Protein AF-A0AAN8Q181-F1 (afdb_monomer_lite)

Organism: Patella caerulea (NCBI:txid87958)

Secondary structure (DSSP, 8-state):
---------------THHHHHHHHHHHHHHHHHHHHHHHHHHHT--------------------PPP---------THHHHHHHHHHHHHHHHHHHHHHHHHHHHHHHHHHHHHHHHHHHHHHHHHHHHHHHHHHHHHHHHHHHHHHHHHHHHHHHHHHHHHHHHHHTTTS---HHHHHHHHHHHHHHHHHHHHHHHHHHHHHHHHHHHHHHHHHHHHHHHHHHHHHHHHHHHHHHHHHHHHHHHHHHHHHHHHHHHHHHHHHHHHHHHHHHHHHHHHHHHHHHHHHHHHHHHHHHHHHHHHHHHHHHHHHHHHHHHHHHHHHHHHHHHHHHHHHHHHHHHHHHHHHHHHHHHHHHHHHHHHHHHHHHHHHHHHHHHHHHHHHHHHHHHHHHHHHHHHHHHHHHHHHHHHHHHHHHHHHHHHHHHHHHHHHHHHHHHTTSSSSSGGGTGGGTHHHHHHHHHHHHHHHHHHHHHHHHHHHHHHHHHHHHHHHHHHHHHHHHHHHHHHHHHHHHHHHHHHHHHHHHHHHHHHHHHHHHHHHHHHHHHHHHHHHHHHHHHHHHHHHHHHHHHHHHHHHHHHHHHHHHHHHHHHHHHHHHHHHHHHHHHHHHHHHHHHHHTS------TTTTS-------S----S-----HHHHHHHHHHHHHHHHHHHHHHHHHHHHHHHHHHHHHHHHHHHHHHHHHHHHHHHHHHHHHHHHHHHHHHHHHHHHHHHHHHTSS----------------------GGGGHHHHHHHHHHHHTTS----PPPHHHHHHHHHHHHHHHHHHHHHHHHTTS----------------------------------------PPPP----TT--------SSSHHHHHHHHHHHHHHTTSTTSPPPHHHHHHHHHHHHHHHHHHHHHHHHHHHHHHHHHHHHHHHHHHHHHHHHTT-------

Structure (mmCIF, N/CA/C/O backbone):
data_AF-A0AAN8Q181-F1
#
_entry.id   AF-A0AAN8Q181-F1
#
loop_
_atom_site.group_PDB
_atom_site.id
_atom_site.type_symbol
_atom_site.label_atom_id
_atom_site.label_alt_id
_atom_site.label_comp_id
_atom_site.label_asym_id
_atom_site.label_entity_id
_atom_site.label_seq_id
_atom_site.pdbx_PDB_ins_code
_atom_site.Cartn_x
_atom_site.Cartn_y
_atom_site.Cartn_z
_atom_site.occupancy
_atom_site.B_iso_or_equiv
_atom_site.auth_seq_id
_atom_site.auth_comp_id
_atom_site.auth_asym_id
_atom_site.auth_atom_id
_atom_site.pdbx_PDB_model_num
ATOM 1 N N . MET A 1 1 ? -51.079 41.207 125.718 1.00 38.34 1 MET A N 1
ATOM 2 C CA . MET A 1 1 ? -49.876 40.538 126.244 1.00 38.34 1 MET A CA 1
ATOM 3 C C . MET A 1 1 ? -49.026 40.165 125.058 1.00 38.34 1 MET A C 1
ATOM 5 O O . MET A 1 1 ? -49.571 39.703 124.063 1.00 38.34 1 MET A O 1
ATOM 9 N N . ASP A 1 2 ? -47.741 40.448 125.153 1.00 40.62 2 ASP A N 1
ATOM 10 C CA . ASP A 1 2 ? -46.749 40.232 124.109 1.00 40.62 2 ASP A CA 1
ATOM 11 C C . ASP A 1 2 ? -46.391 38.747 123.974 1.00 40.62 2 ASP A C 1
ATOM 13 O O . ASP A 1 2 ? -46.486 37.999 124.946 1.00 40.62 2 ASP A O 1
ATOM 17 N N . ILE A 1 3 ? -45.891 38.343 122.802 1.00 43.66 3 ILE A N 1
ATOM 18 C CA . ILE A 1 3 ? -44.487 37.919 122.662 1.00 43.66 3 ILE A CA 1
ATOM 19 C C . ILE A 1 3 ? -44.116 37.757 121.178 1.00 43.66 3 ILE A C 1
ATOM 21 O O . ILE A 1 3 ? -44.902 37.306 120.351 1.00 43.66 3 ILE A O 1
ATOM 25 N N . ASN A 1 4 ? -42.882 38.156 120.865 1.00 43.19 4 ASN A N 1
ATOM 26 C CA . ASN A 1 4 ? -42.229 38.003 119.568 1.00 43.19 4 ASN A CA 1
ATOM 27 C C . ASN A 1 4 ? -42.163 36.546 119.080 1.00 43.19 4 ASN A C 1
ATOM 29 O O . ASN A 1 4 ? -41.775 35.652 119.826 1.00 43.19 4 ASN A O 1
ATOM 33 N N . SER A 1 5 ? -42.256 36.358 117.766 1.00 41.50 5 SER A N 1
ATOM 34 C CA . SER A 1 5 ? -41.060 36.009 116.976 1.00 41.50 5 SER A CA 1
ATOM 35 C C . SER A 1 5 ? -41.311 36.242 115.486 1.00 41.50 5 SER A C 1
ATOM 37 O O . SER A 1 5 ? -42.431 36.115 115.002 1.00 41.50 5 SER A O 1
ATOM 39 N N . GLY A 1 6 ? -40.267 36.641 114.761 1.00 40.72 6 GLY A N 1
ATOM 40 C CA . GLY A 1 6 ? -40.333 36.859 113.322 1.00 40.72 6 GLY A CA 1
ATOM 41 C C . GLY A 1 6 ? -38.957 36.681 112.700 1.00 40.72 6 GLY A C 1
ATOM 42 O O . GLY A 1 6 ? -38.007 37.359 113.092 1.00 40.72 6 GLY A O 1
ATOM 43 N N . GLU A 1 7 ? -38.858 35.782 111.725 1.00 41.97 7 GLU A N 1
ATOM 44 C CA . GLU A 1 7 ? -37.645 35.566 110.940 1.00 41.97 7 GLU A CA 1
ATOM 45 C C . GLU A 1 7 ? -37.775 36.188 109.547 1.00 41.97 7 GLU A C 1
ATOM 47 O O . GLU A 1 7 ? -38.857 36.272 108.967 1.00 41.97 7 GLU A O 1
ATOM 52 N N . LYS A 1 8 ? -36.650 36.675 109.012 1.00 46.03 8 LYS A N 1
ATOM 53 C CA . LYS A 1 8 ? -36.593 37.408 107.742 1.00 46.03 8 LYS A CA 1
ATOM 54 C C . LYS A 1 8 ? -36.020 36.530 106.633 1.00 46.03 8 LYS A C 1
ATOM 56 O O . LYS A 1 8 ? -34.804 36.501 106.445 1.00 46.03 8 LYS A O 1
ATOM 61 N N . THR A 1 9 ? -36.870 35.913 105.822 1.00 39.03 9 THR A N 1
ATOM 62 C CA . THR A 1 9 ? -36.446 35.394 104.512 1.00 39.03 9 THR A CA 1
ATOM 63 C C . THR A 1 9 ? -36.383 36.541 103.504 1.00 39.03 9 THR A C 1
ATOM 65 O O . THR A 1 9 ? -37.409 37.109 103.129 1.00 39.03 9 THR A O 1
ATOM 68 N N . LYS A 1 10 ? -35.174 36.908 103.061 1.00 39.59 10 LYS A N 1
ATOM 69 C CA . LYS A 1 10 ? -34.992 37.874 101.966 1.00 39.59 10 LYS A CA 1
ATOM 70 C C . LYS A 1 10 ? -35.495 37.258 100.659 1.00 39.59 10 LYS A C 1
ATOM 72 O O . LYS A 1 10 ? -34.926 36.268 100.209 1.00 39.59 10 LYS A O 1
ATOM 77 N N . SER A 1 11 ? -36.489 37.877 100.024 1.00 40.44 11 SER A N 1
ATOM 78 C CA . SER A 1 11 ? -36.775 37.600 98.615 1.00 40.44 11 SER A CA 1
ATOM 79 C C . SER A 1 11 ? -35.628 38.152 97.769 1.00 40.44 11 SER A C 1
ATOM 81 O O . SER A 1 11 ? -35.416 39.366 97.729 1.00 40.44 11 SER A O 1
ATOM 83 N N . VAL A 1 12 ? -34.855 37.265 97.144 1.00 42.88 12 VAL A N 1
ATOM 84 C CA . VAL A 1 12 ? -33.858 37.634 96.136 1.00 42.88 12 VAL A CA 1
ATOM 85 C C . VAL A 1 12 ? -34.536 37.502 94.781 1.00 42.88 12 VAL A C 1
ATOM 87 O O . VAL A 1 12 ? -34.703 36.392 94.280 1.00 42.88 12 VAL A O 1
ATOM 90 N N . MET A 1 13 ? -34.936 38.629 94.192 1.00 44.56 13 MET A N 1
ATOM 91 C CA . MET A 1 13 ? -35.279 38.651 92.772 1.00 44.56 13 MET A CA 1
ATOM 92 C C . MET A 1 13 ? -33.981 38.495 91.979 1.00 44.56 13 MET A C 1
ATOM 94 O O . MET A 1 13 ? -33.161 39.409 91.953 1.00 44.56 13 MET A O 1
ATOM 98 N N . PHE A 1 14 ? -33.784 37.315 91.392 1.00 43.59 14 PHE A N 1
ATOM 99 C CA . PHE A 1 14 ? -32.762 37.096 90.373 1.00 43.59 14 PHE A CA 1
ATOM 100 C C . PHE A 1 14 ? -33.269 37.599 89.019 1.00 43.59 14 PHE A C 1
ATOM 102 O O . PHE A 1 14 ? -34.451 37.474 88.703 1.00 43.59 14 PHE A O 1
ATOM 109 N N . GLU A 1 15 ? -32.364 38.176 88.236 1.00 55.81 15 GLU A N 1
ATOM 110 C CA . GLU A 1 15 ? -32.668 38.837 86.966 1.00 55.81 15 GLU A CA 1
ATOM 111 C C . GLU A 1 15 ? -33.084 37.814 85.895 1.00 55.81 15 GLU A C 1
ATOM 113 O O . GLU A 1 15 ? -32.261 37.058 85.375 1.00 55.81 15 GLU A O 1
ATOM 118 N N . THR A 1 16 ? -34.372 37.802 85.541 1.00 52.78 16 THR A N 1
ATOM 119 C CA . THR A 1 16 ? -34.927 36.969 84.456 1.00 52.78 16 THR A CA 1
ATOM 120 C C . THR A 1 16 ? -34.348 37.318 83.088 1.00 52.78 16 THR A C 1
ATOM 122 O O . THR A 1 16 ? -34.194 36.447 82.233 1.00 52.78 16 THR A O 1
ATOM 125 N N . ASP A 1 17 ? -33.973 38.582 82.907 1.00 53.72 17 ASP A N 1
ATOM 126 C CA . ASP A 1 17 ? -33.580 39.170 81.627 1.00 53.72 17 ASP A CA 1
ATOM 127 C C . ASP A 1 17 ? -32.317 38.519 81.037 1.00 53.72 17 ASP A C 1
ATOM 129 O O . ASP A 1 17 ? -32.171 38.443 79.820 1.00 53.72 17 ASP A O 1
ATOM 133 N N . SER A 1 18 ? -31.435 37.971 81.883 1.00 58.84 18 SER A N 1
ATOM 134 C CA . SER A 1 18 ? -30.234 37.236 81.454 1.00 58.84 18 SER A CA 1
ATOM 135 C C . SER A 1 18 ? -30.567 35.914 80.747 1.00 58.84 18 SER A C 1
ATOM 137 O O . SER A 1 18 ? -29.940 35.553 79.747 1.00 58.84 18 SER A O 1
ATOM 139 N N . VAL A 1 19 ? -31.591 35.196 81.225 1.00 61.47 19 VAL A N 1
ATOM 140 C CA . VAL A 1 19 ? -32.044 33.944 80.596 1.00 61.47 19 VAL A CA 1
ATOM 141 C C . VAL A 1 19 ? -32.764 34.255 79.287 1.00 61.47 19 VAL A C 1
ATOM 143 O O . VAL A 1 19 ? -32.504 33.604 78.278 1.00 61.47 19 VAL A O 1
ATOM 146 N N . ASP A 1 20 ? -33.606 35.289 79.287 1.00 66.81 20 ASP A N 1
ATOM 147 C CA . ASP A 1 20 ? -34.354 35.733 78.111 1.00 66.81 20 ASP A CA 1
ATOM 148 C C . ASP A 1 20 ? -33.419 36.192 76.979 1.00 66.81 20 ASP A C 1
ATOM 150 O O . ASP A 1 20 ? -33.591 35.786 75.829 1.00 66.81 20 ASP A O 1
ATOM 154 N N . GLU A 1 21 ? -32.371 36.961 77.293 1.00 72.56 21 GLU A N 1
ATOM 155 C CA . GLU A 1 21 ? -31.385 37.377 76.292 1.00 72.56 21 GLU A CA 1
ATOM 156 C C . GLU A 1 21 ? -30.538 36.194 75.792 1.00 72.56 21 GLU A C 1
ATOM 158 O O . GLU A 1 21 ? -30.277 36.096 74.595 1.00 72.56 21 GLU A O 1
ATOM 163 N N . THR A 1 22 ? -30.207 35.227 76.658 1.00 71.12 22 THR A N 1
ATOM 164 C CA . THR A 1 22 ? -29.526 33.984 76.242 1.00 71.12 22 THR A CA 1
ATOM 165 C C . THR A 1 22 ? -30.403 33.140 75.305 1.00 71.12 22 THR A C 1
ATOM 167 O O . THR A 1 22 ? -29.909 32.605 74.312 1.00 71.12 22 THR A O 1
ATOM 170 N N . CYS A 1 23 ? -31.712 33.049 75.560 1.00 71.69 23 CYS A N 1
ATOM 171 C CA . CYS A 1 23 ? -32.660 32.390 74.657 1.00 71.69 23 CYS A CA 1
ATOM 172 C C . CYS A 1 23 ? -32.738 33.106 73.301 1.00 71.69 23 CYS A C 1
ATOM 174 O O . CYS A 1 23 ? -32.667 32.446 72.264 1.00 71.69 23 CYS A O 1
ATOM 176 N N . ARG A 1 24 ? -32.785 34.445 73.284 1.00 79.44 24 ARG A N 1
ATOM 177 C CA . ARG A 1 24 ? -32.747 35.240 72.042 1.00 79.44 24 ARG A CA 1
ATOM 178 C C . ARG A 1 24 ? -31.426 35.072 71.288 1.00 79.44 24 ARG A C 1
ATOM 180 O O . ARG A 1 24 ? -31.441 35.040 70.063 1.00 79.44 24 ARG A O 1
ATOM 187 N N . GLU A 1 25 ? -30.296 34.935 71.979 1.00 80.19 25 GLU A N 1
ATOM 188 C CA . GLU A 1 25 ? -28.988 34.621 71.380 1.00 80.19 25 GLU A CA 1
ATOM 189 C C . GLU A 1 25 ? -29.022 33.252 70.671 1.00 80.19 25 GLU A C 1
ATOM 191 O O . GLU A 1 25 ? -28.614 33.130 69.513 1.00 80.19 25 GLU A O 1
ATOM 196 N N . ILE A 1 26 ? -29.597 32.236 71.328 1.00 76.75 26 ILE A N 1
ATOM 197 C CA . ILE A 1 26 ? -29.765 30.876 70.788 1.00 76.75 26 ILE A CA 1
ATOM 198 C C . ILE A 1 26 ? -30.731 30.857 69.593 1.00 76.75 26 ILE A C 1
ATOM 200 O O . ILE A 1 26 ? -30.457 30.172 68.605 1.00 76.75 26 ILE A O 1
ATOM 204 N N . GLU A 1 27 ? -31.828 31.616 69.630 1.00 82.19 27 GLU A N 1
ATOM 205 C CA . GLU A 1 27 ? -32.743 31.766 68.490 1.00 82.19 27 GLU A CA 1
ATOM 206 C C . GLU A 1 27 ? -32.085 32.508 67.319 1.00 82.19 27 GLU A C 1
ATOM 208 O O . GLU A 1 27 ? -32.193 32.057 66.174 1.00 82.19 27 GLU A O 1
ATOM 213 N N . ARG A 1 28 ? -31.347 33.596 67.590 1.00 83.56 28 ARG A N 1
ATOM 214 C CA . ARG A 1 28 ? -30.595 34.364 66.581 1.00 83.56 28 ARG A CA 1
ATOM 215 C C . ARG A 1 28 ? -29.576 33.478 65.857 1.00 83.56 28 ARG A C 1
ATOM 217 O O . ARG A 1 28 ? -29.560 33.458 64.623 1.00 83.56 28 ARG A O 1
ATOM 224 N N . GLU A 1 29 ? -28.787 32.688 66.585 1.00 81.56 29 GLU A N 1
ATOM 225 C CA . GLU A 1 29 ? -27.789 31.804 65.967 1.00 81.56 29 GLU A CA 1
ATOM 226 C C . GLU A 1 29 ? -28.427 30.552 65.327 1.00 81.56 29 GLU A C 1
ATOM 228 O O . GLU A 1 29 ? -27.990 30.111 64.263 1.00 81.56 29 GLU A O 1
ATOM 233 N N . SER A 1 30 ? -29.540 30.035 65.864 1.00 77.75 30 SER A N 1
ATOM 234 C CA . SER A 1 30 ? -30.318 28.965 65.210 1.00 77.75 30 SER A CA 1
ATOM 235 C C . SER A 1 30 ? -30.901 29.415 63.865 1.00 77.75 30 SER A C 1
ATOM 237 O O . SER A 1 30 ? -30.817 28.683 62.876 1.00 77.75 30 SER A O 1
ATOM 239 N N . ALA A 1 31 ? -31.445 30.633 63.790 1.00 80.69 31 ALA A N 1
ATOM 240 C CA . ALA A 1 31 ? -31.940 31.222 62.547 1.00 80.69 31 ALA A CA 1
ATOM 241 C C . ALA A 1 31 ? -30.806 31.456 61.532 1.00 80.69 31 ALA A C 1
ATOM 243 O O . ALA A 1 31 ? -30.985 31.223 60.332 1.00 80.69 31 ALA A O 1
ATOM 244 N N . ARG A 1 32 ? -29.615 31.846 62.004 1.00 83.81 32 ARG A N 1
ATOM 245 C CA . ARG A 1 32 ? -28.403 31.972 61.181 1.00 83.81 32 ARG A CA 1
ATOM 246 C C . ARG A 1 32 ? -27.967 30.628 60.594 1.00 83.81 32 ARG A C 1
ATOM 248 O O . ARG A 1 32 ? -27.779 30.546 59.383 1.00 83.81 32 ARG A O 1
ATOM 255 N N . ILE A 1 33 ? -27.902 29.570 61.405 1.00 77.31 33 ILE A N 1
ATOM 256 C CA . ILE A 1 33 ? -27.566 28.204 60.963 1.00 77.31 33 ILE A CA 1
ATOM 257 C C . ILE A 1 33 ? -28.602 27.678 59.953 1.00 77.31 33 ILE A C 1
ATOM 259 O O . ILE A 1 33 ? -28.239 27.070 58.944 1.00 77.31 33 ILE A O 1
ATOM 263 N N . GLN A 1 34 ? -29.895 27.957 60.157 1.00 78.38 34 GLN A N 1
ATOM 264 C CA . GLN A 1 34 ? -30.939 27.615 59.182 1.00 78.38 34 GLN A CA 1
ATOM 265 C C . GLN A 1 34 ? -30.799 28.397 57.866 1.00 78.38 34 GLN A C 1
ATOM 267 O O . GLN A 1 34 ? -30.999 27.822 56.793 1.00 78.38 34 GLN A O 1
ATOM 272 N N . LEU A 1 35 ? -30.418 29.678 57.910 1.00 77.19 35 LEU A N 1
ATOM 273 C CA . LEU A 1 35 ? -30.120 30.475 56.715 1.00 77.19 35 LEU A CA 1
ATOM 274 C C . LEU A 1 35 ? -28.859 29.996 55.987 1.00 77.19 35 LEU A C 1
ATOM 276 O O . LEU A 1 35 ? -28.831 30.028 54.757 1.00 77.19 35 LEU A O 1
ATOM 280 N N . GLU A 1 36 ? -27.846 29.529 56.714 1.00 74.25 36 GLU A N 1
ATOM 281 C CA . GLU A 1 36 ? -26.599 28.998 56.160 1.00 74.25 36 GLU A CA 1
ATOM 282 C C . GLU A 1 36 ? -26.825 27.640 55.479 1.00 74.25 36 GLU A C 1
ATOM 284 O O . GLU A 1 36 ? -26.576 27.522 54.276 1.00 74.25 36 GLU A O 1
ATOM 289 N N . MET A 1 37 ? -27.484 26.684 56.149 1.00 74.12 37 MET A N 1
ATOM 290 C CA . MET A 1 37 ? -28.009 25.472 55.494 1.00 74.12 37 MET A CA 1
ATOM 291 C C . MET A 1 37 ? -28.948 25.813 54.323 1.00 74.12 37 MET A C 1
ATOM 293 O O . MET A 1 37 ? -28.964 25.131 53.298 1.00 74.12 37 MET A O 1
ATOM 297 N N . GLY A 1 38 ? -29.734 26.885 54.442 1.00 73.00 38 GLY A N 1
ATOM 298 C CA . GLY A 1 38 ? -30.620 27.398 53.397 1.00 73.00 38 GLY A CA 1
ATOM 299 C C . GLY A 1 38 ? -29.901 28.063 52.215 1.00 73.00 38 GLY A C 1
ATOM 300 O O . GLY A 1 38 ? -30.535 28.282 51.177 1.00 73.00 38 GLY A O 1
ATOM 301 N N . ARG A 1 39 ? -28.606 28.380 52.338 1.00 72.31 39 ARG A N 1
ATOM 302 C CA . ARG A 1 39 ? -27.714 28.782 51.237 1.00 72.31 39 ARG A CA 1
ATOM 303 C C . ARG A 1 39 ? -26.992 27.569 50.663 1.00 72.31 39 ARG A C 1
ATOM 305 O O . ARG A 1 39 ? -26.986 27.405 49.448 1.00 72.31 39 ARG A O 1
ATOM 312 N N . GLU A 1 40 ? -26.487 26.679 51.509 1.00 65.12 40 GLU A N 1
ATOM 313 C CA . GLU A 1 40 ? -25.798 25.445 51.111 1.00 65.12 40 GLU A CA 1
ATOM 314 C C . GLU A 1 40 ? -26.704 24.521 50.270 1.00 65.12 40 GLU A C 1
ATOM 316 O O . GLU A 1 40 ? -26.317 24.067 49.191 1.00 65.12 40 GLU A O 1
ATOM 321 N N . ARG A 1 41 ? -27.976 24.360 50.667 1.00 70.31 41 ARG A N 1
ATOM 322 C CA . ARG A 1 41 ? -29.008 23.654 49.877 1.00 70.31 41 ARG A CA 1
ATOM 323 C C . ARG A 1 41 ? -29.347 24.333 48.542 1.00 70.31 41 ARG A C 1
ATOM 325 O O . ARG A 1 41 ? -29.874 23.673 47.654 1.00 70.31 41 ARG A O 1
ATOM 332 N N . ARG A 1 42 ? -29.067 25.634 48.386 1.00 64.94 42 ARG A N 1
ATOM 333 C CA . ARG A 1 42 ? -29.261 26.378 47.125 1.00 64.94 42 ARG A CA 1
ATOM 334 C C . ARG A 1 42 ? -28.014 26.390 46.239 1.00 64.94 42 ARG A C 1
ATOM 336 O O . ARG A 1 42 ? -28.164 26.412 45.024 1.00 64.94 42 ARG A O 1
ATOM 343 N N . ALA A 1 43 ? -26.816 26.302 46.817 1.00 54.31 43 ALA A N 1
ATOM 344 C CA . ALA A 1 43 ? -25.573 26.096 46.074 1.00 54.31 43 ALA A CA 1
ATOM 345 C C . ALA A 1 43 ? -25.505 24.697 45.426 1.00 54.31 43 ALA A C 1
ATOM 347 O O . ALA A 1 43 ? -24.964 24.552 44.335 1.00 54.31 43 ALA A O 1
ATOM 348 N N . ASN A 1 44 ? -26.109 23.684 46.060 1.00 48.69 44 ASN A N 1
ATOM 349 C CA . ASN A 1 44 ? -26.101 22.287 45.608 1.00 48.69 44 ASN A CA 1
ATOM 350 C C . ASN A 1 44 ? -27.357 21.860 44.805 1.00 48.69 44 ASN A C 1
ATOM 352 O O . ASN A 1 44 ? -27.767 20.703 44.880 1.00 48.69 44 ASN A O 1
ATOM 356 N N . SER A 1 45 ? -27.993 22.762 44.043 1.00 37.75 45 SER A N 1
ATOM 357 C CA . SER A 1 45 ? -29.181 22.447 43.219 1.00 37.75 45 SER A CA 1
ATOM 358 C C . SER A 1 45 ? -28.816 22.186 41.738 1.00 37.75 45 SER A C 1
ATOM 360 O O . SER A 1 45 ? -28.441 23.135 41.046 1.00 37.75 45 SER A O 1
ATOM 362 N N . PRO A 1 46 ? -28.909 20.943 41.208 1.00 45.16 46 PRO A N 1
ATOM 363 C CA . PRO A 1 46 ? -28.453 20.626 39.847 1.00 45.16 46 PRO A CA 1
ATOM 364 C C . PRO A 1 46 ? -29.489 20.914 38.749 1.00 45.16 46 PRO A C 1
ATOM 366 O O . PRO A 1 46 ? -30.692 20.697 38.911 1.00 45.16 46 PRO A O 1
ATOM 369 N N . THR A 1 47 ? -29.018 21.316 37.566 1.00 38.62 47 THR A N 1
ATOM 370 C CA . THR A 1 47 ? -29.872 21.682 36.423 1.00 38.62 47 THR A CA 1
ATOM 371 C C . THR A 1 47 ? -30.338 20.466 35.597 1.00 38.62 47 THR A C 1
ATOM 373 O O . THR A 1 47 ? -29.759 20.128 34.572 1.00 38.62 47 THR A O 1
ATOM 376 N N . ARG A 1 48 ? -31.423 19.822 36.047 1.00 39.31 48 ARG A N 1
ATOM 377 C CA . ARG A 1 48 ? -32.445 19.084 35.258 1.00 39.31 48 ARG A CA 1
ATOM 378 C C . ARG A 1 48 ? -32.054 18.565 33.843 1.00 39.31 48 ARG A C 1
ATOM 380 O O . ARG A 1 48 ? -32.475 19.164 32.855 1.00 39.31 48 ARG A O 1
ATOM 387 N N . ILE A 1 49 ? -31.441 17.376 33.734 1.00 35.81 49 ILE A N 1
ATOM 388 C CA . ILE A 1 49 ? -31.545 16.492 32.541 1.00 35.81 49 ILE A CA 1
ATOM 389 C C . ILE A 1 49 ? -31.774 15.017 32.958 1.00 35.81 49 ILE A C 1
ATOM 391 O O . ILE A 1 49 ? -31.271 14.554 33.972 1.00 35.81 49 ILE A O 1
ATOM 395 N N . SER A 1 50 ? -32.590 14.335 32.148 1.00 37.62 50 SER A N 1
ATOM 396 C CA . SER A 1 50 ? -33.099 12.948 32.151 1.00 37.62 50 SER A CA 1
ATOM 397 C C . SER A 1 50 ? -32.298 11.766 32.752 1.00 37.62 50 SER A C 1
ATOM 399 O O . SER A 1 50 ? -31.120 11.586 32.483 1.00 37.62 50 SER A O 1
ATOM 401 N N . ASN A 1 51 ? -33.086 10.831 33.313 1.00 34.62 51 ASN A N 1
ATOM 402 C CA . ASN A 1 51 ? -33.012 9.353 33.226 1.00 34.62 51 ASN A CA 1
ATOM 403 C C . ASN A 1 51 ? -31.882 8.523 33.898 1.00 34.62 51 ASN A C 1
ATOM 405 O O . ASN A 1 51 ? -30.861 8.238 33.284 1.00 34.62 51 ASN A O 1
ATOM 409 N N . ARG A 1 52 ? -32.286 7.849 34.997 1.00 33.66 52 ARG A N 1
ATOM 410 C CA . ARG A 1 52 ? -31.852 6.500 35.468 1.00 33.66 52 ARG A CA 1
ATOM 411 C C . ARG A 1 52 ? -30.403 6.382 36.040 1.00 33.66 52 ARG A C 1
ATOM 413 O O . ARG A 1 52 ? -29.672 7.361 35.995 1.00 33.66 52 ARG A O 1
ATOM 420 N N . PRO A 1 53 ? -30.065 5.321 36.814 1.00 43.88 53 PRO A N 1
ATOM 421 C CA . PRO A 1 53 ? -30.031 5.481 38.273 1.00 43.88 53 PRO A CA 1
ATOM 422 C C . PRO A 1 53 ? -28.696 5.103 38.960 1.00 43.88 53 PRO A C 1
ATOM 424 O O . PRO A 1 53 ? -27.880 4.379 38.405 1.00 43.88 53 PRO A O 1
ATOM 427 N N . GLU A 1 54 ? -28.543 5.591 40.198 1.00 37.75 54 GLU A N 1
ATOM 428 C CA . GLU A 1 54 ? -27.940 4.963 41.403 1.00 37.75 54 GLU A CA 1
ATOM 429 C C . GLU A 1 54 ? -27.094 3.676 41.212 1.00 37.75 54 GLU A C 1
ATOM 431 O O . GLU A 1 54 ? -27.598 2.685 40.692 1.00 37.75 54 GLU A O 1
ATOM 436 N N . TYR A 1 55 ? -25.843 3.540 41.684 1.00 35.12 55 TYR A N 1
ATOM 437 C CA . TYR A 1 55 ? -24.935 4.350 42.536 1.00 35.12 55 TYR A CA 1
ATOM 438 C C . TYR A 1 55 ? -23.457 4.049 42.116 1.00 35.12 55 TYR A C 1
ATOM 440 O O . TYR A 1 55 ? -23.247 3.200 41.257 1.00 35.12 55 TYR A O 1
ATOM 448 N N . THR A 1 56 ? -22.358 4.636 42.623 1.00 33.41 56 THR A N 1
ATOM 449 C CA . THR A 1 56 ? -22.063 5.445 43.834 1.00 33.41 56 THR A CA 1
ATOM 450 C C . THR A 1 56 ? -21.260 6.727 43.504 1.00 33.41 56 THR A C 1
ATOM 452 O O . THR A 1 56 ? -21.230 7.178 42.365 1.00 33.41 56 THR A O 1
ATOM 455 N N . SER A 1 57 ? -20.609 7.337 44.506 1.00 37.97 57 SER A N 1
ATOM 456 C CA . SER A 1 57 ? -19.790 8.561 44.409 1.00 37.97 57 SER A CA 1
ATOM 457 C C . SER A 1 57 ? -18.337 8.331 44.949 1.00 37.97 57 SER A C 1
ATOM 459 O O . SER A 1 57 ? -17.921 7.170 44.986 1.00 37.97 57 SER A O 1
ATOM 461 N N . PRO A 1 58 ? -17.469 9.344 45.208 1.00 44.34 58 PRO A N 1
ATOM 462 C CA . PRO A 1 58 ? -16.528 9.796 44.167 1.00 44.34 58 PRO A CA 1
ATOM 463 C C . PRO A 1 58 ? -15.060 10.068 44.616 1.00 44.34 58 PRO A C 1
ATOM 465 O O . PRO A 1 58 ? -14.817 10.400 45.768 1.00 44.34 58 PRO A O 1
ATOM 468 N N . SER A 1 59 ? -14.129 10.128 43.643 1.00 40.38 59 SER A N 1
ATOM 469 C CA . SER A 1 59 ? -12.914 10.997 43.619 1.00 40.38 59 SER A CA 1
ATOM 470 C C . SER A 1 59 ? -11.842 10.897 44.750 1.00 40.38 59 SER A C 1
ATOM 472 O O . SER A 1 59 ? -12.070 10.256 45.770 1.00 40.38 59 SER A O 1
ATOM 474 N N . PRO A 1 60 ? -10.632 11.507 44.612 1.00 47.75 60 PRO A N 1
ATOM 475 C CA . PRO A 1 60 ? -10.162 12.389 43.538 1.00 47.75 60 PRO A CA 1
ATOM 476 C C . PRO A 1 60 ? -8.878 11.958 42.798 1.00 47.75 60 PRO A C 1
ATOM 478 O O . PRO A 1 60 ? -8.102 11.099 43.209 1.00 47.75 60 PRO A O 1
ATOM 481 N N . VAL A 1 61 ? -8.644 12.695 41.713 1.00 35.50 61 VAL A N 1
ATOM 482 C CA . VAL A 1 61 ? -7.397 12.871 40.956 1.00 35.50 61 VAL A CA 1
ATOM 483 C C . VAL A 1 61 ? -6.136 12.950 41.835 1.00 35.50 61 VAL A C 1
ATOM 485 O O . VAL A 1 61 ? -6.043 13.822 42.699 1.00 35.50 61 VAL A O 1
ATOM 488 N N . LYS A 1 62 ? -5.083 12.197 41.468 1.00 32.78 62 LYS A N 1
ATOM 489 C CA . LYS A 1 62 ? -3.769 12.825 41.232 1.00 32.78 62 LYS A CA 1
ATOM 490 C C . LYS A 1 62 ? -2.869 12.099 40.229 1.00 32.78 62 LYS A C 1
ATOM 492 O O . LYS A 1 62 ? -2.797 10.879 40.145 1.00 32.78 62 LYS A O 1
ATOM 497 N N . THR A 1 63 ? -2.200 12.944 39.458 1.00 36.72 63 THR A N 1
ATOM 498 C CA . THR A 1 63 ? -1.137 12.696 38.486 1.00 36.72 63 THR A CA 1
ATOM 499 C C . THR A 1 63 ? -0.012 11.799 39.002 1.00 36.72 63 THR A C 1
ATOM 501 O O . THR A 1 63 ? 0.490 12.001 40.105 1.00 36.72 63 THR A O 1
ATOM 504 N N . SER A 1 64 ? 0.476 10.909 38.138 1.00 30.72 64 SER A N 1
ATOM 505 C CA . SER A 1 64 ? 1.813 10.318 38.233 1.00 30.72 64 SER A CA 1
ATOM 506 C C . SER A 1 64 ? 2.373 10.179 36.817 1.00 30.72 64 SER A C 1
ATOM 508 O O . SER A 1 64 ? 1.775 9.502 35.973 1.00 30.72 64 SER A O 1
ATOM 510 N N . THR A 1 65 ? 3.488 10.868 36.576 1.00 36.97 65 THR A N 1
ATOM 511 C CA . THR A 1 65 ? 4.351 10.723 35.397 1.00 36.97 65 THR A CA 1
ATOM 512 C C . THR A 1 65 ? 5.533 9.828 35.781 1.00 36.97 65 THR A C 1
ATOM 514 O O . THR A 1 65 ? 5.892 9.752 36.956 1.00 36.97 65 THR A O 1
ATOM 517 N N . MET A 1 66 ? 6.097 9.116 34.804 1.00 36.53 66 MET A N 1
ATOM 518 C CA . MET A 1 66 ? 7.232 8.203 34.995 1.00 36.53 66 MET A CA 1
ATOM 519 C C . MET A 1 66 ? 8.537 8.933 35.387 1.00 36.53 66 MET A C 1
ATOM 521 O O . MET A 1 66 ? 8.644 10.138 35.153 1.00 36.53 66 MET A O 1
ATOM 525 N N . PRO A 1 67 ? 9.512 8.224 35.990 1.00 38.22 67 PRO A N 1
ATOM 526 C CA . PRO A 1 67 ? 10.745 8.821 36.498 1.00 38.22 67 PRO A CA 1
ATOM 527 C C . PRO A 1 67 ? 11.814 9.074 35.419 1.00 38.22 67 PRO A C 1
ATOM 529 O O . PRO A 1 67 ? 11.784 8.481 34.345 1.00 38.22 67 PRO A O 1
ATOM 532 N N . SER A 1 68 ? 12.759 9.947 35.789 1.00 33.50 68 SER A N 1
ATOM 533 C CA . SER A 1 68 ? 14.228 9.874 35.646 1.00 33.50 68 SER A CA 1
ATOM 534 C C . SER A 1 68 ? 14.863 8.863 34.671 1.00 33.50 68 SER A C 1
ATOM 536 O O . SER A 1 68 ? 14.490 7.696 34.659 1.00 33.50 68 SER A O 1
ATOM 538 N N . SER A 1 69 ? 15.975 9.177 33.995 1.00 35.19 69 SER A N 1
ATOM 539 C CA . SER A 1 69 ? 16.745 10.435 33.855 1.00 35.19 69 SER A CA 1
ATOM 540 C C . SER A 1 69 ? 17.830 10.215 32.788 1.00 35.19 69 SER A C 1
ATOM 542 O O . SER A 1 69 ? 18.280 9.080 32.635 1.00 35.19 69 SER A O 1
ATOM 544 N N . GLU A 1 70 ? 18.320 11.270 32.131 1.00 30.77 70 GLU A N 1
ATOM 545 C CA . GLU A 1 70 ? 19.651 11.237 31.514 1.00 30.77 70 GLU A CA 1
ATOM 546 C C . GLU A 1 70 ? 20.375 12.591 31.668 1.00 30.77 70 GLU A C 1
ATOM 548 O O . GLU A 1 70 ? 19.782 13.651 31.496 1.00 30.77 70 GLU A O 1
ATOM 553 N N . LEU A 1 71 ? 21.646 12.500 32.073 1.00 34.34 71 LEU A N 1
ATOM 554 C CA . LEU A 1 71 ? 22.711 13.513 32.181 1.00 34.34 71 LEU A CA 1
ATOM 555 C C . LEU A 1 71 ? 22.375 15.003 31.905 1.00 34.34 71 LEU A C 1
ATOM 557 O O . LEU A 1 71 ? 22.268 15.411 30.751 1.00 34.34 71 LEU A O 1
ATOM 561 N N . LEU A 1 72 ? 22.515 15.860 32.931 1.00 33.94 72 LEU A N 1
ATOM 562 C CA . LEU A 1 72 ? 23.726 16.695 33.108 1.00 33.94 72 LEU A CA 1
ATOM 563 C C . LEU A 1 72 ? 23.744 17.480 34.440 1.00 33.94 72 LEU A C 1
ATOM 565 O O . LEU A 1 72 ? 22.726 17.713 35.076 1.00 33.94 72 LEU A O 1
ATOM 569 N N . SER A 1 73 ? 24.958 17.851 34.843 1.00 42.69 73 SER A N 1
ATOM 570 C CA . SER A 1 73 ? 25.391 18.573 36.051 1.00 42.69 73 SER A CA 1
ATOM 571 C C . SER A 1 73 ? 24.553 19.770 36.540 1.00 42.69 73 SER A C 1
ATOM 573 O O . SER A 1 73 ? 24.329 20.699 35.769 1.00 42.69 73 SER A O 1
ATOM 575 N N . VAL A 1 74 ? 24.319 19.838 37.859 1.00 37.44 74 VAL A N 1
ATOM 576 C CA . VAL A 1 74 ? 24.919 20.801 38.827 1.00 37.44 74 VAL A CA 1
ATOM 577 C C . VAL A 1 74 ? 24.734 20.223 40.249 1.00 37.44 74 VAL A C 1
ATOM 579 O O . VAL A 1 74 ? 23.872 19.372 40.453 1.00 37.44 74 VAL A O 1
ATOM 582 N N . THR A 1 75 ? 25.585 20.591 41.214 1.00 43.06 75 THR A N 1
ATOM 583 C CA . THR A 1 75 ? 25.617 20.008 42.573 1.00 43.06 75 THR A CA 1
ATOM 584 C C . THR A 1 75 ? 25.239 21.024 43.655 1.00 43.06 75 THR A C 1
ATOM 586 O O . THR A 1 75 ? 26.122 21.739 44.119 1.00 43.06 75 THR A O 1
ATOM 589 N N . GLU A 1 76 ? 23.971 21.056 44.085 1.00 50.69 76 GLU A N 1
ATOM 590 C CA . GLU A 1 76 ? 23.538 21.820 45.281 1.00 50.69 76 GLU A CA 1
ATOM 591 C C . GLU A 1 76 ? 22.224 21.303 45.942 1.00 50.69 76 GLU A C 1
ATOM 593 O O . GLU A 1 76 ? 22.045 21.475 47.144 1.00 50.69 76 GLU A O 1
ATOM 598 N N . ASP A 1 77 ? 21.352 20.579 45.223 1.00 53.50 77 ASP A N 1
ATOM 599 C CA . ASP A 1 77 ? 19.966 20.270 45.662 1.00 53.50 77 ASP A CA 1
ATOM 600 C C . ASP A 1 77 ? 19.764 19.183 46.755 1.00 53.50 77 ASP A C 1
ATOM 602 O O . ASP A 1 77 ? 18.671 19.076 47.325 1.00 53.50 77 ASP A O 1
ATOM 606 N N . ASP A 1 78 ? 20.746 18.316 47.041 1.00 53.34 78 ASP A N 1
ATOM 607 C CA . ASP A 1 78 ? 20.503 17.102 47.857 1.00 53.34 78 ASP A CA 1
ATOM 608 C C . ASP A 1 78 ? 20.168 17.399 49.338 1.00 53.34 78 ASP A C 1
ATOM 610 O O . ASP A 1 78 ? 19.428 16.634 49.970 1.00 53.34 78 ASP A O 1
ATOM 614 N N . ASP A 1 79 ? 20.649 18.517 49.892 1.00 55.62 79 ASP A N 1
ATOM 615 C CA . ASP A 1 79 ? 20.323 18.932 51.265 1.00 55.62 79 ASP A CA 1
ATOM 616 C C . ASP A 1 79 ? 18.905 19.520 51.383 1.00 55.62 79 ASP A C 1
ATOM 618 O O . ASP A 1 79 ? 18.195 19.196 52.343 1.00 55.62 79 ASP A O 1
ATOM 622 N N . GLU A 1 80 ? 18.437 20.302 50.398 1.00 58.72 80 GLU A N 1
ATOM 623 C CA . GLU A 1 80 ? 17.042 20.773 50.360 1.00 58.72 80 GLU A CA 1
ATOM 624 C C . GLU A 1 80 ? 16.072 19.602 50.209 1.00 58.72 80 GLU A C 1
ATOM 626 O O . GLU A 1 80 ? 15.079 19.508 50.936 1.00 58.72 80 GLU A O 1
ATOM 631 N N . LYS A 1 81 ? 16.384 18.648 49.326 1.00 64.62 81 LYS A N 1
ATOM 632 C CA . LYS A 1 81 ? 15.565 17.447 49.146 1.00 64.62 81 LYS A CA 1
ATOM 633 C C . LYS A 1 81 ? 15.432 16.653 50.447 1.00 64.62 81 LYS A C 1
ATOM 635 O O . LYS A 1 81 ? 14.323 16.250 50.806 1.00 64.62 81 LYS A O 1
ATOM 640 N N . GLN A 1 82 ? 16.524 16.464 51.193 1.00 69.56 82 GLN A N 1
ATOM 641 C CA . GLN A 1 82 ? 16.440 15.823 52.506 1.00 69.56 82 GLN A CA 1
ATOM 642 C C . GLN A 1 82 ? 15.690 16.674 53.539 1.00 69.56 82 GLN A C 1
ATOM 644 O O . GLN A 1 82 ? 14.983 16.107 54.373 1.00 69.56 82 GLN A O 1
ATOM 649 N N . ALA A 1 83 ? 15.812 18.004 53.517 1.00 70.31 83 ALA A N 1
ATOM 650 C CA . ALA A 1 83 ? 15.033 18.877 54.395 1.00 70.31 83 ALA A CA 1
ATOM 651 C C . ALA A 1 83 ? 13.523 18.716 54.141 1.00 70.31 83 ALA A C 1
ATOM 653 O O . ALA A 1 83 ? 12.772 18.466 55.085 1.00 70.31 83 ALA A O 1
ATOM 654 N N . ILE A 1 84 ? 13.101 18.731 52.874 1.00 72.56 84 ILE A N 1
ATOM 655 C CA . ILE A 1 84 ? 11.705 18.547 52.455 1.00 72.56 84 ILE A CA 1
ATOM 656 C C . ILE A 1 84 ? 11.199 17.137 52.802 1.00 72.56 84 ILE A C 1
ATOM 658 O O . ILE A 1 84 ? 10.076 16.990 53.284 1.00 72.56 84 ILE A O 1
ATOM 662 N N . GLU A 1 85 ? 12.001 16.080 52.631 1.00 73.31 85 GLU A N 1
ATOM 663 C CA . GLU A 1 85 ? 11.601 14.724 53.043 1.00 73.31 85 GLU A CA 1
ATOM 664 C C . GLU A 1 85 ? 11.434 14.595 54.571 1.00 73.31 85 GLU A C 1
ATOM 666 O O . GLU A 1 85 ? 10.486 13.945 55.033 1.00 73.31 85 GLU A O 1
ATOM 671 N N . ARG A 1 86 ? 12.287 15.257 55.369 1.00 76.94 86 ARG A N 1
ATOM 672 C CA . ARG A 1 86 ? 12.139 15.343 56.837 1.00 76.94 86 ARG A CA 1
ATOM 673 C C . ARG A 1 86 ? 10.894 16.149 57.229 1.00 76.94 86 ARG A C 1
ATOM 675 O O . ARG A 1 86 ? 10.147 15.710 58.101 1.00 76.94 86 ARG A O 1
ATOM 682 N N . GLU A 1 87 ? 10.629 17.277 56.574 1.00 77.94 87 GLU A N 1
ATOM 683 C CA . GLU A 1 87 ? 9.455 18.123 56.831 1.00 77.94 87 GLU A CA 1
ATOM 684 C C . GLU A 1 87 ? 8.144 17.411 56.460 1.00 77.94 87 GLU A C 1
ATOM 686 O O . GLU A 1 87 ? 7.222 17.337 57.271 1.00 77.94 87 GLU A O 1
ATOM 691 N N . VAL A 1 88 ? 8.072 16.779 55.286 1.00 76.00 88 VAL A N 1
ATOM 692 C CA . VAL A 1 88 ? 6.911 15.975 54.865 1.00 76.00 88 VAL A CA 1
ATOM 693 C C . VAL A 1 88 ? 6.686 14.781 55.799 1.00 76.00 88 VAL A C 1
ATOM 695 O O . VAL A 1 88 ? 5.537 14.385 56.015 1.00 76.00 88 VAL A O 1
ATOM 698 N N . LYS A 1 89 ? 7.745 14.211 56.389 1.00 82.25 89 LYS A N 1
ATOM 699 C CA . LYS A 1 89 ? 7.618 13.194 57.441 1.00 82.25 89 LYS A CA 1
ATOM 700 C C . LYS A 1 89 ? 7.026 13.788 58.726 1.00 82.25 89 LYS A C 1
ATOM 702 O O . LYS A 1 89 ? 6.017 13.264 59.196 1.00 82.25 89 LYS A O 1
ATOM 707 N N . LEU A 1 90 ? 7.564 14.902 59.227 1.00 81.31 90 LEU A N 1
ATOM 708 C CA . LEU A 1 90 ? 7.046 15.601 60.412 1.00 81.31 90 LEU A CA 1
ATOM 709 C C . LEU A 1 90 ? 5.578 16.024 60.242 1.00 81.31 90 LEU A C 1
ATOM 711 O O . LEU A 1 90 ? 4.772 15.809 61.142 1.00 81.31 90 LEU A O 1
ATOM 715 N N . LEU A 1 91 ? 5.188 16.536 59.071 1.00 79.12 91 LEU A N 1
ATOM 716 C CA . LEU A 1 91 ? 3.800 16.902 58.762 1.00 79.12 91 LEU A CA 1
ATOM 717 C C . LEU A 1 91 ? 2.860 15.684 58.715 1.00 79.12 91 LEU A C 1
ATOM 719 O O . LEU A 1 91 ? 1.698 15.785 59.112 1.00 79.12 91 LEU A O 1
ATOM 723 N N . ARG A 1 92 ? 3.339 14.516 58.264 1.00 79.00 92 ARG A N 1
ATOM 724 C CA . ARG A 1 92 ? 2.570 13.256 58.309 1.00 79.00 92 ARG A CA 1
ATOM 725 C C . ARG A 1 92 ? 2.426 12.720 59.731 1.00 79.00 92 ARG A C 1
ATOM 727 O O . ARG A 1 92 ? 1.363 12.201 60.064 1.00 79.00 92 ARG A O 1
ATOM 734 N N . GLU A 1 93 ? 3.464 12.851 60.551 1.00 81.75 93 GLU A N 1
ATOM 735 C CA . GLU A 1 93 ? 3.460 12.446 61.960 1.00 81.75 93 GLU A CA 1
ATOM 736 C C . GLU A 1 93 ? 2.554 13.373 62.790 1.00 81.75 93 GLU A C 1
ATOM 738 O O . GLU A 1 93 ? 1.670 12.879 63.486 1.00 81.75 93 GLU A O 1
ATOM 743 N N . ALA A 1 94 ? 2.633 14.693 62.600 1.00 78.88 94 ALA A N 1
ATOM 744 C CA . ALA A 1 94 ? 1.715 15.666 63.199 1.00 78.88 94 ALA A CA 1
ATOM 745 C C . ALA A 1 94 ? 0.249 15.415 62.794 1.00 78.88 94 ALA A C 1
ATOM 747 O O . ALA A 1 94 ? -0.627 15.324 63.653 1.00 78.88 94 ALA A O 1
ATOM 748 N N . LEU A 1 95 ? -0.029 15.200 61.499 1.00 82.25 95 LEU A N 1
ATOM 749 C CA . LEU A 1 95 ? -1.374 14.850 61.020 1.00 82.25 95 LEU A CA 1
ATOM 750 C C . LEU A 1 95 ? -1.879 13.516 61.602 1.00 82.25 95 LEU A C 1
ATOM 752 O O . LEU A 1 95 ? -3.089 13.323 61.736 1.00 82.25 95 LEU A O 1
ATOM 756 N N . HIS A 1 96 ? -0.984 12.582 61.932 1.00 84.69 96 HIS A N 1
ATOM 757 C CA . HIS A 1 96 ? -1.342 11.338 62.609 1.00 84.69 96 HIS A CA 1
ATOM 758 C C . HIS A 1 96 ? -1.674 11.575 64.090 1.00 84.69 96 HIS A C 1
ATOM 760 O O . HIS A 1 96 ? -2.701 11.075 64.551 1.00 84.69 96 HIS A O 1
ATOM 766 N N . CYS A 1 97 ? -0.879 12.378 64.805 1.00 84.06 97 CYS A N 1
ATOM 767 C CA . CYS A 1 97 ? -1.152 12.780 66.188 1.00 84.06 97 CYS A CA 1
ATOM 768 C C . CYS A 1 97 ? -2.493 13.514 66.304 1.00 84.06 97 CYS A C 1
ATOM 770 O O . CYS A 1 97 ? -3.371 13.035 67.015 1.00 84.06 97 CYS A O 1
ATOM 772 N N . SER A 1 98 ? -2.748 14.547 65.496 1.00 78.81 98 SER A N 1
ATOM 773 C CA . SER A 1 98 ? -4.032 15.264 65.546 1.00 78.81 98 SER A CA 1
ATOM 774 C C . SER A 1 98 ? -5.240 14.424 65.116 1.00 78.81 98 SER A C 1
ATOM 776 O O . SER A 1 98 ? -6.371 14.720 65.493 1.00 78.81 98 SER A O 1
ATOM 778 N N . ARG A 1 99 ? -5.034 13.320 64.385 1.00 82.50 99 ARG A N 1
ATOM 779 C CA . ARG A 1 99 ? -6.083 12.315 64.114 1.00 82.50 99 ARG A CA 1
ATOM 780 C C . ARG A 1 99 ? -6.304 11.324 65.258 1.00 82.50 99 ARG A C 1
ATOM 782 O O . ARG A 1 99 ? -7.366 10.702 65.291 1.00 82.50 99 ARG A O 1
ATOM 789 N N . LEU A 1 100 ? -5.341 11.148 66.161 1.00 84.94 100 LEU A N 1
ATOM 790 C CA . LEU A 1 100 ? -5.532 10.439 67.428 1.00 84.94 100 LEU A CA 1
ATOM 791 C C . LEU A 1 100 ? -6.196 11.363 68.452 1.00 84.94 100 LEU A C 1
ATOM 793 O O . LEU A 1 100 ? -7.240 10.993 68.978 1.00 84.94 100 LEU A O 1
ATOM 797 N N . GLU A 1 101 ? -5.690 12.586 68.617 1.00 83.12 101 GLU A N 1
ATOM 798 C CA . GLU A 1 101 ? -6.268 13.630 69.478 1.00 83.12 101 GLU A CA 1
ATOM 799 C C . GLU A 1 101 ? -7.749 13.871 69.140 1.00 83.12 101 GLU A C 1
ATOM 801 O O . GLU A 1 101 ? -8.597 13.820 70.023 1.00 83.12 101 GLU A O 1
ATOM 806 N N . LEU A 1 102 ? -8.112 14.012 67.857 1.00 79.19 102 LEU A N 1
ATOM 807 C CA . LEU A 1 102 ? -9.520 14.154 67.451 1.00 79.19 102 LEU A CA 1
ATOM 808 C C . LEU A 1 102 ? -10.392 12.935 67.799 1.00 79.19 102 LEU A C 1
ATOM 810 O O . LEU A 1 102 ? -11.575 13.107 68.089 1.00 79.19 102 LEU A O 1
ATOM 814 N N . ARG A 1 103 ? -9.842 11.713 67.787 1.00 84.62 103 ARG A N 1
ATOM 815 C CA . ARG A 1 103 ? -10.576 10.506 68.212 1.00 84.62 103 ARG A CA 1
ATOM 816 C C . ARG A 1 103 ? -10.741 10.459 69.726 1.00 84.62 103 ARG A C 1
ATOM 818 O O . ARG A 1 103 ? -11.814 10.094 70.191 1.00 84.62 103 ARG A O 1
ATOM 825 N N . GLU A 1 104 ? -9.717 10.863 70.470 1.00 87.31 104 GLU A N 1
ATOM 826 C CA . GLU A 1 104 ? -9.746 10.959 71.929 1.00 87.31 104 GLU A CA 1
ATOM 827 C C . GLU A 1 104 ? -10.726 12.049 72.394 1.00 87.31 104 GLU A C 1
ATOM 829 O O . GLU A 1 104 ? -11.574 11.810 73.252 1.00 87.31 104 GLU A O 1
ATOM 834 N N . CYS A 1 105 ? -10.737 13.213 71.738 1.00 84.06 105 CYS A N 1
ATOM 835 C CA . CYS A 1 105 ? -11.767 14.233 71.932 1.00 84.06 105 CYS A CA 1
ATOM 836 C C . CYS A 1 105 ? -13.175 13.705 71.607 1.00 84.06 105 CYS A C 1
ATOM 838 O O . CYS A 1 105 ? -14.117 14.027 72.329 1.00 84.06 105 CYS A O 1
ATOM 840 N N . GLN A 1 106 ? -13.341 12.873 70.569 1.00 81.06 106 GLN A N 1
ATOM 841 C CA . GLN A 1 106 ? -14.630 12.248 70.238 1.00 81.06 106 GLN A CA 1
ATOM 842 C C . GLN A 1 106 ? -15.079 11.206 71.277 1.00 81.06 106 GLN A C 1
ATOM 844 O O . GLN A 1 106 ? -16.261 11.188 71.627 1.00 81.06 106 GLN A O 1
ATOM 849 N N . THR A 1 107 ? -14.181 10.372 71.814 1.00 85.69 107 THR A N 1
ATOM 850 C CA . THR A 1 107 ? -14.525 9.451 72.914 1.00 85.69 107 THR A CA 1
ATOM 851 C C . THR A 1 107 ? -14.857 10.216 74.191 1.00 85.69 107 THR A C 1
ATOM 853 O O . THR A 1 107 ? -15.877 9.934 74.818 1.00 85.69 107 THR A O 1
ATOM 856 N N . ASN A 1 108 ? -14.091 11.260 74.515 1.00 85.69 108 ASN A N 1
ATOM 857 C CA . ASN A 1 108 ? -14.327 12.104 75.688 1.00 85.69 108 ASN A CA 1
ATOM 858 C C . ASN A 1 108 ? -15.649 12.894 75.574 1.00 85.69 108 ASN A C 1
ATOM 860 O O . ASN A 1 108 ? -16.365 13.050 76.564 1.00 85.69 108 ASN A O 1
ATOM 864 N N . LEU A 1 109 ? -16.039 13.335 74.371 1.00 83.44 109 LEU A N 1
ATOM 865 C CA . LEU A 1 109 ? -17.363 13.920 74.105 1.00 83.44 109 LEU A CA 1
ATOM 866 C C . LEU A 1 109 ? -18.504 12.907 74.258 1.00 83.44 109 LEU A C 1
ATOM 868 O O . LEU A 1 109 ? -19.575 13.260 74.755 1.00 83.44 109 LEU A O 1
ATOM 872 N N . LYS A 1 110 ? -18.289 11.646 73.865 1.00 86.75 110 LYS A N 1
ATOM 873 C CA . LYS A 1 110 ? -19.282 10.586 74.072 1.00 86.75 110 LYS A CA 1
ATOM 874 C C . LYS A 1 110 ? -19.463 10.292 75.564 1.00 86.75 110 LYS A C 1
ATOM 876 O O . LYS A 1 110 ? -20.594 10.259 76.041 1.00 86.75 110 LYS A O 1
ATOM 881 N N . GLU A 1 111 ? -18.366 10.164 76.309 1.00 86.06 111 GLU A N 1
ATOM 882 C CA . GLU A 1 111 ? -18.403 9.942 77.757 1.00 86.06 111 GLU A CA 1
ATOM 883 C C . GLU A 1 111 ? -19.017 11.111 78.537 1.00 86.06 111 GLU A C 1
ATOM 885 O O . GLU A 1 111 ? -19.766 10.880 79.484 1.00 86.06 111 GLU A O 1
ATOM 890 N N . THR A 1 112 ? -18.710 12.367 78.192 1.00 81.62 112 THR A N 1
ATOM 891 C CA . THR A 1 112 ? -19.302 13.523 78.892 1.00 81.62 112 THR A CA 1
ATOM 892 C C . THR A 1 112 ? -20.799 13.636 78.623 1.00 81.62 112 THR A C 1
ATOM 894 O O . THR A 1 112 ? -21.555 13.928 79.551 1.00 81.62 112 THR A O 1
ATOM 897 N N . ARG A 1 113 ? -21.250 13.309 77.406 1.00 85.50 113 ARG A N 1
ATOM 898 C CA . ARG A 1 113 ? -22.676 13.196 77.080 1.00 85.50 113 ARG A CA 1
ATOM 899 C C . ARG A 1 113 ? -23.370 12.093 77.882 1.00 85.50 113 ARG A C 1
ATOM 901 O O . ARG A 1 113 ? -24.404 12.353 78.487 1.00 85.50 113 ARG A O 1
ATOM 908 N N . GLU A 1 114 ? -22.782 10.902 77.951 1.00 86.56 114 GLU A N 1
ATOM 909 C CA . GLU A 1 114 ? -23.319 9.782 78.733 1.00 86.56 114 GLU A CA 1
ATOM 910 C C . GLU A 1 114 ? -23.386 10.118 80.235 1.00 86.56 114 GLU A C 1
ATOM 912 O O . GLU A 1 114 ? -24.387 9.847 80.900 1.00 86.56 114 GLU A O 1
ATOM 917 N N . LYS A 1 115 ? -22.370 10.802 80.777 1.00 86.06 115 LYS A N 1
ATOM 918 C CA . LYS A 1 115 ? -22.367 11.304 82.165 1.00 86.06 115 LYS A CA 1
ATOM 919 C C . LYS A 1 115 ? -23.453 12.370 82.396 1.00 86.06 115 LYS A C 1
ATOM 921 O O . LYS A 1 115 ? -24.090 12.356 83.448 1.00 86.06 115 LYS A O 1
ATOM 926 N N . ALA A 1 116 ? -23.724 13.239 81.419 1.00 83.81 116 ALA A N 1
ATOM 927 C CA . ALA A 1 116 ? -24.794 14.239 81.493 1.00 83.81 116 ALA A CA 1
ATOM 928 C C . ALA A 1 116 ? -26.206 13.623 81.414 1.00 83.81 116 ALA A C 1
ATOM 930 O O . ALA A 1 116 ? -27.090 14.011 82.179 1.00 83.81 116 ALA A O 1
ATOM 931 N N . GLU A 1 117 ? -26.424 12.635 80.541 1.00 84.31 117 GLU A N 1
ATOM 932 C CA . GLU A 1 117 ? -27.700 11.912 80.425 1.00 84.31 117 GLU A CA 1
ATOM 933 C C . GLU A 1 117 ? -27.987 11.085 81.702 1.00 84.31 117 GLU A C 1
ATOM 935 O O . GLU A 1 117 ? -29.106 11.112 82.228 1.00 84.31 117 GLU A O 1
ATOM 940 N N . ASN A 1 118 ? -26.957 10.474 82.303 1.00 86.31 118 ASN A N 1
ATOM 941 C CA . ASN A 1 118 ? -27.047 9.846 83.628 1.00 86.31 118 ASN A CA 1
ATOM 942 C C . ASN A 1 118 ? -27.387 10.854 84.745 1.00 86.31 118 ASN A C 1
ATOM 944 O O . ASN A 1 118 ? -28.288 10.599 85.547 1.00 86.31 118 ASN A O 1
ATOM 948 N N . ALA A 1 119 ? -26.726 12.016 84.792 1.00 83.69 119 ALA A N 1
ATOM 949 C CA . ALA A 1 119 ? -27.008 13.055 85.791 1.00 83.69 119 ALA A CA 1
ATOM 950 C C . ALA A 1 119 ? -28.446 13.601 85.680 1.00 83.69 119 ALA A C 1
ATOM 952 O O . ALA A 1 119 ? -29.131 13.765 86.693 1.00 83.69 119 ALA A O 1
ATOM 953 N N . ARG A 1 120 ? -28.944 13.806 84.453 1.00 86.25 120 ARG A N 1
ATOM 954 C CA . ARG A 1 120 ? -30.334 14.216 84.187 1.00 86.25 120 ARG A CA 1
ATOM 955 C C . ARG A 1 120 ? -31.345 13.172 84.675 1.00 86.25 120 ARG A C 1
ATOM 957 O O . ARG A 1 120 ? -32.370 13.529 85.251 1.00 86.25 120 ARG A O 1
ATOM 964 N N . THR A 1 121 ? -31.025 11.891 84.505 1.00 86.50 121 THR A N 1
ATOM 965 C CA . THR A 1 121 ? -31.849 10.770 84.988 1.00 86.50 121 THR A CA 1
ATOM 966 C C . THR A 1 121 ? -31.879 10.703 86.520 1.00 86.50 121 THR A C 1
ATOM 968 O O . THR A 1 121 ? -32.935 10.468 87.108 1.00 86.50 121 THR A O 1
ATOM 971 N N . GLN A 1 122 ? -30.754 10.978 87.192 1.00 85.69 122 GLN A N 1
ATOM 972 C CA . GLN A 1 122 ? -30.706 11.058 88.658 1.00 85.69 122 GLN A CA 1
ATOM 973 C C . GLN A 1 122 ? -31.504 12.248 89.214 1.00 85.69 122 GLN A C 1
ATOM 975 O O . GLN A 1 122 ? -32.203 12.074 90.211 1.00 85.69 122 GLN A O 1
ATOM 980 N N . LEU A 1 123 ? -31.461 13.417 88.563 1.00 84.00 123 LEU A N 1
ATOM 981 C CA . LEU A 1 123 ? -32.277 14.584 88.935 1.00 84.00 123 LEU A CA 1
ATOM 982 C C . LEU A 1 123 ? -33.781 14.284 88.870 1.00 84.00 123 LEU A C 1
ATOM 984 O O . LEU A 1 123 ? -34.501 14.508 89.838 1.00 84.00 123 LEU A O 1
ATOM 988 N N . MET A 1 124 ? -34.247 13.678 87.778 1.00 85.12 124 MET A N 1
ATOM 989 C CA . MET A 1 124 ? -35.649 13.268 87.633 1.00 85.12 124 MET A CA 1
ATOM 990 C C . MET A 1 124 ? -36.092 12.291 88.745 1.00 85.12 124 MET A C 1
ATOM 992 O O . MET A 1 124 ? -37.209 12.377 89.259 1.00 85.12 124 MET A O 1
ATOM 996 N N . LEU A 1 125 ? -35.200 11.391 89.179 1.00 85.69 125 LEU A N 1
ATOM 997 C CA . LEU A 1 125 ? -35.448 10.473 90.297 1.00 85.69 125 LEU A CA 1
ATOM 998 C C . LEU A 1 125 ? -35.462 11.162 91.674 1.00 85.69 125 LEU A C 1
ATOM 1000 O O . LEU A 1 125 ? -36.180 10.697 92.565 1.00 85.69 125 LEU A O 1
ATOM 1004 N N . THR A 1 126 ? -34.698 12.238 91.892 1.00 80.25 126 THR A N 1
ATOM 1005 C CA . THR A 1 126 ? -34.745 12.995 93.158 1.00 80.25 126 THR A CA 1
ATOM 1006 C C . THR A 1 126 ? -35.956 13.922 93.224 1.00 80.25 126 THR A C 1
ATOM 1008 O O . THR A 1 126 ? -36.586 13.999 94.280 1.00 80.25 126 THR A O 1
ATOM 1011 N N . GLU A 1 127 ? -36.365 14.532 92.110 1.00 79.75 127 GLU A N 1
ATOM 1012 C CA . GLU A 1 127 ? -37.610 15.308 92.016 1.00 79.75 127 GLU A CA 1
ATOM 1013 C C . GLU A 1 127 ? -38.849 14.441 92.275 1.00 79.75 127 GLU A C 1
ATOM 1015 O O . GLU A 1 127 ? -39.710 14.821 93.072 1.00 79.75 127 GLU A O 1
ATOM 1020 N N . PHE A 1 128 ? -38.911 13.235 91.696 1.00 86.75 128 PHE A N 1
ATOM 1021 C CA . PHE A 1 128 ? -39.988 12.278 91.974 1.00 86.75 128 PHE A CA 1
ATOM 1022 C C . PHE A 1 128 ? -40.060 11.898 93.463 1.00 86.75 128 PHE A C 1
ATOM 1024 O O . PHE A 1 128 ? -41.147 11.848 94.041 1.00 86.75 128 PHE A O 1
ATOM 1031 N N . LYS A 1 129 ? -38.908 11.679 94.114 1.00 84.75 129 LYS A N 1
ATOM 1032 C CA . LYS A 1 129 ? -38.846 11.394 95.559 1.00 84.75 129 LYS A CA 1
ATOM 1033 C C . LYS A 1 129 ? -39.311 12.581 96.408 1.00 84.75 129 LYS A C 1
ATOM 1035 O O . LYS A 1 129 ? -40.082 12.364 97.341 1.00 84.75 129 LYS A O 1
ATOM 1040 N N . ARG A 1 130 ? -38.908 13.815 96.073 1.00 85.94 130 ARG A N 1
ATOM 1041 C CA . ARG A 1 130 ? -39.365 15.032 96.771 1.00 85.94 130 ARG A CA 1
ATOM 1042 C C . ARG A 1 130 ? -40.885 15.182 96.677 1.00 85.94 130 ARG A C 1
ATOM 1044 O O . ARG A 1 130 ? -41.554 15.260 97.700 1.00 85.94 130 ARG A O 1
ATOM 1051 N N . ASN A 1 131 ? -41.431 15.088 95.464 1.00 84.00 131 ASN A N 1
ATOM 1052 C CA . ASN A 1 131 ? -42.864 15.248 95.206 1.00 84.00 131 ASN A CA 1
ATOM 1053 C C . ASN A 1 131 ? -43.745 14.158 95.860 1.00 84.00 131 ASN A C 1
ATOM 1055 O O . ASN A 1 131 ? -44.965 14.320 95.908 1.00 84.00 131 ASN A O 1
ATOM 1059 N N . ASN A 1 132 ? -43.171 13.044 96.332 1.00 83.56 132 ASN A N 1
ATOM 1060 C CA . ASN A 1 132 ? -43.880 12.070 97.168 1.00 83.56 132 ASN A CA 1
ATOM 1061 C C . ASN A 1 132 ? -43.765 12.408 98.663 1.00 83.56 132 ASN A C 1
ATOM 1063 O O . ASN A 1 132 ? -44.776 12.363 99.356 1.00 83.56 132 ASN A O 1
ATOM 1067 N N . ALA A 1 133 ? -42.593 12.840 99.142 1.00 79.38 133 ALA A N 1
ATOM 1068 C CA . ALA A 1 133 ? -42.430 13.304 100.523 1.00 79.38 133 ALA A CA 1
ATOM 1069 C C . ALA A 1 133 ? -43.383 14.469 100.867 1.00 79.38 133 ALA A C 1
ATOM 1071 O O . ALA A 1 133 ? -44.015 14.449 101.922 1.00 79.38 133 ALA A O 1
ATOM 1072 N N . ASP A 1 134 ? -43.574 15.421 99.947 1.00 81.75 134 ASP A N 1
ATOM 1073 C CA . ASP A 1 134 ? -44.516 16.541 100.116 1.00 81.75 134 ASP A CA 1
ATOM 1074 C C . ASP A 1 134 ? -45.988 16.070 100.257 1.00 81.75 134 ASP A C 1
ATOM 1076 O O . ASP A 1 134 ? -46.781 16.672 100.990 1.00 81.75 134 ASP A O 1
ATOM 1080 N N . LYS A 1 135 ? -46.363 14.959 99.601 1.00 85.00 135 LYS A N 1
ATOM 1081 C CA . LYS A 1 135 ? -47.712 14.356 99.682 1.00 85.00 135 LYS A CA 1
ATOM 1082 C C . LYS A 1 135 ? -47.955 13.613 100.994 1.00 85.00 135 LYS A C 1
ATOM 1084 O O . LYS A 1 135 ? -49.078 13.598 101.490 1.00 85.00 135 LYS A O 1
ATOM 1089 N N . ASP A 1 136 ? -46.924 12.999 101.563 1.00 82.06 136 ASP A N 1
ATOM 1090 C CA . ASP A 1 136 ? -47.053 12.309 102.849 1.00 82.06 136 ASP A CA 1
ATOM 1091 C C . ASP A 1 136 ? -47.012 13.304 104.025 1.00 82.06 136 ASP A C 1
ATOM 1093 O O . ASP A 1 136 ? -47.750 13.143 104.997 1.00 82.06 136 ASP A O 1
ATOM 1097 N N . LEU A 1 137 ? -46.257 14.403 103.903 1.00 81.69 137 LEU A N 1
ATOM 1098 C CA . LEU A 1 137 ? -46.233 15.497 104.886 1.00 81.69 137 LEU A CA 1
ATOM 1099 C C . LEU A 1 137 ? -47.592 16.228 104.960 1.00 81.69 137 LEU A C 1
ATOM 1101 O O . LEU A 1 137 ? -48.104 16.501 106.050 1.00 81.69 137 LEU A O 1
ATOM 1105 N N . THR A 1 138 ? -48.231 16.479 103.813 1.00 81.44 138 THR A N 1
ATOM 1106 C CA . THR A 1 138 ? -49.589 17.057 103.766 1.00 81.44 138 THR A CA 1
ATOM 1107 C C . THR A 1 138 ? -50.639 16.130 104.392 1.00 81.44 138 THR A C 1
ATOM 1109 O O . THR A 1 138 ? -51.410 16.588 105.235 1.00 81.44 138 THR A O 1
ATOM 1112 N N . ARG A 1 139 ? -50.612 14.820 104.103 1.00 86.50 139 ARG A N 1
ATOM 1113 C CA . ARG A 1 139 ? -51.491 13.821 104.754 1.00 86.50 139 ARG A CA 1
ATOM 1114 C C . ARG A 1 139 ? -51.377 13.814 106.280 1.00 86.50 139 ARG A C 1
ATOM 1116 O O . ARG A 1 139 ? -52.393 13.900 106.966 1.00 86.50 139 ARG A O 1
ATOM 1123 N N . LEU A 1 140 ? -50.153 13.761 106.812 1.00 80.50 140 LEU A N 1
ATOM 1124 C CA . LEU A 1 140 ? -49.905 13.766 108.262 1.00 80.50 140 LEU A CA 1
ATOM 1125 C C . LEU A 1 140 ? -50.431 15.044 108.940 1.00 80.50 140 LEU A C 1
ATOM 1127 O O . LEU A 1 140 ? -50.864 15.007 110.092 1.00 80.50 140 LEU A O 1
ATOM 1131 N N . THR A 1 141 ? -50.443 16.166 108.215 1.00 81.19 141 THR A N 1
ATOM 1132 C CA . THR A 1 141 ? -51.004 17.436 108.700 1.00 81.19 141 THR A CA 1
ATOM 1133 C C . THR A 1 141 ? -52.532 17.355 108.842 1.00 81.19 141 THR A C 1
ATOM 1135 O O . THR A 1 141 ? -53.077 17.757 109.872 1.00 81.19 141 THR A O 1
ATOM 1138 N N . GLU A 1 142 ? -53.234 16.769 107.864 1.00 85.50 142 GLU A N 1
ATOM 1139 C CA . GLU A 1 142 ? -54.693 16.578 107.928 1.00 85.50 142 GLU A CA 1
ATOM 1140 C C . GLU A 1 142 ? -55.142 15.631 109.054 1.00 85.50 142 GLU A C 1
ATOM 1142 O O . GLU A 1 142 ? -56.206 15.826 109.649 1.00 85.50 142 GLU A O 1
ATOM 1147 N N . GLU A 1 143 ? -54.375 14.575 109.336 1.00 84.00 143 GLU A N 1
ATOM 1148 C CA . GLU A 1 143 ? -54.694 13.616 110.404 1.00 84.00 143 GLU A CA 1
ATOM 1149 C C . GLU A 1 143 ? -54.585 14.251 111.798 1.00 84.00 143 GLU A C 1
ATOM 1151 O O . GLU A 1 143 ? -55.441 14.022 112.661 1.00 84.00 143 GLU A O 1
ATOM 1156 N N . LEU A 1 144 ? -53.586 15.114 111.999 1.00 79.94 144 LEU A N 1
ATOM 1157 C CA . LEU A 1 144 ? -53.367 15.826 113.258 1.00 79.94 144 LEU A CA 1
ATOM 1158 C C . LEU A 1 144 ? -54.474 16.863 113.536 1.00 79.94 144 LEU A C 1
ATOM 1160 O O . LEU A 1 144 ? -54.915 17.010 114.680 1.00 79.94 144 LEU A O 1
ATOM 1164 N N . GLU A 1 145 ? -54.999 17.528 112.501 1.00 80.25 145 GLU A N 1
ATOM 1165 C CA . GLU A 1 145 ? -56.152 18.433 112.633 1.00 80.25 145 GLU A CA 1
ATOM 1166 C C . GLU A 1 145 ? -57.454 17.667 112.964 1.00 80.25 145 GLU A C 1
ATOM 1168 O O . GLU A 1 145 ? -58.252 18.117 113.791 1.00 80.25 145 GLU A O 1
ATOM 1173 N N . LYS A 1 146 ? -57.658 16.464 112.401 1.00 82.19 146 LYS A N 1
ATOM 1174 C CA . LYS A 1 146 ? -58.817 15.600 112.725 1.00 82.19 146 LYS A CA 1
ATOM 1175 C C . LYS A 1 146 ? -58.813 15.161 114.198 1.00 82.19 146 LYS A C 1
ATOM 1177 O O . LYS A 1 146 ? -59.846 15.271 114.861 1.00 82.19 146 LYS A O 1
ATOM 1182 N N . GLN A 1 147 ? -57.661 14.740 114.729 1.00 75.56 147 GLN A N 1
ATOM 1183 C CA . GLN A 1 147 ? -57.466 14.394 116.152 1.00 75.56 147 GLN A CA 1
ATOM 1184 C C . GLN A 1 147 ? -57.854 15.548 117.097 1.00 75.56 147 GLN A C 1
ATOM 1186 O O . GLN A 1 147 ? -58.604 15.368 118.060 1.00 75.56 147 GLN A O 1
ATOM 1191 N N . LYS A 1 148 ? -57.385 16.762 116.792 1.00 74.94 148 LYS A N 1
ATOM 1192 C CA . LYS A 1 148 ? -57.633 17.986 117.574 1.00 74.94 148 LYS A CA 1
ATOM 1193 C C . LYS A 1 148 ? -59.127 18.309 117.723 1.00 74.94 148 LYS A C 1
ATOM 1195 O O . LYS A 1 148 ? -59.556 18.708 118.805 1.00 74.94 148 LYS A O 1
ATOM 1200 N N . ASN A 1 149 ? -59.921 18.080 116.676 1.00 74.69 149 ASN A N 1
ATOM 1201 C CA . ASN A 1 149 ? -61.363 18.353 116.675 1.00 74.69 149 ASN A CA 1
ATOM 1202 C C . ASN A 1 149 ? -62.184 17.300 117.451 1.00 74.69 149 ASN A C 1
ATOM 1204 O O . ASN A 1 149 ? -63.220 17.633 118.030 1.00 74.69 149 ASN A O 1
ATOM 1208 N N . GLN A 1 150 ? -61.723 16.044 117.516 1.00 77.12 150 GLN A N 1
ATOM 1209 C CA . GLN A 1 150 ? -62.401 14.984 118.278 1.00 77.12 150 GLN A CA 1
ATOM 1210 C C . GLN A 1 150 ? -62.313 15.198 119.797 1.00 77.12 150 GLN A C 1
ATOM 1212 O O . GLN A 1 150 ? -63.293 14.981 120.505 1.00 77.12 150 GLN A O 1
ATOM 1217 N N . ASN A 1 151 ? -61.187 15.696 120.317 1.00 68.94 151 ASN A N 1
ATOM 1218 C CA . ASN A 1 151 ? -61.063 15.956 121.757 1.00 68.94 151 ASN A CA 1
ATOM 1219 C C . ASN A 1 151 ? -62.030 17.053 122.243 1.00 68.94 151 ASN A C 1
ATOM 1221 O O . ASN A 1 151 ? -62.675 16.893 123.278 1.00 68.94 151 ASN A O 1
ATOM 1225 N N . GLN A 1 152 ? -62.227 18.116 121.452 1.00 70.62 152 GLN A N 1
ATOM 1226 C CA . GLN A 1 152 ? -63.142 19.216 121.796 1.00 70.62 152 GLN A CA 1
ATOM 1227 C C . GLN A 1 152 ? -64.606 18.769 121.956 1.00 70.62 152 GLN A C 1
ATOM 1229 O O . GLN A 1 152 ? -65.363 19.391 122.704 1.00 70.62 152 GLN A O 1
ATOM 1234 N N . THR A 1 153 ? -65.029 17.699 121.273 1.00 74.19 153 THR A N 1
ATOM 1235 C CA . THR A 1 153 ? -66.411 17.201 121.359 1.00 74.19 153 THR A CA 1
ATOM 1236 C C . THR A 1 153 ? -66.683 16.396 122.632 1.00 74.19 153 THR A C 1
ATOM 1238 O O . THR A 1 153 ? -67.833 16.360 123.074 1.00 74.19 153 THR A O 1
ATOM 1241 N N . PHE A 1 154 ? -65.664 15.812 123.272 1.00 72.44 154 PHE A N 1
ATOM 1242 C CA . PHE A 1 154 ? -65.834 15.084 124.536 1.00 72.44 154 PHE A CA 1
ATOM 1243 C C . PHE A 1 154 ? -66.024 16.017 125.744 1.00 72.44 154 PHE A C 1
ATOM 1245 O O . PHE A 1 154 ? -66.907 15.762 126.568 1.00 72.44 154 PHE A O 1
ATOM 1252 N N . ASP A 1 155 ? -65.291 17.134 125.814 1.00 65.81 155 ASP A N 1
ATOM 1253 C CA . ASP A 1 155 ? -65.414 18.116 126.908 1.00 65.81 155 ASP A CA 1
ATOM 1254 C C . ASP A 1 155 ? -66.843 18.678 127.035 1.00 65.81 155 ASP A C 1
ATOM 1256 O O . ASP A 1 155 ? -67.394 18.792 128.134 1.00 65.81 155 ASP A O 1
ATOM 1260 N N . HIS A 1 156 ? -67.490 18.961 125.899 1.00 71.75 156 HIS A N 1
ATOM 1261 C CA . HIS A 1 156 ? -68.862 19.475 125.857 1.00 71.75 156 HIS A CA 1
ATOM 1262 C C . HIS A 1 156 ? -69.892 18.476 126.419 1.00 71.75 156 HIS A C 1
ATOM 1264 O O . HIS A 1 156 ? -70.849 18.879 127.083 1.00 71.75 156 HIS A O 1
ATOM 1270 N N . GLN A 1 157 ? -69.697 17.168 126.209 1.00 72.88 157 GLN A N 1
ATOM 1271 C CA . GLN A 1 157 ? -70.619 16.137 126.711 1.00 72.88 157 GLN A CA 1
ATOM 1272 C C . GLN A 1 157 ? -70.536 15.951 128.234 1.00 72.88 157 GLN A C 1
ATOM 1274 O O . GLN A 1 157 ? -71.530 15.577 128.865 1.00 72.88 157 GLN A O 1
ATOM 1279 N N . LEU A 1 158 ? -69.372 16.217 128.834 1.00 67.75 158 LEU A N 1
ATOM 1280 C CA . LEU A 1 158 ? -69.176 16.131 130.284 1.00 67.75 158 LEU A CA 1
ATOM 1281 C C . LEU A 1 158 ? -69.842 17.297 131.028 1.00 67.75 158 LEU A C 1
ATOM 1283 O O . LEU A 1 158 ? -70.399 17.083 132.106 1.00 67.75 158 LEU A O 1
ATOM 1287 N N . GLN A 1 159 ? -69.862 18.502 130.445 1.00 63.88 159 GLN A N 1
ATOM 1288 C CA . GLN A 1 159 ? -70.537 19.658 131.049 1.00 63.88 159 GLN A CA 1
ATOM 1289 C C . GLN A 1 159 ? -72.060 19.482 131.143 1.00 63.88 159 GLN A C 1
ATOM 1291 O O . GLN A 1 159 ? -72.647 19.849 132.161 1.00 63.88 159 GLN A O 1
ATOM 1296 N N . GLY A 1 160 ? -72.701 18.888 130.128 1.00 70.94 160 GLY A N 1
ATOM 1297 C CA . GLY A 1 160 ? -74.155 18.670 130.122 1.00 70.94 160 GLY A CA 1
ATOM 1298 C C . GLY A 1 160 ? -74.629 17.816 131.303 1.00 70.94 160 GLY A C 1
ATOM 1299 O O . GLY A 1 160 ? -75.441 18.263 132.111 1.00 70.94 160 GLY A O 1
ATOM 1300 N N . LYS A 1 161 ? -74.031 16.631 131.478 1.00 67.00 161 LYS A N 1
ATOM 1301 C CA . LYS A 1 161 ? -74.421 15.656 132.518 1.00 67.00 161 LYS A CA 1
ATOM 1302 C C . LYS A 1 161 ? -74.234 16.156 133.956 1.00 67.00 161 LYS A C 1
ATOM 1304 O O . LYS A 1 161 ? -74.837 15.606 134.874 1.00 67.00 161 LYS A O 1
ATOM 1309 N N . LEU A 1 162 ? -73.408 17.183 134.172 1.00 57.22 162 LEU A N 1
ATOM 1310 C CA . LEU A 1 162 ? -73.238 17.809 135.486 1.00 57.22 162 LEU A CA 1
ATOM 1311 C C . LEU A 1 162 ? -74.451 18.676 135.877 1.00 57.22 162 LEU A C 1
ATOM 1313 O O . LEU A 1 162 ? -74.715 18.864 137.065 1.00 57.22 162 LEU A O 1
ATOM 1317 N N . LYS A 1 163 ? -75.182 19.196 134.885 1.00 65.75 163 LYS A N 1
ATOM 1318 C CA . LYS A 1 163 ? -76.294 20.134 135.062 1.00 65.75 163 LYS A CA 1
ATOM 1319 C C . LYS A 1 163 ? -77.588 19.419 135.456 1.00 65.75 163 LYS A C 1
ATOM 1321 O O . LYS A 1 163 ? -78.204 19.785 136.455 1.00 65.75 163 LYS A O 1
ATOM 1326 N N . ASP A 1 164 ? -77.925 18.335 134.756 1.00 63.59 164 ASP A N 1
ATOM 1327 C CA . ASP A 1 164 ? -79.139 17.534 134.987 1.00 63.59 164 ASP A CA 1
ATOM 1328 C C . ASP A 1 164 ? -79.250 17.049 136.449 1.00 63.59 164 ASP A C 1
ATOM 1330 O O . ASP A 1 164 ? -80.319 17.056 137.060 1.00 63.59 164 ASP A O 1
ATOM 1334 N N . VAL A 1 165 ? -78.114 16.677 137.052 1.00 58.91 165 VAL A N 1
ATOM 1335 C CA . VAL A 1 165 ? -78.023 16.186 138.441 1.00 58.91 165 VAL A CA 1
ATOM 1336 C C . VAL A 1 165 ? -78.341 17.277 139.479 1.00 58.91 165 VAL A C 1
ATOM 1338 O O . VAL A 1 165 ? -78.729 16.955 140.605 1.00 58.91 165 VAL A O 1
ATOM 1341 N N . GLN A 1 166 ? -78.213 18.560 139.126 1.00 57.00 166 GLN A N 1
ATOM 1342 C CA . GLN A 1 166 ? -78.557 19.676 140.015 1.00 57.00 166 GLN A CA 1
ATOM 1343 C C . GLN A 1 166 ? -80.065 19.969 140.005 1.00 57.00 166 GLN A C 1
ATOM 1345 O O . GLN A 1 166 ? -80.643 20.214 141.066 1.00 57.00 166 GLN A O 1
ATOM 1350 N N . GLU A 1 167 ? -80.722 19.882 138.845 1.00 59.41 167 GLU A N 1
ATOM 1351 C CA . GLU A 1 167 ? -82.151 20.205 138.697 1.00 59.41 167 GLU A CA 1
ATOM 1352 C C . GLU A 1 167 ? -83.065 19.183 139.402 1.00 59.41 167 GLU A C 1
ATOM 1354 O O . GLU A 1 167 ? -84.064 19.561 140.014 1.00 59.41 167 GLU A O 1
ATOM 1359 N N . PHE A 1 168 ? -82.681 17.902 139.469 1.00 56.12 168 PHE A N 1
ATOM 1360 C CA . PHE A 1 168 ? -83.454 16.883 140.202 1.00 56.12 168 PHE A CA 1
ATOM 1361 C C . PHE A 1 168 ? -83.537 17.088 141.730 1.00 56.12 168 PHE A C 1
ATOM 1363 O O . PHE A 1 168 ? -84.317 16.395 142.386 1.00 56.12 168 PHE A O 1
ATOM 1370 N N . ARG A 1 169 ? -82.776 18.021 142.327 1.00 55.34 169 ARG A N 1
ATOM 1371 C CA . ARG A 1 169 ? -82.854 18.326 143.772 1.00 55.34 169 ARG A CA 1
ATOM 1372 C C . ARG A 1 169 ? -83.768 19.498 144.137 1.00 55.34 169 ARG A C 1
ATOM 1374 O O . ARG A 1 169 ? -84.111 19.618 145.310 1.00 55.34 169 ARG A O 1
ATOM 1381 N N . SER A 1 170 ? -84.158 20.357 143.196 1.00 57.03 170 SER A N 1
ATOM 1382 C CA . SER A 1 170 ? -84.874 21.607 143.509 1.00 57.03 170 SER A CA 1
ATOM 1383 C C . SER A 1 170 ? -86.404 21.482 143.545 1.00 57.03 170 SER A C 1
ATOM 1385 O O . SER A 1 170 ? -87.065 22.366 144.083 1.00 57.03 170 SER A O 1
ATOM 1387 N N . LEU A 1 171 ? -86.977 20.399 143.004 1.00 57.25 171 LEU A N 1
ATOM 1388 C CA . LEU A 1 171 ? -88.413 20.311 142.683 1.00 57.25 171 LEU A CA 1
ATOM 1389 C C . LEU A 1 171 ? -89.333 19.700 143.763 1.00 57.25 171 LEU A C 1
ATOM 1391 O O . LEU A 1 171 ? -90.542 19.666 143.563 1.00 57.25 171 LEU A O 1
ATOM 1395 N N . GLY A 1 172 ? -88.806 19.245 144.905 1.00 54.41 172 GLY A N 1
ATOM 1396 C CA . GLY A 1 172 ? -89.574 19.077 146.159 1.00 54.41 172 GLY A CA 1
ATOM 1397 C C . GLY A 1 172 ? -90.814 18.156 146.181 1.00 54.41 172 GLY A C 1
ATOM 1398 O O . GLY A 1 172 ? -91.601 18.256 147.118 1.00 54.41 172 GLY A O 1
ATOM 1399 N N . MET A 1 173 ? -91.020 17.287 145.185 1.00 46.41 173 MET A N 1
ATOM 1400 C CA . MET A 1 173 ? -92.270 16.522 145.011 1.00 46.41 173 MET A CA 1
ATOM 1401 C C . MET A 1 173 ? -92.502 15.423 146.061 1.00 46.41 173 MET A C 1
ATOM 1403 O O . MET A 1 173 ? -91.554 14.783 146.524 1.00 46.41 173 MET A O 1
ATOM 1407 N N . THR A 1 174 ? -93.770 15.139 146.389 1.00 55.59 174 THR A N 1
ATOM 1408 C CA . THR A 1 174 ? -94.124 14.132 147.405 1.00 55.59 174 THR A CA 1
ATOM 1409 C C . THR A 1 174 ? -94.406 12.744 146.814 1.00 55.59 174 THR A C 1
ATOM 1411 O O . THR A 1 174 ? -94.784 12.580 145.653 1.00 55.59 174 THR A O 1
ATOM 1414 N N . VAL A 1 175 ? -94.208 11.696 147.624 1.00 56.03 175 VAL A N 1
ATOM 1415 C CA . VAL A 1 175 ? -94.214 10.292 147.165 1.00 56.03 175 VAL A CA 1
ATOM 1416 C C . VAL A 1 175 ? -95.512 9.848 146.453 1.00 56.03 175 VAL A C 1
ATOM 1418 O O . VAL A 1 175 ? -95.387 9.152 145.446 1.00 56.03 175 VAL A O 1
ATOM 1421 N N . PRO A 1 176 ? -96.739 10.224 146.878 1.00 57.19 176 PRO A N 1
ATOM 1422 C CA . PRO A 1 176 ? -97.962 9.824 146.170 1.00 57.19 176 PRO A CA 1
ATOM 1423 C C . PRO A 1 176 ? -98.069 10.430 144.764 1.00 57.19 176 PRO A C 1
ATOM 1425 O O . PRO A 1 176 ? -98.464 9.747 143.820 1.00 57.19 176 PRO A O 1
ATOM 1428 N N . GLU A 1 177 ? -97.659 11.690 144.608 1.00 55.28 177 GLU A N 1
ATOM 1429 C CA . GLU A 1 177 ? -97.621 12.393 143.320 1.00 55.28 177 GLU A CA 1
ATOM 1430 C C . GLU A 1 177 ? -96.580 11.749 142.402 1.00 55.28 177 GLU A C 1
ATOM 1432 O O . GLU A 1 177 ? -96.862 11.470 141.238 1.00 55.28 177 GLU A O 1
ATOM 1437 N N . VAL A 1 178 ? -95.411 11.407 142.956 1.00 59.19 178 VAL A N 1
ATOM 1438 C CA . VAL A 1 178 ? -94.373 10.638 142.260 1.00 59.19 178 VAL A CA 1
ATOM 1439 C C . VAL A 1 178 ? -94.881 9.255 141.844 1.00 59.19 178 VAL A C 1
ATOM 1441 O O . VAL A 1 178 ? -94.511 8.801 140.769 1.00 59.19 178 VAL A O 1
ATOM 1444 N N . ILE A 1 179 ? -95.742 8.579 142.615 1.00 58.94 179 ILE A N 1
ATOM 1445 C CA . ILE A 1 179 ? -96.332 7.286 142.215 1.00 58.94 179 ILE A CA 1
ATOM 1446 C C . ILE A 1 179 ? -97.320 7.460 141.056 1.00 58.94 179 ILE A C 1
ATOM 1448 O O . ILE A 1 179 ? -97.219 6.725 140.075 1.00 58.94 179 ILE A O 1
ATOM 1452 N N . ASN A 1 180 ? -98.219 8.447 141.110 1.00 63.38 180 ASN A N 1
ATOM 1453 C CA . ASN A 1 180 ? -99.185 8.667 140.028 1.00 63.38 180 ASN A CA 1
ATOM 1454 C C . ASN A 1 180 ? -98.483 9.138 138.737 1.00 63.38 180 ASN A C 1
ATOM 1456 O O . ASN A 1 180 ? -98.699 8.571 137.665 1.00 63.38 180 ASN A O 1
ATOM 1460 N N . MET A 1 181 ? -97.519 10.064 138.851 1.00 64.75 181 MET A N 1
ATOM 1461 C CA . MET A 1 181 ? -96.626 10.410 137.740 1.00 64.75 181 MET A CA 1
ATOM 1462 C C . MET A 1 181 ? -95.788 9.219 137.271 1.00 64.75 181 MET A C 1
ATOM 1464 O O . MET A 1 181 ? -95.460 9.162 136.096 1.00 64.75 181 MET A O 1
ATOM 1468 N N . LYS A 1 182 ? -95.442 8.252 138.131 1.00 64.38 182 LYS A N 1
ATOM 1469 C CA . LYS A 1 182 ? -94.721 7.030 137.735 1.00 64.38 182 LYS A CA 1
ATOM 1470 C C . LYS A 1 182 ? -95.618 6.048 136.984 1.00 64.38 182 LYS A C 1
ATOM 1472 O O . LYS A 1 182 ? -95.111 5.342 136.117 1.00 64.38 182 LYS A O 1
ATOM 1477 N N . GLU A 1 183 ? -96.925 6.022 137.233 1.00 66.94 183 GLU A N 1
ATOM 1478 C CA . GLU A 1 183 ? -97.877 5.276 136.400 1.00 66.94 183 GLU A CA 1
ATOM 1479 C C . GLU A 1 183 ? -98.125 5.939 135.044 1.00 66.94 183 GLU A C 1
ATOM 1481 O O . GLU A 1 183 ? -98.115 5.245 134.023 1.00 66.94 183 GLU A O 1
ATOM 1486 N N . GLU A 1 184 ? -98.294 7.263 134.996 1.00 68.12 184 GLU A N 1
ATOM 1487 C CA . GLU A 1 184 ? -98.366 7.986 133.721 1.00 68.12 184 GLU A CA 1
ATOM 1488 C C . GLU A 1 184 ? -97.048 7.896 132.952 1.00 68.12 184 GLU A C 1
ATOM 1490 O O . GLU A 1 184 ? -97.062 7.541 131.777 1.00 68.12 184 GLU A O 1
ATOM 1495 N N . TYR A 1 185 ? -95.903 8.074 133.615 1.00 70.19 185 TYR A N 1
ATOM 1496 C CA . TYR A 1 185 ? -94.573 7.831 133.055 1.00 70.19 185 TYR A CA 1
ATOM 1497 C C . TYR A 1 185 ? -94.419 6.387 132.584 1.00 70.19 185 TYR A C 1
ATOM 1499 O O . TYR A 1 185 ? -93.850 6.184 131.525 1.00 70.19 185 TYR A O 1
ATOM 1507 N N . ASN A 1 186 ? -94.947 5.373 133.278 1.00 71.38 186 ASN A N 1
ATOM 1508 C CA . ASN A 1 186 ? -94.907 3.991 132.786 1.00 71.38 186 ASN A CA 1
ATOM 1509 C C . ASN A 1 186 ? -95.774 3.804 131.527 1.00 71.38 186 ASN A C 1
ATOM 1511 O O . ASN A 1 186 ? -95.338 3.141 130.585 1.00 71.38 186 ASN A O 1
ATOM 1515 N N . LYS A 1 187 ? -96.959 4.426 131.452 1.00 73.94 187 LYS A N 1
ATOM 1516 C CA . LYS A 1 187 ? -97.818 4.422 130.249 1.00 73.94 187 LYS A CA 1
ATOM 1517 C C . LYS A 1 187 ? -97.154 5.174 129.084 1.00 73.94 187 LYS A C 1
ATOM 1519 O O . LYS A 1 187 ? -97.117 4.657 127.965 1.00 73.94 187 LYS A O 1
ATOM 1524 N N . LEU A 1 188 ? -96.562 6.341 129.343 1.00 71.31 188 LEU A N 1
ATOM 1525 C CA . LEU A 1 188 ? -95.751 7.098 128.385 1.00 71.31 188 LEU A CA 1
ATOM 1526 C C . LEU A 1 188 ? -94.484 6.338 127.988 1.00 71.31 188 LEU A C 1
ATOM 1528 O O . LEU A 1 188 ? -94.118 6.391 126.828 1.00 71.31 188 LEU A O 1
ATOM 1532 N N . LYS A 1 189 ? -93.850 5.587 128.890 1.00 73.25 189 LYS A N 1
ATOM 1533 C CA . LYS A 1 189 ? -92.640 4.790 128.638 1.00 73.25 189 LYS A CA 1
ATOM 1534 C C . LYS A 1 189 ? -92.923 3.545 127.814 1.00 73.25 189 LYS A C 1
ATOM 1536 O O . LYS A 1 189 ? -92.087 3.176 127.002 1.00 73.25 189 LYS A O 1
ATOM 1541 N N . MET A 1 190 ? -94.095 2.926 127.959 1.00 74.00 190 MET A N 1
ATOM 1542 C CA . MET A 1 190 ? -94.534 1.873 127.039 1.00 74.00 190 MET A CA 1
ATOM 1543 C C . MET A 1 190 ? -94.844 2.445 125.649 1.00 74.00 190 MET A C 1
ATOM 1545 O O . MET A 1 190 ? -94.398 1.879 124.658 1.00 74.00 190 MET A O 1
ATOM 1549 N N . LYS A 1 191 ? -95.497 3.614 125.550 1.00 76.12 191 LYS A N 1
ATOM 1550 C CA . LYS A 1 191 ? -95.638 4.316 124.257 1.00 76.12 191 LYS A CA 1
ATOM 1551 C C . LYS A 1 191 ? -94.283 4.729 123.668 1.00 76.12 191 LYS A C 1
ATOM 1553 O O . LYS A 1 191 ? -94.055 4.522 122.486 1.00 76.12 191 LYS A O 1
ATOM 1558 N N . SER A 1 192 ? -93.381 5.258 124.492 1.00 74.56 192 SER A N 1
ATOM 1559 C CA . SER A 1 192 ? -92.034 5.682 124.106 1.00 74.56 192 SER A CA 1
ATOM 1560 C C . SER A 1 192 ? -91.210 4.503 123.619 1.00 74.56 192 SER A C 1
ATOM 1562 O O . SER A 1 192 ? -90.563 4.640 122.600 1.00 74.56 192 SER A O 1
ATOM 1564 N N . ARG A 1 193 ? -91.287 3.338 124.274 1.00 75.88 193 ARG A N 1
ATOM 1565 C CA . ARG A 1 193 ? -90.649 2.098 123.810 1.00 75.88 193 ARG A CA 1
ATOM 1566 C C . ARG A 1 193 ? -91.202 1.609 122.478 1.00 75.88 193 ARG A C 1
ATOM 1568 O O . ARG A 1 193 ? -90.439 1.114 121.660 1.00 75.88 193 ARG A O 1
ATOM 1575 N N . ASN A 1 194 ? -92.502 1.764 122.230 1.00 79.00 194 ASN A N 1
ATOM 1576 C CA . ASN A 1 194 ? -93.061 1.461 120.914 1.00 79.00 194 ASN A CA 1
ATOM 1577 C C . ASN A 1 194 ? -92.547 2.448 119.851 1.00 79.00 194 ASN A C 1
ATOM 1579 O O . ASN A 1 194 ? -92.189 2.008 118.765 1.00 79.00 194 ASN A O 1
ATOM 1583 N N . TYR A 1 195 ? -92.440 3.747 120.159 1.00 79.50 195 TYR A N 1
ATOM 1584 C CA . TYR A 1 195 ? -91.808 4.718 119.255 1.00 79.50 195 TYR A CA 1
ATOM 1585 C C . TYR A 1 195 ? -90.310 4.448 119.051 1.00 79.50 195 TYR A C 1
ATOM 1587 O O . TYR A 1 195 ? -89.856 4.501 117.923 1.00 79.50 195 TYR A O 1
ATOM 1595 N N . GLU A 1 196 ? -89.573 4.083 120.099 1.00 79.94 196 GLU A N 1
ATOM 1596 C CA . GLU A 1 196 ? -88.156 3.685 120.087 1.00 79.94 196 GLU A CA 1
ATOM 1597 C C . GLU A 1 196 ? -87.945 2.403 119.262 1.00 79.94 196 GLU A C 1
ATOM 1599 O O . GLU A 1 196 ? -86.977 2.299 118.520 1.00 79.94 196 GLU A O 1
ATOM 1604 N N . THR A 1 197 ? -88.892 1.458 119.302 1.00 78.44 197 THR A N 1
ATOM 1605 C CA . THR A 1 197 ? -88.882 0.259 118.442 1.00 78.44 197 THR A CA 1
ATOM 1606 C C . THR A 1 197 ? -89.129 0.631 116.977 1.00 78.44 197 THR A C 1
ATOM 1608 O O . THR A 1 197 ? -88.373 0.207 116.113 1.00 78.44 197 THR A O 1
ATOM 1611 N N . VAL A 1 198 ? -90.125 1.480 116.694 1.00 81.88 198 VAL A N 1
ATOM 1612 C CA . VAL A 1 198 ? -90.410 1.985 115.335 1.00 81.88 198 VAL A CA 1
ATOM 1613 C C . VAL A 1 198 ? -89.282 2.888 114.808 1.00 81.88 198 VAL A C 1
ATOM 1615 O O . VAL A 1 198 ? -89.038 2.939 113.606 1.00 81.88 198 VAL A O 1
ATOM 1618 N N . GLU A 1 199 ? -88.563 3.585 115.685 1.00 83.00 199 GLU A N 1
ATOM 1619 C CA . GLU A 1 199 ? -87.387 4.392 115.352 1.00 83.00 199 GLU A CA 1
ATOM 1620 C C . GLU A 1 199 ? -86.169 3.509 115.051 1.00 83.00 199 GLU A C 1
ATOM 1622 O O . GLU A 1 199 ? -85.483 3.755 114.064 1.00 83.00 199 GLU A O 1
ATOM 1627 N N . LEU A 1 200 ? -85.961 2.417 115.795 1.00 84.44 200 LEU A N 1
ATOM 1628 C CA . LEU A 1 200 ? -84.965 1.394 115.455 1.00 84.44 200 LEU A CA 1
ATOM 1629 C C . LEU A 1 200 ? -85.308 0.660 114.147 1.00 84.44 200 LEU A C 1
ATOM 1631 O O . LEU A 1 200 ? -84.410 0.409 113.348 1.00 84.44 200 LEU A O 1
ATOM 1635 N N . GLU A 1 201 ? -86.584 0.362 113.883 1.00 85.56 201 GLU A N 1
ATOM 1636 C CA . GLU A 1 201 ? -87.040 -0.179 112.592 1.00 85.56 201 GLU A CA 1
ATOM 1637 C C . GLU A 1 201 ? -86.807 0.823 111.449 1.00 85.56 201 GLU A C 1
ATOM 1639 O O . GLU A 1 201 ? -86.295 0.445 110.395 1.00 85.56 201 GLU A O 1
ATOM 1644 N N . ARG A 1 202 ? -87.112 2.114 111.658 1.00 87.62 202 ARG A N 1
ATOM 1645 C CA . ARG A 1 202 ? -86.807 3.192 110.703 1.00 87.62 202 ARG A CA 1
ATOM 1646 C C . ARG A 1 202 ? -85.308 3.276 110.430 1.00 87.62 202 ARG A C 1
ATOM 1648 O O . ARG A 1 202 ? -84.918 3.364 109.270 1.00 87.62 202 ARG A O 1
ATOM 1655 N N . ASP A 1 203 ? -84.480 3.262 111.466 1.00 87.69 203 ASP A N 1
ATOM 1656 C CA . ASP A 1 203 ? -83.038 3.473 111.334 1.00 87.69 203 ASP A CA 1
ATOM 1657 C C . ASP A 1 203 ? -82.327 2.242 110.759 1.00 87.69 203 ASP A C 1
ATOM 1659 O O . ASP A 1 203 ? -81.386 2.393 109.980 1.00 87.69 203 ASP A O 1
ATOM 1663 N N . GLU A 1 204 ? -82.832 1.033 111.014 1.00 89.12 204 GLU A N 1
ATOM 1664 C CA . GLU A 1 204 ? -82.414 -0.188 110.317 1.00 89.12 204 GLU A CA 1
ATOM 1665 C C . GLU A 1 204 ? -82.837 -0.173 108.838 1.00 89.12 204 GLU A C 1
ATOM 1667 O O . GLU A 1 204 ? -82.023 -0.494 107.972 1.00 89.12 204 GLU A O 1
ATOM 1672 N N . LEU A 1 205 ? -84.053 0.279 108.508 1.00 89.81 205 LEU A N 1
ATOM 1673 C CA . LEU A 1 205 ? -84.476 0.478 107.113 1.00 89.81 205 LEU A CA 1
ATOM 1674 C C . LEU A 1 205 ? -83.643 1.563 106.408 1.00 89.81 205 LEU A C 1
ATOM 1676 O O . LEU A 1 205 ? -83.278 1.396 105.246 1.00 89.81 205 LEU A O 1
ATOM 1680 N N . VAL A 1 206 ? -83.275 2.644 107.102 1.00 90.00 206 VAL A N 1
ATOM 1681 C CA . VAL A 1 206 ? -82.349 3.674 106.598 1.00 90.00 206 VAL A CA 1
ATOM 1682 C C . VAL A 1 206 ? -80.937 3.107 106.426 1.00 90.00 206 VAL A C 1
ATOM 1684 O O . VAL A 1 206 ? -80.273 3.431 105.442 1.00 90.00 206 VAL A O 1
ATOM 1687 N N . ARG A 1 207 ? -80.470 2.225 107.318 1.00 93.75 207 ARG A N 1
ATOM 1688 C CA . ARG A 1 207 ? -79.183 1.524 107.178 1.00 93.75 207 ARG A CA 1
ATOM 1689 C C . ARG A 1 207 ? -79.183 0.592 105.966 1.00 93.75 207 ARG A C 1
ATOM 1691 O O . ARG A 1 207 ? -78.230 0.623 105.194 1.00 93.75 207 ARG A O 1
ATOM 1698 N N . GLN A 1 208 ? -80.247 -0.185 105.762 1.00 90.31 208 GLN A N 1
ATOM 1699 C CA . GLN A 1 208 ? -80.413 -1.055 104.591 1.00 90.31 208 GLN A CA 1
ATOM 1700 C C . GLN A 1 208 ? -80.525 -0.249 103.288 1.00 90.31 208 GLN A C 1
ATOM 1702 O O . GLN A 1 208 ? -79.897 -0.607 102.296 1.00 90.31 208 GLN A O 1
ATOM 1707 N N . LEU A 1 209 ? -81.253 0.873 103.295 1.00 92.12 209 LEU A N 1
ATOM 1708 C CA . LEU A 1 209 ? -81.368 1.771 102.143 1.00 92.12 209 LEU A CA 1
ATOM 1709 C C . LEU A 1 209 ? -80.043 2.477 101.819 1.00 92.12 209 LEU A C 1
ATOM 1711 O O . LEU A 1 209 ? -79.725 2.649 100.645 1.00 92.12 209 LEU A O 1
ATOM 1715 N N . ASN A 1 210 ? -79.252 2.856 102.827 1.00 91.44 210 ASN A N 1
ATOM 1716 C CA . ASN A 1 210 ? -77.907 3.389 102.609 1.00 91.44 210 ASN A CA 1
ATOM 1717 C C . ASN A 1 210 ? -76.951 2.313 102.077 1.00 91.44 210 ASN A C 1
ATOM 1719 O O . ASN A 1 210 ? -76.245 2.597 101.120 1.00 91.44 210 ASN A O 1
ATOM 1723 N N . LEU A 1 211 ? -76.988 1.079 102.596 1.00 91.56 211 LEU A N 1
ATOM 1724 C CA . LEU A 1 211 ? -76.199 -0.027 102.038 1.00 91.56 211 LEU A CA 1
ATOM 1725 C C . LEU A 1 211 ? -76.564 -0.309 100.576 1.00 91.56 211 LEU A C 1
ATOM 1727 O O . LEU A 1 211 ? -75.686 -0.260 99.728 1.00 91.56 211 LEU A O 1
ATOM 1731 N N . GLY A 1 212 ? -77.848 -0.481 100.245 1.00 90.75 212 GLY A N 1
ATOM 1732 C CA . GLY A 1 212 ? -78.271 -0.708 98.856 1.00 90.75 212 GLY A CA 1
ATOM 1733 C C . GLY A 1 212 ? -77.948 0.459 97.909 1.00 90.75 212 GLY A C 1
ATOM 1734 O O . GLY A 1 212 ? -77.753 0.258 96.713 1.00 90.75 212 GLY A O 1
ATOM 1735 N N . LYS A 1 213 ? -77.852 1.684 98.436 1.00 92.75 213 LYS A N 1
ATOM 1736 C CA . LYS A 1 213 ? -77.394 2.879 97.712 1.00 92.75 213 LYS A CA 1
ATOM 1737 C C . LYS A 1 213 ? -75.874 2.895 97.523 1.00 92.75 213 LYS A C 1
ATOM 1739 O O . LYS A 1 213 ? -75.418 3.275 96.448 1.00 92.75 213 LYS A O 1
ATOM 1744 N N . ASP A 1 214 ? -75.104 2.495 98.529 1.00 91.06 214 ASP A N 1
ATOM 1745 C CA . ASP A 1 214 ? -73.644 2.403 98.455 1.00 91.06 214 ASP A CA 1
ATOM 1746 C C . ASP A 1 214 ? -73.211 1.234 97.553 1.00 91.06 214 ASP A C 1
ATOM 1748 O O . ASP A 1 214 ? -72.303 1.407 96.742 1.00 91.06 214 ASP A O 1
ATOM 1752 N N . ASP A 1 215 ? -73.925 0.104 97.591 1.00 91.75 215 ASP A N 1
ATOM 1753 C CA . ASP A 1 215 ? -73.787 -1.020 96.657 1.00 91.75 215 ASP A CA 1
ATOM 1754 C C . ASP A 1 215 ? -74.110 -0.582 95.219 1.00 91.75 215 ASP A C 1
ATOM 1756 O O . ASP A 1 215 ? -73.310 -0.810 94.313 1.00 91.75 215 ASP A O 1
ATOM 1760 N N . LEU A 1 216 ? -75.222 0.133 94.997 1.00 92.62 216 LEU A N 1
ATOM 1761 C CA . LEU A 1 216 ? -75.584 0.667 93.676 1.00 92.62 216 LEU A CA 1
ATOM 1762 C C . LEU A 1 216 ? -74.584 1.723 93.175 1.00 92.62 216 LEU A C 1
ATOM 1764 O O . LEU A 1 216 ? -74.306 1.790 91.977 1.00 92.62 216 LEU A O 1
ATOM 1768 N N . PHE A 1 217 ? -73.997 2.537 94.059 1.00 93.06 217 PHE A N 1
ATOM 1769 C CA . PHE A 1 217 ? -72.892 3.426 93.688 1.00 93.06 217 PHE A CA 1
ATOM 1770 C C . PHE A 1 217 ? -71.590 2.665 93.422 1.00 93.06 217 PHE A C 1
ATOM 1772 O O . PHE A 1 217 ? -70.829 3.080 92.544 1.00 93.06 217 PHE A O 1
ATOM 1779 N N . HIS A 1 218 ? -71.330 1.559 94.120 1.00 92.19 218 HIS A N 1
ATOM 1780 C CA . HIS A 1 218 ? -70.192 0.691 93.841 1.00 92.19 218 HIS A CA 1
ATOM 1781 C C . HIS A 1 218 ? -70.351 0.029 92.470 1.00 92.19 218 HIS A C 1
ATOM 1783 O O . HIS A 1 218 ? -69.456 0.154 91.639 1.00 92.19 218 HIS A O 1
ATOM 1789 N N . GLU A 1 219 ? -71.501 -0.581 92.185 1.00 92.12 219 GLU A N 1
ATOM 1790 C CA . GLU A 1 219 ? -71.827 -1.169 90.883 1.00 92.12 219 GLU A CA 1
ATOM 1791 C C . GLU A 1 219 ? -71.782 -0.115 89.768 1.00 92.12 219 GLU A C 1
ATOM 1793 O O . GLU A 1 219 ? -71.124 -0.327 88.752 1.00 92.12 219 GLU A O 1
ATOM 1798 N N . GLN A 1 220 ? -72.359 1.076 89.976 1.00 91.19 220 GLN A N 1
ATOM 1799 C CA . GLN A 1 220 ? -72.250 2.175 89.012 1.00 91.19 220 GLN A CA 1
ATOM 1800 C C . GLN A 1 220 ? -70.793 2.618 88.796 1.00 91.19 220 GLN A C 1
ATOM 1802 O O . GLN A 1 220 ? -70.428 2.977 87.676 1.00 91.19 220 GLN A O 1
ATOM 1807 N N . LYS A 1 221 ? -69.946 2.608 89.832 1.00 93.81 221 LYS A N 1
ATOM 1808 C CA . LYS A 1 221 ? -68.518 2.923 89.701 1.00 93.81 221 LYS A CA 1
ATOM 1809 C C . LYS A 1 221 ? -67.778 1.834 88.922 1.00 93.81 221 LYS A C 1
ATOM 1811 O O . LYS A 1 221 ? -67.025 2.177 88.016 1.00 93.81 221 LYS A O 1
ATOM 1816 N N . GLN A 1 222 ? -68.019 0.557 89.221 1.00 92.38 222 GLN A N 1
ATOM 1817 C CA . GLN A 1 222 ? -67.428 -0.566 88.486 1.00 92.38 222 GLN A CA 1
ATOM 1818 C C . GLN A 1 222 ? -67.877 -0.565 87.018 1.00 92.38 222 GLN A C 1
ATOM 1820 O O . GLN A 1 222 ? -67.049 -0.711 86.129 1.00 92.38 222 GLN A O 1
ATOM 1825 N N . ALA A 1 223 ? -69.152 -0.283 86.737 1.00 91.19 223 ALA A N 1
ATOM 1826 C CA . ALA A 1 223 ? -69.667 -0.152 85.374 1.00 91.19 223 ALA A CA 1
ATOM 1827 C C . ALA A 1 223 ? -69.053 1.032 84.599 1.00 91.19 223 ALA A C 1
ATOM 1829 O O . ALA A 1 223 ? -68.914 0.952 83.380 1.00 91.19 223 ALA A O 1
ATOM 1830 N N . ARG A 1 224 ? -68.658 2.123 85.277 1.00 91.88 224 ARG A N 1
ATOM 1831 C CA . ARG A 1 224 ? -67.882 3.212 84.651 1.00 91.88 224 ARG A CA 1
ATOM 1832 C C . ARG A 1 224 ? -66.444 2.788 84.364 1.00 91.88 224 ARG A C 1
ATOM 1834 O O . ARG A 1 224 ? -66.013 2.960 83.233 1.00 91.88 224 ARG A O 1
ATOM 1841 N N . ILE A 1 225 ? -65.758 2.186 85.339 1.00 92.44 225 ILE A N 1
ATOM 1842 C CA . ILE A 1 225 ? -64.389 1.669 85.169 1.00 92.44 225 ILE A CA 1
ATOM 1843 C C . ILE A 1 225 ? -64.352 0.668 84.011 1.00 92.44 225 ILE A C 1
ATOM 1845 O O . ILE A 1 225 ? -63.567 0.837 83.090 1.00 92.44 225 ILE A O 1
ATOM 1849 N N . HIS A 1 226 ? -65.274 -0.294 83.978 1.00 92.31 226 HIS A N 1
ATOM 1850 C CA . HIS A 1 226 ? -65.338 -1.285 82.908 1.00 92.31 226 HIS A CA 1
ATOM 1851 C C . HIS A 1 226 ? -65.679 -0.680 81.535 1.00 92.31 226 HIS A C 1
ATOM 1853 O O . HIS A 1 226 ? -65.187 -1.133 80.504 1.00 92.31 226 HIS A O 1
ATOM 1859 N N . LYS A 1 227 ? -66.478 0.395 81.493 1.00 93.38 227 LYS A N 1
ATOM 1860 C CA . LYS A 1 227 ? -66.694 1.160 80.257 1.00 93.38 227 LYS A CA 1
ATOM 1861 C C . LYS A 1 227 ? -65.420 1.897 79.816 1.00 93.38 227 LYS A C 1
ATOM 1863 O O . LYS A 1 227 ? -65.158 1.969 78.621 1.00 93.38 227 LYS A O 1
ATOM 1868 N N . GLU A 1 228 ? -64.656 2.455 80.751 1.00 92.81 228 GLU A N 1
ATOM 1869 C CA . GLU A 1 228 ? -63.380 3.132 80.487 1.00 92.81 228 GLU A CA 1
ATOM 1870 C C . GLU A 1 228 ? -62.308 2.126 80.016 1.00 92.81 228 GLU A C 1
ATOM 1872 O O . GLU A 1 228 ? -61.615 2.403 79.043 1.00 92.81 228 GLU A O 1
ATOM 1877 N N . GLU A 1 229 ? -62.253 0.925 80.601 1.00 93.25 229 GLU A N 1
ATOM 1878 C CA . GLU A 1 229 ? -61.443 -0.212 80.129 1.00 93.25 229 GLU A CA 1
ATOM 1879 C C . GLU A 1 229 ? -61.799 -0.595 78.684 1.00 93.25 229 GLU A C 1
ATOM 1881 O O . GLU A 1 229 ? -60.934 -0.561 77.811 1.00 93.25 229 GLU A O 1
ATOM 1886 N N . LEU A 1 230 ? -63.078 -0.873 78.400 1.00 92.75 230 LEU A N 1
ATOM 1887 C CA . LEU A 1 230 ? -63.547 -1.214 77.049 1.00 92.75 230 LEU A CA 1
ATOM 1888 C C . LEU A 1 230 ? -63.322 -0.079 76.037 1.00 92.75 230 LEU A C 1
ATOM 1890 O O . LEU A 1 230 ? -63.103 -0.342 74.855 1.00 92.75 230 LEU A O 1
ATOM 1894 N N . GLN A 1 231 ? -63.367 1.184 76.470 1.00 93.56 231 GLN A N 1
ATOM 1895 C CA . GLN A 1 231 ? -63.037 2.320 75.612 1.00 93.56 231 GLN A CA 1
ATOM 1896 C C . GLN A 1 231 ? -61.535 2.350 75.285 1.00 93.56 231 GLN A C 1
ATOM 1898 O O . GLN A 1 231 ? -61.186 2.517 74.119 1.00 93.56 231 GLN A O 1
ATOM 1903 N N . LEU A 1 232 ? -60.656 2.125 76.266 1.00 93.06 232 LEU A N 1
ATOM 1904 C CA . LEU A 1 232 ? -59.207 2.038 76.047 1.00 93.06 232 LEU A CA 1
ATOM 1905 C C . LEU A 1 232 ? -58.821 0.828 75.178 1.00 93.06 232 LEU A C 1
ATOM 1907 O O . LEU A 1 232 ? -57.926 0.940 74.339 1.00 93.06 232 LEU A O 1
ATOM 1911 N N . GLU A 1 233 ? -59.510 -0.308 75.318 1.00 93.38 233 GLU A N 1
ATOM 1912 C CA . GLU A 1 233 ? -59.345 -1.461 74.422 1.00 93.38 233 GLU A CA 1
ATOM 1913 C C . GLU A 1 233 ? -59.764 -1.123 72.983 1.00 93.38 233 GLU A C 1
ATOM 1915 O O . GLU A 1 233 ? -59.022 -1.419 72.046 1.00 93.38 233 GLU A O 1
ATOM 1920 N N . LEU A 1 234 ? -60.903 -0.447 72.787 1.00 91.06 234 LEU A N 1
ATOM 1921 C CA . LEU A 1 234 ? -61.349 0.005 71.463 1.00 91.06 234 LEU A CA 1
ATOM 1922 C C . LEU A 1 234 ? -60.396 1.035 70.842 1.00 91.06 234 LEU A C 1
ATOM 1924 O O . LEU A 1 234 ? -60.083 0.930 69.655 1.00 91.06 234 LEU A O 1
ATOM 1928 N N . GLU A 1 235 ? -59.906 2.003 71.616 1.00 93.62 235 GLU A N 1
ATOM 1929 C CA . GLU A 1 235 ? -58.913 2.988 71.167 1.00 93.62 235 GLU A CA 1
ATOM 1930 C C . GLU A 1 235 ? -57.586 2.300 70.791 1.00 93.62 235 GLU A C 1
ATOM 1932 O O . GLU A 1 235 ? -57.027 2.581 69.729 1.00 93.62 235 GLU A O 1
ATOM 1937 N N . SER A 1 236 ? -57.134 1.313 71.575 1.00 94.19 236 SER A N 1
ATOM 1938 C CA . SER A 1 236 ? -55.940 0.512 71.264 1.00 94.19 236 SER A CA 1
ATOM 1939 C C . SER A 1 236 ? -56.103 -0.332 69.994 1.00 94.19 236 SER A C 1
ATOM 1941 O O . SER A 1 236 ? -55.218 -0.327 69.138 1.00 94.19 236 SER A O 1
ATOM 1943 N N . ILE A 1 237 ? -57.241 -1.015 69.827 1.00 92.00 237 ILE A N 1
ATOM 1944 C CA . ILE A 1 237 ? -57.551 -1.801 68.621 1.00 92.00 237 ILE A CA 1
ATOM 1945 C C . ILE A 1 237 ? -57.663 -0.888 67.391 1.00 92.00 237 ILE A C 1
ATOM 1947 O O . ILE A 1 237 ? -57.224 -1.270 66.308 1.00 92.00 237 ILE A O 1
ATOM 1951 N N . THR A 1 238 ? -58.196 0.328 67.547 1.00 92.56 238 THR A N 1
ATOM 1952 C CA . THR A 1 238 ? -58.281 1.312 66.456 1.00 92.56 238 THR A CA 1
ATOM 1953 C C . THR A 1 238 ? -56.889 1.801 66.046 1.00 92.56 238 THR A C 1
ATOM 1955 O O . THR A 1 238 ? -56.571 1.765 64.861 1.00 92.56 238 THR A O 1
ATOM 1958 N N . SER A 1 239 ? -56.014 2.135 67.004 1.00 92.00 239 SER A N 1
ATOM 1959 C CA . SER A 1 239 ? -54.609 2.493 66.732 1.00 92.00 239 SER A CA 1
ATOM 1960 C C . SER A 1 239 ? -53.856 1.365 66.014 1.00 92.00 239 SER A C 1
ATOM 1962 O O . SER A 1 239 ? -53.178 1.604 65.018 1.00 92.00 239 SER A O 1
ATOM 1964 N N . GLN A 1 240 ? -54.026 0.113 66.456 1.00 93.56 240 GLN A N 1
ATOM 1965 C CA . GLN A 1 240 ? -53.430 -1.057 65.794 1.00 93.56 240 GLN A CA 1
ATOM 1966 C C . GLN A 1 240 ? -53.976 -1.259 64.369 1.00 93.56 240 GLN A C 1
ATOM 1968 O O . GLN A 1 240 ? -53.239 -1.664 63.471 1.00 93.56 240 GLN A O 1
ATOM 1973 N N . LEU A 1 241 ? -55.258 -0.962 64.133 1.00 91.62 241 LEU A N 1
ATOM 1974 C CA . LEU A 1 241 ? -55.857 -1.021 62.800 1.00 91.62 241 LEU A CA 1
ATOM 1975 C C . LEU A 1 241 ? -55.286 0.064 61.871 1.00 91.62 241 LEU A C 1
ATOM 1977 O O . LEU A 1 241 ? -55.041 -0.222 60.699 1.00 91.62 241 LEU A O 1
ATOM 1981 N N . GLU A 1 242 ? -55.053 1.275 62.378 1.00 92.75 242 GLU A N 1
ATOM 1982 C CA . GLU A 1 242 ? -54.431 2.379 61.633 1.00 92.75 242 GLU A CA 1
ATOM 1983 C C . GLU A 1 242 ? -52.953 2.092 61.307 1.00 92.75 242 GLU A C 1
ATOM 1985 O O . GLU A 1 242 ? -52.536 2.268 60.161 1.00 92.75 242 GLU A O 1
ATOM 1990 N N . GLU A 1 243 ? -52.181 1.543 62.252 1.00 91.25 243 GLU A N 1
ATOM 1991 C CA . GLU A 1 243 ? -50.804 1.073 62.014 1.00 91.25 243 GLU A CA 1
ATOM 1992 C C . GLU A 1 243 ? -50.746 -0.009 60.921 1.00 91.25 243 GLU A C 1
ATOM 1994 O O . GLU A 1 243 ? -49.930 0.065 59.996 1.00 91.25 243 GLU A O 1
ATOM 1999 N N . VAL A 1 244 ? -51.652 -0.994 60.975 1.00 90.81 244 VAL A N 1
ATOM 2000 C CA . VAL A 1 244 ? -51.762 -2.051 59.955 1.00 90.81 244 VAL A CA 1
ATOM 2001 C C . VAL A 1 244 ? -52.201 -1.488 58.597 1.00 90.81 244 VAL A C 1
ATOM 2003 O O . VAL A 1 244 ? -51.749 -1.989 57.565 1.00 90.81 244 VAL A O 1
ATOM 2006 N N . GLN A 1 245 ? -53.028 -0.439 58.561 1.00 92.06 245 GLN A N 1
ATOM 2007 C CA . GLN A 1 245 ? -53.384 0.255 57.318 1.00 92.06 245 GLN A CA 1
ATOM 2008 C C . GLN A 1 245 ? -52.192 1.026 56.728 1.00 92.06 245 GLN A C 1
ATOM 2010 O O . GLN A 1 245 ? -51.916 0.846 55.542 1.00 92.06 245 GLN A O 1
ATOM 2015 N N . SER A 1 246 ? -51.429 1.781 57.531 1.00 91.44 246 SER A N 1
ATOM 2016 C CA . SER A 1 246 ? -50.201 2.455 57.060 1.00 91.44 246 SER A CA 1
ATOM 2017 C C . SER A 1 246 ? -49.206 1.448 56.486 1.00 91.44 246 SER A C 1
ATOM 2019 O O . SER A 1 246 ? -48.774 1.578 55.342 1.00 91.44 246 SER A O 1
ATOM 2021 N N . CYS A 1 247 ? -48.923 0.370 57.225 1.00 92.88 247 CYS A N 1
ATOM 2022 C CA . CYS A 1 247 ? -47.991 -0.667 56.786 1.00 92.88 247 CYS A CA 1
ATOM 2023 C C . CYS A 1 247 ? -48.465 -1.380 55.502 1.00 92.88 247 CYS A C 1
ATOM 2025 O O . CYS A 1 247 ? -47.658 -1.696 54.623 1.00 92.88 247 CYS A O 1
ATOM 2027 N N . ARG A 1 248 ? -49.780 -1.593 55.344 1.00 93.69 248 ARG A N 1
ATOM 2028 C CA . ARG A 1 248 ? -50.371 -2.133 54.109 1.00 93.69 248 ARG A CA 1
ATOM 2029 C C . ARG A 1 248 ? -50.183 -1.187 52.924 1.00 93.69 248 ARG A C 1
ATOM 2031 O O . ARG A 1 248 ? -49.823 -1.652 51.843 1.00 93.69 248 ARG A O 1
ATOM 2038 N N . ASP A 1 249 ? -50.428 0.104 53.105 1.00 93.25 249 ASP A N 1
ATOM 2039 C CA . ASP A 1 249 ? -50.339 1.081 52.020 1.00 93.25 249 ASP A CA 1
ATOM 2040 C C . ASP A 1 249 ? -48.873 1.371 51.640 1.00 93.25 249 ASP A C 1
ATOM 2042 O O . ASP A 1 249 ? -48.563 1.489 50.452 1.00 93.25 249 ASP A O 1
ATOM 2046 N N . GLU A 1 250 ? -47.945 1.339 52.602 1.00 93.50 250 GLU A N 1
ATOM 2047 C CA . GLU A 1 250 ? -46.493 1.296 52.366 1.00 93.50 250 GLU A CA 1
ATOM 2048 C C . GLU A 1 250 ? -46.088 0.060 51.543 1.00 93.50 250 GLU A C 1
ATOM 2050 O O . GLU A 1 250 ? -45.409 0.190 50.520 1.00 93.50 250 GLU A O 1
ATOM 2055 N N . LEU A 1 251 ? -46.554 -1.138 51.921 1.00 91.00 251 LEU A N 1
ATOM 2056 C CA . LEU A 1 251 ? -46.331 -2.381 51.167 1.00 91.00 251 LEU A CA 1
ATOM 2057 C C . LEU A 1 251 ? -46.914 -2.316 49.748 1.00 91.00 251 LEU A C 1
ATOM 2059 O O . LEU A 1 251 ? -46.276 -2.770 48.794 1.00 91.00 251 LEU A O 1
ATOM 2063 N N . GLN A 1 252 ? -48.101 -1.733 49.579 1.00 93.88 252 GLN A N 1
ATOM 2064 C CA . GLN A 1 252 ? -48.751 -1.583 48.277 1.00 93.88 252 GLN A CA 1
ATOM 2065 C C . GLN A 1 252 ? -48.044 -0.531 47.401 1.00 93.88 252 GLN A C 1
ATOM 2067 O O . GLN A 1 252 ? -47.919 -0.717 46.184 1.00 93.88 252 GLN A O 1
ATOM 2072 N N . GLN A 1 253 ? -47.499 0.531 48.000 1.00 92.88 253 GLN A N 1
ATOM 2073 C CA . GLN A 1 253 ? -46.646 1.498 47.311 1.00 92.88 253 GLN A CA 1
ATOM 2074 C C . GLN A 1 253 ? -45.300 0.870 46.909 1.00 92.88 253 GLN A C 1
ATOM 2076 O O . GLN A 1 253 ? -44.873 1.037 45.764 1.00 92.88 253 GLN A O 1
ATOM 2081 N N . ALA A 1 254 ? -44.670 0.084 47.786 1.00 91.62 254 ALA A N 1
ATOM 2082 C CA . ALA A 1 254 ? -43.437 -0.650 47.497 1.00 91.62 254 ALA A CA 1
ATOM 2083 C C . ALA A 1 254 ? -43.625 -1.690 46.375 1.00 91.62 254 ALA A C 1
ATOM 2085 O O . ALA A 1 254 ? -42.807 -1.755 45.455 1.00 91.62 254 ALA A O 1
ATOM 2086 N N . LEU A 1 255 ? -44.734 -2.440 46.378 1.00 93.06 255 LEU A N 1
ATOM 2087 C CA . LEU A 1 255 ? -45.124 -3.330 45.275 1.00 93.06 255 LEU A CA 1
ATOM 2088 C C . LEU A 1 255 ? -45.282 -2.567 43.954 1.00 93.06 255 LEU A C 1
ATOM 2090 O O . LEU A 1 255 ? -44.746 -2.993 42.931 1.00 93.06 255 LEU A O 1
ATOM 2094 N N . SER A 1 256 ? -45.951 -1.412 43.979 1.00 93.44 256 SER A N 1
ATOM 2095 C CA . SER A 1 256 ? -46.141 -0.564 42.793 1.00 93.44 256 SER A CA 1
ATOM 2096 C C . SER A 1 256 ? -44.806 -0.038 42.241 1.00 93.44 256 SER A C 1
ATOM 2098 O O . SER A 1 256 ? -44.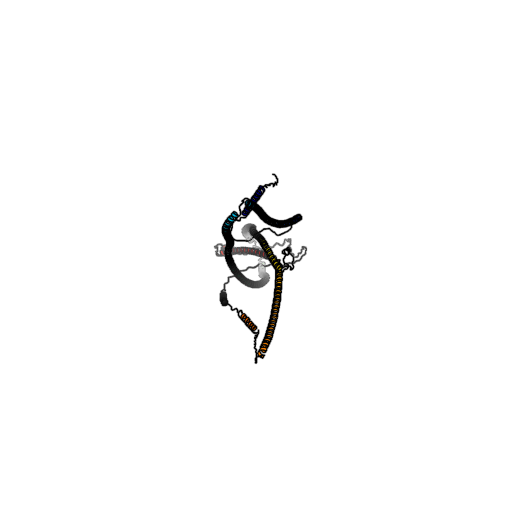577 -0.046 41.028 1.00 93.44 256 SER A O 1
ATOM 2100 N N . GLN A 1 257 ? -43.881 0.363 43.121 1.00 92.38 257 GLN A N 1
ATOM 2101 C CA . GLN A 1 257 ? -42.520 0.757 42.742 1.00 92.38 257 GLN A CA 1
ATOM 2102 C C . GLN A 1 257 ? -41.714 -0.424 42.181 1.00 92.38 257 GLN A C 1
ATOM 2104 O O . GLN A 1 257 ? -41.007 -0.260 41.185 1.00 92.38 257 GLN A O 1
ATOM 2109 N N . LEU A 1 258 ? -41.827 -1.618 42.769 1.00 92.00 258 LEU A N 1
ATOM 2110 C CA . LEU A 1 258 ? -41.149 -2.828 42.297 1.00 92.00 258 LEU A CA 1
ATOM 2111 C C . LEU A 1 258 ? -41.663 -3.267 40.917 1.00 92.00 258 LEU A C 1
ATOM 2113 O O . LEU A 1 258 ? -40.862 -3.577 40.037 1.00 92.00 258 LEU A O 1
ATOM 2117 N N . GLN A 1 259 ? -42.976 -3.220 40.691 1.00 93.56 259 GLN A N 1
ATOM 2118 C CA . GLN A 1 259 ? -43.608 -3.551 39.411 1.00 93.56 259 GLN A CA 1
ATOM 2119 C C . GLN A 1 259 ? -43.250 -2.536 38.310 1.00 93.56 259 GLN A C 1
ATOM 2121 O O . GLN A 1 259 ? -42.953 -2.920 37.173 1.00 93.56 259 GLN A O 1
ATOM 2126 N N . SER A 1 260 ? -43.185 -1.246 38.657 1.00 92.81 260 SER A N 1
ATOM 2127 C CA . SER A 1 260 ? -42.642 -0.197 37.784 1.00 92.81 260 SER A CA 1
ATOM 2128 C C . SER A 1 260 ? -41.168 -0.462 37.449 1.00 92.81 260 SER A C 1
ATOM 2130 O O . SER A 1 260 ? -40.791 -0.480 36.278 1.00 92.81 260 SER A O 1
ATOM 2132 N N . ASN A 1 261 ? -40.338 -0.776 38.450 1.00 92.38 261 ASN A N 1
ATOM 2133 C CA . ASN A 1 261 ? -38.930 -1.131 38.258 1.00 92.38 261 ASN A CA 1
ATOM 2134 C C . ASN A 1 261 ? -38.733 -2.362 37.365 1.00 92.38 261 ASN A C 1
ATOM 2136 O O . ASN A 1 261 ? -37.846 -2.334 36.510 1.00 92.38 261 ASN A O 1
ATOM 2140 N N . TYR A 1 262 ? -39.562 -3.397 37.523 1.00 92.38 262 TYR A N 1
ATOM 2141 C CA . TYR A 1 262 ? -39.544 -4.594 36.682 1.00 92.38 262 TYR A CA 1
ATOM 2142 C C . TYR A 1 262 ? -39.852 -4.247 35.223 1.00 92.38 262 TYR A C 1
ATOM 2144 O O . TYR A 1 262 ? -39.035 -4.517 34.348 1.00 92.38 262 TYR A O 1
ATOM 2152 N N . SER A 1 263 ? -40.960 -3.543 34.969 1.00 92.81 263 SER A N 1
ATOM 2153 C CA . SER A 1 263 ? -41.346 -3.093 33.619 1.00 92.81 263 SER A CA 1
ATOM 2154 C C . SER A 1 263 ? -40.242 -2.245 32.972 1.00 92.81 263 SER A C 1
ATOM 2156 O O . SER A 1 263 ? -39.882 -2.425 31.809 1.00 92.81 263 SER A O 1
ATOM 2158 N N . ARG A 1 264 ? -39.627 -1.358 33.763 1.00 93.31 264 ARG A N 1
ATOM 2159 C CA . ARG A 1 264 ? -38.511 -0.494 33.357 1.00 93.31 264 ARG A CA 1
ATOM 2160 C C . ARG A 1 264 ? -37.236 -1.299 33.048 1.00 93.31 264 ARG A C 1
ATOM 2162 O O . ARG A 1 264 ? -36.452 -0.878 32.204 1.00 93.31 264 ARG A O 1
ATOM 2169 N N . LEU A 1 265 ? -36.986 -2.428 33.718 1.00 90.56 265 LEU A N 1
ATOM 2170 C CA . LEU A 1 265 ? -35.892 -3.363 33.395 1.00 90.56 265 LEU A CA 1
ATOM 2171 C C . LEU A 1 265 ? -36.209 -4.235 32.173 1.00 90.56 265 LEU A C 1
ATOM 2173 O O . LEU A 1 265 ? -35.312 -4.520 31.387 1.00 90.56 265 LEU A O 1
ATOM 2177 N N . GLU A 1 266 ? -37.465 -4.632 31.984 1.00 90.38 266 GLU A N 1
ATOM 2178 C CA . GLU A 1 266 ? -37.895 -5.427 30.832 1.00 90.38 266 GLU A CA 1
ATOM 2179 C C . GLU A 1 266 ? -37.809 -4.631 29.523 1.00 90.38 266 GLU A C 1
ATOM 2181 O O . GLU A 1 266 ? -37.303 -5.147 28.526 1.00 90.38 266 GLU A O 1
ATOM 2186 N N . MET A 1 267 ? -38.178 -3.345 29.543 1.00 92.12 267 MET A N 1
ATOM 2187 C CA . MET A 1 267 ? -37.912 -2.432 28.426 1.00 92.12 267 MET A CA 1
ATOM 2188 C C . MET A 1 267 ? -36.410 -2.323 28.125 1.00 92.12 267 MET A C 1
ATOM 2190 O O . MET A 1 267 ? -36.013 -2.504 26.980 1.00 92.12 267 MET A O 1
ATOM 2194 N N . GLU A 1 268 ? -35.563 -2.102 29.137 1.00 90.81 268 GLU A N 1
ATOM 2195 C CA . GLU A 1 268 ? -34.106 -1.969 28.954 1.00 90.81 268 GLU A CA 1
ATOM 2196 C C . GLU A 1 268 ? -33.456 -3.259 28.420 1.00 90.81 268 GLU A C 1
ATOM 2198 O O . GLU A 1 268 ? -32.627 -3.212 27.510 1.00 90.81 268 GLU A O 1
ATOM 2203 N N . LYS A 1 269 ? -33.893 -4.425 28.910 1.00 92.75 269 LYS A N 1
ATOM 2204 C CA . LYS A 1 269 ? -33.530 -5.745 28.373 1.00 92.75 269 LYS A CA 1
ATOM 2205 C C . LYS A 1 269 ? -33.882 -5.856 26.888 1.00 92.75 269 LYS A C 1
ATOM 2207 O O . LYS A 1 269 ? -33.047 -6.318 26.113 1.00 92.75 269 LYS A O 1
ATOM 2212 N N . ASN A 1 270 ? -35.091 -5.455 26.493 1.00 92.12 270 ASN A N 1
ATOM 2213 C CA . ASN A 1 270 ? -35.554 -5.545 25.106 1.00 92.12 270 ASN A CA 1
ATOM 2214 C C . ASN A 1 270 ? -34.795 -4.569 24.187 1.00 92.12 270 ASN A C 1
ATOM 2216 O O . ASN A 1 270 ? -34.390 -4.961 23.095 1.00 92.12 270 ASN A O 1
ATOM 2220 N N . ASP A 1 271 ? -34.502 -3.358 24.667 1.00 93.50 271 ASP A N 1
ATOM 2221 C CA . ASP A 1 271 ? -33.634 -2.366 24.016 1.00 93.50 271 ASP A CA 1
ATOM 2222 C C . ASP A 1 271 ? -32.226 -2.926 23.735 1.00 93.50 271 ASP A C 1
ATOM 2224 O O . ASP A 1 271 ? -31.688 -2.780 22.635 1.00 93.50 271 ASP A O 1
ATOM 2228 N N . ILE A 1 272 ? -31.623 -3.595 24.726 1.00 91.12 272 ILE A N 1
ATOM 2229 C CA . ILE A 1 272 ? -30.315 -4.260 24.598 1.00 91.12 272 ILE A CA 1
ATOM 2230 C C . ILE A 1 272 ? -30.392 -5.423 23.598 1.00 91.12 272 ILE A C 1
ATOM 2232 O O . ILE A 1 272 ? -29.471 -5.610 22.802 1.00 91.12 272 ILE A O 1
ATOM 2236 N N . LEU A 1 273 ? -31.486 -6.189 23.603 1.00 90.56 273 LEU A N 1
ATOM 2237 C CA . LEU A 1 273 ? -31.718 -7.297 22.671 1.00 90.56 273 LEU A CA 1
ATOM 2238 C C . LEU A 1 273 ? -31.836 -6.799 21.221 1.00 90.56 273 LEU A C 1
ATOM 2240 O O . LEU A 1 273 ? -31.216 -7.370 20.323 1.00 90.56 273 LEU A O 1
ATOM 2244 N N . GLN A 1 274 ? -32.556 -5.696 20.998 1.00 91.25 274 GLN A N 1
ATOM 2245 C CA . GLN A 1 274 ? -32.690 -5.067 19.683 1.00 91.25 274 GLN A CA 1
ATOM 2246 C C . GLN A 1 274 ? -31.351 -4.505 19.180 1.00 91.25 274 GLN A C 1
ATOM 2248 O O . GLN A 1 274 ? -30.982 -4.759 18.033 1.00 91.25 274 GLN A O 1
ATOM 2253 N N . LYS A 1 275 ? -30.591 -3.810 20.039 1.00 91.25 275 LYS A N 1
ATOM 2254 C CA . LYS A 1 275 ? -29.245 -3.300 19.709 1.00 91.25 275 LYS A CA 1
ATOM 2255 C C . LYS A 1 275 ? -28.289 -4.437 19.343 1.00 91.25 275 LYS A C 1
ATOM 2257 O O . LYS A 1 275 ? -27.646 -4.369 18.302 1.00 91.25 275 LYS A O 1
ATOM 2262 N N . LYS A 1 276 ? -28.280 -5.536 20.106 1.00 88.69 276 LYS A N 1
ATOM 2263 C CA . LYS A 1 276 ? -27.464 -6.719 19.781 1.00 88.69 276 LYS A CA 1
ATOM 2264 C C . LYS A 1 276 ? -27.880 -7.427 18.492 1.00 88.69 276 LYS A C 1
ATOM 2266 O O . LYS A 1 276 ? -27.014 -7.970 17.812 1.00 88.69 276 LYS A O 1
ATOM 2271 N N . SER A 1 277 ? -29.163 -7.401 18.122 1.00 88.75 277 SER A N 1
ATOM 2272 C CA . SER A 1 277 ? -29.595 -7.876 16.799 1.00 88.75 277 SER A CA 1
ATOM 2273 C C . SER A 1 277 ? -29.002 -7.007 15.686 1.00 88.75 277 SER A C 1
ATOM 2275 O O . SER A 1 277 ? -28.424 -7.539 14.746 1.00 88.75 277 SER A O 1
ATOM 2277 N N . GLN A 1 278 ? -29.062 -5.679 15.827 1.00 89.38 278 GLN A N 1
ATOM 2278 C CA . GLN A 1 278 ? -28.495 -4.740 14.851 1.00 89.38 278 GLN A CA 1
ATOM 2279 C C . GLN A 1 278 ? -26.966 -4.870 14.738 1.00 89.38 278 GLN A C 1
ATOM 2281 O O . GLN A 1 278 ? -26.435 -4.898 13.630 1.00 89.38 278 GLN A O 1
ATOM 2286 N N . GLU A 1 279 ? -26.255 -5.015 15.861 1.00 87.12 279 GLU A N 1
ATOM 2287 C CA . GLU A 1 279 ? -24.813 -5.310 15.888 1.00 87.12 279 GLU A CA 1
ATOM 2288 C C . GLU A 1 279 ? -24.491 -6.621 15.152 1.00 87.12 279 GLU A C 1
ATOM 2290 O O . GLU A 1 279 ? -23.559 -6.671 14.347 1.00 87.12 279 GLU A O 1
ATOM 2295 N N . PHE A 1 280 ? -25.285 -7.675 15.375 1.00 88.94 280 PHE A N 1
ATOM 2296 C CA . PHE A 1 280 ? -25.127 -8.958 14.689 1.00 88.94 280 PHE A CA 1
ATOM 2297 C C . PHE A 1 280 ? -25.398 -8.853 13.181 1.00 88.94 280 PHE A C 1
ATOM 2299 O O . PHE A 1 280 ? -24.631 -9.401 12.391 1.00 88.94 280 PHE A O 1
ATOM 2306 N N . ASP A 1 281 ? -26.423 -8.110 12.760 1.00 88.12 281 ASP A N 1
ATOM 2307 C CA . ASP A 1 281 ? -26.727 -7.875 11.344 1.00 88.12 281 ASP A CA 1
ATOM 2308 C C . ASP A 1 281 ? -25.625 -7.059 10.645 1.00 88.12 281 ASP A C 1
ATOM 2310 O O . ASP A 1 281 ? -25.248 -7.363 9.508 1.00 88.12 281 ASP A O 1
ATOM 2314 N N . VAL A 1 282 ? -25.039 -6.067 11.325 1.00 87.62 282 VAL A N 1
ATOM 2315 C CA . VAL A 1 282 ? -23.875 -5.313 10.825 1.00 87.62 282 VAL A CA 1
ATOM 2316 C C . VAL A 1 282 ? -22.650 -6.221 10.690 1.00 87.62 282 VAL A C 1
ATOM 2318 O O . VAL A 1 282 ? -22.011 -6.215 9.638 1.00 87.62 282 VAL A O 1
ATOM 2321 N N . LEU A 1 283 ? -22.349 -7.056 11.690 1.00 83.88 283 LEU A N 1
ATOM 2322 C CA . LEU A 1 283 ? -21.249 -8.029 11.626 1.00 83.88 283 LEU A CA 1
ATOM 2323 C C . LEU A 1 283 ? -21.472 -9.095 10.539 1.00 83.88 283 LEU A C 1
ATOM 2325 O O . LEU A 1 283 ? -20.532 -9.466 9.837 1.00 83.88 283 LEU A O 1
ATOM 2329 N N . SER A 1 284 ? -22.712 -9.549 10.349 1.00 86.81 284 SER A N 1
ATOM 2330 C CA . SER A 1 284 ? -23.108 -10.506 9.308 1.00 86.81 284 SER A CA 1
ATOM 2331 C C . SER A 1 284 ? -22.919 -9.923 7.903 1.00 86.81 284 SER A C 1
ATOM 2333 O O . SER A 1 284 ? -22.364 -10.577 7.019 1.00 86.81 284 SER A O 1
ATOM 2335 N N . ASN A 1 285 ? -23.294 -8.657 7.696 1.00 86.00 285 ASN A N 1
ATOM 2336 C CA . ASN A 1 285 ? -23.072 -7.966 6.425 1.00 86.00 285 ASN A CA 1
ATOM 2337 C C . ASN A 1 285 ? -21.596 -7.598 6.203 1.00 86.00 285 ASN A C 1
ATOM 2339 O O . ASN A 1 285 ? -21.104 -7.767 5.091 1.00 86.00 285 ASN A O 1
ATOM 2343 N N . SER A 1 286 ? -20.865 -7.193 7.246 1.00 83.50 286 SER A N 1
ATOM 2344 C CA . SER A 1 286 ? -19.410 -6.986 7.185 1.00 83.50 286 SER A CA 1
ATOM 2345 C C . SER A 1 286 ? -18.684 -8.268 6.767 1.00 83.50 286 SER A C 1
ATOM 2347 O O . SER A 1 286 ? -17.885 -8.246 5.832 1.00 83.50 286 SER A O 1
ATOM 2349 N N . ARG A 1 287 ? -19.045 -9.411 7.366 1.00 86.00 287 ARG A N 1
ATOM 2350 C CA . ARG A 1 287 ? -18.529 -10.726 6.972 1.00 86.00 287 ARG A CA 1
ATOM 2351 C C . ARG A 1 287 ? -18.843 -11.058 5.511 1.00 86.00 287 ARG A C 1
ATOM 2353 O O . ARG A 1 287 ? -17.937 -11.454 4.796 1.00 86.00 287 ARG A O 1
ATOM 2360 N N . ARG A 1 288 ? -20.072 -10.816 5.037 1.00 85.94 288 ARG A N 1
ATOM 2361 C CA . ARG A 1 288 ? -20.440 -11.001 3.616 1.00 85.94 288 ARG A CA 1
ATOM 2362 C C . ARG A 1 288 ? -19.646 -10.114 2.650 1.00 85.94 288 ARG A C 1
ATOM 2364 O O . ARG A 1 288 ? -19.512 -10.488 1.488 1.00 85.94 288 ARG A O 1
ATOM 2371 N N . CYS A 1 289 ? -19.159 -8.952 3.086 1.00 87.56 289 CYS A N 1
ATOM 2372 C CA . CYS A 1 289 ? -18.250 -8.132 2.283 1.00 87.56 289 CYS A CA 1
ATOM 2373 C C . CYS A 1 289 ? -16.855 -8.764 2.221 1.00 87.56 289 CYS A C 1
ATOM 2375 O O . CYS A 1 289 ? -16.351 -8.963 1.121 1.00 87.56 289 CYS A O 1
ATOM 2377 N N . TYR A 1 290 ? -16.286 -9.175 3.360 1.00 83.06 290 TYR A N 1
ATOM 2378 C CA . TYR A 1 290 ? -14.996 -9.877 3.383 1.00 83.06 290 TYR A CA 1
ATOM 2379 C C . TYR A 1 290 ? -15.033 -11.217 2.633 1.00 83.06 290 TYR A C 1
ATOM 2381 O O . TYR A 1 290 ? -14.084 -11.539 1.930 1.00 83.06 290 TYR A O 1
ATOM 2389 N N . ASP A 1 291 ? -16.130 -11.979 2.725 1.00 88.19 291 ASP A N 1
ATOM 2390 C CA . ASP A 1 291 ? -16.313 -13.236 1.988 1.00 88.19 291 ASP A CA 1
ATOM 2391 C C . ASP A 1 291 ? -16.308 -12.997 0.458 1.00 88.19 291 ASP A C 1
ATOM 2393 O O . ASP A 1 291 ? -15.809 -13.839 -0.286 1.00 88.19 291 ASP A O 1
ATOM 2397 N N . LYS A 1 292 ? -16.814 -11.847 -0.022 1.00 89.38 292 LYS A N 1
ATOM 2398 C CA . LYS A 1 292 ? -16.730 -11.442 -1.440 1.00 89.38 292 LYS A CA 1
ATOM 2399 C C . LYS A 1 292 ? -15.328 -10.994 -1.831 1.00 89.38 292 LYS A C 1
ATOM 2401 O O . LYS A 1 292 ? -14.796 -11.507 -2.803 1.00 89.38 292 LYS A O 1
ATOM 2406 N N . GLU A 1 293 ? -14.719 -10.109 -1.047 1.00 88.12 293 GLU A N 1
ATOM 2407 C CA . GLU A 1 293 ? -13.350 -9.624 -1.267 1.00 88.12 293 GLU A CA 1
ATOM 2408 C C . GLU A 1 293 ? -12.347 -10.793 -1.322 1.00 88.12 293 GLU A C 1
ATOM 2410 O O . GLU A 1 293 ? -11.472 -10.833 -2.182 1.00 88.12 293 GLU A O 1
ATOM 2415 N N . MET A 1 294 ? -12.546 -11.820 -0.487 1.00 88.31 294 MET A N 1
ATOM 2416 C CA . MET A 1 294 ? -11.832 -13.100 -0.553 1.00 88.31 294 MET A CA 1
ATOM 2417 C C . MET A 1 294 ? -12.007 -13.838 -1.887 1.00 88.31 294 MET A C 1
ATOM 2419 O O . MET A 1 294 ? -11.038 -14.397 -2.397 1.00 88.31 294 MET A O 1
ATOM 2423 N N . VAL A 1 295 ? -13.220 -13.875 -2.445 1.00 91.81 295 VAL A N 1
ATOM 2424 C CA . VAL A 1 295 ? -13.502 -14.511 -3.745 1.00 91.81 295 VAL A CA 1
ATOM 2425 C C . VAL A 1 295 ? -12.894 -13.701 -4.891 1.00 91.81 295 VAL A C 1
ATOM 2427 O O . VAL A 1 295 ? -12.250 -14.287 -5.761 1.00 91.81 295 VAL A O 1
ATOM 2430 N N . ASP A 1 296 ? -13.018 -12.375 -4.858 1.00 92.44 296 ASP A N 1
ATOM 2431 C CA . ASP A 1 296 ? -12.466 -11.471 -5.871 1.00 92.44 296 ASP A CA 1
ATOM 2432 C C . ASP A 1 296 ? -10.924 -11.559 -5.901 1.00 92.44 296 ASP A C 1
ATOM 2434 O O . ASP A 1 296 ? -10.328 -11.760 -6.962 1.00 92.44 296 ASP A O 1
ATOM 2438 N N . LEU A 1 297 ? -10.267 -11.547 -4.733 1.00 89.94 297 LEU A N 1
ATOM 2439 C CA . LEU A 1 297 ? -8.818 -11.762 -4.603 1.00 89.94 297 LEU A CA 1
ATOM 2440 C C . LEU A 1 297 ? -8.391 -13.180 -5.020 1.00 89.94 297 LEU A C 1
ATOM 2442 O O . LEU A 1 297 ? -7.334 -13.357 -5.631 1.00 89.94 297 LEU A O 1
ATOM 2446 N N . GLN A 1 298 ? -9.195 -14.212 -4.736 1.00 89.19 298 GLN A N 1
ATOM 2447 C CA . GLN A 1 298 ? -8.929 -15.567 -5.235 1.00 89.19 298 GLN A CA 1
ATOM 2448 C C . GLN A 1 298 ? -9.028 -15.647 -6.763 1.00 89.19 298 GLN A C 1
ATOM 2450 O O . GLN A 1 298 ? -8.199 -16.329 -7.378 1.00 89.19 298 GLN A O 1
ATOM 2455 N N . GLN A 1 299 ? -9.976 -14.936 -7.382 1.00 92.56 299 GLN A N 1
ATOM 2456 C CA . GLN A 1 299 ? -10.065 -14.827 -8.836 1.00 92.56 299 GLN A CA 1
ATOM 2457 C C . GLN A 1 299 ? -8.856 -14.078 -9.409 1.00 92.56 299 GLN A C 1
ATOM 2459 O O . GLN A 1 299 ? -8.229 -14.591 -10.335 1.00 92.56 299 GLN A O 1
ATOM 2464 N N . GLU A 1 300 ? -8.460 -12.932 -8.850 1.00 90.38 300 GLU A N 1
ATOM 2465 C CA . GLU A 1 300 ? -7.293 -12.178 -9.332 1.00 90.38 300 GLU A CA 1
ATOM 2466 C C . GLU A 1 300 ? -5.998 -13.005 -9.233 1.00 90.38 300 GLU A C 1
ATOM 2468 O O . GLU A 1 300 ? -5.190 -13.032 -10.169 1.00 90.38 300 GLU A O 1
ATOM 2473 N N . VAL A 1 301 ? -5.822 -13.769 -8.149 1.00 90.38 301 VAL A N 1
ATOM 2474 C CA . VAL A 1 301 ? -4.712 -14.724 -7.995 1.00 90.38 301 VAL A CA 1
ATOM 2475 C C . VAL A 1 301 ? -4.796 -15.868 -9.014 1.00 90.38 301 VAL A C 1
ATOM 2477 O O . VAL A 1 301 ? -3.759 -16.317 -9.510 1.00 90.38 301 VAL A O 1
ATOM 2480 N N . HIS A 1 302 ? -5.992 -16.354 -9.356 1.00 91.69 302 HIS A N 1
ATOM 2481 C CA . HIS A 1 302 ? -6.175 -17.386 -10.382 1.00 91.69 302 HIS A CA 1
ATOM 2482 C C . HIS A 1 302 ? -5.857 -16.855 -11.788 1.00 91.69 302 HIS A C 1
ATOM 2484 O O . HIS A 1 302 ? -5.055 -17.455 -12.505 1.00 91.69 302 HIS A O 1
ATOM 2490 N N . GLU A 1 303 ? -6.385 -15.687 -12.155 1.00 93.00 303 GLU A N 1
ATOM 2491 C CA . GLU A 1 303 ? -6.055 -15.015 -13.411 1.00 93.00 303 GLU A CA 1
ATOM 2492 C C . GLU A 1 303 ? -4.562 -14.694 -13.519 1.00 93.00 303 GLU A C 1
ATOM 2494 O O . GLU A 1 303 ? -3.974 -14.846 -14.588 1.00 93.00 303 GLU A O 1
ATOM 2499 N N . SER A 1 304 ? -3.928 -14.274 -12.424 1.00 89.12 304 SER A N 1
ATOM 2500 C CA . SER A 1 304 ? -2.487 -14.002 -12.381 1.00 89.12 304 SER A CA 1
ATOM 2501 C C . SER A 1 304 ? -1.659 -15.274 -12.575 1.00 89.12 304 SER A C 1
ATOM 2503 O O . SER A 1 304 ? -0.660 -15.246 -13.292 1.00 89.12 304 SER A O 1
ATOM 2505 N N . LYS A 1 305 ? -2.097 -16.416 -12.026 1.00 92.25 305 LYS A N 1
ATOM 2506 C CA . LYS A 1 305 ? -1.483 -17.730 -12.294 1.00 92.25 305 LYS A CA 1
ATOM 2507 C C . LYS A 1 305 ? -1.627 -18.143 -13.759 1.00 92.25 305 LYS A C 1
ATOM 2509 O O . LYS A 1 305 ? -0.645 -18.611 -14.331 1.00 92.25 305 LYS A O 1
ATOM 2514 N N . ILE A 1 306 ? -2.793 -17.921 -14.375 1.00 93.81 306 ILE A N 1
ATOM 2515 C CA . ILE A 1 306 ? -2.988 -18.143 -15.818 1.00 93.81 306 ILE A CA 1
ATOM 2516 C C . ILE A 1 306 ? -2.021 -17.252 -16.605 1.00 93.81 306 ILE A C 1
ATOM 2518 O O . ILE A 1 306 ? -1.219 -17.778 -17.365 1.00 93.81 306 ILE A O 1
ATOM 2522 N N . LYS A 1 307 ? -2.012 -15.934 -16.353 1.00 94.31 307 LYS A N 1
ATOM 2523 C CA . LYS A 1 307 ? -1.117 -14.956 -17.003 1.00 94.31 307 LYS A CA 1
ATOM 2524 C C . LYS A 1 307 ? 0.369 -15.338 -16.855 1.00 94.31 307 LYS A C 1
ATOM 2526 O O . LYS A 1 307 ? 1.128 -15.172 -17.807 1.00 94.31 307 LYS A O 1
ATOM 2531 N N . MET A 1 308 ? 0.791 -15.892 -15.713 1.00 91.00 308 MET A N 1
ATOM 2532 C CA . MET A 1 308 ? 2.156 -16.410 -15.532 1.00 91.00 308 MET A CA 1
ATOM 2533 C C . MET A 1 308 ? 2.438 -17.674 -16.352 1.00 91.00 308 MET A C 1
ATOM 2535 O O . MET A 1 308 ? 3.488 -17.738 -16.988 1.00 91.00 308 MET A O 1
ATOM 2539 N N . ALA A 1 309 ? 1.525 -18.650 -16.389 1.00 91.94 309 ALA A N 1
ATOM 2540 C CA . ALA A 1 309 ? 1.679 -19.850 -17.219 1.00 91.94 309 ALA A CA 1
ATOM 2541 C C . ALA A 1 309 ? 1.772 -19.486 -18.715 1.00 91.94 309 ALA A C 1
ATOM 2543 O O . ALA A 1 309 ? 2.695 -19.916 -19.403 1.00 91.94 309 ALA A O 1
ATOM 2544 N N . ASP A 1 310 ? 0.897 -18.587 -19.168 1.00 93.31 310 ASP A N 1
ATOM 2545 C CA . ASP A 1 310 ? 0.868 -17.975 -20.503 1.00 93.31 310 ASP A CA 1
ATOM 2546 C C . ASP A 1 310 ? 2.207 -17.303 -20.889 1.00 93.31 310 ASP A C 1
ATOM 2548 O O . ASP A 1 310 ? 2.601 -17.270 -22.058 1.00 93.31 310 ASP A O 1
ATOM 2552 N N . LEU A 1 311 ? 2.904 -16.694 -19.925 1.00 90.50 311 LEU A N 1
ATOM 2553 C CA . LEU A 1 311 ? 4.207 -16.053 -20.139 1.00 90.50 311 LEU A CA 1
ATOM 2554 C C . LEU A 1 311 ? 5.367 -17.056 -20.070 1.00 90.50 311 LEU A C 1
ATOM 2556 O O . LEU A 1 311 ? 6.345 -16.903 -20.805 1.00 90.50 311 LEU A O 1
ATOM 2560 N N . GLN A 1 312 ? 5.253 -18.085 -19.231 1.00 92.25 312 GLN A N 1
ATOM 2561 C CA . GLN A 1 312 ? 6.224 -19.171 -19.121 1.00 92.25 312 GLN A CA 1
ATOM 2562 C C . GLN A 1 312 ? 6.241 -20.036 -20.390 1.00 92.25 312 GLN A C 1
ATOM 2564 O O . GLN A 1 312 ? 7.320 -20.305 -20.919 1.00 92.25 312 GLN A O 1
ATOM 2569 N N . GLU A 1 313 ? 5.070 -20.382 -20.938 1.00 93.94 313 GLU A N 1
ATOM 2570 C CA . GLU A 1 313 ? 4.931 -21.079 -22.224 1.00 93.94 313 GLU A CA 1
ATOM 2571 C C . GLU A 1 313 ? 5.591 -20.266 -23.350 1.00 93.94 313 GLU A C 1
ATOM 2573 O O . GLU A 1 313 ? 6.540 -20.740 -23.977 1.00 93.94 313 GLU A O 1
ATOM 2578 N N . ARG A 1 314 ? 5.214 -18.989 -23.514 1.00 91.88 314 ARG A N 1
ATOM 2579 C CA . ARG A 1 314 ? 5.815 -18.085 -24.518 1.00 91.88 314 ARG A CA 1
ATOM 2580 C C . ARG A 1 314 ? 7.314 -17.845 -24.338 1.00 91.88 314 ARG A C 1
ATOM 2582 O O . ARG A 1 314 ? 7.968 -17.422 -25.290 1.00 91.88 314 ARG A O 1
ATOM 2589 N N . ASN A 1 315 ? 7.877 -18.041 -23.147 1.00 90.19 315 ASN A N 1
ATOM 2590 C CA . ASN A 1 315 ? 9.330 -18.027 -22.970 1.00 90.19 315 ASN A CA 1
ATOM 2591 C C . ASN A 1 315 ? 9.955 -19.358 -23.402 1.00 90.19 315 ASN A C 1
ATOM 2593 O O . ASN A 1 315 ? 10.931 -19.323 -24.145 1.00 90.19 315 ASN A O 1
ATOM 2597 N N . SER A 1 316 ? 9.353 -20.505 -23.074 1.00 92.75 316 SER A N 1
ATOM 2598 C CA . SER A 1 316 ? 9.826 -21.803 -23.580 1.00 92.75 316 SER A CA 1
ATOM 2599 C C . SER A 1 316 ? 9.800 -21.890 -25.117 1.00 92.75 316 SER A C 1
ATOM 2601 O O . SER A 1 316 ? 10.776 -22.341 -25.715 1.00 92.75 316 SER A O 1
ATOM 2603 N N . GLU A 1 317 ? 8.778 -21.328 -25.779 1.00 93.19 317 GLU A N 1
ATOM 2604 C CA . GLU A 1 317 ? 8.733 -21.190 -27.245 1.00 93.19 317 GLU A CA 1
ATOM 2605 C C . GLU A 1 317 ? 9.905 -20.355 -27.796 1.00 93.19 317 GLU A C 1
ATOM 2607 O O . GLU A 1 317 ? 10.500 -20.698 -28.823 1.00 93.19 317 GLU A O 1
ATOM 2612 N N . LYS A 1 318 ? 10.257 -19.249 -27.121 1.00 92.12 318 LYS A N 1
ATOM 2613 C CA . LYS A 1 318 ? 11.396 -18.394 -27.502 1.00 92.12 318 LYS A CA 1
ATOM 2614 C C . LYS A 1 318 ? 12.730 -19.084 -27.257 1.00 92.12 318 LYS A C 1
ATOM 2616 O O . LYS A 1 318 ? 13.642 -18.889 -28.054 1.00 92.12 318 LYS A O 1
ATOM 2621 N N . ASP A 1 319 ? 12.859 -19.875 -26.199 1.00 89.81 319 ASP A N 1
ATOM 2622 C CA . A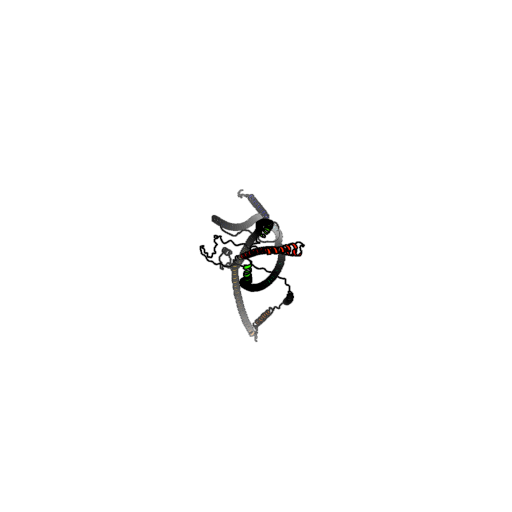SP A 1 319 ? 14.092 -20.596 -25.886 1.00 89.81 319 ASP A CA 1
ATOM 2623 C C . ASP A 1 319 ? 14.318 -21.769 -26.848 1.00 89.81 319 ASP A C 1
ATOM 2625 O O . ASP A 1 319 ? 15.427 -21.930 -27.365 1.00 89.81 319 ASP A O 1
ATOM 2629 N N . GLU A 1 320 ? 13.260 -22.492 -27.229 1.00 92.62 320 GLU A N 1
ATOM 2630 C CA . GLU A 1 320 ? 13.291 -23.422 -28.363 1.00 92.62 320 GLU A CA 1
ATOM 2631 C C . GLU A 1 320 ? 13.667 -22.727 -29.680 1.00 92.62 320 GLU A C 1
ATOM 2633 O O . GLU A 1 320 ? 14.460 -23.257 -30.464 1.00 92.62 320 GLU A O 1
ATOM 2638 N N . LEU A 1 321 ? 13.105 -21.545 -29.952 1.00 92.94 321 LEU A N 1
ATOM 2639 C CA . LEU A 1 321 ? 13.443 -20.772 -31.147 1.00 92.94 321 LEU A CA 1
ATOM 2640 C C . LEU A 1 321 ? 14.899 -20.282 -31.104 1.00 92.94 321 LEU A C 1
ATOM 2642 O O . LEU A 1 321 ? 15.576 -20.323 -32.128 1.00 92.94 321 LEU A O 1
ATOM 2646 N N . ASN A 1 322 ? 15.404 -19.879 -29.936 1.00 90.06 322 ASN A N 1
ATOM 2647 C CA . ASN A 1 322 ? 16.797 -19.492 -29.718 1.00 90.06 322 ASN A CA 1
ATOM 2648 C C . ASN A 1 322 ? 17.758 -20.667 -29.918 1.00 90.06 322 ASN A C 1
ATOM 2650 O O . ASN A 1 322 ? 18.822 -20.462 -30.498 1.00 90.06 322 ASN A O 1
ATOM 2654 N N . LEU A 1 323 ? 17.403 -21.882 -29.487 1.00 91.50 323 LEU A N 1
ATOM 2655 C CA . LEU A 1 323 ? 18.161 -23.104 -29.786 1.00 91.50 323 LEU A CA 1
ATOM 2656 C C . LEU A 1 323 ? 18.227 -23.329 -31.303 1.00 91.50 323 LEU A C 1
ATOM 2658 O O . LEU A 1 323 ? 19.305 -23.239 -31.885 1.00 91.50 323 LEU A O 1
ATOM 2662 N N . LYS A 1 324 ? 17.073 -23.414 -31.974 1.00 92.81 324 LYS A N 1
ATOM 2663 C CA . LYS A 1 324 ? 16.984 -23.601 -33.437 1.00 92.81 324 LYS A CA 1
ATOM 2664 C C . LYS A 1 324 ? 17.710 -22.495 -34.229 1.00 92.81 324 LYS A C 1
ATOM 2666 O O . LYS A 1 324 ? 18.242 -22.742 -35.309 1.00 92.81 324 LYS A O 1
ATOM 2671 N N . LEU A 1 325 ? 17.757 -21.265 -33.705 1.00 89.62 325 LEU A N 1
ATOM 2672 C CA . LEU A 1 325 ? 18.486 -20.128 -34.288 1.00 89.62 325 LEU A CA 1
ATOM 2673 C C . LEU A 1 325 ? 19.990 -20.096 -33.960 1.00 89.62 325 LEU A C 1
ATOM 2675 O O . LEU A 1 325 ? 20.716 -19.383 -34.665 1.00 89.62 325 LEU A O 1
ATOM 2679 N N . LYS A 1 326 ? 20.452 -20.820 -32.930 1.00 89.00 326 LYS A N 1
ATOM 2680 C CA . LYS A 1 326 ? 21.873 -21.102 -32.656 1.00 89.00 326 LYS A CA 1
ATOM 2681 C C . LYS A 1 326 ? 22.368 -22.226 -33.559 1.00 89.00 326 LYS A C 1
ATOM 2683 O O . LYS A 1 326 ? 23.396 -22.039 -34.202 1.00 89.00 326 LYS A O 1
ATOM 2688 N N . ASP A 1 327 ? 21.608 -23.310 -33.687 1.00 91.56 327 ASP A N 1
ATOM 2689 C CA . ASP A 1 327 ? 21.952 -24.464 -34.528 1.00 91.56 327 ASP A CA 1
ATOM 2690 C C . ASP A 1 327 ? 22.145 -24.035 -35.991 1.00 91.56 327 ASP A C 1
ATOM 2692 O O . ASP A 1 327 ? 23.219 -24.222 -36.558 1.00 91.56 327 ASP A O 1
ATOM 2696 N N . GLN A 1 328 ? 21.187 -23.284 -36.550 1.00 90.50 328 GLN A N 1
ATOM 2697 C CA . GLN A 1 328 ? 21.319 -22.676 -37.885 1.00 90.50 328 GLN A CA 1
ATOM 2698 C C . GLN A 1 328 ? 22.501 -21.702 -38.012 1.00 90.50 328 GLN A C 1
ATOM 2700 O O . GLN A 1 328 ? 22.986 -21.456 -39.113 1.00 90.50 328 GLN A O 1
ATOM 2705 N N . ASN A 1 329 ? 22.963 -21.103 -36.911 1.00 86.69 329 ASN A N 1
ATOM 2706 C CA . ASN A 1 329 ? 24.140 -20.236 -36.931 1.00 86.69 329 ASN A CA 1
ATOM 2707 C C . ASN A 1 329 ? 25.430 -21.065 -37.008 1.00 86.69 329 ASN A C 1
ATOM 2709 O O . ASN A 1 329 ? 26.348 -20.682 -37.724 1.00 86.69 329 ASN A O 1
ATOM 2713 N N . ILE A 1 330 ? 25.471 -22.207 -36.316 1.00 90.62 330 ILE A N 1
ATOM 2714 C CA . ILE A 1 330 ? 26.571 -23.178 -36.367 1.00 90.62 330 ILE A CA 1
ATOM 2715 C C . ILE A 1 330 ? 26.647 -23.809 -37.766 1.00 90.62 330 ILE A C 1
ATOM 2717 O O . ILE A 1 330 ? 27.732 -23.869 -38.341 1.00 90.62 330 ILE A O 1
ATOM 2721 N N . GLU A 1 331 ? 25.513 -24.197 -38.359 1.00 91.56 331 GLU A N 1
ATOM 2722 C CA . GLU A 1 331 ? 25.442 -24.682 -39.748 1.00 91.56 331 GLU A CA 1
ATOM 2723 C C . GLU A 1 331 ? 25.984 -23.645 -40.745 1.00 91.56 331 GLU A C 1
ATOM 2725 O O . GLU A 1 331 ? 26.834 -23.967 -41.575 1.00 91.56 331 GLU A O 1
ATOM 2730 N N . LEU A 1 332 ? 25.550 -22.382 -40.640 1.00 88.00 332 LEU A N 1
ATOM 2731 C CA . LEU A 1 332 ? 26.031 -21.304 -41.510 1.00 88.00 332 LEU A CA 1
ATOM 2732 C C . LEU A 1 332 ? 27.520 -20.989 -41.298 1.00 88.00 332 LEU A C 1
ATOM 2734 O O . LEU A 1 332 ? 28.214 -20.710 -42.271 1.00 88.00 332 LEU A O 1
ATOM 2738 N N . GLN A 1 333 ? 28.036 -21.081 -40.069 1.00 88.50 333 GLN A N 1
ATOM 2739 C CA . GLN A 1 333 ? 29.472 -20.947 -39.797 1.00 88.50 333 GLN A CA 1
ATOM 2740 C C . GLN A 1 333 ? 30.284 -22.096 -40.415 1.00 88.50 333 GLN A C 1
ATOM 2742 O O . GLN A 1 333 ? 31.344 -21.852 -40.986 1.00 88.50 333 GLN A O 1
ATOM 2747 N N . GLN A 1 334 ? 29.779 -23.333 -40.369 1.00 89.38 334 GLN A N 1
ATOM 2748 C CA . GLN A 1 334 ? 30.417 -24.478 -41.030 1.00 89.38 334 GLN A CA 1
ATOM 2749 C C . GLN A 1 334 ? 30.371 -24.384 -42.562 1.00 89.38 334 GLN A C 1
ATOM 2751 O O . GLN A 1 334 ? 31.296 -24.849 -43.226 1.00 89.38 334 GLN A O 1
ATOM 2756 N N . LEU A 1 335 ? 29.308 -23.809 -43.133 1.00 89.62 335 LEU A N 1
ATOM 2757 C CA . LEU A 1 335 ? 29.214 -23.550 -44.572 1.00 89.62 335 LEU A CA 1
ATOM 2758 C C . LEU A 1 335 ? 30.176 -22.439 -45.007 1.00 89.62 335 LEU A C 1
ATOM 2760 O O . LEU A 1 335 ? 30.900 -22.634 -45.978 1.00 89.62 335 LEU A O 1
ATOM 2764 N N . LEU A 1 336 ? 30.249 -21.333 -44.259 1.00 88.62 336 LEU A N 1
ATOM 2765 C CA . LEU A 1 336 ? 31.185 -20.239 -44.531 1.00 88.62 336 LEU A CA 1
ATOM 2766 C C . LEU A 1 336 ? 32.642 -20.720 -44.488 1.00 88.62 336 LEU A C 1
ATOM 2768 O O . LEU A 1 336 ? 33.388 -20.458 -45.423 1.00 88.62 336 LEU A O 1
ATOM 2772 N N . ALA A 1 337 ? 33.026 -21.496 -43.469 1.00 88.31 337 ALA A N 1
ATOM 2773 C CA . ALA A 1 337 ? 34.380 -22.045 -43.361 1.00 88.31 337 ALA A CA 1
ATOM 2774 C C . ALA A 1 337 ? 34.754 -22.953 -44.553 1.00 88.31 337 ALA A C 1
ATOM 2776 O O . ALA A 1 337 ? 35.883 -22.904 -45.035 1.00 88.31 337 ALA A O 1
ATOM 2777 N N . LYS A 1 338 ? 33.801 -23.742 -45.073 1.00 90.12 338 LYS A N 1
ATOM 2778 C CA . LYS A 1 338 ? 33.992 -24.559 -46.288 1.00 90.12 338 LYS A CA 1
ATOM 2779 C C . LYS A 1 338 ? 34.083 -23.710 -47.557 1.00 90.12 338 LYS A C 1
ATOM 2781 O O . LYS A 1 338 ? 34.833 -24.054 -48.468 1.00 90.12 338 LYS A O 1
ATOM 2786 N N . GLU A 1 339 ? 33.331 -22.612 -47.636 1.00 88.38 339 GLU A N 1
ATOM 2787 C CA . GLU A 1 339 ? 33.429 -21.670 -48.754 1.00 88.38 339 GLU A CA 1
ATOM 2788 C C . GLU A 1 339 ? 34.796 -20.966 -48.749 1.00 88.38 339 GLU A C 1
ATOM 2790 O O . GLU A 1 339 ? 35.463 -20.934 -49.784 1.00 88.38 339 GLU A O 1
ATOM 2795 N N . GLU A 1 340 ? 35.265 -20.505 -47.586 1.00 89.44 340 GLU A N 1
ATOM 2796 C CA . GLU A 1 340 ? 36.600 -19.923 -47.386 1.00 89.44 340 GLU A CA 1
ATOM 2797 C C . GLU A 1 340 ? 37.725 -20.909 -47.746 1.00 89.44 340 GLU A C 1
ATOM 2799 O O . GLU A 1 340 ? 38.626 -20.547 -48.505 1.00 89.44 340 GLU A O 1
ATOM 2804 N N . GLU A 1 341 ? 37.639 -22.167 -47.298 1.00 90.00 341 GLU A N 1
ATOM 2805 C CA . GLU A 1 341 ? 38.569 -23.244 -47.676 1.00 90.00 341 GLU A CA 1
ATOM 2806 C C . GLU A 1 341 ? 38.582 -23.472 -49.199 1.00 90.00 341 GLU A C 1
ATOM 2808 O O . GLU A 1 341 ? 39.645 -23.458 -49.827 1.00 90.00 341 GLU A O 1
ATOM 2813 N N . SER A 1 342 ? 37.407 -23.600 -49.828 1.00 89.50 342 SER A N 1
ATOM 2814 C CA . SER A 1 342 ? 37.301 -23.796 -51.282 1.00 89.50 342 SER A CA 1
ATOM 2815 C C . SER A 1 342 ? 37.856 -22.609 -52.082 1.00 89.50 342 SER A C 1
ATOM 2817 O O . SER A 1 342 ? 38.509 -22.789 -53.113 1.00 89.50 342 SER A O 1
ATOM 2819 N N . ARG A 1 343 ? 37.657 -21.387 -51.578 1.00 89.75 343 ARG A N 1
ATOM 2820 C CA . ARG A 1 343 ? 38.163 -20.149 -52.171 1.00 89.75 343 ARG A CA 1
ATOM 2821 C C . ARG A 1 343 ? 39.680 -20.053 -52.061 1.00 89.75 343 ARG A C 1
ATOM 2823 O O . ARG A 1 343 ? 40.309 -19.608 -53.018 1.00 89.75 343 ARG A O 1
ATOM 2830 N N . GLU A 1 344 ? 40.271 -20.464 -50.942 1.00 90.50 344 GLU A N 1
ATOM 2831 C CA . GLU A 1 344 ? 41.727 -20.496 -50.781 1.00 90.50 344 GLU A CA 1
ATOM 2832 C C . GLU A 1 344 ? 42.368 -21.517 -51.735 1.00 90.50 344 GLU A C 1
ATOM 2834 O O . GLU A 1 344 ? 43.355 -21.190 -52.395 1.00 90.50 344 GLU A O 1
ATOM 2839 N N . VAL A 1 345 ? 41.762 -22.696 -51.929 1.00 90.88 345 VAL A N 1
ATOM 2840 C CA . VAL A 1 345 ? 42.209 -23.663 -52.954 1.00 90.88 345 VAL A CA 1
ATOM 2841 C C . VAL A 1 345 ? 42.175 -23.042 -54.358 1.00 90.88 345 VAL A C 1
ATOM 2843 O O . VAL A 1 345 ? 43.178 -23.087 -55.073 1.00 90.88 345 VAL A O 1
ATOM 2846 N N . ILE A 1 346 ? 41.074 -22.381 -54.738 1.00 88.81 346 ILE A N 1
ATOM 2847 C CA . ILE A 1 346 ? 40.954 -21.692 -56.038 1.00 88.81 346 ILE A CA 1
ATOM 2848 C C . ILE A 1 346 ? 42.002 -20.573 -56.179 1.00 88.81 346 ILE A C 1
ATOM 2850 O O . ILE A 1 346 ? 42.611 -20.431 -57.240 1.00 88.81 346 ILE A O 1
ATOM 2854 N N . LEU A 1 347 ? 42.267 -19.798 -55.122 1.00 89.25 347 LEU A N 1
ATOM 2855 C CA . LEU A 1 347 ? 43.297 -18.753 -55.123 1.00 89.25 347 LEU A CA 1
ATOM 2856 C C . LEU A 1 347 ? 44.713 -19.330 -55.273 1.00 89.25 347 LEU A C 1
ATOM 2858 O O . LEU A 1 347 ? 45.528 -18.762 -56.006 1.00 89.25 347 LEU A O 1
ATOM 2862 N N . GLN A 1 348 ? 45.011 -20.465 -54.638 1.00 89.50 348 GLN A N 1
ATOM 2863 C CA . GLN A 1 348 ? 46.293 -21.158 -54.788 1.00 89.50 348 GLN A CA 1
ATOM 2864 C C . GLN A 1 348 ? 46.471 -21.746 -56.193 1.00 89.50 348 GLN A C 1
ATOM 2866 O O . GLN A 1 348 ? 47.562 -21.635 -56.762 1.00 89.50 348 GLN A O 1
ATOM 2871 N N . ASP A 1 349 ? 45.415 -22.295 -56.791 1.00 89.12 349 ASP A N 1
ATOM 2872 C CA . ASP A 1 349 ? 45.438 -22.796 -58.167 1.00 89.12 349 ASP A CA 1
ATOM 2873 C C . ASP A 1 349 ? 45.565 -21.652 -59.187 1.00 89.12 349 ASP A C 1
ATOM 2875 O O . ASP A 1 349 ? 46.409 -21.730 -60.081 1.00 89.12 349 ASP A O 1
ATOM 2879 N N . HIS A 1 350 ? 44.851 -20.535 -59.005 1.00 87.62 350 HIS A N 1
ATOM 2880 C CA . HIS A 1 350 ? 45.036 -19.312 -59.802 1.00 87.62 350 HIS A CA 1
ATOM 2881 C C . HIS A 1 350 ? 46.470 -18.770 -59.690 1.00 87.62 350 HIS A C 1
ATOM 2883 O O . HIS A 1 350 ? 47.079 -18.392 -60.692 1.00 87.62 350 HIS A O 1
ATOM 2889 N N . LYS A 1 351 ? 47.052 -18.769 -58.485 1.00 90.12 351 LYS A N 1
ATOM 2890 C CA . LYS A 1 351 ? 48.446 -18.364 -58.245 1.00 90.12 351 LYS A CA 1
ATOM 2891 C C . LYS A 1 351 ? 49.440 -19.310 -58.929 1.00 90.12 351 LYS A C 1
ATOM 2893 O O . LYS A 1 351 ? 50.430 -18.839 -59.490 1.00 90.12 351 LYS A O 1
ATOM 2898 N N . ARG A 1 352 ? 49.175 -20.623 -58.937 1.00 90.50 352 ARG A N 1
ATOM 2899 C CA . ARG A 1 352 ? 49.976 -21.627 -59.662 1.00 90.50 352 ARG A CA 1
ATOM 2900 C C . ARG A 1 352 ? 49.874 -21.431 -61.178 1.00 90.50 352 ARG A C 1
ATOM 2902 O O . ARG A 1 352 ? 50.896 -21.458 -61.856 1.00 90.50 352 ARG A O 1
ATOM 2909 N N . LEU A 1 353 ? 48.674 -21.160 -61.690 1.00 90.50 353 LEU A N 1
ATOM 2910 C CA . LEU A 1 353 ? 48.413 -20.899 -63.105 1.00 90.50 353 LEU A CA 1
ATOM 2911 C C . LEU A 1 353 ? 49.111 -19.617 -63.589 1.00 90.50 353 LEU A C 1
ATOM 2913 O O . LEU A 1 353 ? 49.793 -19.647 -64.607 1.00 90.50 353 LEU A O 1
ATOM 2917 N N . LEU A 1 354 ? 49.039 -18.520 -62.827 1.00 88.81 354 LEU A N 1
ATOM 2918 C CA . LEU A 1 354 ? 49.762 -17.275 -63.130 1.00 88.81 354 LEU A CA 1
ATOM 2919 C C . LEU A 1 354 ? 51.289 -17.454 -63.098 1.00 88.81 354 LEU A C 1
ATOM 2921 O O . LEU A 1 354 ? 51.994 -16.860 -63.912 1.00 88.81 354 LEU A O 1
ATOM 2925 N N . LEU A 1 355 ? 51.815 -18.287 -62.193 1.00 90.31 355 LEU A N 1
ATOM 2926 C CA . LEU A 1 355 ? 53.239 -18.641 -62.169 1.00 90.31 355 LEU A CA 1
ATOM 2927 C C . LEU A 1 355 ? 53.654 -19.494 -63.377 1.00 90.31 355 LEU A C 1
ATOM 2929 O O . LEU A 1 355 ? 54.776 -19.336 -63.858 1.00 90.31 355 LEU A O 1
ATOM 2933 N N . ASN A 1 356 ? 52.778 -20.368 -63.877 1.00 89.50 356 ASN A N 1
ATOM 2934 C CA . ASN A 1 356 ? 53.029 -21.149 -65.089 1.00 89.50 356 ASN A CA 1
ATOM 2935 C C . ASN A 1 356 ? 52.968 -20.268 -66.341 1.00 89.50 356 ASN A C 1
ATOM 2937 O O . ASN A 1 356 ? 53.962 -20.212 -67.059 1.00 89.50 356 ASN A O 1
ATOM 2941 N N . PHE A 1 357 ? 51.905 -19.474 -66.526 1.00 85.69 357 PHE A N 1
ATOM 2942 C CA . PHE A 1 357 ? 51.824 -18.502 -67.623 1.00 85.69 357 PHE A CA 1
ATOM 2943 C C . PHE A 1 357 ? 53.026 -17.558 -67.646 1.00 85.69 357 PHE A C 1
ATOM 2945 O O . PHE A 1 357 ? 53.573 -17.294 -68.712 1.00 85.69 357 PHE A O 1
ATOM 2952 N N . ARG A 1 358 ? 53.501 -17.091 -66.481 1.00 90.00 358 ARG A N 1
ATOM 2953 C CA . ARG A 1 358 ? 54.718 -16.275 -66.418 1.00 90.00 358 ARG A CA 1
ATOM 2954 C C . ARG A 1 358 ? 55.938 -17.024 -66.964 1.00 90.00 358 ARG A C 1
ATOM 2956 O O . ARG A 1 358 ? 56.611 -16.489 -67.839 1.00 90.00 358 ARG A O 1
ATOM 2963 N N . LYS A 1 359 ? 56.192 -18.260 -66.511 1.00 90.06 359 LYS A N 1
ATOM 2964 C CA . LYS A 1 359 ? 57.287 -19.105 -67.033 1.00 90.06 359 LYS A CA 1
ATOM 2965 C C . LYS A 1 359 ? 57.157 -19.359 -68.535 1.00 90.06 359 LYS A C 1
ATOM 2967 O O . LYS A 1 359 ? 58.161 -19.330 -69.235 1.00 90.06 359 LYS A O 1
ATOM 2972 N N . GLU A 1 360 ? 55.943 -19.589 -69.024 1.00 87.69 360 GLU A N 1
ATOM 2973 C CA . GLU A 1 360 ? 55.655 -19.785 -70.448 1.00 87.69 360 GLU A CA 1
ATOM 2974 C C . GLU A 1 360 ? 55.949 -18.510 -71.248 1.00 87.69 360 GLU A C 1
ATOM 2976 O O . GLU A 1 360 ? 56.645 -18.584 -72.258 1.00 87.69 360 GLU A O 1
ATOM 2981 N N . THR A 1 361 ? 55.538 -17.328 -70.771 1.00 87.00 361 THR A N 1
ATOM 2982 C CA . THR A 1 361 ? 55.882 -16.047 -71.416 1.00 87.00 361 THR A CA 1
ATOM 2983 C C . THR A 1 361 ? 57.375 -15.728 -71.348 1.00 87.00 361 THR A C 1
ATOM 2985 O O . THR A 1 361 ? 57.933 -15.263 -72.339 1.00 87.00 361 THR A O 1
ATOM 2988 N N . ASP A 1 362 ? 58.048 -16.018 -70.230 1.00 89.00 362 ASP A N 1
ATOM 2989 C CA . ASP A 1 362 ? 59.495 -15.829 -70.081 1.00 89.00 362 ASP A CA 1
ATOM 2990 C C . ASP A 1 362 ? 60.267 -16.787 -71.020 1.00 89.00 362 ASP A C 1
ATOM 2992 O O . ASP A 1 362 ? 61.212 -16.368 -71.690 1.00 89.00 362 ASP A O 1
ATOM 2996 N N . SER A 1 363 ? 59.813 -18.041 -71.163 1.00 90.38 363 SER A N 1
ATOM 2997 C CA . SER A 1 363 ? 60.363 -19.028 -72.107 1.00 90.38 363 SER A CA 1
ATOM 2998 C C . SER A 1 363 ? 60.097 -18.657 -73.568 1.00 90.38 363 SER A C 1
ATOM 3000 O O . SER A 1 363 ? 61.000 -18.765 -74.394 1.00 90.38 363 SER A O 1
ATOM 3002 N N . ALA A 1 364 ? 58.895 -18.186 -73.904 1.00 87.56 364 ALA A N 1
ATOM 3003 C CA . ALA A 1 364 ? 58.551 -17.746 -75.256 1.00 87.56 364 ALA A CA 1
ATOM 3004 C C . ALA A 1 364 ? 59.326 -16.476 -75.650 1.00 87.56 364 ALA A C 1
ATOM 3006 O O . ALA A 1 364 ? 59.813 -16.375 -76.773 1.00 87.56 364 ALA A O 1
ATOM 3007 N N . MET A 1 365 ? 59.530 -15.536 -74.719 1.00 86.50 365 MET A N 1
ATOM 3008 C CA . MET A 1 365 ? 60.433 -14.396 -74.924 1.00 86.50 365 MET A CA 1
ATOM 3009 C C . MET A 1 365 ? 61.893 -14.831 -75.089 1.00 86.50 365 MET A C 1
ATOM 3011 O O . MET A 1 365 ? 62.624 -14.197 -75.849 1.00 86.50 365 MET A O 1
ATOM 3015 N N . MET A 1 366 ? 62.337 -15.885 -74.398 1.00 88.81 366 MET A N 1
ATOM 3016 C CA . MET A 1 366 ? 63.687 -16.429 -74.559 1.00 88.81 366 MET A CA 1
ATOM 3017 C C . MET A 1 366 ? 63.865 -17.085 -75.936 1.00 88.81 366 MET A C 1
ATOM 3019 O O . MET A 1 366 ? 64.800 -16.724 -76.645 1.00 88.81 366 MET A O 1
ATOM 3023 N N . GLN A 1 367 ? 62.921 -17.932 -76.359 1.00 86.12 367 GLN A N 1
ATOM 3024 C CA . GLN A 1 367 ? 62.892 -18.528 -77.701 1.00 86.12 367 GLN A CA 1
ATOM 3025 C C . GLN A 1 367 ? 62.813 -17.467 -78.805 1.00 86.12 367 GLN A C 1
ATOM 3027 O O . GLN A 1 367 ? 63.539 -17.567 -79.786 1.00 86.12 367 GLN A O 1
ATOM 3032 N N . LEU A 1 368 ? 62.005 -16.413 -78.633 1.00 86.44 368 LEU A N 1
ATOM 3033 C CA . LEU A 1 368 ? 61.917 -15.312 -79.598 1.00 86.44 368 LEU A CA 1
ATOM 3034 C C . LEU A 1 368 ? 63.230 -14.517 -79.690 1.00 86.44 368 LEU A C 1
ATOM 3036 O O . LEU A 1 368 ? 63.626 -14.096 -80.774 1.00 86.44 368 LEU A O 1
ATOM 3040 N N . ARG A 1 369 ? 63.936 -14.312 -78.569 1.00 88.00 369 ARG A N 1
ATOM 3041 C CA . ARG A 1 369 ? 65.273 -13.687 -78.574 1.00 88.00 369 ARG A CA 1
ATOM 3042 C C . ARG A 1 369 ? 66.311 -14.570 -79.259 1.00 88.00 369 ARG A C 1
ATOM 3044 O O . ARG A 1 369 ? 67.150 -14.041 -79.978 1.00 88.00 369 ARG A O 1
ATOM 3051 N N . GLU A 1 370 ? 66.253 -15.878 -79.041 1.00 88.69 370 GLU A N 1
ATOM 3052 C CA . GLU A 1 370 ? 67.153 -16.856 -79.655 1.00 88.69 370 GLU A CA 1
ATOM 3053 C C . GLU A 1 370 ? 66.904 -16.977 -81.166 1.00 88.69 370 GLU A C 1
ATOM 3055 O O . GLU A 1 370 ? 67.850 -16.889 -81.945 1.00 88.69 370 GLU A O 1
ATOM 3060 N N . SER A 1 371 ? 65.642 -17.044 -81.605 1.00 85.88 371 SER A N 1
ATOM 3061 C CA . SER A 1 371 ? 65.292 -17.068 -83.029 1.00 85.88 371 SER A CA 1
ATOM 3062 C C . SER A 1 371 ? 65.646 -15.760 -83.739 1.00 85.88 371 SER A C 1
ATOM 3064 O O . SER A 1 371 ? 66.231 -15.814 -84.814 1.00 85.88 371 SER A O 1
ATOM 3066 N N . LEU A 1 372 ? 65.383 -14.592 -83.135 1.00 86.06 372 LEU A N 1
ATOM 3067 C CA . LEU A 1 372 ? 65.803 -13.293 -83.689 1.00 86.06 372 LEU A CA 1
ATOM 3068 C C . LEU A 1 372 ? 67.332 -13.123 -83.696 1.00 86.06 372 LEU A C 1
ATOM 3070 O O . LEU A 1 372 ? 67.868 -12.399 -84.535 1.00 86.06 372 LEU A O 1
ATOM 3074 N N . PHE A 1 373 ? 68.052 -13.768 -82.771 1.00 89.88 373 PHE A N 1
ATOM 3075 C CA . PHE A 1 373 ? 69.514 -13.795 -82.783 1.00 89.88 373 PHE A CA 1
ATOM 3076 C C . PHE A 1 373 ? 70.042 -14.667 -83.930 1.00 89.88 373 PHE A C 1
ATOM 3078 O O . PHE A 1 373 ? 70.898 -14.199 -84.680 1.00 89.88 373 PHE A O 1
ATOM 3085 N N . LEU A 1 374 ? 69.494 -15.877 -84.113 1.00 89.06 374 LEU A N 1
ATOM 3086 C CA . LEU A 1 374 ? 69.814 -16.748 -85.250 1.00 89.06 374 LEU A CA 1
ATOM 3087 C C . LEU A 1 374 ? 69.479 -16.073 -86.584 1.00 89.06 374 LEU A C 1
ATOM 3089 O O . LEU A 1 374 ? 70.352 -15.965 -87.433 1.00 89.06 374 LEU A O 1
ATOM 3093 N N . GLU A 1 375 ? 68.260 -15.557 -86.755 1.00 83.12 375 GLU A N 1
ATOM 3094 C CA . GLU A 1 375 ? 67.818 -14.877 -87.980 1.00 83.12 375 GLU A CA 1
ATOM 3095 C C . GLU A 1 375 ? 68.733 -13.694 -88.325 1.00 83.12 375 GLU A C 1
ATOM 3097 O O . GLU A 1 375 ? 69.166 -13.548 -89.468 1.00 83.12 375 GLU A O 1
ATOM 3102 N N . LYS A 1 376 ? 69.119 -12.892 -87.324 1.00 86.06 376 LYS A N 1
ATOM 3103 C CA . LYS A 1 376 ? 70.091 -11.809 -87.502 1.00 86.06 376 LYS A CA 1
ATOM 3104 C C . LYS A 1 376 ? 71.489 -12.323 -87.859 1.00 86.06 376 LYS A C 1
ATOM 3106 O O . LYS A 1 376 ? 72.173 -11.670 -88.645 1.00 86.06 376 LYS A O 1
ATOM 3111 N N . GLN A 1 377 ? 71.935 -13.446 -87.294 1.00 87.69 377 GLN A N 1
ATOM 3112 C CA . GLN A 1 377 ? 73.214 -14.058 -87.656 1.00 87.69 377 GLN A CA 1
ATOM 3113 C C . GLN A 1 377 ? 73.184 -14.567 -89.104 1.00 87.69 377 GLN A C 1
ATOM 3115 O O . GLN A 1 377 ? 74.049 -14.180 -89.885 1.00 87.69 377 GLN A O 1
ATOM 3120 N N . THR A 1 378 ? 72.155 -15.321 -89.495 1.00 86.38 378 THR A N 1
ATOM 3121 C CA . THR A 1 378 ? 71.986 -15.823 -90.865 1.00 86.38 378 THR A CA 1
ATOM 3122 C C . THR A 1 378 ? 71.843 -14.680 -91.870 1.00 86.38 378 THR A C 1
ATOM 3124 O O . THR A 1 378 ? 72.447 -14.730 -92.932 1.00 86.38 378 THR A O 1
ATOM 3127 N N . ALA A 1 379 ? 71.136 -13.595 -91.537 1.00 85.12 379 ALA A N 1
ATOM 3128 C CA . ALA A 1 379 ? 71.074 -12.404 -92.387 1.00 85.12 379 ALA A CA 1
ATOM 3129 C C . ALA A 1 379 ? 72.445 -11.714 -92.546 1.00 85.12 379 ALA A C 1
ATOM 3131 O O . ALA A 1 379 ? 72.759 -11.211 -93.623 1.00 85.12 379 ALA A O 1
ATOM 3132 N N . LEU A 1 380 ? 73.284 -11.706 -91.503 1.00 85.69 380 LEU A N 1
ATOM 3133 C CA . LEU A 1 380 ? 74.655 -11.185 -91.569 1.00 85.69 380 LEU A CA 1
ATOM 3134 C C . LEU A 1 380 ? 75.618 -12.115 -92.324 1.00 85.69 380 LEU A C 1
ATOM 3136 O O . LEU A 1 380 ? 76.593 -11.623 -92.888 1.00 85.69 380 LEU A O 1
ATOM 3140 N N . GLU A 1 381 ? 75.371 -13.423 -92.339 1.00 86.44 381 GLU A N 1
ATOM 3141 C CA . GLU A 1 381 ? 76.119 -14.397 -93.144 1.00 86.44 381 GLU A CA 1
ATOM 3142 C C . GLU A 1 381 ? 75.694 -14.325 -94.620 1.00 86.44 381 GLU A C 1
ATOM 3144 O O . GLU A 1 381 ? 76.557 -14.141 -95.475 1.00 86.44 381 GLU A O 1
ATOM 3149 N N . ASN A 1 382 ? 74.391 -14.271 -94.916 1.00 86.38 382 ASN A N 1
ATOM 3150 C CA . ASN A 1 382 ? 73.869 -14.026 -96.265 1.00 86.38 382 ASN A CA 1
ATOM 3151 C C . ASN A 1 382 ? 74.421 -12.718 -96.862 1.00 86.38 382 ASN A C 1
ATOM 3153 O O . ASN A 1 382 ? 74.920 -12.727 -97.980 1.00 86.38 382 ASN A O 1
ATOM 3157 N N . LEU A 1 383 ? 74.428 -11.611 -96.105 1.00 83.88 383 LEU A N 1
ATOM 3158 C CA . LEU A 1 383 ? 75.018 -10.340 -96.556 1.00 83.88 383 LEU A CA 1
ATOM 3159 C C . LEU A 1 383 ? 76.535 -10.428 -96.804 1.00 83.88 383 LEU A C 1
ATOM 3161 O O . LEU A 1 383 ? 77.063 -9.691 -97.635 1.00 83.88 383 LEU A O 1
ATOM 3165 N N . ARG A 1 384 ? 77.264 -11.304 -96.098 1.00 86.50 384 ARG A N 1
ATOM 3166 C CA . ARG A 1 384 ? 78.695 -11.545 -96.364 1.00 86.50 384 ARG A CA 1
ATOM 3167 C C . ARG A 1 384 ? 78.893 -12.334 -97.651 1.00 86.50 384 ARG A C 1
ATOM 3169 O O . ARG A 1 384 ? 79.776 -11.977 -98.428 1.00 86.50 384 ARG A O 1
ATOM 3176 N N . ASP A 1 385 ? 78.076 -13.357 -97.876 1.00 86.56 385 ASP A N 1
ATOM 3177 C CA . ASP A 1 385 ? 78.122 -14.171 -99.091 1.00 86.56 385 ASP A CA 1
ATOM 3178 C C . ASP A 1 385 ? 77.660 -13.379 -100.323 1.00 86.56 385 ASP A C 1
ATOM 3180 O O . ASP A 1 385 ? 78.286 -13.492 -101.375 1.00 86.56 385 ASP A O 1
ATOM 3184 N N . GLU A 1 386 ? 76.659 -12.501 -100.193 1.00 85.88 386 GLU A N 1
ATOM 3185 C CA . GLU A 1 386 ? 76.270 -11.532 -101.227 1.00 85.88 386 GLU A CA 1
ATOM 3186 C C . GLU A 1 386 ? 77.433 -10.592 -101.574 1.00 85.88 386 GLU A C 1
ATOM 3188 O O . GLU A 1 386 ? 77.815 -10.511 -102.739 1.00 85.88 386 GLU A O 1
ATOM 3193 N N . ILE A 1 387 ? 78.063 -9.947 -100.581 1.00 84.50 387 ILE A N 1
ATOM 3194 C CA . ILE A 1 387 ? 79.208 -9.039 -100.799 1.00 84.50 387 ILE A CA 1
ATOM 3195 C C . ILE A 1 387 ? 80.404 -9.770 -101.431 1.00 84.50 387 ILE A C 1
ATOM 3197 O O . ILE A 1 387 ? 81.066 -9.229 -102.319 1.00 84.50 387 ILE A O 1
ATOM 3201 N N . GLU A 1 388 ? 80.703 -10.996 -101.000 1.00 86.00 388 GLU A N 1
ATOM 3202 C CA . GLU A 1 388 ? 81.784 -11.800 -101.575 1.00 86.00 388 GLU A CA 1
ATOM 3203 C C . GLU A 1 388 ? 81.437 -12.307 -102.986 1.00 86.00 388 GLU A C 1
ATOM 3205 O O . GLU A 1 388 ? 82.324 -12.371 -103.840 1.00 86.00 388 GLU A O 1
ATOM 3210 N N . ASN A 1 389 ? 80.169 -12.601 -103.285 1.00 86.31 389 ASN A N 1
ATOM 3211 C CA . ASN A 1 389 ? 79.739 -12.958 -104.636 1.00 86.31 389 ASN A CA 1
ATOM 3212 C C . ASN A 1 389 ? 79.750 -11.746 -105.583 1.00 86.31 389 ASN A C 1
ATOM 3214 O O . ASN A 1 389 ? 80.295 -11.849 -106.680 1.00 86.31 389 ASN A O 1
ATOM 3218 N N . ASP A 1 390 ? 79.279 -10.577 -105.142 1.00 82.69 390 ASP A N 1
ATOM 3219 C CA . ASP A 1 390 ? 79.418 -9.307 -105.871 1.00 82.69 390 ASP A CA 1
ATOM 3220 C C . ASP A 1 390 ? 80.892 -8.978 -106.139 1.00 82.69 390 ASP A C 1
ATOM 3222 O O . ASP A 1 390 ? 81.252 -8.523 -107.230 1.00 82.69 390 ASP A O 1
ATOM 3226 N N . ARG A 1 391 ? 81.785 -9.262 -105.180 1.00 84.88 391 ARG A N 1
ATOM 3227 C CA . ARG A 1 391 ? 83.233 -9.116 -105.369 1.00 84.88 391 ARG A CA 1
ATOM 3228 C C . ARG A 1 391 ? 83.760 -10.075 -106.441 1.00 84.88 391 ARG A C 1
ATOM 3230 O O . ARG A 1 391 ? 84.547 -9.643 -107.284 1.00 84.88 391 ARG A O 1
ATOM 3237 N N . ARG A 1 392 ? 83.327 -11.342 -106.453 1.00 84.81 392 ARG A N 1
ATOM 3238 C CA . ARG A 1 392 ? 83.690 -12.326 -107.496 1.00 84.81 392 ARG A CA 1
ATOM 3239 C C . ARG A 1 392 ? 83.154 -11.933 -108.868 1.00 84.81 392 ARG A C 1
ATOM 3241 O O . ARG A 1 392 ? 83.901 -12.006 -109.840 1.00 84.81 392 ARG A O 1
ATOM 3248 N N . GLU A 1 393 ? 81.909 -11.475 -108.963 1.00 84.06 393 GLU A N 1
ATOM 3249 C CA . GLU A 1 393 ? 81.345 -10.989 -110.222 1.00 84.06 393 GLU A CA 1
ATOM 3250 C C . GLU A 1 393 ? 82.030 -9.709 -110.704 1.00 84.06 393 GLU A C 1
ATOM 3252 O O . GLU A 1 393 ? 82.311 -9.584 -111.891 1.00 84.06 393 GLU A O 1
ATOM 3257 N N . SER A 1 394 ? 82.367 -8.780 -109.809 1.00 84.31 394 SER A N 1
ATOM 3258 C CA . SER A 1 394 ? 83.138 -7.580 -110.149 1.00 84.31 394 SER A CA 1
ATOM 3259 C C . SER A 1 394 ? 84.526 -7.933 -110.699 1.00 84.31 394 SER A C 1
ATOM 3261 O O . SER A 1 394 ? 84.921 -7.408 -111.741 1.00 84.31 394 SER A O 1
ATOM 3263 N N . VAL A 1 395 ? 85.233 -8.883 -110.071 1.00 83.56 395 VAL A N 1
ATOM 3264 C CA . VAL A 1 395 ? 86.495 -9.437 -110.596 1.00 83.56 395 VAL A CA 1
ATOM 3265 C C . VAL A 1 395 ? 86.274 -10.072 -111.971 1.00 83.56 395 VAL A C 1
ATOM 3267 O O . VAL A 1 395 ? 86.908 -9.641 -112.929 1.00 83.56 395 VAL A O 1
ATOM 3270 N N . LYS A 1 396 ? 85.302 -10.981 -112.120 1.00 84.88 396 LYS A N 1
ATOM 3271 C CA . LYS A 1 396 ? 85.003 -11.658 -113.393 1.00 84.88 396 LYS A CA 1
ATOM 3272 C C . LYS A 1 396 ? 84.665 -10.681 -114.525 1.00 84.88 396 LYS A C 1
ATOM 3274 O O . LYS A 1 396 ? 85.216 -10.806 -115.611 1.00 84.88 396 LYS A O 1
ATOM 3279 N N . ARG A 1 397 ? 83.831 -9.666 -114.270 1.00 83.56 397 ARG A N 1
ATOM 3280 C CA . ARG A 1 397 ? 83.494 -8.602 -115.239 1.00 83.56 397 ARG A CA 1
ATOM 3281 C C . ARG A 1 397 ? 84.712 -7.744 -115.606 1.00 83.56 397 ARG A C 1
ATOM 3283 O O . ARG A 1 397 ? 84.730 -7.144 -116.679 1.00 83.56 397 ARG A O 1
ATOM 3290 N N . ASN A 1 398 ? 85.709 -7.630 -114.727 1.00 82.12 398 ASN A N 1
ATOM 3291 C CA . ASN A 1 398 ? 86.957 -6.927 -115.022 1.00 82.12 398 ASN A CA 1
ATOM 3292 C C . ASN A 1 398 ? 87.935 -7.819 -115.799 1.00 82.12 398 ASN A C 1
ATOM 3294 O O . ASN A 1 398 ? 88.512 -7.333 -116.766 1.00 82.12 398 ASN A O 1
ATOM 3298 N N . ASP A 1 399 ? 88.045 -9.108 -115.472 1.00 83.38 399 ASP A N 1
ATOM 3299 C CA . ASP A 1 399 ? 88.819 -10.090 -116.243 1.00 83.38 399 ASP A CA 1
ATOM 3300 C C . ASP A 1 399 ? 88.259 -10.255 -117.668 1.00 83.38 399 ASP A C 1
ATOM 3302 O O . ASP A 1 399 ? 89.018 -10.281 -118.634 1.00 83.38 399 ASP A O 1
ATOM 3306 N N . GLU A 1 400 ? 86.931 -10.272 -117.825 1.00 83.38 400 GLU A N 1
ATOM 3307 C CA . GLU A 1 400 ? 86.242 -10.286 -119.124 1.00 83.38 400 GLU A CA 1
ATOM 3308 C C . GLU A 1 400 ? 86.572 -9.038 -119.959 1.00 83.38 400 GLU A C 1
ATOM 3310 O O . GLU A 1 400 ? 86.926 -9.166 -121.132 1.00 83.38 400 GLU A O 1
ATOM 3315 N N . LYS A 1 401 ? 86.558 -7.836 -119.360 1.00 83.19 401 LYS A N 1
ATOM 3316 C CA . LYS A 1 401 ? 87.020 -6.601 -120.030 1.00 83.19 401 LYS A CA 1
ATOM 3317 C C . LYS A 1 401 ? 88.504 -6.659 -120.386 1.00 83.19 401 LYS A C 1
ATOM 3319 O O . LYS A 1 401 ? 88.893 -6.178 -121.445 1.00 83.19 401 LYS A O 1
ATOM 3324 N N . LEU A 1 402 ? 89.340 -7.222 -119.515 1.00 81.25 402 LEU A N 1
ATOM 3325 C CA . LEU A 1 402 ? 90.786 -7.299 -119.723 1.00 81.25 402 LEU A CA 1
ATOM 3326 C C . LEU A 1 402 ? 91.114 -8.277 -120.861 1.00 81.25 402 LEU A C 1
ATOM 3328 O O . LEU A 1 402 ? 91.916 -7.952 -121.734 1.00 81.25 402 LEU A O 1
ATOM 3332 N N . ALA A 1 403 ? 90.406 -9.406 -120.937 1.00 82.06 403 ALA A N 1
ATOM 3333 C CA . ALA A 1 403 ? 90.427 -10.314 -122.081 1.00 82.06 403 ALA A CA 1
ATOM 3334 C C . ALA A 1 403 ? 89.916 -9.636 -123.366 1.00 82.06 403 ALA A C 1
ATOM 3336 O O . ALA A 1 403 ? 90.539 -9.779 -124.418 1.00 82.06 403 ALA A O 1
ATOM 3337 N N . GLN A 1 404 ? 88.839 -8.847 -123.292 1.00 81.75 404 GLN A N 1
ATOM 3338 C CA . GLN A 1 404 ? 88.315 -8.097 -124.436 1.00 81.75 404 GLN A CA 1
ATOM 3339 C C . GLN A 1 404 ? 89.362 -7.109 -124.981 1.00 81.75 404 GLN A C 1
ATOM 3341 O O . GLN A 1 404 ? 89.715 -7.198 -126.158 1.00 81.75 404 GLN A O 1
ATOM 3346 N N . ILE A 1 405 ? 89.964 -6.286 -124.113 1.00 81.88 405 ILE A N 1
ATOM 3347 C CA . ILE A 1 405 ? 91.068 -5.365 -124.443 1.00 81.88 405 ILE A CA 1
ATOM 3348 C C . ILE A 1 405 ? 92.277 -6.117 -125.024 1.00 81.88 405 ILE A C 1
ATOM 3350 O O . ILE A 1 405 ? 92.874 -5.665 -125.999 1.00 81.88 405 ILE A O 1
ATOM 3354 N N . LEU A 1 406 ? 92.638 -7.286 -124.482 1.00 82.19 406 LEU A N 1
ATOM 3355 C CA . LEU A 1 406 ? 93.714 -8.118 -125.034 1.00 82.19 406 LEU A CA 1
ATOM 3356 C C . LEU A 1 406 ? 93.384 -8.634 -126.446 1.00 82.19 406 LEU A C 1
ATOM 3358 O O . LEU A 1 406 ? 94.261 -8.621 -127.310 1.00 82.19 406 LEU A O 1
ATOM 3362 N N . THR A 1 407 ? 92.135 -9.027 -126.725 1.00 81.81 407 THR A N 1
ATOM 3363 C CA . THR A 1 407 ? 91.727 -9.442 -128.083 1.00 81.81 407 THR A CA 1
ATOM 3364 C C . THR A 1 407 ? 91.621 -8.279 -129.071 1.00 81.81 407 THR A C 1
ATOM 3366 O O . THR A 1 407 ? 91.903 -8.466 -130.254 1.00 81.81 407 THR A O 1
ATOM 3369 N N . GLU A 1 408 ? 91.266 -7.074 -128.620 1.00 81.31 408 GLU A N 1
ATOM 3370 C CA . GLU A 1 408 ? 91.299 -5.866 -129.454 1.00 81.31 408 GLU A CA 1
ATOM 3371 C C . GLU A 1 408 ? 92.740 -5.456 -129.768 1.00 81.31 408 GLU A C 1
ATOM 3373 O O . GLU A 1 408 ? 93.073 -5.264 -130.936 1.00 81.31 408 GLU A O 1
ATOM 3378 N N . ASN A 1 409 ? 93.630 -5.455 -128.773 1.00 79.50 409 ASN A N 1
ATOM 3379 C CA . ASN A 1 409 ? 95.061 -5.236 -128.985 1.00 79.50 409 ASN A CA 1
ATOM 3380 C C . ASN A 1 409 ? 95.672 -6.284 -129.932 1.00 79.50 409 ASN A C 1
ATOM 3382 O O . ASN A 1 409 ? 96.447 -5.921 -130.812 1.00 79.50 409 ASN A O 1
ATOM 3386 N N . ALA A 1 410 ? 95.286 -7.561 -129.831 1.00 79.69 410 ALA A N 1
ATOM 3387 C CA . ALA A 1 410 ? 95.731 -8.597 -130.767 1.00 79.69 410 ALA A CA 1
ATOM 3388 C C . ALA A 1 410 ? 95.259 -8.337 -132.214 1.00 79.69 410 ALA A C 1
ATOM 3390 O O . ALA A 1 410 ? 96.040 -8.497 -133.152 1.00 79.69 410 ALA A O 1
ATOM 3391 N N . LYS A 1 411 ? 94.014 -7.874 -132.410 1.00 80.69 411 LYS A N 1
ATOM 3392 C CA . LYS A 1 411 ? 93.501 -7.458 -133.731 1.00 80.69 411 LYS A CA 1
ATOM 3393 C C . LYS A 1 411 ? 94.239 -6.233 -134.275 1.00 80.69 411 LYS A C 1
ATOM 3395 O O . LYS A 1 411 ? 94.579 -6.213 -135.455 1.00 80.69 411 LYS A O 1
ATOM 3400 N N . ILE A 1 412 ? 94.524 -5.244 -133.425 1.00 80.50 412 ILE A N 1
ATOM 3401 C CA . ILE A 1 412 ? 95.303 -4.051 -133.790 1.00 80.50 412 ILE A CA 1
ATOM 3402 C C . ILE A 1 412 ? 96.729 -4.453 -134.193 1.00 80.50 412 ILE A C 1
ATOM 3404 O O . ILE A 1 412 ? 97.216 -3.985 -135.216 1.00 80.50 412 ILE A O 1
ATOM 3408 N N . ILE A 1 413 ? 97.374 -5.363 -133.457 1.00 78.38 413 ILE A N 1
ATOM 3409 C CA . ILE A 1 413 ? 98.709 -5.886 -133.793 1.00 78.38 413 ILE A CA 1
ATOM 3410 C C . ILE A 1 413 ? 98.690 -6.651 -135.125 1.00 78.38 413 ILE A C 1
ATOM 3412 O O . ILE A 1 413 ? 99.586 -6.437 -135.936 1.00 78.38 413 ILE A O 1
ATOM 3416 N N . SER A 1 414 ? 97.669 -7.475 -135.399 1.00 78.88 414 SER A N 1
ATOM 3417 C CA . SER A 1 414 ? 97.513 -8.116 -136.717 1.00 78.88 414 SER A CA 1
ATOM 3418 C C . SER A 1 414 ? 97.406 -7.065 -137.821 1.00 78.88 414 SER A C 1
ATOM 3420 O O . SER A 1 414 ? 98.254 -7.027 -138.704 1.00 78.88 414 SER A O 1
ATOM 3422 N N . SER A 1 415 ? 96.454 -6.134 -137.698 1.00 79.56 415 SER A N 1
ATOM 3423 C CA . SER A 1 415 ? 96.242 -5.056 -138.672 1.00 79.56 415 SER A CA 1
ATOM 3424 C C . SER A 1 415 ? 97.495 -4.204 -138.898 1.00 79.56 415 SER A C 1
ATOM 3426 O O . SER A 1 415 ? 97.724 -3.744 -140.014 1.00 79.56 415 SER A O 1
ATOM 3428 N N . LYS A 1 416 ? 98.320 -3.987 -137.864 1.00 77.31 416 LYS A N 1
ATOM 3429 C CA . LYS A 1 416 ? 99.584 -3.250 -137.986 1.00 77.31 416 LYS A CA 1
ATOM 3430 C C . LYS A 1 416 ? 100.708 -4.084 -138.599 1.00 77.31 416 LYS A C 1
ATOM 3432 O O . LYS A 1 416 ? 101.515 -3.517 -139.325 1.00 77.31 416 LYS A O 1
ATOM 3437 N N . ASN A 1 417 ? 100.739 -5.401 -138.405 1.00 78.75 417 ASN A N 1
ATOM 3438 C CA . ASN A 1 417 ? 101.643 -6.284 -139.149 1.00 78.75 417 ASN A CA 1
ATOM 3439 C C . ASN A 1 417 ? 101.252 -6.374 -140.635 1.00 78.75 417 ASN A C 1
ATOM 3441 O O . ASN A 1 417 ? 102.130 -6.360 -141.500 1.00 78.75 417 ASN A O 1
ATOM 3445 N N . ASP A 1 418 ? 99.953 -6.393 -140.940 1.00 77.00 418 ASP A N 1
ATOM 3446 C CA . ASP A 1 418 ? 99.435 -6.362 -142.311 1.00 77.00 418 ASP A CA 1
ATOM 3447 C C . ASP A 1 418 ? 99.786 -5.027 -143.003 1.00 77.00 418 ASP A C 1
ATOM 3449 O O . ASP A 1 418 ? 100.319 -5.029 -144.115 1.00 77.00 418 ASP A O 1
ATOM 3453 N N . GLU A 1 419 ? 99.604 -3.887 -142.319 1.00 76.25 419 GLU A N 1
ATOM 3454 C CA . GLU A 1 419 ? 100.089 -2.573 -142.781 1.00 76.25 419 GLU A CA 1
ATOM 3455 C C . GLU A 1 419 ? 101.613 -2.545 -142.976 1.00 76.25 419 GLU A C 1
ATOM 3457 O O . GLU A 1 419 ? 102.077 -2.075 -144.011 1.00 76.25 419 GLU A O 1
ATOM 3462 N N . ILE A 1 420 ? 102.408 -3.053 -142.025 1.00 73.62 420 ILE A N 1
ATOM 3463 C CA . ILE A 1 420 ? 103.879 -3.095 -142.139 1.00 73.62 420 ILE A CA 1
ATOM 3464 C C . ILE A 1 420 ? 104.305 -3.913 -143.362 1.00 73.62 420 ILE A C 1
ATOM 3466 O O . ILE A 1 420 ? 105.206 -3.494 -144.089 1.00 73.62 420 ILE A O 1
ATOM 3470 N N . THR A 1 421 ? 103.635 -5.034 -143.632 1.00 71.06 421 THR A N 1
ATOM 3471 C CA . THR A 1 421 ? 103.919 -5.885 -144.797 1.00 71.06 421 THR A CA 1
ATOM 3472 C C . THR A 1 421 ? 103.601 -5.151 -146.105 1.00 71.06 421 THR A C 1
ATOM 3474 O O . THR A 1 421 ? 104.412 -5.164 -147.030 1.00 71.06 421 THR A O 1
ATOM 3477 N N . GLN A 1 422 ? 102.478 -4.425 -146.165 1.00 72.12 422 GLN A N 1
ATOM 3478 C CA . GLN A 1 422 ? 102.120 -3.590 -147.320 1.00 72.12 422 GLN A CA 1
ATOM 3479 C C . GLN A 1 422 ? 103.088 -2.409 -147.506 1.00 72.12 422 GLN A C 1
ATOM 3481 O O . GLN A 1 422 ? 103.524 -2.140 -148.628 1.00 72.12 422 GLN A O 1
ATOM 3486 N N . ILE A 1 423 ? 103.489 -1.746 -146.417 1.00 67.19 423 ILE A N 1
ATOM 3487 C CA . ILE A 1 423 ? 104.466 -0.648 -146.428 1.00 67.19 423 ILE A CA 1
ATOM 3488 C C . ILE A 1 423 ? 105.833 -1.145 -146.912 1.00 67.19 423 ILE A C 1
ATOM 3490 O O . ILE A 1 423 ? 106.454 -0.467 -147.723 1.00 67.19 423 ILE A O 1
ATOM 3494 N N . GLN A 1 424 ? 106.288 -2.338 -146.518 1.00 65.81 424 GLN A N 1
ATOM 3495 C CA . GLN A 1 424 ? 107.551 -2.913 -147.006 1.00 65.81 424 GLN A CA 1
ATOM 3496 C C . GLN A 1 424 ? 107.545 -3.168 -148.527 1.00 65.81 424 GLN A C 1
ATOM 3498 O O . GLN A 1 424 ? 108.565 -2.947 -149.186 1.00 65.81 424 GLN A O 1
ATOM 3503 N N . THR A 1 425 ? 106.400 -3.545 -149.109 1.00 64.75 425 THR A N 1
ATOM 3504 C CA . THR A 1 425 ? 106.230 -3.674 -150.573 1.00 64.75 425 THR A CA 1
ATOM 3505 C C . THR A 1 425 ? 105.967 -2.358 -151.314 1.00 64.75 425 THR A C 1
ATOM 3507 O O . THR A 1 425 ? 106.156 -2.300 -152.526 1.00 64.75 425 THR A O 1
ATOM 3510 N N . LEU A 1 426 ? 105.553 -1.289 -150.627 1.00 66.62 426 LEU A N 1
ATOM 3511 C CA . LEU A 1 426 ? 105.368 0.037 -151.235 1.00 66.62 426 LEU A CA 1
ATOM 3512 C C . LEU A 1 426 ? 106.635 0.895 -151.152 1.00 66.62 426 LEU A C 1
ATOM 3514 O O . LEU A 1 426 ? 106.977 1.563 -152.125 1.00 66.62 426 LEU A O 1
ATOM 3518 N N . LEU A 1 427 ? 107.374 0.834 -150.040 1.00 63.84 427 LEU A N 1
ATOM 3519 C CA . LEU A 1 427 ? 108.619 1.583 -149.855 1.00 63.84 427 LEU A CA 1
ATOM 3520 C C . LEU A 1 427 ? 109.645 1.191 -150.927 1.00 63.84 427 LEU A C 1
ATOM 3522 O O . LEU A 1 427 ? 110.190 2.057 -151.602 1.00 63.84 427 LEU A O 1
ATOM 3526 N N . THR A 1 428 ? 109.797 -0.113 -151.174 1.00 62.03 428 THR A N 1
ATOM 3527 C CA . THR A 1 428 ? 110.680 -0.680 -152.211 1.00 62.03 428 THR A CA 1
ATOM 3528 C C . THR A 1 428 ? 110.336 -0.275 -153.649 1.00 62.03 428 THR A C 1
ATOM 3530 O O . THR A 1 428 ? 111.180 -0.449 -154.519 1.00 62.03 428 THR A O 1
ATOM 3533 N N . ASN A 1 429 ? 109.151 0.294 -153.904 1.00 58.56 429 ASN A N 1
ATOM 3534 C CA . ASN A 1 429 ? 108.777 0.860 -155.206 1.00 58.56 429 ASN A CA 1
ATOM 3535 C C . ASN A 1 429 ? 108.785 2.405 -155.211 1.00 58.56 429 ASN A C 1
ATOM 3537 O O . ASN A 1 429 ? 109.033 3.013 -156.247 1.00 58.56 429 ASN A O 1
ATOM 3541 N N . GLN A 1 430 ? 108.551 3.064 -154.069 1.00 58.88 430 GLN A N 1
ATOM 3542 C CA . GLN A 1 430 ? 108.502 4.531 -153.984 1.00 58.88 430 GLN A CA 1
ATOM 3543 C C . GLN A 1 430 ? 109.861 5.213 -153.766 1.00 58.88 430 GLN A C 1
ATOM 3545 O O . GLN A 1 430 ? 109.969 6.413 -154.024 1.00 58.88 430 GLN A O 1
ATOM 3550 N N . GLU A 1 431 ? 110.907 4.514 -153.310 1.00 61.91 431 GLU A N 1
ATOM 3551 C CA . GLU A 1 431 ? 112.224 5.152 -153.116 1.00 61.91 431 GLU A CA 1
ATOM 3552 C C . GLU A 1 431 ? 112.910 5.572 -154.431 1.00 61.91 431 GLU A C 1
ATOM 3554 O O . GLU A 1 431 ? 113.682 6.536 -154.421 1.00 61.91 431 GLU A O 1
ATOM 3559 N N . ASP A 1 432 ? 112.574 4.937 -155.560 1.00 55.09 432 ASP A N 1
ATOM 3560 C CA . ASP A 1 432 ? 113.055 5.345 -156.888 1.00 55.09 432 ASP A CA 1
ATOM 3561 C C . ASP A 1 432 ? 112.281 6.551 -157.458 1.00 55.09 432 ASP A C 1
ATOM 3563 O O . ASP A 1 432 ? 112.888 7.455 -158.038 1.00 55.09 432 ASP A O 1
ATOM 3567 N N . GLU A 1 433 ? 110.962 6.639 -157.241 1.00 57.53 433 GLU A N 1
ATOM 3568 C CA . GLU A 1 433 ? 110.136 7.750 -157.750 1.00 57.53 433 GLU A CA 1
ATOM 3569 C C . GLU A 1 433 ? 110.238 9.030 -156.897 1.00 57.53 433 GLU A C 1
ATOM 3571 O O . GLU A 1 433 ? 110.218 10.146 -157.433 1.00 57.53 433 GLU A O 1
ATOM 3576 N N . ARG A 1 434 ? 110.419 8.903 -155.569 1.00 50.34 434 ARG A N 1
ATOM 3577 C CA . ARG A 1 434 ? 110.485 10.044 -154.627 1.00 50.34 434 ARG A CA 1
ATOM 3578 C C . ARG A 1 434 ? 111.568 11.066 -155.002 1.00 50.34 434 ARG A C 1
ATOM 3580 O O . ARG A 1 434 ? 111.390 12.258 -154.765 1.00 50.34 434 ARG A O 1
ATOM 3587 N N . ARG A 1 435 ? 112.649 10.633 -155.664 1.00 55.66 435 ARG A N 1
ATOM 3588 C CA . ARG A 1 435 ? 113.774 11.488 -156.093 1.00 55.66 435 ARG A CA 1
ATOM 3589 C C . ARG A 1 435 ? 113.446 12.556 -157.145 1.00 55.66 435 ARG A C 1
ATOM 3591 O O . ARG A 1 435 ? 114.292 13.423 -157.352 1.00 55.66 435 ARG A O 1
ATOM 3598 N N . GLN A 1 436 ? 112.294 12.514 -157.827 1.00 52.72 436 GLN A N 1
ATOM 3599 C CA . GLN A 1 436 ? 112.009 13.437 -158.946 1.00 52.72 436 GLN A CA 1
ATOM 3600 C C . GLN A 1 436 ? 110.887 14.461 -158.701 1.00 52.72 436 GLN A C 1
ATOM 3602 O O . GLN A 1 436 ? 110.834 15.467 -159.408 1.00 52.72 436 GLN A O 1
ATOM 3607 N N . MET A 1 437 ? 110.006 14.250 -157.715 1.00 54.66 437 MET A N 1
ATOM 3608 C CA . MET A 1 437 ? 108.781 15.060 -157.541 1.00 54.66 437 MET A CA 1
ATOM 3609 C C . MET A 1 437 ? 108.755 15.951 -156.287 1.00 54.66 437 MET A C 1
ATOM 3611 O O . MET A 1 437 ? 107.895 16.823 -156.176 1.00 54.66 437 MET A O 1
ATOM 3615 N N . GLU A 1 438 ? 109.718 15.805 -155.375 1.00 46.50 438 GLU A N 1
ATOM 3616 C CA . GLU A 1 438 ? 109.769 16.493 -154.069 1.00 46.50 438 GLU A CA 1
ATOM 3617 C C . GLU A 1 438 ? 109.998 18.026 -154.151 1.00 46.50 438 GLU A C 1
ATOM 3619 O O . GLU A 1 438 ? 109.994 18.713 -153.137 1.00 46.50 438 GLU A O 1
ATOM 3624 N N . GLN A 1 439 ? 110.182 18.597 -155.350 1.00 51.62 439 GLN A N 1
ATOM 3625 C CA . GLN A 1 439 ? 110.804 19.920 -155.526 1.00 51.62 439 GLN A CA 1
ATOM 3626 C C . GLN A 1 439 ? 109.913 21.030 -156.134 1.00 51.62 439 GLN A C 1
ATOM 3628 O O . GLN A 1 439 ? 110.450 22.077 -156.494 1.00 51.62 439 GLN A O 1
ATOM 3633 N N . LYS A 1 440 ? 108.593 20.829 -156.340 1.00 51.72 440 LYS A N 1
ATOM 3634 C CA . LYS A 1 440 ? 107.799 21.738 -157.217 1.00 51.72 440 LYS A CA 1
ATOM 3635 C C . LYS A 1 440 ? 106.376 22.171 -156.826 1.00 51.72 440 LYS A C 1
ATOM 3637 O O . LYS A 1 440 ? 105.817 22.973 -157.569 1.00 51.72 440 LYS A O 1
ATOM 3642 N N . LEU A 1 441 ? 105.762 21.706 -155.731 1.00 47.31 441 LEU A N 1
ATOM 3643 C CA . LEU A 1 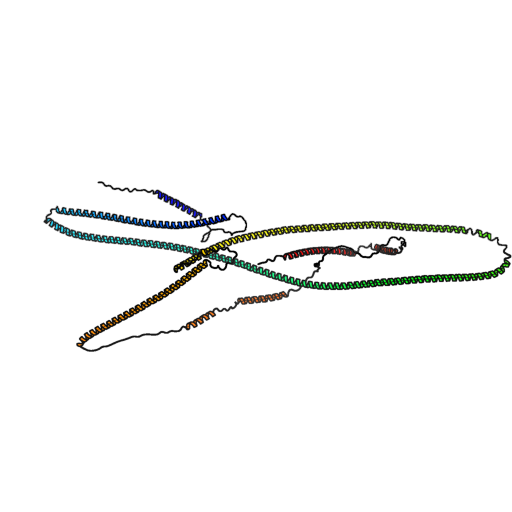441 ? 104.355 22.074 -155.435 1.00 47.31 441 LEU A CA 1
ATOM 3644 C C . LEU A 1 441 ? 104.024 22.334 -153.953 1.00 47.31 441 LEU A C 1
ATOM 3646 O O . LEU A 1 441 ? 102.871 22.230 -153.543 1.00 47.31 441 LEU A O 1
ATOM 3650 N N . GLN A 1 442 ? 105.022 22.684 -153.140 1.00 47.38 442 GLN A N 1
ATOM 3651 C CA . GLN A 1 442 ? 104.858 22.820 -151.686 1.00 47.38 442 GLN A CA 1
ATOM 3652 C C . GLN A 1 442 ? 104.342 24.205 -151.225 1.00 47.38 442 GLN A C 1
ATOM 3654 O O . GLN A 1 442 ? 104.076 24.382 -150.041 1.00 47.38 442 GLN A O 1
ATOM 3659 N N . GLU A 1 443 ? 104.175 25.179 -152.132 1.00 50.88 443 GLU A N 1
ATOM 3660 C CA . GLU A 1 443 ? 104.030 26.601 -151.758 1.00 50.88 443 GLU A CA 1
ATOM 3661 C C . GLU A 1 443 ? 102.592 27.177 -151.815 1.00 50.88 443 GLU A C 1
ATOM 3663 O O . GLU A 1 443 ? 102.242 28.003 -150.974 1.00 50.88 443 GLU A O 1
ATOM 3668 N N . GLU A 1 444 ? 101.715 26.758 -152.742 1.00 51.56 444 GLU A N 1
ATOM 3669 C CA . GLU A 1 444 ? 100.441 27.486 -152.982 1.00 51.56 444 GLU A CA 1
ATOM 3670 C C . GLU A 1 444 ? 99.301 27.138 -151.995 1.00 51.56 444 GLU A C 1
ATOM 3672 O O . GLU A 1 444 ? 98.434 27.967 -151.711 1.00 51.56 444 GLU A O 1
ATOM 3677 N N . ILE A 1 445 ? 99.282 25.927 -151.423 1.00 57.22 445 ILE A N 1
ATOM 3678 C CA . ILE A 1 445 ? 98.151 25.446 -150.596 1.00 57.22 445 ILE A CA 1
ATOM 3679 C C . ILE A 1 445 ? 98.044 26.194 -149.251 1.00 57.22 445 ILE A C 1
ATOM 3681 O O . ILE A 1 445 ? 96.953 26.349 -148.695 1.00 57.22 445 ILE A O 1
ATOM 3685 N N . GLN A 1 446 ? 99.158 26.702 -148.718 1.00 52.84 446 GLN A N 1
ATOM 3686 C CA . GLN A 1 446 ? 99.258 27.133 -147.318 1.00 52.84 446 GLN A CA 1
ATOM 3687 C C . GLN A 1 446 ? 98.557 28.474 -147.000 1.00 52.84 446 GLN A C 1
ATOM 3689 O O . GLN A 1 446 ? 98.499 28.883 -145.840 1.00 52.84 446 GLN A O 1
ATOM 3694 N N . ARG A 1 447 ? 97.990 29.166 -148.001 1.00 61.12 447 ARG A N 1
ATOM 3695 C CA . ARG A 1 447 ? 97.480 30.545 -147.858 1.00 61.12 447 ARG A CA 1
ATOM 3696 C C . ARG A 1 447 ? 95.976 30.682 -147.576 1.00 61.12 447 ARG A C 1
ATOM 3698 O O . ARG A 1 447 ? 95.565 31.734 -147.090 1.00 61.12 447 ARG A O 1
ATOM 3705 N N . GLN A 1 448 ? 95.144 29.674 -147.864 1.00 55.81 448 GLN A N 1
ATOM 3706 C CA . GLN A 1 448 ? 93.672 29.825 -147.796 1.00 55.81 448 GLN A CA 1
ATOM 3707 C C . GLN A 1 448 ? 93.024 29.353 -146.479 1.00 55.81 448 GLN A C 1
ATOM 3709 O O . GLN A 1 448 ? 92.009 29.911 -146.066 1.00 55.81 448 GLN A O 1
ATOM 3714 N N . VAL A 1 449 ? 93.608 28.373 -145.778 1.00 66.12 449 VAL A N 1
ATOM 3715 C CA . VAL A 1 449 ? 92.994 27.750 -144.581 1.00 66.12 449 VAL A CA 1
ATOM 3716 C C . VAL A 1 449 ? 92.874 28.726 -143.396 1.00 66.12 449 VAL A C 1
ATOM 3718 O O . VAL A 1 449 ? 91.883 28.720 -142.663 1.00 66.12 449 VAL A O 1
ATOM 3721 N N . SER A 1 450 ? 93.853 29.617 -143.225 1.00 56.34 450 SER A N 1
ATOM 3722 C CA . SER A 1 450 ? 94.021 30.446 -142.021 1.00 56.34 450 SER A CA 1
ATOM 3723 C C . SER A 1 450 ? 92.958 31.537 -141.801 1.00 56.34 450 SER A C 1
ATOM 3725 O O . SER A 1 450 ? 92.955 32.162 -140.743 1.00 56.34 450 SER A O 1
ATOM 3727 N N . GLN A 1 451 ? 92.062 31.792 -142.765 1.00 60.78 451 GLN A N 1
ATOM 3728 C CA . GLN A 1 451 ? 91.009 32.819 -142.653 1.00 60.78 451 GLN A CA 1
ATOM 3729 C C . GLN A 1 451 ? 89.624 32.282 -142.242 1.00 60.78 451 GLN A C 1
ATOM 3731 O O . GLN A 1 451 ? 88.709 33.078 -142.015 1.00 60.78 451 GLN A O 1
ATOM 3736 N N . ALA A 1 452 ? 89.441 30.961 -142.150 1.00 63.00 452 ALA A N 1
ATOM 3737 C CA . ALA A 1 452 ? 88.171 30.361 -141.727 1.00 63.00 452 ALA A CA 1
ATOM 3738 C C . ALA A 1 452 ? 88.064 30.248 -140.193 1.00 63.00 452 ALA A C 1
ATOM 3740 O O . ALA A 1 452 ? 87.097 30.719 -139.591 1.00 63.00 452 ALA A O 1
ATOM 3741 N N . VAL A 1 453 ? 89.103 29.687 -139.564 1.00 68.25 453 VAL A N 1
ATOM 3742 C CA . VAL A 1 453 ? 89.138 29.279 -138.143 1.00 68.25 453 VAL A CA 1
ATOM 3743 C C . VAL A 1 453 ? 88.896 30.441 -137.163 1.00 68.25 453 VAL A C 1
ATOM 3745 O O . VAL A 1 453 ? 88.373 30.245 -136.068 1.00 68.25 453 VAL A O 1
ATOM 3748 N N . THR A 1 454 ? 89.231 31.674 -137.546 1.00 69.38 454 THR A N 1
ATOM 3749 C CA . THR A 1 454 ? 89.092 32.868 -136.695 1.00 69.38 454 THR A CA 1
ATOM 3750 C C . THR A 1 454 ? 87.656 33.368 -136.513 1.00 69.38 454 THR A C 1
ATOM 3752 O O . THR A 1 454 ? 87.446 34.227 -135.659 1.00 69.38 454 THR A O 1
ATOM 3755 N N . ARG A 1 455 ? 86.666 32.878 -137.279 1.00 66.81 455 ARG A N 1
ATOM 3756 C CA . ARG A 1 455 ? 85.271 33.360 -137.174 1.00 66.81 455 ARG A CA 1
ATOM 3757 C C . ARG A 1 455 ? 84.397 32.538 -136.225 1.00 66.81 455 ARG A C 1
ATOM 3759 O O . ARG A 1 455 ? 83.645 33.131 -135.459 1.00 66.81 455 ARG A O 1
ATOM 3766 N N . GLU A 1 456 ? 84.506 31.208 -136.231 1.00 69.81 456 GLU A N 1
ATOM 3767 C CA . GLU A 1 456 ? 83.681 30.345 -135.363 1.00 69.81 456 GLU A CA 1
ATOM 3768 C C . GLU A 1 456 ? 84.006 30.516 -133.875 1.00 69.81 456 GLU A C 1
ATOM 3770 O O . GLU A 1 456 ? 83.103 30.536 -133.036 1.00 69.81 456 GLU A O 1
ATOM 3775 N N . ARG A 1 457 ? 85.294 30.690 -133.541 1.00 70.00 457 ARG A N 1
ATOM 3776 C CA . ARG A 1 457 ? 85.770 30.759 -132.151 1.00 70.00 457 ARG A CA 1
ATOM 3777 C C . ARG A 1 457 ? 85.058 31.836 -131.325 1.00 70.00 457 ARG A C 1
ATOM 3779 O O . ARG A 1 457 ? 84.689 31.579 -130.184 1.00 70.00 457 ARG A O 1
ATOM 3786 N N . ASN A 1 458 ? 84.829 33.007 -131.919 1.00 70.75 458 ASN A N 1
ATOM 3787 C CA . ASN A 1 458 ? 84.263 34.159 -131.217 1.00 70.75 458 ASN A CA 1
ATOM 3788 C C . ASN A 1 458 ? 82.757 34.008 -130.936 1.00 70.75 458 ASN A C 1
ATOM 3790 O O . ASN A 1 458 ? 82.256 34.626 -130.001 1.00 70.75 458 ASN A O 1
ATOM 3794 N N . LEU A 1 459 ? 82.032 33.191 -131.710 1.00 72.88 459 LEU A N 1
ATOM 3795 C CA . LEU A 1 459 ? 80.613 32.915 -131.456 1.00 72.88 459 LEU A CA 1
ATOM 3796 C C . LEU A 1 459 ? 80.454 31.988 -130.238 1.00 72.88 459 LEU A C 1
ATOM 3798 O O . LEU A 1 459 ? 79.749 32.329 -129.286 1.00 72.88 459 LEU A O 1
ATOM 3802 N N . LEU A 1 460 ? 81.192 30.872 -130.224 1.00 72.88 460 LEU A N 1
ATOM 3803 C CA . LEU A 1 460 ? 81.123 29.828 -129.189 1.00 72.88 460 LEU A CA 1
ATOM 3804 C C . LEU A 1 460 ? 81.503 30.284 -127.767 1.00 72.88 460 LEU A C 1
ATOM 3806 O O . LEU A 1 460 ? 81.077 29.655 -126.797 1.00 72.88 460 LEU A O 1
ATOM 3810 N N . GLU A 1 461 ? 82.295 31.347 -127.616 1.00 71.94 461 GLU A N 1
ATOM 3811 C CA . GLU A 1 461 ? 82.590 31.933 -126.298 1.00 71.94 461 GLU A CA 1
ATOM 3812 C C . GLU A 1 461 ? 81.408 32.777 -125.779 1.00 71.94 461 GLU A C 1
ATOM 3814 O O . GLU A 1 461 ? 81.051 32.669 -124.606 1.00 71.94 461 GLU A O 1
ATOM 3819 N N . THR A 1 462 ? 80.721 33.533 -126.646 1.00 75.12 462 THR A N 1
ATOM 3820 C CA . THR A 1 462 ? 79.599 34.406 -126.231 1.00 75.12 462 THR A CA 1
ATOM 3821 C C . THR A 1 462 ? 78.331 33.657 -125.813 1.00 75.12 462 THR A C 1
ATOM 3823 O O . THR A 1 462 ? 77.615 34.112 -124.921 1.00 75.12 462 THR A O 1
ATOM 3826 N N . GLU A 1 463 ? 78.063 32.491 -126.402 1.00 73.31 463 GLU A N 1
ATOM 3827 C CA . GLU A 1 463 ? 76.882 31.678 -126.082 1.00 73.31 463 GLU A CA 1
ATOM 3828 C C . GLU A 1 463 ? 76.994 30.997 -124.702 1.00 73.31 463 GLU A C 1
ATOM 3830 O O . GLU A 1 463 ? 76.038 30.983 -123.921 1.00 73.31 463 GLU A O 1
ATOM 3835 N N . LYS A 1 464 ? 78.195 30.517 -124.342 1.00 75.38 464 LYS A N 1
ATOM 3836 C CA . LYS A 1 464 ? 78.474 29.914 -123.024 1.00 75.38 464 LYS A CA 1
ATOM 3837 C C . LYS A 1 464 ? 78.305 30.912 -121.881 1.00 75.38 464 LYS A C 1
ATOM 3839 O O . LYS A 1 464 ? 77.718 30.584 -120.849 1.00 75.38 464 LYS A O 1
ATOM 3844 N N . ASP A 1 465 ? 78.778 32.137 -122.088 1.00 77.06 465 ASP A N 1
ATOM 3845 C CA . ASP A 1 465 ? 78.712 33.215 -121.102 1.00 77.06 465 ASP A CA 1
ATOM 3846 C C . ASP A 1 465 ? 77.265 33.636 -120.782 1.00 77.06 465 ASP A C 1
ATOM 3848 O O . ASP A 1 465 ? 76.973 34.084 -119.671 1.00 77.06 465 ASP A O 1
ATOM 3852 N N . TRP A 1 466 ? 76.339 33.461 -121.733 1.00 78.88 466 TRP A N 1
ATOM 3853 C CA . TRP A 1 466 ? 74.909 33.715 -121.538 1.00 78.88 466 TRP A CA 1
ATOM 3854 C C . TRP A 1 466 ? 74.215 32.583 -120.767 1.00 78.88 466 TRP A C 1
ATOM 3856 O O . TRP A 1 466 ? 73.445 32.850 -119.841 1.00 78.88 466 TRP A O 1
ATOM 3866 N N . ALA A 1 467 ? 74.530 31.323 -121.091 1.00 79.19 467 ALA A N 1
ATOM 3867 C CA . ALA A 1 467 ? 73.976 30.152 -120.407 1.00 79.19 467 ALA A CA 1
ATOM 3868 C C . ALA A 1 467 ? 74.309 30.143 -118.902 1.00 79.19 467 ALA A C 1
ATOM 3870 O O . ALA A 1 467 ? 73.408 30.021 -118.071 1.00 79.19 467 ALA A O 1
ATOM 3871 N N . ILE A 1 468 ? 75.579 30.376 -118.545 1.00 80.19 468 ILE A N 1
ATOM 3872 C CA . ILE A 1 468 ? 76.053 30.372 -117.147 1.00 80.19 468 ILE A CA 1
ATOM 3873 C C . ILE A 1 468 ? 75.361 31.459 -116.305 1.00 80.19 468 ILE A C 1
ATOM 3875 O O . ILE A 1 468 ? 75.039 31.236 -115.137 1.00 80.19 468 ILE A O 1
ATOM 3879 N N . ARG A 1 469 ? 75.089 32.638 -116.886 1.00 80.25 469 ARG A N 1
ATOM 3880 C CA . ARG A 1 469 ? 74.346 33.713 -116.201 1.00 80.25 469 ARG A CA 1
ATOM 3881 C C . ARG A 1 469 ? 72.899 33.296 -115.930 1.00 80.25 469 ARG A C 1
ATOM 3883 O O . ARG A 1 469 ? 72.430 33.434 -114.805 1.00 80.25 469 ARG A O 1
ATOM 3890 N N . ARG A 1 470 ? 72.228 32.704 -116.923 1.00 83.94 470 ARG A N 1
ATOM 3891 C CA . ARG A 1 470 ? 70.837 32.239 -116.805 1.00 83.94 470 ARG A CA 1
ATOM 3892 C C . ARG A 1 470 ? 70.665 31.159 -115.730 1.00 83.94 470 ARG A C 1
ATOM 3894 O O . ARG A 1 470 ? 69.711 31.222 -114.959 1.00 83.94 470 ARG A O 1
ATOM 3901 N N . GLU A 1 471 ? 71.579 30.193 -115.647 1.00 81.00 471 GLU A N 1
ATOM 3902 C CA . GLU A 1 471 ? 71.546 29.173 -114.585 1.00 81.00 471 GLU A CA 1
ATOM 3903 C C . GLU A 1 471 ? 71.800 29.774 -113.198 1.00 81.00 471 GLU A C 1
ATOM 3905 O O . GLU A 1 471 ? 71.105 29.433 -112.239 1.00 81.00 471 GLU A O 1
ATOM 3910 N N . ARG A 1 472 ? 72.737 30.725 -113.087 1.00 82.12 472 ARG A N 1
ATOM 3911 C CA . ARG A 1 472 ? 73.008 31.443 -111.835 1.00 82.12 472 ARG A CA 1
ATOM 3912 C C . ARG A 1 472 ? 71.786 32.217 -111.331 1.00 82.12 472 ARG A C 1
ATOM 3914 O O . ARG A 1 472 ? 71.484 32.141 -110.142 1.00 82.12 472 ARG A O 1
ATOM 3921 N N . ASP A 1 473 ? 71.078 32.924 -112.207 1.00 84.81 473 ASP A N 1
ATOM 3922 C CA . ASP A 1 473 ? 69.898 33.713 -111.826 1.00 84.81 473 ASP A CA 1
ATOM 3923 C C . ASP A 1 473 ? 68.703 32.815 -111.441 1.00 84.81 473 ASP A C 1
ATOM 3925 O O . ASP A 1 473 ? 67.981 33.107 -110.480 1.00 84.81 473 ASP A O 1
ATOM 3929 N N . ASN A 1 474 ? 68.546 31.662 -112.104 1.00 85.31 474 ASN A N 1
ATOM 3930 C CA . ASN A 1 474 ? 67.589 30.624 -111.699 1.00 85.31 474 ASN A CA 1
ATOM 3931 C C . ASN A 1 474 ? 67.911 30.065 -110.298 1.00 85.31 474 ASN A C 1
ATOM 3933 O O . ASN A 1 474 ? 67.024 29.964 -109.452 1.00 85.31 474 ASN A O 1
ATOM 3937 N N . LEU A 1 475 ? 69.180 29.753 -110.012 1.00 84.50 475 LEU A N 1
ATOM 3938 C CA . LEU A 1 475 ? 69.597 29.254 -108.694 1.00 84.50 475 LEU A CA 1
ATOM 3939 C C . LEU A 1 475 ? 69.426 30.304 -107.585 1.00 84.50 475 LEU A C 1
ATOM 3941 O O . LEU A 1 475 ? 69.037 29.956 -106.470 1.00 84.50 475 LEU A O 1
ATOM 3945 N N . ILE A 1 476 ? 69.670 31.586 -107.875 1.00 85.69 476 ILE A N 1
ATOM 3946 C CA . ILE A 1 476 ? 69.426 32.685 -106.926 1.00 85.69 476 ILE A CA 1
ATOM 3947 C C . ILE A 1 476 ? 67.929 32.806 -106.613 1.00 85.69 476 ILE A C 1
ATOM 3949 O O . ILE A 1 476 ? 67.556 32.900 -105.444 1.00 85.69 476 ILE A O 1
ATOM 3953 N N . THR A 1 477 ? 67.063 32.768 -107.629 1.00 85.31 477 THR A N 1
ATOM 3954 C CA . THR A 1 477 ? 65.608 32.885 -107.430 1.00 85.31 477 THR A CA 1
ATOM 3955 C C . THR A 1 477 ? 65.009 31.672 -106.712 1.00 85.31 477 THR A C 1
ATOM 3957 O O . THR A 1 477 ? 64.204 31.855 -105.798 1.00 85.31 477 THR A O 1
ATOM 3960 N N . GLU A 1 478 ? 65.445 30.447 -107.021 1.00 85.75 478 GLU A N 1
ATOM 3961 C CA . GLU A 1 478 ? 65.007 29.243 -106.298 1.00 85.75 478 GLU A CA 1
ATOM 3962 C C . GLU A 1 478 ? 65.488 29.238 -104.834 1.00 85.75 478 GLU A C 1
ATOM 3964 O O . GLU A 1 478 ? 64.726 28.892 -103.928 1.00 85.75 478 GLU A O 1
ATOM 3969 N N . ASN A 1 479 ? 66.732 29.659 -104.577 1.00 87.00 479 ASN A N 1
ATOM 3970 C CA . ASN A 1 479 ? 67.272 29.742 -103.220 1.00 87.00 479 ASN A CA 1
ATOM 3971 C C . ASN A 1 479 ? 66.549 30.812 -102.384 1.00 87.00 479 ASN A C 1
ATOM 3973 O O . ASN A 1 479 ? 66.179 30.545 -101.242 1.00 87.00 479 ASN A O 1
ATOM 3977 N N . ASN A 1 480 ? 66.267 31.985 -102.963 1.00 88.81 480 ASN A N 1
ATOM 3978 C CA . ASN A 1 480 ? 65.475 33.024 -102.301 1.00 88.81 480 ASN A CA 1
ATOM 3979 C C . ASN A 1 480 ? 64.073 32.510 -101.934 1.00 88.81 480 ASN A C 1
ATOM 3981 O O . ASN A 1 480 ? 63.652 32.684 -100.792 1.00 88.81 480 ASN A O 1
ATOM 3985 N N . ARG A 1 481 ? 63.394 31.785 -102.839 1.00 89.06 481 ARG A N 1
ATOM 3986 C CA . ARG A 1 481 ? 62.073 31.193 -102.556 1.00 89.06 481 ARG A CA 1
ATOM 3987 C C . ARG A 1 481 ? 62.112 30.218 -101.373 1.00 89.06 481 ARG A C 1
ATOM 3989 O O . ARG A 1 481 ? 61.235 30.256 -100.516 1.00 89.06 481 ARG A O 1
ATOM 3996 N N . LYS A 1 482 ? 63.153 29.381 -101.278 1.00 87.88 482 LYS A N 1
ATOM 3997 C CA . LYS A 1 482 ? 63.350 28.451 -100.146 1.00 87.88 482 LYS A CA 1
ATOM 3998 C C . LYS A 1 482 ? 63.663 29.175 -98.833 1.00 87.88 482 LYS A C 1
ATOM 4000 O O . LYS A 1 482 ? 63.244 28.719 -97.771 1.00 87.88 482 LYS A O 1
ATOM 4005 N N . VAL A 1 483 ? 64.372 30.305 -98.884 1.00 87.88 483 VAL A N 1
ATOM 4006 C CA . VAL A 1 483 ? 64.606 31.164 -97.710 1.00 87.88 483 VAL A CA 1
ATOM 4007 C C . VAL A 1 483 ? 63.304 31.826 -97.244 1.00 87.88 483 VAL A C 1
ATOM 4009 O O . VAL A 1 483 ? 63.047 31.855 -96.041 1.00 87.88 483 VAL A O 1
ATOM 4012 N N . GLU A 1 484 ? 62.455 32.293 -98.160 1.00 89.00 484 GLU A N 1
ATOM 4013 C CA . GLU A 1 484 ? 61.125 32.832 -97.840 1.00 89.00 484 GLU A CA 1
ATOM 4014 C C . GLU A 1 484 ? 60.198 31.760 -97.241 1.00 89.00 484 GLU A C 1
ATOM 4016 O O . GLU A 1 484 ? 59.587 32.001 -96.199 1.00 89.00 484 GLU A O 1
ATOM 4021 N N . GLU A 1 485 ? 60.161 30.553 -97.816 1.00 89.00 485 GLU A N 1
ATOM 4022 C CA . GLU A 1 485 ? 59.410 29.404 -97.281 1.00 89.00 485 GLU A CA 1
ATOM 4023 C C . GLU A 1 485 ? 59.863 29.026 -95.861 1.00 89.00 485 GLU A C 1
ATOM 4025 O O . GLU A 1 485 ? 59.034 28.916 -94.954 1.00 89.00 485 GLU A O 1
ATOM 4030 N N . MET A 1 486 ? 61.173 28.890 -95.622 1.00 85.75 486 MET A N 1
ATOM 4031 C CA . MET A 1 486 ? 61.696 28.621 -94.275 1.00 85.75 486 MET A CA 1
ATOM 4032 C C . MET A 1 486 ? 61.429 29.774 -93.298 1.00 85.75 486 MET A C 1
ATOM 4034 O O . MET A 1 486 ? 61.153 29.523 -92.126 1.00 85.75 486 MET A O 1
ATOM 4038 N N . SER A 1 487 ? 61.474 31.028 -93.756 1.00 90.12 487 SER A N 1
ATOM 4039 C CA . SER A 1 487 ? 61.141 32.199 -92.935 1.00 90.12 487 SER A CA 1
ATOM 4040 C C . SER A 1 487 ? 59.668 32.185 -92.506 1.00 90.12 487 SER A C 1
ATOM 4042 O O . SER A 1 487 ? 59.364 32.410 -91.332 1.00 90.12 487 SER A O 1
ATOM 4044 N N . ALA A 1 488 ? 58.757 31.839 -93.422 1.00 89.75 488 ALA A N 1
ATOM 4045 C CA . ALA A 1 488 ? 57.332 31.696 -93.134 1.00 89.75 488 ALA A CA 1
ATOM 4046 C C . ALA A 1 488 ? 57.055 30.572 -92.119 1.00 89.75 488 ALA A C 1
ATOM 4048 O O . ALA A 1 488 ? 56.335 30.799 -91.145 1.00 89.75 488 ALA A O 1
ATOM 4049 N N . ILE A 1 489 ? 57.683 29.401 -92.284 1.00 91.44 489 ILE A N 1
ATOM 4050 C CA . ILE A 1 489 ? 57.570 28.276 -91.339 1.00 91.44 489 ILE A CA 1
ATOM 4051 C C . ILE A 1 489 ? 58.110 28.669 -89.955 1.00 91.44 489 ILE A C 1
ATOM 4053 O O . ILE A 1 489 ? 57.426 28.474 -88.952 1.00 91.44 489 ILE A O 1
ATOM 4057 N N . LEU A 1 490 ? 59.287 29.301 -89.879 1.00 88.25 490 LEU A N 1
ATOM 4058 C CA . LEU A 1 490 ? 59.858 29.775 -88.611 1.00 88.25 490 LEU A CA 1
ATOM 4059 C C . LEU A 1 490 ? 58.986 30.838 -87.927 1.00 88.25 490 LEU A C 1
ATOM 4061 O O . LEU A 1 490 ? 58.952 30.905 -86.697 1.00 88.25 490 LEU A O 1
ATOM 4065 N N . GLN A 1 491 ? 58.268 31.669 -88.688 1.00 90.06 491 GLN A N 1
ATOM 4066 C CA . GLN A 1 491 ? 57.317 32.616 -88.110 1.00 90.06 491 GLN A CA 1
ATOM 4067 C C . GLN A 1 491 ? 56.025 31.928 -87.645 1.00 90.06 491 GLN A C 1
ATOM 4069 O O . GLN A 1 491 ? 55.507 32.281 -86.587 1.00 90.06 491 GLN A O 1
ATOM 4074 N N . GLN A 1 492 ? 55.548 30.899 -88.349 1.00 91.12 492 GLN A N 1
ATOM 4075 C CA . GLN A 1 492 ? 54.444 30.058 -87.879 1.00 91.12 492 GLN A CA 1
ATOM 4076 C C . GLN A 1 492 ? 54.807 29.333 -86.571 1.00 91.12 492 GLN A C 1
ATOM 4078 O O . GLN A 1 492 ? 54.019 29.356 -85.626 1.00 91.12 492 GLN A O 1
ATOM 4083 N N . GLU A 1 493 ? 56.012 28.760 -86.462 1.00 86.56 493 GLU A N 1
ATOM 4084 C CA . GLU A 1 493 ? 56.498 28.139 -85.220 1.00 86.56 493 GLU A CA 1
ATOM 4085 C C . GLU A 1 493 ? 56.609 29.137 -84.058 1.00 86.56 493 GLU A C 1
ATOM 4087 O O . GLU A 1 493 ? 56.271 28.791 -82.924 1.00 86.56 493 GLU A O 1
ATOM 4092 N N . ARG A 1 494 ? 57.039 30.382 -84.314 1.00 90.50 494 ARG A N 1
ATOM 4093 C CA . ARG A 1 494 ? 57.042 31.452 -83.297 1.00 90.50 494 ARG A CA 1
ATOM 4094 C C . ARG A 1 494 ? 55.634 31.755 -82.798 1.00 90.50 494 ARG A C 1
ATOM 4096 O O . ARG A 1 494 ? 55.428 31.743 -81.588 1.00 90.50 494 ARG A O 1
ATOM 4103 N N . ASN A 1 495 ? 54.681 31.951 -83.707 1.00 91.69 495 ASN A N 1
ATOM 4104 C CA . ASN A 1 495 ? 53.291 32.231 -83.348 1.00 91.69 495 ASN A CA 1
ATOM 4105 C C . ASN A 1 495 ? 52.704 31.075 -82.509 1.00 91.69 495 ASN A C 1
ATOM 4107 O O . ASN A 1 495 ? 52.239 31.304 -81.395 1.00 91.69 495 ASN A O 1
ATOM 4111 N N . MET A 1 496 ? 52.847 29.818 -82.960 1.00 89.56 496 MET A N 1
ATOM 4112 C CA . MET A 1 496 ? 52.393 28.641 -82.197 1.00 89.56 496 MET A CA 1
ATOM 4113 C C . MET A 1 496 ? 53.064 28.528 -80.819 1.00 89.56 496 MET A C 1
ATOM 4115 O O . MET A 1 496 ? 52.434 28.117 -79.845 1.00 89.56 496 MET A O 1
ATOM 4119 N N . LYS A 1 497 ? 54.350 28.883 -80.708 1.00 92.56 497 LYS A N 1
ATOM 4120 C CA . LYS A 1 497 ? 55.071 28.902 -79.429 1.00 92.56 497 LYS A CA 1
ATOM 4121 C C . LYS A 1 497 ? 54.520 29.973 -78.484 1.00 92.56 497 LYS A C 1
ATOM 4123 O O . LYS A 1 497 ? 54.442 29.716 -77.284 1.00 92.56 497 LYS A O 1
ATOM 4128 N N . GLU A 1 498 ? 54.157 31.146 -78.992 1.00 91.56 498 GLU A N 1
ATOM 4129 C CA . GLU A 1 498 ? 53.550 32.223 -78.202 1.00 91.56 498 GLU A CA 1
ATOM 4130 C C . GLU A 1 498 ? 52.135 31.844 -77.734 1.00 91.56 498 GLU A C 1
ATOM 4132 O O . GLU A 1 498 ? 51.843 31.977 -76.541 1.00 91.56 498 GLU A O 1
ATOM 4137 N N . ASP A 1 499 ? 51.320 31.240 -78.605 1.00 91.56 499 ASP A N 1
ATOM 4138 C CA . ASP A 1 499 ? 50.004 30.684 -78.255 1.00 91.56 499 ASP A CA 1
ATOM 4139 C C . ASP A 1 499 ? 50.110 29.612 -77.157 1.00 91.56 499 ASP A C 1
ATOM 4141 O O . ASP A 1 499 ? 49.423 29.683 -76.134 1.00 91.56 499 ASP A O 1
ATOM 4145 N N . LEU A 1 500 ? 51.023 28.644 -77.310 1.00 89.75 500 LEU A N 1
ATOM 4146 C CA . LEU A 1 500 ? 51.272 27.604 -76.303 1.00 89.75 500 LEU A CA 1
ATOM 4147 C C . LEU A 1 500 ? 51.787 28.195 -74.981 1.00 89.75 500 LEU A C 1
ATOM 4149 O O . LEU A 1 500 ? 51.367 27.762 -73.906 1.00 89.75 500 LEU A O 1
ATOM 4153 N N . GLN A 1 501 ? 52.647 29.218 -75.021 1.00 90.00 501 GLN A N 1
ATOM 4154 C CA . GLN A 1 501 ? 53.070 29.931 -73.812 1.00 90.00 501 GLN A CA 1
ATOM 4155 C C . GLN A 1 501 ? 51.911 30.676 -73.136 1.00 90.00 501 GLN A C 1
ATOM 4157 O O . GLN A 1 501 ? 51.886 30.757 -71.905 1.00 90.00 501 GLN A O 1
ATOM 4162 N N . GLN A 1 502 ? 50.940 31.189 -73.893 1.00 92.44 502 GLN A N 1
ATOM 4163 C CA . GLN A 1 502 ? 49.753 31.819 -73.319 1.00 92.44 502 GLN A CA 1
ATOM 4164 C C . GLN A 1 502 ? 48.773 30.789 -72.734 1.00 92.44 502 GLN A C 1
ATOM 4166 O O . GLN A 1 502 ? 48.257 31.006 -71.638 1.00 92.44 502 GLN A O 1
ATOM 4171 N N . GLN A 1 503 ? 48.589 29.630 -73.374 1.00 91.12 503 GLN A N 1
ATOM 4172 C CA . GLN A 1 503 ? 47.820 28.510 -72.811 1.00 91.12 503 GLN A CA 1
ATOM 4173 C C . GLN A 1 503 ? 48.436 27.986 -71.501 1.00 91.12 503 GLN A C 1
ATOM 4175 O O . GLN A 1 503 ? 47.715 27.728 -70.534 1.00 91.12 503 GLN A O 1
ATOM 4180 N N . ILE A 1 504 ? 49.769 27.904 -71.417 1.00 91.06 504 ILE A N 1
ATOM 4181 C CA . ILE A 1 504 ? 50.485 27.542 -70.181 1.00 91.06 504 ILE A CA 1
ATOM 4182 C C . ILE A 1 504 ? 50.232 28.575 -69.069 1.00 91.06 504 ILE A C 1
ATOM 4184 O O . ILE A 1 504 ? 49.964 28.189 -67.933 1.00 91.06 504 ILE A O 1
ATOM 4188 N N . LYS A 1 505 ? 50.249 29.881 -69.368 1.00 92.31 505 LYS A N 1
ATOM 4189 C CA . LYS A 1 505 ? 49.920 30.928 -68.376 1.00 92.31 505 LYS A CA 1
ATOM 4190 C C . LYS A 1 505 ? 48.464 30.847 -67.903 1.00 92.31 505 LYS A C 1
ATOM 4192 O O . LYS A 1 505 ? 48.208 30.992 -66.708 1.00 92.31 505 LYS A O 1
ATOM 4197 N N . ASN A 1 506 ? 47.521 30.606 -68.815 1.00 91.81 506 ASN A N 1
ATOM 4198 C CA . ASN A 1 506 ? 46.097 30.501 -68.486 1.00 91.81 506 ASN A CA 1
ATOM 4199 C C . ASN A 1 506 ? 45.834 29.293 -67.569 1.00 91.81 506 ASN A C 1
ATOM 4201 O O . ASN A 1 506 ? 45.282 29.455 -66.483 1.00 91.81 506 ASN A O 1
ATOM 4205 N N . THR A 1 507 ? 46.338 28.112 -67.934 1.00 88.00 507 THR A N 1
ATOM 4206 C CA . THR A 1 507 ? 46.192 26.887 -67.123 1.00 88.00 507 THR A CA 1
ATOM 4207 C C . THR A 1 507 ? 46.912 26.972 -65.771 1.00 88.00 507 THR A C 1
ATOM 4209 O O . THR A 1 507 ? 46.411 26.454 -64.773 1.00 88.00 507 THR A O 1
ATOM 4212 N N . GLN A 1 508 ? 48.043 27.685 -65.675 1.00 90.88 508 GLN A N 1
ATOM 4213 C CA . GLN A 1 508 ? 48.683 27.999 -64.387 1.00 90.88 508 GLN A CA 1
ATOM 4214 C C . GLN A 1 508 ? 47.805 28.889 -63.492 1.00 90.88 508 GLN A C 1
ATOM 4216 O O . GLN A 1 508 ? 47.724 28.649 -62.285 1.00 90.88 508 GLN A O 1
ATOM 4221 N N . LYS A 1 509 ? 47.127 29.890 -64.069 1.00 93.25 509 LYS A N 1
ATOM 4222 C CA . LYS A 1 509 ? 46.191 30.771 -63.352 1.00 93.25 509 LYS A CA 1
ATOM 4223 C C . LYS A 1 509 ? 44.967 29.997 -62.856 1.00 93.25 509 LYS A C 1
ATOM 4225 O O . LYS A 1 509 ? 44.643 30.077 -61.674 1.00 93.25 509 LYS A O 1
ATOM 4230 N N . GLU A 1 510 ? 44.355 29.187 -63.718 1.00 91.06 510 GLU A N 1
ATOM 4231 C CA . GLU A 1 510 ? 43.234 28.299 -63.372 1.00 91.06 510 GLU A CA 1
ATOM 4232 C C . GLU A 1 510 ? 43.605 27.310 -62.255 1.00 91.06 510 GLU A C 1
ATOM 4234 O O . GLU A 1 510 ? 42.831 27.107 -61.319 1.00 91.06 510 GLU A O 1
ATOM 4239 N N . LEU A 1 511 ? 44.814 26.737 -62.292 1.00 90.44 511 LEU A N 1
ATOM 4240 C CA . LEU A 1 511 ? 45.305 25.827 -61.254 1.00 90.44 511 LEU A CA 1
ATOM 4241 C C . LEU A 1 511 ? 45.449 26.516 -59.886 1.00 90.44 511 LEU A C 1
ATOM 4243 O O . LEU A 1 511 ? 45.087 25.926 -58.865 1.00 90.44 511 LEU A O 1
ATOM 4247 N N . GLU A 1 512 ? 45.962 27.749 -59.833 1.00 91.00 512 GLU A N 1
ATOM 4248 C CA . GLU A 1 512 ? 46.080 28.486 -58.566 1.00 91.00 512 GLU A CA 1
ATOM 4249 C C . GLU A 1 512 ? 44.723 29.019 -58.077 1.00 91.00 512 GLU A C 1
ATOM 4251 O O . GLU A 1 512 ? 44.457 29.020 -56.873 1.00 91.00 512 GLU A O 1
ATOM 4256 N N . GLU A 1 513 ? 43.805 29.362 -58.983 1.00 92.44 513 GLU A N 1
ATOM 4257 C CA . GLU A 1 513 ? 42.407 29.647 -58.643 1.00 92.44 513 GLU A CA 1
ATOM 4258 C C . GLU A 1 513 ? 41.710 28.415 -58.050 1.00 92.44 513 GLU A C 1
ATOM 4260 O O . GLU A 1 513 ? 41.087 28.528 -56.993 1.00 92.44 513 GLU A O 1
ATOM 4265 N N . GLN A 1 514 ? 41.876 27.222 -58.629 1.00 88.56 514 GLN A N 1
ATOM 4266 C CA . GLN A 1 514 ? 41.349 25.970 -58.067 1.00 88.56 514 GLN A CA 1
ATOM 4267 C C . GLN A 1 514 ? 41.978 25.624 -56.708 1.00 88.56 514 GLN A C 1
ATOM 4269 O O . GLN A 1 514 ? 41.271 25.229 -55.775 1.00 88.56 514 GLN A O 1
ATOM 4274 N N . ARG A 1 515 ? 43.289 25.843 -56.531 1.00 91.00 515 ARG A N 1
ATOM 4275 C CA . ARG A 1 515 ? 43.952 25.716 -55.217 1.00 91.00 515 ARG A CA 1
ATOM 4276 C C . ARG A 1 515 ? 43.347 26.665 -54.184 1.00 91.00 515 ARG A C 1
ATOM 4278 O O . ARG A 1 515 ? 43.133 26.255 -53.044 1.00 91.00 515 ARG A O 1
ATOM 4285 N N . ASN A 1 516 ? 43.033 27.902 -54.564 1.00 91.56 516 ASN A N 1
ATOM 4286 C CA . ASN A 1 516 ? 42.411 28.881 -53.672 1.00 91.56 516 ASN A CA 1
ATOM 4287 C C . ASN A 1 516 ? 40.951 28.542 -53.338 1.00 91.56 516 ASN A C 1
ATOM 4289 O O . ASN A 1 516 ? 40.583 28.612 -52.164 1.00 91.56 516 ASN A O 1
ATOM 4293 N N . HIS A 1 517 ? 40.155 28.067 -54.300 1.00 89.94 517 HIS A N 1
ATOM 4294 C CA . HIS A 1 517 ? 38.811 27.539 -54.034 1.00 89.94 517 HIS A CA 1
ATOM 4295 C C . HIS A 1 517 ? 38.852 26.340 -53.075 1.00 89.94 517 HIS A C 1
ATOM 4297 O O . HIS A 1 517 ? 38.077 26.292 -52.122 1.00 89.94 517 HIS A O 1
ATOM 4303 N N . ASN A 1 518 ? 39.795 25.409 -53.251 1.00 87.50 518 ASN A N 1
ATOM 4304 C CA . ASN A 1 518 ? 39.942 24.249 -52.366 1.00 87.50 518 ASN A CA 1
ATOM 4305 C C . ASN A 1 518 ? 40.406 24.655 -50.946 1.00 87.50 518 ASN A C 1
ATOM 4307 O O . ASN A 1 518 ? 39.831 24.209 -49.951 1.00 87.50 518 ASN A O 1
ATOM 4311 N N . ARG A 1 519 ? 41.369 25.587 -50.831 1.00 90.75 519 ARG A N 1
ATOM 4312 C CA . ARG A 1 519 ? 41.761 26.212 -49.548 1.00 90.75 519 ARG A CA 1
ATOM 4313 C C . ARG A 1 519 ? 40.558 26.852 -48.845 1.00 90.75 519 ARG A C 1
ATOM 4315 O O . ARG A 1 519 ? 40.406 26.678 -47.637 1.00 90.75 519 ARG A O 1
ATOM 4322 N N . GLN A 1 520 ? 39.710 27.574 -49.578 1.00 90.44 520 GLN A N 1
ATOM 4323 C CA . GLN A 1 520 ? 38.540 28.245 -49.013 1.00 90.44 520 GLN A CA 1
ATOM 4324 C C . GLN A 1 520 ? 37.457 27.242 -48.590 1.00 90.44 520 GLN A C 1
ATOM 4326 O O . GLN A 1 520 ? 37.070 27.235 -47.426 1.00 90.44 520 GLN A O 1
ATOM 4331 N N . ALA A 1 521 ? 37.093 26.290 -49.453 1.00 87.38 521 ALA A N 1
ATOM 4332 C CA . ALA A 1 521 ? 36.155 25.217 -49.118 1.00 87.38 521 ALA A CA 1
ATOM 4333 C C . ALA A 1 521 ? 36.615 24.372 -47.911 1.00 87.38 521 ALA A C 1
ATOM 4335 O O . ALA A 1 521 ? 35.784 23.884 -47.144 1.00 87.38 521 ALA A O 1
ATOM 4336 N N . SER A 1 522 ? 37.927 24.215 -47.697 1.00 87.81 522 SER A N 1
ATOM 4337 C CA . SER A 1 522 ? 38.474 23.577 -46.492 1.00 87.81 522 SER A CA 1
ATOM 4338 C C . SER A 1 522 ? 38.261 24.421 -45.227 1.00 87.81 522 SER A C 1
ATOM 4340 O O . SER A 1 522 ? 37.903 23.866 -44.186 1.00 87.81 522 SER A O 1
ATOM 4342 N N . LYS A 1 523 ? 38.433 25.750 -45.296 1.00 91.50 523 LYS A N 1
ATOM 4343 C CA . LYS A 1 523 ? 38.104 26.663 -44.185 1.00 91.50 523 LYS A CA 1
ATOM 4344 C C . LYS A 1 523 ? 36.609 26.644 -43.879 1.00 91.50 523 LYS A C 1
ATOM 4346 O O . LYS A 1 523 ? 36.236 26.527 -42.716 1.00 91.50 523 LYS A O 1
ATOM 4351 N N . ASP A 1 524 ? 35.763 26.697 -44.901 1.00 90.62 524 ASP A N 1
ATOM 4352 C CA . ASP A 1 524 ? 34.308 26.736 -44.727 1.00 90.62 524 ASP A CA 1
ATOM 4353 C C . ASP A 1 524 ? 33.782 25.424 -44.126 1.00 90.62 524 ASP A C 1
ATOM 4355 O O . ASP A 1 524 ? 32.955 25.450 -43.215 1.00 90.62 524 ASP A O 1
ATOM 4359 N N . LYS A 1 525 ? 34.356 24.275 -44.518 1.00 90.25 525 LYS A N 1
ATOM 4360 C CA . LYS A 1 525 ? 34.138 22.985 -43.838 1.00 90.25 525 LYS A CA 1
ATOM 4361 C C . LYS A 1 525 ? 34.567 23.024 -42.368 1.00 90.25 525 LYS A C 1
ATOM 4363 O O . LYS A 1 525 ? 33.806 22.570 -41.516 1.00 90.25 525 LYS A O 1
ATOM 4368 N N . MET A 1 526 ? 35.737 23.581 -42.039 1.00 89.94 526 MET A N 1
ATOM 4369 C CA . MET A 1 526 ? 36.164 23.740 -40.638 1.00 89.94 526 MET A CA 1
ATOM 4370 C C . MET A 1 526 ? 35.211 24.635 -39.834 1.00 89.94 526 MET A C 1
ATOM 4372 O O . MET A 1 526 ? 34.859 24.280 -38.711 1.00 89.94 526 MET A O 1
ATOM 4376 N N . VAL A 1 527 ? 34.758 25.761 -40.396 1.00 92.56 527 VAL A N 1
ATOM 4377 C CA . VAL A 1 527 ? 33.814 26.682 -39.738 1.00 92.56 527 VAL A CA 1
ATOM 4378 C C . VAL A 1 527 ? 32.442 26.029 -39.553 1.00 92.56 527 VAL A C 1
ATOM 4380 O O . VAL A 1 527 ? 31.851 26.161 -38.482 1.00 92.56 527 VAL A O 1
ATOM 4383 N N . ALA A 1 528 ? 31.953 25.273 -40.539 1.00 89.00 528 ALA A N 1
ATOM 4384 C CA . ALA A 1 528 ? 30.717 24.502 -40.420 1.00 89.00 528 ALA A CA 1
ATOM 4385 C C . ALA A 1 528 ? 30.817 23.424 -39.324 1.00 89.00 528 ALA A C 1
ATOM 4387 O O . ALA A 1 528 ? 29.925 23.327 -38.483 1.00 89.00 528 ALA A O 1
ATOM 4388 N N . VAL A 1 529 ? 31.924 22.673 -39.265 1.00 89.94 529 VAL A N 1
ATOM 4389 C CA . VAL A 1 529 ? 32.178 21.683 -38.200 1.00 89.94 529 VAL A CA 1
ATOM 4390 C C . VAL A 1 529 ? 32.312 22.345 -36.825 1.00 89.94 529 VAL A C 1
ATOM 4392 O O . VAL A 1 529 ? 31.825 21.793 -35.840 1.00 89.94 529 VAL A O 1
ATOM 4395 N N . ALA A 1 530 ? 32.931 23.525 -36.732 1.00 89.38 530 ALA A N 1
ATOM 4396 C CA . ALA A 1 530 ? 33.023 24.279 -35.482 1.00 89.38 530 ALA A CA 1
ATOM 4397 C C . ALA A 1 530 ? 31.639 24.744 -34.997 1.00 89.38 530 ALA A C 1
ATOM 4399 O O . ALA A 1 530 ? 31.282 24.480 -33.851 1.00 89.38 530 ALA A O 1
ATOM 4400 N N . ARG A 1 531 ? 30.823 25.343 -35.878 1.00 90.06 531 ARG A N 1
ATOM 4401 C CA . ARG A 1 531 ? 29.443 25.755 -35.559 1.00 90.06 531 ARG A CA 1
ATOM 4402 C C . ARG A 1 531 ? 28.554 24.570 -35.179 1.00 90.06 531 ARG A C 1
ATOM 4404 O O . ARG A 1 531 ? 27.838 24.657 -34.192 1.00 90.06 531 ARG A O 1
ATOM 4411 N N . ALA A 1 532 ? 28.641 23.452 -35.902 1.00 86.56 532 ALA A N 1
ATOM 4412 C CA . ALA A 1 532 ? 27.895 22.239 -35.570 1.00 86.56 532 ALA A CA 1
ATOM 4413 C C . ALA A 1 532 ? 28.298 21.670 -34.197 1.00 86.56 532 ALA A C 1
ATOM 4415 O O . ALA A 1 532 ? 27.435 21.245 -33.431 1.00 86.56 532 ALA A O 1
ATOM 4416 N N . LYS A 1 533 ? 29.592 21.705 -33.845 1.00 90.12 533 LYS A N 1
ATOM 4417 C CA . LYS A 1 533 ? 30.059 21.333 -32.500 1.00 90.12 533 LYS A CA 1
ATOM 4418 C C . LYS A 1 533 ? 29.552 22.287 -31.419 1.00 90.12 533 LYS A C 1
ATOM 4420 O O . LYS A 1 533 ? 29.226 21.807 -30.339 1.00 90.12 533 LYS A O 1
ATOM 4425 N N . GLU A 1 534 ? 29.462 23.589 -31.689 1.00 91.25 534 GLU A N 1
ATOM 4426 C CA . GLU A 1 534 ? 28.927 24.548 -30.715 1.00 91.25 534 GLU A CA 1
ATOM 4427 C C . GLU A 1 534 ? 27.421 24.376 -30.507 1.00 91.25 534 GLU A C 1
ATOM 4429 O O . GLU A 1 534 ? 26.996 24.202 -29.373 1.00 91.25 534 GLU A O 1
ATOM 4434 N N . MET A 1 535 ? 26.630 24.267 -31.579 1.00 89.06 535 MET A N 1
ATOM 4435 C CA . MET A 1 535 ? 25.189 23.995 -31.471 1.00 89.06 535 MET A CA 1
ATOM 4436 C C . MET A 1 535 ? 24.900 22.685 -30.721 1.00 89.06 535 MET A C 1
ATOM 4438 O O . MET A 1 535 ? 23.978 22.626 -29.912 1.00 89.06 535 MET A O 1
ATOM 4442 N N . MET A 1 536 ? 25.714 21.642 -30.930 1.00 88.88 536 MET A N 1
ATOM 4443 C CA . MET A 1 536 ? 25.618 20.404 -30.147 1.00 88.88 536 MET A CA 1
ATOM 4444 C C . MET A 1 536 ? 25.936 20.628 -28.660 1.00 88.88 536 MET A C 1
ATOM 4446 O O . MET A 1 536 ? 25.238 20.079 -27.811 1.00 88.88 536 MET A O 1
ATOM 4450 N N . ARG A 1 537 ? 26.946 21.445 -28.317 1.00 90.69 537 ARG A N 1
ATOM 4451 C CA . ARG A 1 537 ? 27.234 21.814 -26.917 1.00 90.69 537 ARG A CA 1
ATOM 4452 C C . ARG A 1 537 ? 26.074 22.587 -26.304 1.00 90.69 537 ARG A C 1
ATOM 4454 O O . ARG A 1 537 ? 25.598 22.190 -25.248 1.00 90.69 537 ARG A O 1
ATOM 4461 N N . GLU A 1 538 ? 25.592 23.633 -26.970 1.00 91.56 538 GLU A N 1
ATOM 4462 C CA . GLU A 1 538 ? 24.452 24.448 -26.534 1.00 91.56 538 GLU A CA 1
ATOM 4463 C C . GLU A 1 538 ? 23.204 23.588 -26.302 1.00 91.56 538 GLU A C 1
ATOM 4465 O O . GLU A 1 538 ? 22.575 23.698 -25.248 1.00 91.56 538 GLU A O 1
ATOM 4470 N N . GLN A 1 539 ? 22.895 22.665 -27.222 1.00 87.50 539 GLN A N 1
ATOM 4471 C CA . GLN A 1 539 ? 21.802 21.710 -27.050 1.00 87.50 539 GLN A CA 1
ATOM 4472 C C . GLN A 1 539 ? 22.027 20.809 -25.827 1.00 87.50 539 GLN A C 1
ATOM 4474 O O . GLN A 1 539 ? 21.148 20.748 -24.967 1.00 87.50 539 GLN A O 1
ATOM 4479 N N . THR A 1 540 ? 23.187 20.150 -25.707 1.00 87.69 540 THR A N 1
ATOM 4480 C CA . THR A 1 540 ? 23.461 19.251 -24.567 1.00 87.69 540 THR A CA 1
ATOM 4481 C C . THR A 1 540 ? 23.475 19.983 -23.224 1.00 87.69 540 THR A C 1
ATOM 4483 O O . THR A 1 540 ? 22.925 19.470 -22.256 1.00 87.69 540 THR A O 1
ATOM 4486 N N . ASN A 1 541 ? 24.005 21.207 -23.156 1.00 90.31 541 ASN A N 1
ATOM 4487 C CA . ASN A 1 541 ? 23.958 22.045 -21.957 1.00 90.31 541 ASN A CA 1
ATOM 4488 C C . ASN A 1 541 ? 22.513 22.439 -21.619 1.00 90.31 541 ASN A C 1
ATOM 4490 O O . ASN A 1 541 ? 22.088 22.311 -20.474 1.00 90.31 541 ASN A O 1
ATOM 4494 N N . GLY A 1 542 ? 21.725 22.851 -22.616 1.00 92.69 542 GLY A N 1
ATOM 4495 C CA . GLY A 1 542 ? 20.310 23.165 -22.433 1.00 92.69 542 GLY A CA 1
ATOM 4496 C C . GLY A 1 542 ? 19.464 21.952 -22.032 1.00 92.69 542 GLY A C 1
ATOM 4497 O O . GLY A 1 542 ? 18.446 22.121 -21.364 1.00 92.69 542 GLY A O 1
ATOM 4498 N N . GLU A 1 543 ? 19.851 20.738 -22.428 1.00 89.19 543 GLU A N 1
ATOM 4499 C CA . GLU A 1 543 ? 19.250 19.476 -21.972 1.00 89.19 543 GLU A CA 1
ATOM 4500 C C . GLU A 1 543 ? 19.684 19.132 -20.542 1.00 89.19 543 GLU A C 1
ATOM 4502 O O . GLU A 1 543 ? 18.835 18.765 -19.732 1.00 89.19 543 GLU A O 1
ATOM 4507 N N . ILE A 1 544 ? 20.957 19.338 -20.194 1.00 90.38 544 ILE A N 1
ATOM 4508 C CA . ILE A 1 544 ? 21.489 19.161 -18.835 1.00 90.38 544 ILE A CA 1
ATOM 4509 C C . ILE A 1 544 ? 20.803 20.102 -17.836 1.00 90.38 544 ILE A C 1
ATOM 4511 O O . ILE A 1 544 ? 20.390 19.632 -16.777 1.00 90.38 544 ILE A O 1
ATOM 4515 N N . GLU A 1 545 ? 20.615 21.389 -18.148 1.00 92.00 545 GLU A N 1
ATOM 4516 C CA . GLU A 1 545 ? 19.876 22.296 -17.252 1.00 92.00 545 GLU A CA 1
ATOM 4517 C C . GLU A 1 545 ? 18.391 21.910 -17.148 1.00 92.00 545 GLU A C 1
ATOM 4519 O O . GLU A 1 545 ? 17.865 21.829 -16.041 1.00 92.00 545 GLU A O 1
ATOM 4524 N N . ARG A 1 546 ? 17.733 21.529 -18.256 1.00 92.00 546 ARG A N 1
ATOM 4525 C CA . ARG A 1 546 ? 16.355 20.990 -18.218 1.00 92.00 546 ARG A CA 1
ATOM 4526 C C . ARG A 1 546 ? 16.228 19.721 -17.366 1.00 92.00 546 ARG A C 1
ATOM 4528 O O . ARG A 1 546 ? 15.190 19.519 -16.739 1.00 92.00 546 ARG A O 1
ATOM 4535 N N . ILE A 1 547 ? 17.252 18.867 -17.332 1.00 91.12 547 ILE A N 1
ATOM 4536 C CA . ILE A 1 547 ? 17.299 17.684 -16.460 1.00 91.12 547 ILE A CA 1
ATOM 4537 C C . ILE A 1 547 ? 17.544 18.098 -15.004 1.00 91.12 547 ILE A C 1
ATOM 4539 O O . ILE A 1 547 ? 16.832 17.623 -14.124 1.00 91.12 547 ILE A O 1
ATOM 4543 N N . LYS A 1 548 ? 18.483 19.015 -14.735 1.00 91.00 548 LYS A N 1
ATOM 4544 C CA . LYS A 1 548 ? 18.730 19.551 -13.384 1.00 91.00 548 LYS A CA 1
ATOM 4545 C C . LYS A 1 548 ? 17.481 20.194 -12.788 1.00 91.00 548 LYS A C 1
ATOM 4547 O O . LYS A 1 548 ? 17.205 19.966 -11.618 1.00 91.00 548 LYS A O 1
ATOM 4552 N N . ASP A 1 549 ? 16.735 20.979 -13.559 1.00 93.75 549 ASP A N 1
ATOM 4553 C CA . ASP A 1 549 ? 15.530 21.657 -13.070 1.00 93.75 549 ASP A CA 1
ATOM 4554 C C . ASP A 1 549 ? 14.376 20.681 -12.818 1.00 93.75 549 ASP A C 1
ATOM 4556 O O . ASP A 1 549 ? 13.681 20.819 -11.813 1.00 93.75 549 ASP A O 1
ATOM 4560 N N . LYS A 1 550 ? 14.237 19.627 -13.637 1.00 92.44 550 LYS A N 1
ATOM 4561 C CA . LYS A 1 550 ? 13.345 18.501 -13.312 1.00 92.44 550 LYS A CA 1
ATOM 4562 C C . LYS A 1 550 ? 13.746 17.823 -12.005 1.00 92.44 550 LYS A C 1
ATOM 4564 O O . LYS A 1 550 ? 12.918 17.740 -11.112 1.00 92.44 550 LYS A O 1
ATOM 4569 N N . VAL A 1 551 ? 15.018 17.442 -11.853 1.00 90.81 551 VAL A N 1
ATOM 4570 C CA . VAL A 1 551 ? 15.529 16.805 -10.626 1.00 90.81 551 VAL A CA 1
ATOM 4571 C C . VAL A 1 551 ? 15.340 17.705 -9.399 1.00 90.81 551 VAL A C 1
ATOM 4573 O O . VAL A 1 551 ? 14.978 17.205 -8.343 1.00 90.81 551 VAL A O 1
ATOM 4576 N N . LYS A 1 552 ? 15.500 19.032 -9.509 1.00 92.19 552 LYS A N 1
ATOM 4577 C CA . LYS A 1 552 ? 15.179 19.961 -8.406 1.00 92.19 552 LYS A CA 1
ATOM 4578 C C . LYS A 1 552 ? 13.701 19.895 -8.009 1.00 92.19 552 LYS A C 1
ATOM 4580 O O . LYS A 1 552 ? 13.415 19.857 -6.818 1.00 92.19 552 LYS A O 1
ATOM 4585 N N . GLU A 1 553 ? 12.777 19.888 -8.972 1.00 93.81 553 GLU A N 1
ATOM 4586 C CA . GLU A 1 553 ? 11.334 19.875 -8.686 1.00 93.81 553 GLU A CA 1
ATOM 4587 C C . GLU A 1 553 ? 10.819 18.483 -8.276 1.00 93.81 553 GLU A C 1
ATOM 4589 O O . GLU A 1 553 ? 9.892 18.390 -7.475 1.00 93.81 553 GLU A O 1
ATOM 4594 N N . ASP A 1 554 ? 11.417 17.405 -8.790 1.00 89.88 554 ASP A N 1
ATOM 4595 C CA . ASP A 1 554 ? 11.162 16.030 -8.348 1.00 89.88 554 ASP A CA 1
ATOM 4596 C C . ASP A 1 554 ? 11.651 15.845 -6.901 1.00 89.88 554 ASP A C 1
ATOM 4598 O O . ASP A 1 554 ? 10.852 15.493 -6.036 1.00 89.88 554 ASP A O 1
ATOM 4602 N N . ASN A 1 555 ? 12.902 16.218 -6.593 1.00 92.44 555 ASN A N 1
ATOM 4603 C CA . ASN A 1 555 ? 13.436 16.199 -5.224 1.00 92.44 555 ASN A CA 1
ATOM 4604 C C . ASN A 1 555 ? 12.630 17.103 -4.273 1.00 92.44 555 ASN A C 1
ATOM 4606 O O . ASN A 1 555 ? 12.493 16.793 -3.093 1.00 92.44 555 ASN A O 1
ATOM 4610 N N . LYS A 1 556 ? 12.111 18.243 -4.749 1.00 93.50 556 LYS A N 1
ATOM 4611 C CA . LYS A 1 556 ? 11.267 19.137 -3.942 1.00 93.50 556 LYS A CA 1
ATOM 4612 C C . LYS A 1 556 ? 9.936 18.472 -3.581 1.00 93.50 556 LYS A C 1
ATOM 4614 O O . LYS A 1 556 ? 9.548 18.546 -2.418 1.00 93.50 556 LYS A O 1
ATOM 4619 N N . ARG A 1 557 ? 9.281 17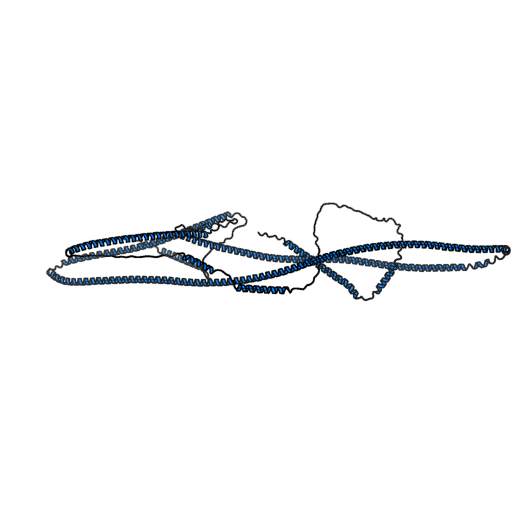.801 -4.537 1.00 93.50 557 ARG A N 1
ATOM 4620 C CA . ARG A 1 557 ? 8.072 16.997 -4.283 1.00 93.50 557 ARG A CA 1
ATOM 4621 C C . ARG A 1 557 ? 8.355 15.835 -3.336 1.00 93.50 557 ARG A C 1
ATOM 4623 O O . ARG A 1 557 ? 7.645 15.703 -2.350 1.00 93.50 557 ARG A O 1
ATOM 4630 N N . GLU A 1 558 ? 9.443 15.093 -3.539 1.00 93.06 558 GLU A N 1
ATOM 4631 C CA . GLU A 1 558 ? 9.875 14.030 -2.617 1.00 93.06 558 GLU A CA 1
ATOM 4632 C C . GLU A 1 558 ? 10.110 14.573 -1.192 1.00 93.06 558 GLU A C 1
ATOM 4634 O O . GLU A 1 558 ? 9.666 13.979 -0.216 1.00 93.06 558 GLU A O 1
ATOM 4639 N N . ILE A 1 559 ? 10.726 15.751 -1.044 1.00 93.00 559 ILE A N 1
ATOM 4640 C CA . ILE A 1 559 ? 10.905 16.424 0.256 1.00 93.00 559 ILE A CA 1
ATOM 4641 C C . ILE A 1 559 ? 9.570 16.891 0.867 1.00 93.00 559 ILE A C 1
ATOM 4643 O O . ILE A 1 559 ? 9.454 16.952 2.092 1.00 93.00 559 ILE A O 1
ATOM 4647 N N . GLU A 1 560 ? 8.575 17.256 0.060 1.00 94.06 560 GLU A N 1
ATOM 4648 C CA . GLU A 1 560 ? 7.233 17.638 0.521 1.00 94.06 560 GLU A CA 1
ATOM 4649 C C . GLU A 1 560 ? 6.432 16.391 0.968 1.00 94.06 560 GLU A C 1
ATOM 4651 O O . GLU A 1 560 ? 5.911 16.380 2.085 1.00 94.06 560 GLU A O 1
ATOM 4656 N N . GLU A 1 561 ? 6.468 15.296 0.202 1.00 93.88 561 GLU A N 1
ATOM 4657 C CA . GLU A 1 561 ? 5.888 13.983 0.546 1.00 93.88 561 GLU A CA 1
ATOM 4658 C C . GLU A 1 561 ? 6.551 13.352 1.792 1.00 93.88 561 GLU A C 1
ATOM 4660 O O . GLU A 1 561 ? 5.873 12.825 2.683 1.00 93.88 561 GLU A O 1
ATOM 4665 N N . LEU A 1 562 ? 7.878 13.459 1.925 1.00 91.56 562 LEU A N 1
ATOM 4666 C CA . LEU A 1 562 ? 8.614 13.004 3.113 1.00 91.56 562 LEU A CA 1
ATOM 4667 C C . LEU A 1 562 ? 8.280 13.835 4.363 1.00 91.56 562 LEU A C 1
ATOM 4669 O O . LEU A 1 562 ? 8.242 13.293 5.465 1.00 91.56 562 LEU A O 1
ATOM 4673 N N . LYS A 1 563 ? 7.987 15.135 4.226 1.00 93.12 563 LYS A N 1
ATOM 4674 C CA . LYS A 1 563 ? 7.511 15.958 5.354 1.00 93.12 563 LYS A CA 1
ATOM 4675 C C . LYS A 1 563 ? 6.094 15.587 5.775 1.00 93.12 563 LYS A C 1
ATOM 4677 O O . LYS A 1 563 ? 5.820 15.544 6.972 1.00 93.12 563 LYS A O 1
ATOM 4682 N N . GLU A 1 564 ? 5.203 15.319 4.823 1.00 94.06 564 GLU A N 1
ATOM 4683 C CA . GLU A 1 564 ? 3.831 14.909 5.130 1.00 94.06 564 GLU A CA 1
ATOM 4684 C C . GLU A 1 564 ? 3.790 13.524 5.792 1.00 94.06 564 GLU A C 1
ATOM 4686 O O . GLU A 1 564 ? 3.128 13.352 6.815 1.00 94.06 564 GLU A O 1
ATOM 4691 N N . THR A 1 565 ? 4.573 12.560 5.301 1.00 91.31 565 THR A N 1
ATOM 4692 C CA . THR A 1 565 ? 4.689 11.237 5.942 1.00 91.31 565 THR A CA 1
ATOM 4693 C C . THR A 1 565 ? 5.321 11.306 7.335 1.00 91.31 565 THR A C 1
ATOM 4695 O O . THR A 1 565 ? 4.800 10.668 8.250 1.00 91.31 565 THR A O 1
ATOM 4698 N N . VAL A 1 566 ? 6.360 12.125 7.554 1.00 91.81 566 VAL A N 1
ATOM 4699 C CA . VAL A 1 566 ? 6.906 12.379 8.905 1.00 91.81 566 VAL A CA 1
ATOM 4700 C C . VAL A 1 566 ? 5.846 12.981 9.830 1.00 91.81 566 VAL A C 1
ATOM 4702 O O . VAL A 1 566 ? 5.636 12.452 10.919 1.00 91.81 566 VAL A O 1
ATOM 4705 N N . LYS A 1 567 ? 5.119 14.018 9.395 1.00 93.88 567 LYS A N 1
ATOM 4706 C CA . LYS A 1 567 ? 4.042 14.644 10.182 1.00 93.88 567 LYS A CA 1
ATOM 4707 C C . LYS A 1 567 ? 2.940 13.642 10.554 1.00 93.88 567 LYS A C 1
ATOM 4709 O O . LYS A 1 567 ? 2.492 13.619 11.698 1.00 93.88 567 LYS A O 1
ATOM 4714 N N . ASN A 1 568 ? 2.531 12.786 9.619 1.00 93.00 568 ASN A N 1
ATOM 4715 C CA . ASN A 1 568 ? 1.514 11.762 9.870 1.00 93.00 568 ASN A CA 1
ATOM 4716 C C . ASN A 1 568 ? 1.998 10.714 10.894 1.00 93.00 568 ASN A C 1
ATOM 4718 O O . ASN A 1 568 ? 1.227 10.304 11.762 1.00 93.00 568 ASN A O 1
ATOM 4722 N N . LEU A 1 569 ? 3.282 10.338 10.856 1.00 89.19 569 LEU A N 1
ATOM 4723 C CA . LEU A 1 569 ? 3.901 9.457 11.855 1.00 89.19 569 LEU A CA 1
ATOM 4724 C C . LEU A 1 569 ? 4.061 10.139 13.227 1.00 89.19 569 LEU A C 1
ATOM 4726 O O . LEU A 1 569 ? 3.892 9.485 14.254 1.00 89.19 569 LEU A O 1
ATOM 4730 N N . GLU A 1 570 ? 4.344 11.443 13.280 1.00 91.69 570 GLU A N 1
ATOM 4731 C CA . GLU A 1 570 ? 4.365 12.213 14.534 1.00 91.69 570 GLU A CA 1
ATOM 4732 C C . GLU A 1 570 ? 2.970 12.288 15.179 1.00 91.69 570 GLU A C 1
ATOM 4734 O O . GLU A 1 570 ? 2.839 12.092 16.392 1.00 91.69 570 GLU A O 1
ATOM 4739 N N . GLU A 1 571 ? 1.921 12.498 14.379 1.00 93.06 571 GLU A N 1
ATOM 4740 C CA . GLU A 1 571 ? 0.523 12.463 14.829 1.00 93.06 571 GLU A CA 1
ATOM 4741 C C . GLU A 1 571 ? 0.109 11.063 15.317 1.00 93.06 571 GLU A C 1
ATOM 4743 O O . GLU A 1 571 ? -0.507 10.942 16.383 1.00 93.06 571 GLU A O 1
ATOM 4748 N N . GLU A 1 572 ? 0.509 9.993 14.621 1.00 93.50 572 GLU A N 1
ATOM 4749 C CA . GLU A 1 572 ? 0.276 8.614 15.070 1.00 93.50 572 GLU A CA 1
ATOM 4750 C C . GLU A 1 572 ? 1.023 8.298 16.376 1.00 93.50 572 GLU A C 1
ATOM 4752 O O . GLU A 1 572 ? 0.423 7.780 17.320 1.00 93.50 572 GLU A O 1
ATOM 4757 N N . ILE A 1 573 ? 2.303 8.668 16.494 1.00 90.38 573 ILE A N 1
ATOM 4758 C CA . ILE A 1 573 ? 3.084 8.503 17.730 1.00 90.38 573 ILE A CA 1
ATOM 4759 C C . ILE A 1 573 ? 2.432 9.265 18.889 1.00 90.38 573 ILE A C 1
ATOM 4761 O O . ILE A 1 573 ? 2.377 8.750 20.011 1.00 90.38 573 ILE A O 1
ATOM 4765 N N . GLN A 1 574 ? 1.913 10.471 18.649 1.00 91.44 574 GLN A N 1
ATOM 4766 C CA . GLN A 1 574 ? 1.236 11.256 19.678 1.00 91.44 574 GLN A CA 1
ATOM 4767 C C . GLN A 1 574 ? -0.100 10.626 20.102 1.00 91.44 574 GLN A C 1
ATOM 4769 O O . GLN A 1 574 ? -0.390 10.579 21.301 1.00 91.44 574 GLN A O 1
ATOM 4774 N N . LYS A 1 575 ? -0.864 10.059 19.161 1.00 93.12 575 LYS A N 1
ATOM 4775 C CA . LYS A 1 575 ? -2.073 9.273 19.451 1.00 93.12 575 LYS A CA 1
ATOM 4776 C C . LYS A 1 575 ? -1.750 8.006 20.253 1.00 93.12 575 LYS A C 1
ATOM 4778 O O . LYS A 1 575 ? -2.335 7.772 21.306 1.00 93.12 575 LYS A O 1
ATOM 4783 N N . LEU A 1 576 ? -0.753 7.224 19.839 1.00 88.88 576 LEU A N 1
ATOM 4784 C CA . LEU A 1 576 ? -0.316 6.027 20.571 1.00 88.88 576 LEU A CA 1
ATOM 4785 C C . LEU A 1 576 ? 0.194 6.368 21.984 1.00 88.88 576 LEU A C 1
ATOM 4787 O O . LEU A 1 576 ? 0.024 5.580 22.919 1.00 88.88 576 LEU A O 1
ATOM 4791 N N . ARG A 1 577 ? 0.767 7.564 22.185 1.00 90.12 577 ARG A N 1
ATOM 4792 C CA . A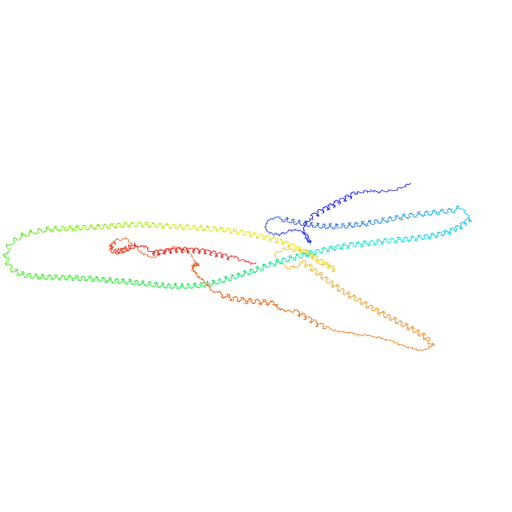RG A 1 577 ? 1.117 8.092 23.515 1.00 90.12 577 ARG A CA 1
ATOM 4793 C C . ARG A 1 577 ? -0.117 8.431 24.358 1.00 90.12 577 ARG A C 1
ATOM 4795 O O . ARG A 1 577 ? -0.106 8.093 25.545 1.00 90.12 577 ARG A O 1
ATOM 4802 N N . SER A 1 578 ? -1.165 9.051 23.804 1.00 90.06 578 SER A N 1
ATOM 4803 C CA . SER A 1 578 ? -2.418 9.279 24.548 1.00 90.06 578 SER A CA 1
ATOM 4804 C C . SER A 1 578 ? -3.135 7.971 24.873 1.00 90.06 578 SER A C 1
ATOM 4806 O O . SER A 1 578 ? -3.538 7.773 26.019 1.00 90.06 578 SER A O 1
ATOM 4808 N N . ASP A 1 579 ? -3.195 7.042 23.921 1.00 89.88 579 ASP A N 1
ATOM 4809 C CA . ASP A 1 579 ? -3.862 5.748 24.078 1.00 89.88 579 ASP A CA 1
ATOM 4810 C C . ASP A 1 579 ? -3.150 4.909 25.153 1.00 89.88 579 ASP A C 1
ATOM 4812 O O . ASP A 1 579 ? -3.792 4.384 26.064 1.00 89.88 579 ASP A O 1
ATOM 4816 N N . LYS A 1 580 ? -1.806 4.892 25.158 1.00 88.88 580 LYS A N 1
ATOM 4817 C CA . LYS A 1 580 ? -1.007 4.292 26.242 1.00 88.88 580 LYS A CA 1
ATOM 4818 C C . LYS A 1 580 ? -1.264 4.958 27.598 1.00 88.88 580 LYS A C 1
ATOM 4820 O O . LYS A 1 580 ? -1.391 4.256 28.600 1.00 88.88 580 LYS A O 1
ATOM 4825 N N . GLN A 1 581 ? -1.355 6.290 27.667 1.00 87.50 581 GLN A N 1
ATOM 4826 C CA . GLN A 1 581 ? -1.694 6.971 28.924 1.00 87.50 581 GLN A CA 1
ATOM 4827 C C . GLN A 1 581 ? -3.102 6.620 29.415 1.00 87.50 581 GLN A C 1
ATOM 4829 O O . GLN A 1 581 ? -3.295 6.492 30.624 1.00 87.50 581 GLN A O 1
ATOM 4834 N N . GLN A 1 582 ? -4.072 6.462 28.514 1.00 88.50 582 GLN A N 1
ATOM 4835 C CA . GLN A 1 582 ? -5.441 6.084 28.855 1.00 88.50 582 GLN A CA 1
ATOM 4836 C C . GLN A 1 582 ? -5.520 4.624 29.319 1.00 88.50 582 GLN A C 1
ATOM 4838 O O . GLN A 1 582 ? -6.092 4.364 30.377 1.00 88.50 582 GLN A O 1
ATOM 4843 N N . LEU A 1 583 ? -4.855 3.695 28.626 1.00 85.25 583 LEU A N 1
ATOM 4844 C CA . LEU A 1 583 ? -4.719 2.301 29.064 1.00 85.25 583 LEU A CA 1
ATOM 4845 C C . LEU A 1 583 ? -4.070 2.207 30.452 1.00 85.25 583 LEU A C 1
ATOM 4847 O O . LEU A 1 583 ? -4.621 1.551 31.328 1.00 85.25 583 LEU A O 1
ATOM 4851 N N . CYS A 1 584 ? -2.987 2.945 30.717 1.00 87.00 584 CYS A N 1
ATOM 4852 C CA . CYS A 1 584 ? -2.368 2.983 32.048 1.00 87.00 584 CYS A CA 1
ATOM 4853 C C . CYS A 1 584 ? -3.222 3.677 33.133 1.00 87.00 584 CYS A C 1
ATOM 4855 O O . CYS A 1 584 ? -2.890 3.554 34.314 1.00 87.00 584 CYS A O 1
ATOM 4857 N N . ARG A 1 585 ? -4.289 4.417 32.788 1.00 84.75 585 ARG A N 1
ATOM 4858 C CA . ARG A 1 585 ? -5.302 4.884 33.761 1.00 84.75 585 ARG A CA 1
ATOM 4859 C C . ARG A 1 585 ? -6.315 3.778 34.041 1.00 84.75 585 ARG A C 1
ATOM 4861 O O . ARG A 1 585 ? -6.489 3.421 35.202 1.00 84.75 585 ARG A O 1
ATOM 4868 N N . VAL A 1 586 ? -6.879 3.176 32.991 1.00 87.44 586 VAL A N 1
ATOM 4869 C CA . VAL A 1 586 ? -7.821 2.048 33.094 1.00 87.44 586 VAL A CA 1
ATOM 4870 C C . VAL A 1 586 ? -7.195 0.878 33.858 1.00 87.44 586 VAL A C 1
ATOM 4872 O O . VAL A 1 586 ? -7.816 0.340 34.763 1.00 87.44 586 VAL A O 1
ATOM 4875 N N . GLU A 1 587 ? -5.935 0.535 33.589 1.00 79.25 587 GLU A N 1
ATOM 4876 C CA . GLU A 1 587 ? -5.183 -0.492 34.319 1.00 79.25 587 GLU A CA 1
ATOM 4877 C C . GLU A 1 587 ? -5.054 -0.167 35.817 1.00 79.25 587 GLU A C 1
ATOM 4879 O O . GLU A 1 587 ? -5.230 -1.045 36.660 1.00 79.25 587 GLU A O 1
ATOM 4884 N N . ARG A 1 588 ? -4.803 1.098 36.185 1.00 82.12 588 ARG A N 1
ATOM 4885 C CA . ARG A 1 588 ? -4.768 1.525 37.597 1.00 82.12 588 ARG A CA 1
ATOM 4886 C C . ARG A 1 588 ? -6.147 1.493 38.249 1.00 82.12 588 ARG A C 1
ATOM 4888 O O . ARG A 1 588 ? -6.238 1.178 39.432 1.00 82.12 588 ARG A O 1
ATOM 4895 N N . GLU A 1 589 ? -7.207 1.798 37.512 1.00 82.56 589 GLU A N 1
ATOM 4896 C CA . GLU A 1 589 ? -8.591 1.744 37.997 1.00 82.56 589 GLU A CA 1
ATOM 4897 C C . GLU A 1 589 ? -9.071 0.293 38.171 1.00 82.56 589 GLU A C 1
ATOM 4899 O O . GLU A 1 589 ? -9.646 -0.043 39.210 1.00 82.56 589 GLU A O 1
ATOM 4904 N N . VAL A 1 590 ? -8.742 -0.597 37.231 1.00 84.31 590 VAL A N 1
ATOM 4905 C CA . VAL A 1 590 ? -8.970 -2.050 37.318 1.00 84.31 590 VAL A CA 1
ATOM 4906 C C . VAL A 1 590 ? -8.160 -2.659 38.462 1.00 84.31 590 VAL A C 1
ATOM 4908 O O . VAL A 1 590 ? -8.726 -3.350 39.301 1.00 84.31 590 VAL A O 1
ATOM 4911 N N . ASN A 1 591 ? -6.872 -2.336 38.594 1.00 82.50 591 ASN A N 1
ATOM 4912 C CA . ASN A 1 591 ? -6.070 -2.806 39.727 1.00 82.50 591 ASN A CA 1
ATOM 4913 C C . ASN A 1 591 ? -6.568 -2.225 41.064 1.00 82.50 591 ASN A C 1
ATOM 4915 O O . ASN A 1 591 ? -6.575 -2.928 42.069 1.00 82.50 591 ASN A O 1
ATOM 4919 N N . SER A 1 592 ? -7.051 -0.976 41.100 1.00 82.25 592 SER A N 1
ATOM 4920 C CA . SER A 1 592 ? -7.621 -0.376 42.316 1.00 82.25 592 SER A CA 1
ATOM 4921 C C . SER A 1 592 ? -8.983 -0.966 42.698 1.00 82.25 592 SER A C 1
ATOM 4923 O O . SER A 1 592 ? -9.281 -1.074 43.888 1.00 82.25 592 SER A O 1
ATOM 4925 N N . THR A 1 593 ? -9.815 -1.354 41.731 1.00 84.06 593 THR A N 1
ATOM 4926 C CA . THR A 1 593 ? -11.074 -2.068 42.000 1.00 84.06 593 THR A CA 1
ATOM 4927 C C . THR A 1 593 ? -10.811 -3.517 42.397 1.00 84.06 593 THR A C 1
ATOM 4929 O O . THR A 1 593 ? -11.378 -3.959 43.394 1.00 84.06 593 THR A O 1
ATOM 4932 N N . LEU A 1 594 ? -9.869 -4.206 41.745 1.00 82.62 594 LEU A N 1
ATOM 4933 C CA . LEU A 1 594 ? -9.406 -5.536 42.143 1.00 82.62 594 LEU A CA 1
ATOM 4934 C C . LEU A 1 594 ? -8.883 -5.534 43.589 1.00 82.62 594 LEU A C 1
ATOM 4936 O O . LEU A 1 594 ? -9.411 -6.269 44.420 1.00 82.62 594 LEU A O 1
ATOM 4940 N N . ASP A 1 595 ? -7.953 -4.635 43.931 1.00 81.25 595 ASP A N 1
ATOM 4941 C CA . ASP A 1 595 ? -7.378 -4.499 45.282 1.00 81.25 595 ASP A CA 1
ATOM 4942 C C . ASP A 1 595 ? -8.447 -4.162 46.346 1.00 81.25 595 ASP A C 1
ATOM 4944 O O . ASP A 1 595 ? -8.305 -4.555 47.502 1.00 81.25 595 ASP A O 1
ATOM 4948 N N . ARG A 1 596 ? -9.556 -3.498 45.979 1.00 84.88 596 ARG A N 1
ATOM 4949 C CA . ARG A 1 596 ? -10.736 -3.335 46.857 1.00 84.88 596 ARG A CA 1
ATOM 4950 C C . ARG A 1 596 ? -11.526 -4.639 46.997 1.00 84.88 596 ARG A C 1
ATOM 4952 O O . ARG A 1 596 ? -11.824 -5.027 48.122 1.00 84.88 596 ARG A O 1
ATOM 4959 N N . THR A 1 597 ? -11.844 -5.321 45.895 1.00 84.44 597 THR A N 1
ATOM 4960 C CA . THR A 1 597 ? -12.611 -6.581 45.934 1.00 84.44 597 THR A CA 1
ATOM 4961 C C . THR A 1 597 ? -11.871 -7.694 46.673 1.00 84.44 597 THR A C 1
ATOM 4963 O O . THR A 1 597 ? -12.485 -8.364 47.501 1.00 84.44 597 THR A O 1
ATOM 4966 N N . GLU A 1 598 ? -10.551 -7.834 46.490 1.00 85.25 598 GLU A N 1
ATOM 4967 C CA . GLU A 1 598 ? -9.743 -8.776 47.271 1.00 85.25 598 GLU A CA 1
ATOM 4968 C C . GLU A 1 598 ? -9.822 -8.456 48.769 1.00 85.25 598 GLU A C 1
ATOM 4970 O O . GLU A 1 598 ? -10.050 -9.359 49.570 1.00 85.25 598 GLU A O 1
ATOM 4975 N N . ARG A 1 599 ? -9.701 -7.179 49.169 1.00 86.06 599 ARG A N 1
ATOM 4976 C CA . ARG A 1 599 ? -9.831 -6.765 50.581 1.00 86.06 599 ARG A CA 1
ATOM 4977 C C . ARG A 1 599 ? -11.197 -7.125 51.161 1.00 86.06 599 ARG A C 1
ATOM 4979 O O . ARG A 1 599 ? -11.239 -7.631 52.279 1.00 86.06 599 ARG A O 1
ATOM 4986 N N . THR A 1 600 ? -12.282 -6.891 50.424 1.00 86.25 600 THR A N 1
ATOM 4987 C CA . THR A 1 600 ? -13.643 -7.246 50.855 1.00 86.25 600 THR A CA 1
ATOM 4988 C C . THR A 1 600 ? -13.779 -8.756 51.048 1.00 86.25 600 THR A C 1
ATOM 4990 O O . THR A 1 600 ? -14.069 -9.191 52.160 1.00 86.25 600 THR A O 1
ATOM 4993 N N . VAL A 1 601 ? -13.436 -9.557 50.034 1.00 87.00 601 VAL A N 1
ATOM 4994 C CA . VAL A 1 601 ? -13.489 -11.031 50.091 1.00 87.00 601 VAL A CA 1
ATOM 4995 C C . VAL A 1 601 ? -12.607 -11.589 51.217 1.00 87.00 601 VAL A C 1
ATOM 4997 O O . VAL A 1 601 ? -12.992 -12.517 51.923 1.00 87.00 601 VAL A O 1
ATOM 5000 N N . ILE A 1 602 ? -11.424 -11.015 51.446 1.00 88.25 602 ILE A N 1
ATOM 5001 C CA . ILE A 1 602 ? -10.525 -11.434 52.532 1.00 88.25 602 ILE A CA 1
ATOM 5002 C C . ILE A 1 602 ? -11.092 -11.070 53.907 1.00 88.25 602 ILE A C 1
ATOM 5004 O O . ILE A 1 602 ? -10.928 -11.849 54.846 1.00 88.25 602 ILE A O 1
ATOM 5008 N N . ASN A 1 603 ? -11.768 -9.929 54.043 1.00 87.06 603 ASN A N 1
ATOM 5009 C CA . ASN A 1 603 ? -12.442 -9.551 55.283 1.00 87.06 603 ASN A CA 1
ATOM 5010 C C . ASN A 1 603 ? -13.647 -10.460 55.567 1.00 87.06 603 ASN A C 1
ATOM 5012 O O . ASN A 1 603 ? -13.771 -10.938 56.691 1.00 87.06 603 ASN A O 1
ATOM 5016 N N . GLU A 1 604 ? -14.466 -10.769 54.560 1.00 88.81 604 GLU A N 1
ATOM 5017 C CA . GLU A 1 604 ? -15.577 -11.727 54.659 1.00 88.81 604 GLU A CA 1
ATOM 5018 C C . GLU A 1 604 ? -15.081 -13.115 55.085 1.00 88.81 604 GLU A C 1
ATOM 5020 O O . GLU A 1 604 ? -15.577 -13.676 56.062 1.00 88.81 604 GLU A O 1
ATOM 5025 N N . ILE A 1 605 ? -14.031 -13.632 54.436 1.00 88.94 605 ILE A N 1
ATOM 5026 C CA . ILE A 1 605 ? -13.411 -14.910 54.810 1.00 88.94 605 ILE A CA 1
ATOM 5027 C C . ILE A 1 605 ? -12.832 -14.856 56.235 1.00 88.94 605 ILE A C 1
ATOM 5029 O O . ILE A 1 605 ? -13.024 -15.791 57.009 1.00 88.94 605 ILE A O 1
ATOM 5033 N N . ASN A 1 606 ? -12.153 -13.770 56.621 1.00 89.44 606 ASN A N 1
ATOM 5034 C CA . ASN A 1 606 ? -11.642 -13.586 57.985 1.00 89.44 606 ASN A CA 1
ATOM 5035 C C . ASN A 1 606 ? -12.771 -13.527 59.037 1.00 89.44 606 ASN A C 1
ATOM 5037 O O . ASN A 1 606 ? -12.552 -13.913 60.188 1.00 89.44 606 ASN A O 1
ATOM 5041 N N . GLU A 1 607 ? -13.958 -13.040 58.674 1.00 89.12 607 GLU A N 1
ATOM 5042 C CA . GLU A 1 607 ? -15.145 -13.002 59.535 1.00 89.12 607 GLU A CA 1
ATOM 5043 C C . GLU A 1 607 ? -15.826 -14.377 59.627 1.00 89.12 607 GLU A C 1
ATOM 5045 O O . GLU A 1 607 ? -16.242 -14.788 60.707 1.00 89.12 607 GLU A O 1
ATOM 5050 N N . GLU A 1 608 ? -15.872 -15.135 58.530 1.00 87.75 608 GLU A N 1
ATOM 5051 C CA . GLU A 1 608 ? -16.378 -16.514 58.505 1.00 87.75 608 GLU A CA 1
ATOM 5052 C C . GLU A 1 608 ? -15.466 -17.469 59.295 1.00 87.75 608 GLU A C 1
ATOM 5054 O O . GLU A 1 608 ? -15.943 -18.275 60.095 1.00 87.75 608 GLU A O 1
ATOM 5059 N N . CYS A 1 609 ? -14.142 -17.310 59.182 1.00 89.50 609 CYS A N 1
ATOM 5060 C CA . CYS A 1 609 ? -13.168 -17.979 60.050 1.00 89.50 609 CYS A CA 1
ATOM 5061 C C . CYS A 1 609 ? -13.356 -17.596 61.527 1.00 89.50 609 CYS A C 1
ATOM 5063 O O . CYS A 1 609 ? -13.181 -18.444 62.400 1.00 89.50 609 CYS A O 1
ATOM 5065 N N . ARG A 1 610 ? -13.731 -16.342 61.835 1.00 88.75 610 ARG A N 1
ATOM 5066 C CA . ARG A 1 610 ? -14.010 -15.905 63.216 1.00 88.75 610 ARG A CA 1
ATOM 5067 C C . ARG A 1 610 ? -15.296 -16.517 63.760 1.00 88.75 610 ARG A C 1
ATOM 5069 O O . ARG A 1 610 ? -15.283 -17.002 64.887 1.00 88.75 610 ARG A O 1
ATOM 5076 N N . ARG A 1 611 ? -16.374 -16.544 62.970 1.00 88.81 611 ARG A N 1
ATOM 5077 C CA . ARG A 1 611 ? -17.640 -17.197 63.342 1.00 88.81 611 ARG A CA 1
ATOM 5078 C C . ARG A 1 611 ? -17.452 -18.705 63.530 1.00 88.81 611 ARG A C 1
ATOM 5080 O O . ARG A 1 611 ? -17.839 -19.224 64.571 1.00 88.81 611 ARG A O 1
ATOM 5087 N N . SER A 1 612 ? -16.740 -19.368 62.617 1.00 87.00 612 SER A N 1
ATOM 5088 C CA . SER A 1 612 ? -16.355 -20.786 62.744 1.00 87.00 612 SER A CA 1
ATOM 5089 C C . SER A 1 612 ? -15.568 -21.056 64.033 1.00 87.00 612 SER A C 1
ATOM 5091 O O . SER A 1 612 ? -15.925 -21.937 64.811 1.00 87.00 612 SER A O 1
ATOM 5093 N N . ALA A 1 613 ? -14.530 -20.256 64.300 1.00 87.50 613 ALA A N 1
ATOM 5094 C CA . ALA A 1 613 ? -13.710 -20.384 65.501 1.00 87.50 613 ALA A CA 1
ATOM 5095 C C . ALA A 1 613 ? -14.501 -20.113 66.796 1.00 87.50 613 ALA A C 1
ATOM 5097 O O . ALA A 1 613 ? -14.289 -20.799 67.792 1.00 87.50 613 ALA A O 1
ATOM 5098 N N . SER A 1 614 ? -15.455 -19.175 66.769 1.00 88.62 614 SER A N 1
ATOM 5099 C CA . SER A 1 614 ? -16.338 -18.875 67.904 1.00 88.62 614 SER A CA 1
ATOM 5100 C C . SER A 1 614 ? -17.327 -20.000 68.219 1.00 88.62 614 SER A C 1
ATOM 5102 O O . SER A 1 614 ? -17.666 -20.171 69.385 1.00 88.62 614 SER A O 1
ATOM 5104 N N . VAL A 1 615 ? -17.788 -20.758 67.218 1.00 85.81 615 VAL A N 1
ATOM 5105 C CA . VAL A 1 615 ? -18.629 -21.957 67.422 1.00 85.81 615 VAL A CA 1
ATOM 5106 C C . VAL A 1 615 ? -17.807 -23.113 68.002 1.00 85.81 615 VAL A C 1
ATOM 5108 O O . VAL A 1 615 ? -18.308 -23.873 68.822 1.00 85.81 615 VAL A O 1
ATOM 5111 N N . LEU A 1 616 ? -16.536 -23.214 67.608 1.00 84.88 616 LEU A N 1
ATOM 5112 C CA . LEU A 1 616 ? -15.584 -24.232 68.066 1.00 84.88 616 LEU A CA 1
ATOM 5113 C C . LEU A 1 616 ? -14.876 -23.906 69.395 1.00 84.88 616 LEU A C 1
ATOM 5115 O O . LEU A 1 616 ? -14.147 -24.746 69.914 1.00 84.88 616 LEU A O 1
ATOM 5119 N N . GLY A 1 617 ? -15.016 -22.687 69.925 1.00 82.12 617 GLY A N 1
ATOM 5120 C CA . GLY A 1 617 ? -14.282 -22.235 71.115 1.00 82.12 617 GLY A CA 1
ATOM 5121 C C . GLY A 1 617 ? -12.768 -22.039 70.913 1.00 82.12 617 GLY A C 1
ATOM 5122 O O . GLY A 1 617 ? -12.024 -22.006 71.892 1.00 82.12 617 GLY A O 1
ATOM 5123 N N . ILE A 1 618 ? -12.295 -21.909 69.667 1.00 85.69 618 ILE A N 1
ATOM 5124 C CA . ILE A 1 618 ? -10.865 -21.807 69.312 1.00 85.69 618 ILE A CA 1
ATOM 5125 C C . ILE A 1 618 ? -10.460 -20.394 68.855 1.00 85.69 618 ILE A C 1
ATOM 5127 O O . ILE A 1 618 ? -11.286 -19.506 68.651 1.00 85.69 618 ILE A O 1
ATOM 5131 N N . SER A 1 619 ? -9.154 -20.169 68.678 1.00 83.00 619 SER A N 1
ATOM 5132 C CA . SER A 1 619 ? -8.614 -18.874 68.240 1.00 83.00 619 SER A CA 1
ATOM 5133 C C . SER A 1 619 ? -8.818 -18.631 66.727 1.00 83.00 619 SER A C 1
ATOM 5135 O O . SER A 1 619 ? -8.442 -19.490 65.925 1.00 83.00 619 SER A O 1
ATOM 5137 N N . PRO A 1 620 ? -9.356 -17.471 66.291 1.00 81.00 620 PRO A N 1
ATOM 5138 C CA . PRO A 1 620 ? -9.627 -17.188 64.877 1.00 81.00 620 PRO A CA 1
ATOM 5139 C C . PRO A 1 620 ? -8.397 -17.191 63.951 1.00 81.00 620 PRO A C 1
ATOM 5141 O O . PRO A 1 620 ? -7.502 -16.344 64.060 1.00 81.00 620 PRO A O 1
ATOM 5144 N N . ARG A 1 621 ? -8.408 -18.074 62.941 1.00 83.38 621 ARG A N 1
ATOM 5145 C CA . ARG A 1 621 ? -7.430 -18.094 61.837 1.00 83.38 621 ARG A CA 1
ATOM 5146 C C . ARG A 1 621 ? -7.651 -16.896 60.896 1.00 83.38 621 ARG A C 1
ATOM 5148 O O . ARG A 1 621 ? -8.561 -16.916 60.071 1.00 83.38 621 ARG A O 1
ATOM 5155 N N . LYS A 1 622 ? -6.805 -15.861 60.983 1.00 80.81 622 LYS A N 1
ATOM 5156 C CA . LYS A 1 622 ? -6.906 -14.615 60.187 1.00 80.81 622 LYS A CA 1
ATOM 5157 C C . LYS A 1 622 ? -5.706 -14.369 59.266 1.00 80.81 622 LYS A C 1
ATOM 5159 O O . LYS A 1 622 ? -4.573 -14.683 59.626 1.00 80.81 622 LYS A O 1
ATOM 5164 N N . VAL A 1 623 ? -5.944 -13.755 58.108 1.00 81.69 623 VAL A N 1
ATOM 5165 C CA . VAL A 1 623 ? -4.908 -13.284 57.171 1.00 81.69 623 VAL A CA 1
ATOM 5166 C C . VAL A 1 623 ? -4.702 -11.781 57.322 1.00 81.69 623 VAL A C 1
ATOM 5168 O O . VAL A 1 623 ? -5.645 -10.998 57.205 1.00 81.69 623 VAL A O 1
ATOM 5171 N N . HIS A 1 624 ? -3.453 -11.374 57.555 1.00 77.00 624 HIS A N 1
ATOM 5172 C CA . HIS A 1 624 ? -3.067 -9.968 57.673 1.00 77.00 624 HIS A CA 1
ATOM 5173 C C . HIS A 1 624 ? -2.710 -9.372 56.308 1.00 77.00 624 HIS A C 1
ATOM 5175 O O . HIS A 1 624 ? -1.655 -9.649 55.744 1.00 77.00 624 HIS A O 1
ATOM 5181 N N . LEU A 1 625 ? -3.572 -8.485 55.808 1.00 69.62 625 LEU A N 1
ATOM 5182 C CA . LEU A 1 625 ? -3.402 -7.770 54.532 1.00 69.62 625 LEU A CA 1
ATOM 5183 C C . LEU A 1 625 ? -2.125 -6.907 54.455 1.00 69.62 625 LEU A C 1
ATOM 5185 O O . LEU A 1 625 ? -1.692 -6.554 53.361 1.00 69.62 625 LEU A O 1
ATOM 5189 N N . ALA A 1 626 ? -1.519 -6.557 55.595 1.00 68.19 626 ALA A N 1
ATOM 5190 C CA . ALA A 1 626 ? -0.261 -5.813 55.644 1.00 68.19 626 ALA A CA 1
ATOM 5191 C C . ALA A 1 626 ? 0.941 -6.648 55.161 1.00 68.19 626 ALA A C 1
ATOM 5193 O O . ALA A 1 626 ? 1.830 -6.111 54.504 1.00 68.19 626 ALA A O 1
ATOM 5194 N N . SER A 1 627 ? 0.943 -7.961 55.423 1.00 63.03 627 SER A N 1
ATOM 5195 C CA . SER A 1 627 ? 2.063 -8.868 55.129 1.00 63.03 627 SER A CA 1
ATOM 5196 C C . SER A 1 627 ? 2.376 -9.014 53.636 1.00 63.03 627 SER A C 1
ATOM 5198 O O . SER A 1 627 ? 3.479 -9.407 53.282 1.00 63.03 627 SER A O 1
ATOM 5200 N N . PHE A 1 628 ? 1.420 -8.682 52.765 1.00 65.56 628 PHE A N 1
ATOM 5201 C CA . PHE A 1 628 ? 1.516 -8.857 51.313 1.00 65.56 628 PHE A CA 1
ATOM 5202 C C . PHE A 1 628 ? 1.789 -7.549 50.549 1.00 65.56 628 PHE A C 1
ATOM 5204 O O . PHE A 1 628 ? 1.813 -7.550 49.324 1.00 65.56 628 PHE A O 1
ATOM 5211 N N . ARG A 1 629 ? 1.995 -6.421 51.246 1.00 58.06 629 ARG A N 1
ATOM 5212 C CA . ARG A 1 629 ? 2.315 -5.116 50.627 1.00 58.06 629 ARG A CA 1
ATOM 5213 C C . ARG A 1 629 ? 3.820 -4.831 50.483 1.00 58.06 629 ARG A C 1
ATOM 5215 O O . ARG A 1 629 ? 4.181 -3.719 50.116 1.00 58.06 629 ARG A O 1
ATOM 5222 N N . ALA A 1 630 ? 4.683 -5.795 50.803 1.00 48.28 630 ALA A N 1
ATOM 5223 C CA . ALA A 1 630 ? 6.124 -5.574 50.957 1.00 48.28 630 ALA A CA 1
ATOM 5224 C C . ALA A 1 630 ? 6.970 -5.779 49.680 1.00 48.28 630 ALA A C 1
ATOM 5226 O O . ALA A 1 630 ? 8.100 -5.299 49.629 1.00 48.28 630 ALA A O 1
ATOM 5227 N N . GLU A 1 631 ? 6.459 -6.464 48.652 1.00 45.53 631 GLU A N 1
ATOM 5228 C CA . GLU A 1 631 ? 7.226 -6.749 47.429 1.00 45.53 631 GLU A CA 1
ATOM 5229 C C . GLU A 1 631 ? 7.082 -5.617 46.397 1.00 45.53 631 GLU A C 1
ATOM 5231 O O . GLU A 1 631 ? 6.116 -5.545 45.639 1.00 45.53 631 GLU A O 1
ATOM 5236 N N . SER A 1 632 ? 8.062 -4.707 46.385 1.00 38.78 632 SER A N 1
ATOM 5237 C CA . SER A 1 632 ? 8.152 -3.608 45.415 1.00 38.78 632 SER A CA 1
ATOM 5238 C C . SER A 1 632 ? 8.752 -4.086 44.079 1.00 38.78 632 SER A C 1
ATOM 5240 O O . SER A 1 632 ? 9.840 -4.670 44.085 1.00 38.78 632 SER A O 1
ATOM 5242 N N . PRO A 1 633 ? 8.115 -3.828 42.919 1.00 45.62 633 PRO A N 1
ATOM 5243 C CA . PRO A 1 633 ? 8.581 -4.312 41.620 1.00 45.62 633 PRO A CA 1
ATOM 5244 C C . PRO A 1 633 ? 9.690 -3.422 41.023 1.00 45.62 633 PRO A C 1
ATOM 5246 O O . PRO A 1 633 ? 9.487 -2.750 40.014 1.00 45.62 633 PRO A O 1
ATOM 5249 N N . VAL A 1 634 ? 10.884 -3.430 41.627 1.00 45.44 634 VAL A N 1
ATOM 5250 C CA . VAL A 1 634 ? 12.083 -2.737 41.104 1.00 45.44 634 VAL A CA 1
ATOM 5251 C C . VAL A 1 634 ? 13.274 -3.701 41.038 1.00 45.44 634 VAL A C 1
ATOM 5253 O O . VAL A 1 634 ? 14.227 -3.605 41.804 1.00 45.44 634 VAL A O 1
ATOM 5256 N N . ALA A 1 635 ? 13.200 -4.664 40.114 1.00 40.31 635 ALA A N 1
ATOM 5257 C CA . ALA A 1 635 ? 14.281 -5.610 39.822 1.00 40.31 635 ALA A CA 1
ATOM 5258 C C . ALA A 1 635 ? 14.241 -6.071 38.350 1.00 40.31 635 ALA A C 1
ATOM 5260 O O . ALA A 1 635 ? 13.814 -7.180 38.030 1.00 40.31 635 ALA A O 1
ATOM 5261 N N . MET A 1 636 ? 14.686 -5.207 37.433 1.00 48.91 636 MET A N 1
ATOM 5262 C CA . MET A 1 636 ? 15.043 -5.626 36.072 1.00 48.91 636 MET A CA 1
ATOM 5263 C C . MET A 1 636 ? 16.391 -6.359 36.114 1.00 48.91 636 MET A C 1
ATOM 5265 O O . MET A 1 636 ? 17.354 -5.822 36.650 1.00 48.91 636 MET A O 1
ATOM 5269 N N . GLY A 1 637 ? 16.476 -7.554 35.517 1.00 41.88 637 GLY A N 1
ATOM 5270 C CA . GLY A 1 637 ? 17.755 -8.254 35.322 1.00 41.88 637 GLY A CA 1
ATOM 5271 C C . GLY A 1 637 ? 18.161 -9.269 36.400 1.00 41.88 637 GLY A C 1
ATOM 5272 O O . GLY A 1 637 ? 19.304 -9.269 36.842 1.00 41.88 637 GLY A O 1
ATOM 5273 N N . GLY A 1 638 ? 17.270 -10.186 36.789 1.00 37.59 638 GLY A N 1
ATOM 5274 C CA . GLY A 1 638 ? 17.641 -11.357 37.595 1.00 37.59 638 GLY A CA 1
ATOM 5275 C C . GLY A 1 638 ? 16.510 -12.380 37.668 1.00 37.59 638 GLY A C 1
ATOM 5276 O O . GLY A 1 638 ? 15.390 -12.016 38.002 1.00 37.59 638 GLY A O 1
ATOM 5277 N N . SER A 1 639 ? 16.778 -13.648 37.335 1.00 47.44 639 SER A N 1
ATOM 5278 C CA . SER A 1 639 ? 15.768 -14.722 37.319 1.00 47.44 639 SER A CA 1
ATOM 5279 C C . SER A 1 639 ? 15.308 -15.083 38.744 1.00 47.44 639 SER A C 1
ATOM 5281 O O . SER A 1 639 ? 16.083 -15.709 39.471 1.00 47.44 639 SER A O 1
ATOM 5283 N N . PRO A 1 640 ? 14.064 -14.768 39.163 1.00 41.94 640 PRO A N 1
ATOM 5284 C CA . PRO A 1 640 ? 13.615 -15.017 40.527 1.00 41.94 640 PRO A CA 1
ATOM 5285 C C . PRO A 1 640 ? 13.060 -16.441 40.654 1.00 41.94 640 PRO A C 1
ATOM 5287 O O . PRO A 1 640 ? 12.012 -16.784 40.099 1.00 41.94 640 PRO A O 1
ATOM 5290 N N . THR A 1 641 ? 13.760 -17.293 41.398 1.00 39.84 641 THR A N 1
ATOM 5291 C CA . THR A 1 641 ? 13.394 -18.702 41.569 1.00 39.84 641 THR A CA 1
ATOM 5292 C C . THR A 1 641 ? 12.158 -18.899 42.454 1.00 39.84 641 THR A C 1
ATOM 5294 O O . THR A 1 641 ? 12.159 -18.578 43.637 1.00 39.84 641 THR A O 1
ATOM 5297 N N . SER A 1 642 ? 11.140 -19.552 41.889 1.00 40.28 642 SER A N 1
ATOM 5298 C CA . SER A 1 642 ? 10.157 -20.417 42.568 1.00 40.28 642 SER A CA 1
ATOM 5299 C C . SER A 1 642 ? 9.205 -19.858 43.650 1.00 40.28 642 SER A C 1
ATOM 5301 O O . SER A 1 642 ? 8.293 -20.589 44.026 1.00 40.28 642 SER A O 1
ATOM 5303 N N . SER A 1 643 ? 9.317 -18.617 44.133 1.00 41.25 643 SER A N 1
ATOM 5304 C CA . SER A 1 643 ? 8.491 -18.121 45.265 1.00 41.25 643 SER A CA 1
ATOM 5305 C C . SER A 1 643 ? 7.074 -17.610 44.906 1.00 41.25 643 SER A C 1
ATOM 5307 O O . SER A 1 643 ? 6.465 -16.862 45.669 1.00 41.25 643 SER A O 1
ATOM 5309 N N . LYS A 1 644 ? 6.527 -17.969 43.737 1.00 47.97 644 LYS A N 1
ATOM 5310 C CA . LYS A 1 644 ? 5.201 -17.499 43.276 1.00 47.97 644 LYS A CA 1
ATOM 5311 C C . LYS A 1 644 ? 4.053 -18.391 43.794 1.00 47.97 644 LYS A C 1
ATOM 5313 O O . LYS A 1 644 ? 4.280 -19.488 44.290 1.00 47.97 644 LYS A O 1
ATOM 5318 N N . TYR A 1 645 ? 2.811 -17.925 43.604 1.00 52.84 645 TYR A N 1
ATOM 5319 C CA . TYR A 1 645 ? 1.543 -18.669 43.784 1.00 52.84 645 TYR A CA 1
ATOM 5320 C C . TYR A 1 645 ? 0.899 -18.763 45.187 1.00 52.84 645 TYR A C 1
ATOM 5322 O O . TYR A 1 645 ? 0.101 -19.672 45.424 1.00 52.84 645 TYR A O 1
ATOM 5330 N N . ARG A 1 646 ? 1.099 -17.786 46.086 1.00 60.44 646 ARG A N 1
ATOM 5331 C CA . ARG A 1 646 ? 0.094 -17.490 47.135 1.00 60.44 646 ARG A CA 1
ATOM 5332 C C . ARG A 1 646 ? -0.260 -16.005 47.220 1.00 60.44 646 ARG A C 1
ATOM 5334 O O . ARG A 1 646 ? 0.416 -15.234 47.890 1.00 60.44 646 ARG A O 1
ATOM 5341 N N . THR A 1 647 ? -1.364 -15.628 46.577 1.00 75.06 647 THR A N 1
ATOM 5342 C CA . THR A 1 647 ? -2.003 -14.314 46.765 1.00 75.06 647 THR A CA 1
ATOM 5343 C C . THR A 1 647 ? -2.667 -14.223 48.150 1.00 75.06 647 THR A C 1
ATOM 5345 O O . THR A 1 647 ? -2.965 -15.269 48.750 1.00 75.06 647 THR A O 1
ATOM 5348 N N . PRO A 1 648 ? -2.976 -13.011 48.650 1.00 78.50 648 PRO A N 1
ATOM 5349 C CA . PRO A 1 648 ? -3.708 -12.828 49.904 1.00 78.50 648 PRO A CA 1
ATOM 5350 C C . PRO A 1 648 ? -5.009 -13.650 49.956 1.00 78.50 648 PRO A C 1
ATOM 5352 O O . PRO A 1 648 ? -5.255 -14.359 50.933 1.00 78.50 648 PRO A O 1
ATOM 5355 N N . VAL A 1 649 ? -5.780 -13.653 48.860 1.00 81.00 649 VAL A N 1
ATOM 5356 C CA . VAL A 1 649 ? -7.030 -14.422 48.712 1.00 81.00 649 VAL A CA 1
ATOM 5357 C C . VAL A 1 649 ? -6.797 -15.928 48.880 1.00 81.00 649 VAL A C 1
ATOM 5359 O O . VAL A 1 649 ? -7.530 -16.585 49.619 1.00 81.00 649 VAL A O 1
ATOM 5362 N N . THR A 1 650 ? -5.752 -16.496 48.261 1.00 83.88 650 THR A N 1
ATOM 5363 C CA . THR A 1 650 ? -5.465 -17.941 48.393 1.00 83.88 650 THR A CA 1
ATOM 5364 C C . THR A 1 650 ? -5.067 -18.352 49.812 1.00 83.88 650 THR A C 1
ATOM 5366 O O . THR A 1 650 ? -5.424 -19.449 50.244 1.00 83.88 650 THR A O 1
ATOM 5369 N N . SER A 1 651 ? -4.394 -17.478 50.571 1.00 84.25 651 SER A N 1
ATOM 5370 C CA . SER A 1 651 ? -4.119 -17.725 51.994 1.00 84.25 651 SER A CA 1
ATOM 5371 C C . SER A 1 651 ? -5.392 -17.658 52.843 1.00 84.25 651 SER A C 1
ATOM 5373 O O . SER A 1 651 ? -5.567 -18.488 53.735 1.00 84.25 651 SER A O 1
ATOM 5375 N N . SER A 1 652 ? -6.321 -16.748 52.537 1.00 85.69 652 SER A N 1
ATOM 5376 C CA . SER A 1 652 ? -7.607 -16.665 53.246 1.00 85.69 652 SER A CA 1
ATOM 5377 C C . SER A 1 652 ? -8.461 -17.907 52.997 1.00 85.69 652 SER A C 1
ATOM 5379 O O . SER A 1 652 ? -8.956 -18.520 53.943 1.00 85.69 652 SER A O 1
ATOM 5381 N N . LEU A 1 653 ? -8.544 -18.359 51.743 1.00 86.19 653 LEU A N 1
ATOM 5382 C CA . LEU A 1 653 ? -9.220 -19.609 51.382 1.00 86.19 653 LEU A CA 1
ATOM 5383 C C . LEU A 1 653 ? -8.573 -20.842 52.039 1.00 86.19 653 LEU A C 1
ATOM 5385 O O . LEU A 1 653 ? -9.280 -21.790 52.377 1.00 86.19 653 LEU A O 1
ATOM 5389 N N . ALA A 1 654 ? -7.254 -20.843 52.262 1.00 86.25 654 ALA A N 1
ATOM 5390 C CA . ALA A 1 654 ? -6.584 -21.910 53.007 1.00 86.25 654 ALA A CA 1
ATOM 5391 C C . ALA A 1 654 ? -6.976 -21.921 54.499 1.00 86.25 654 ALA A C 1
ATOM 5393 O O . ALA A 1 654 ? -7.235 -22.996 55.042 1.00 86.25 654 ALA A O 1
ATOM 5394 N N . ASN A 1 655 ? -7.095 -20.753 55.143 1.00 88.00 655 ASN A N 1
ATOM 5395 C CA . ASN A 1 655 ? -7.598 -20.655 56.520 1.00 88.00 655 ASN A CA 1
ATOM 5396 C C . ASN A 1 655 ? -9.056 -21.132 56.634 1.00 88.00 655 ASN A C 1
ATOM 5398 O O . ASN A 1 655 ? -9.370 -21.902 57.540 1.00 88.00 655 ASN A O 1
ATOM 5402 N N . LEU A 1 656 ? -9.924 -20.745 55.692 1.00 87.88 656 LEU A N 1
ATOM 5403 C CA . LEU A 1 656 ? -11.335 -21.150 55.693 1.00 87.88 656 LEU A CA 1
ATOM 5404 C C . LEU A 1 656 ? -11.514 -22.662 55.518 1.00 87.88 656 LEU A C 1
ATOM 5406 O O . LEU A 1 656 ? -12.384 -23.262 56.151 1.00 87.88 656 LEU A O 1
ATOM 5410 N N . ARG A 1 657 ? -10.667 -23.295 54.694 1.00 88.12 657 ARG A N 1
ATOM 5411 C CA . ARG A 1 657 ? -10.621 -24.759 54.553 1.00 88.12 657 ARG A CA 1
ATOM 5412 C C . ARG A 1 657 ? -10.222 -25.442 55.861 1.00 88.12 657 ARG A C 1
AT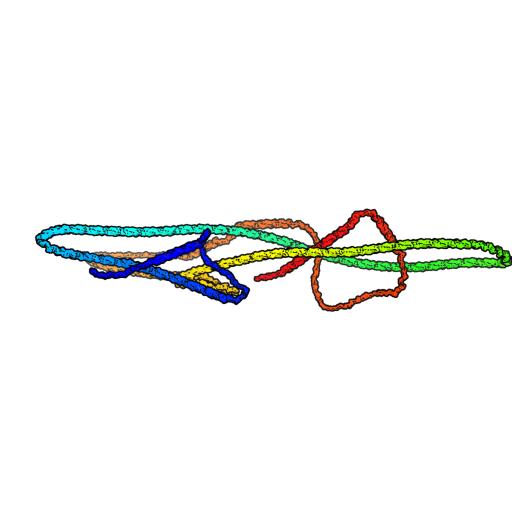OM 5414 O O . ARG A 1 657 ? -10.850 -26.433 56.210 1.00 88.12 657 ARG A O 1
ATOM 5421 N N . ALA A 1 658 ? -9.248 -24.898 56.594 1.00 86.12 658 ALA A N 1
ATOM 5422 C CA . ALA A 1 658 ? -8.859 -25.433 57.900 1.00 86.12 658 ALA A CA 1
ATOM 5423 C C . ALA A 1 658 ? -10.009 -25.341 58.920 1.00 86.12 658 ALA A C 1
ATOM 5425 O O . ALA A 1 658 ? -10.369 -26.360 59.501 1.00 86.12 658 ALA A O 1
ATOM 5426 N N . CYS A 1 659 ? -10.664 -24.180 59.055 1.00 87.69 659 CYS A N 1
ATOM 5427 C CA . CYS A 1 659 ? -11.806 -24.033 59.969 1.00 87.69 659 CYS A CA 1
ATOM 5428 C C . CYS A 1 659 ? -13.011 -24.915 59.599 1.00 87.69 659 CYS A C 1
ATOM 5430 O O . CYS A 1 659 ? -13.715 -25.388 60.486 1.00 87.69 659 CYS A O 1
ATOM 5432 N N . ASN A 1 660 ? -13.236 -25.194 58.310 1.00 88.69 660 ASN A N 1
ATOM 5433 C CA . ASN A 1 660 ? -14.263 -26.152 57.887 1.00 88.69 660 ASN A CA 1
ATOM 5434 C C . ASN A 1 660 ? -13.921 -27.602 58.273 1.00 88.69 660 ASN A C 1
ATOM 5436 O O . ASN A 1 660 ? -14.826 -28.372 58.587 1.00 88.69 660 ASN A O 1
ATOM 5440 N N . GLU A 1 661 ? -12.644 -27.985 58.269 1.00 90.75 661 GLU A N 1
ATOM 5441 C CA . GLU A 1 661 ? -12.217 -29.327 58.685 1.00 90.75 661 GLU A CA 1
ATOM 5442 C C . GLU A 1 661 ? -12.270 -29.493 60.212 1.00 90.75 661 GLU A C 1
ATOM 5444 O O . GLU A 1 661 ? -12.712 -30.527 60.715 1.00 90.75 661 GLU A O 1
ATOM 5449 N N . GLU A 1 662 ? -11.931 -28.435 60.953 1.00 87.12 662 GLU A N 1
ATOM 5450 C CA . GLU A 1 662 ? -12.120 -28.349 62.407 1.00 87.12 662 GLU A CA 1
ATOM 5451 C C . GLU A 1 662 ? -13.620 -28.487 62.765 1.00 87.12 662 GLU A C 1
ATOM 5453 O O . GLU A 1 662 ? -13.979 -29.299 63.619 1.00 87.12 662 GLU A O 1
ATOM 5458 N N . LEU A 1 663 ? -14.518 -27.806 62.033 1.00 88.31 663 LEU A N 1
ATOM 5459 C CA . LEU A 1 663 ? -15.978 -27.951 62.179 1.00 88.31 663 LEU A CA 1
ATOM 5460 C C . LEU A 1 663 ? -16.481 -29.371 61.871 1.00 88.31 663 LEU A C 1
ATOM 5462 O O . LEU A 1 663 ? -17.313 -29.895 62.611 1.00 88.31 663 LEU A O 1
ATOM 5466 N N . ARG A 1 664 ? -15.987 -30.021 60.807 1.00 91.00 664 ARG A N 1
ATOM 5467 C CA . ARG A 1 664 ? -16.341 -31.420 60.484 1.00 91.00 664 ARG A CA 1
ATOM 5468 C C . ARG A 1 664 ? -15.918 -32.389 61.582 1.00 91.00 664 ARG A C 1
ATOM 5470 O O . ARG A 1 664 ? -16.687 -33.287 61.917 1.00 91.00 664 ARG A O 1
ATOM 5477 N N . THR A 1 665 ? -14.730 -32.184 62.143 1.00 90.00 665 THR A N 1
ATOM 5478 C CA . THR A 1 665 ? -14.186 -33.012 63.228 1.00 90.00 665 THR A CA 1
ATOM 5479 C C . THR A 1 665 ? -15.070 -32.903 64.472 1.00 90.00 665 THR A C 1
ATOM 5481 O O . THR A 1 665 ? -15.591 -33.912 64.942 1.00 90.00 665 THR A O 1
ATOM 5484 N N . HIS A 1 666 ? -15.380 -31.681 64.912 1.00 89.50 666 HIS A N 1
ATOM 5485 C CA . HIS A 1 666 ? -16.248 -31.450 66.072 1.00 89.50 666 HIS A CA 1
ATOM 5486 C C . HIS A 1 666 ? -17.703 -31.922 65.843 1.00 89.50 666 HIS A C 1
ATOM 5488 O O . HIS A 1 666 ? -18.376 -32.362 66.776 1.00 89.50 666 HIS A O 1
ATOM 5494 N N . LEU A 1 667 ? -18.221 -31.874 64.608 1.00 89.50 667 LEU A N 1
ATOM 5495 C CA . LEU A 1 667 ? -19.529 -32.460 64.267 1.00 89.50 667 LEU A CA 1
ATOM 5496 C C . LEU A 1 667 ? -19.522 -33.996 64.331 1.00 89.50 667 LEU A C 1
ATOM 5498 O O . LEU A 1 667 ? -20.528 -34.595 64.714 1.00 89.50 667 LEU A O 1
ATOM 5502 N N . TYR A 1 668 ? -18.407 -34.637 63.973 1.00 92.69 668 TYR A N 1
ATOM 5503 C CA . TYR A 1 668 ? -18.235 -36.083 64.115 1.00 92.69 668 TYR A CA 1
ATOM 5504 C C . TYR A 1 668 ? -18.157 -36.490 65.594 1.00 92.69 668 TYR A C 1
ATOM 5506 O O . TYR A 1 668 ? -18.860 -37.410 66.010 1.00 92.69 668 TYR A O 1
ATOM 5514 N N . GLU A 1 669 ? -17.389 -35.756 66.402 1.00 90.56 669 GLU A N 1
ATOM 5515 C CA . GLU A 1 669 ? -17.273 -35.955 67.854 1.00 90.56 669 GLU A CA 1
ATOM 5516 C C . GLU A 1 669 ? -18.621 -35.774 68.570 1.00 90.56 669 GLU A C 1
ATOM 5518 O O . GLU A 1 669 ? -19.047 -36.663 69.307 1.00 90.56 669 GLU A O 1
ATOM 5523 N N . LEU A 1 670 ? -19.361 -34.693 68.282 1.00 89.12 670 LEU A N 1
ATOM 5524 C CA . LEU A 1 670 ? -20.715 -34.480 68.815 1.00 89.12 670 LEU A CA 1
ATOM 5525 C C . LEU A 1 670 ? -21.685 -35.601 68.427 1.00 89.12 670 LEU A C 1
ATOM 5527 O O . LEU A 1 670 ? -22.541 -35.978 69.226 1.00 89.12 670 LEU A O 1
ATOM 5531 N N . LYS A 1 671 ? -21.569 -36.149 67.212 1.00 92.06 671 LYS A N 1
ATOM 5532 C CA . LYS A 1 671 ? -22.392 -37.285 66.784 1.00 92.06 671 LYS A CA 1
ATOM 5533 C C . LYS A 1 671 ? -22.017 -38.563 67.538 1.00 92.06 671 LYS A C 1
ATOM 5535 O O . LYS A 1 671 ? -22.912 -39.287 67.969 1.00 92.06 671 LYS A O 1
ATOM 5540 N N . GLN A 1 672 ? -20.724 -38.822 67.725 1.00 92.06 672 GLN A N 1
ATOM 5541 C CA . GLN A 1 672 ? -20.233 -39.968 68.488 1.00 92.06 672 GLN A CA 1
ATOM 5542 C C . GLN A 1 672 ? -20.670 -39.893 69.959 1.00 92.06 672 GLN A C 1
ATOM 5544 O O . GLN A 1 672 ? -21.122 -40.899 70.505 1.00 92.06 672 GLN A O 1
ATOM 5549 N N . GLU A 1 673 ? -20.617 -38.712 70.578 1.00 90.56 673 GLU A N 1
ATOM 5550 C CA . GLU A 1 673 ? -21.110 -38.497 71.942 1.00 90.56 673 GLU A CA 1
ATOM 5551 C C . GLU A 1 673 ? -22.641 -38.602 72.024 1.00 90.56 673 GLU A C 1
ATOM 5553 O O . GLU A 1 673 ? -23.167 -39.233 72.936 1.00 90.56 673 GLU A O 1
ATOM 5558 N N . LEU A 1 674 ? -23.386 -38.094 71.037 1.00 91.56 674 LEU A N 1
ATOM 5559 C CA . LEU A 1 674 ? -24.839 -38.276 70.973 1.00 91.56 674 LEU A CA 1
ATOM 5560 C C . LEU A 1 674 ? -25.232 -39.761 70.857 1.00 91.56 674 LEU A C 1
ATOM 5562 O O . LEU A 1 674 ? -26.176 -40.204 71.513 1.00 91.56 674 LEU A O 1
ATOM 5566 N N . ASP A 1 675 ? -24.527 -40.543 70.040 1.00 92.25 675 ASP A N 1
ATOM 5567 C CA . ASP A 1 675 ? -24.785 -41.980 69.892 1.00 92.25 675 ASP A CA 1
ATOM 5568 C C . ASP A 1 675 ? -24.300 -42.783 71.125 1.00 92.25 675 ASP A C 1
ATOM 5570 O O . ASP A 1 675 ? -24.952 -43.753 71.526 1.00 92.25 675 ASP A O 1
ATOM 5574 N N . SER A 1 676 ? -23.250 -42.317 71.815 1.00 92.56 676 SER A N 1
ATOM 5575 C CA . SER A 1 676 ? -22.835 -42.785 73.149 1.00 92.56 676 SER A CA 1
ATOM 5576 C C . SER A 1 676 ? -23.925 -42.540 74.202 1.00 92.56 676 SER A C 1
ATOM 5578 O O . SER A 1 676 ? -24.354 -43.473 74.887 1.00 92.56 676 SER A O 1
ATOM 5580 N N . GLN A 1 677 ? -24.475 -41.324 74.278 1.00 89.88 677 GLN A N 1
ATOM 5581 C CA . GLN A 1 677 ? -25.550 -40.986 75.214 1.00 89.88 677 GLN A CA 1
ATOM 5582 C C . GLN A 1 677 ? -26.857 -41.717 74.901 1.00 89.88 677 GLN A C 1
ATOM 5584 O O . GLN A 1 677 ? -27.527 -42.150 75.836 1.00 89.88 677 GLN A O 1
ATOM 5589 N N . LYS A 1 678 ? -27.199 -41.965 73.627 1.00 91.62 678 LYS A N 1
ATOM 5590 C CA . LYS A 1 678 ? -28.303 -42.882 73.270 1.00 91.62 678 LYS A CA 1
ATOM 5591 C C . LYS A 1 678 ? -28.052 -44.294 73.798 1.00 91.62 678 LYS A C 1
ATOM 5593 O O . LYS A 1 678 ? -28.967 -44.905 74.337 1.00 91.62 678 LYS A O 1
ATOM 5598 N N . SER A 1 679 ? -26.828 -44.811 73.679 1.00 91.31 679 SER A N 1
ATOM 5599 C CA . SER A 1 679 ? -26.461 -46.132 74.210 1.00 91.31 679 SER A CA 1
ATOM 5600 C C . SER A 1 679 ? -26.610 -46.195 75.738 1.00 91.31 679 SER A C 1
ATOM 5602 O O . SER A 1 679 ? -27.240 -47.113 76.267 1.00 91.31 679 SER A O 1
ATOM 5604 N N . LEU A 1 680 ? -26.125 -45.173 76.453 1.00 91.25 680 LEU A N 1
ATOM 5605 C CA . LEU A 1 680 ? -26.274 -45.042 77.908 1.00 91.25 680 LEU A CA 1
ATOM 5606 C C . LEU A 1 680 ? -27.738 -44.858 78.341 1.00 91.25 680 LEU A C 1
ATOM 5608 O O . LEU A 1 680 ? -28.163 -45.473 79.320 1.00 91.25 680 LEU A O 1
ATOM 5612 N N . TYR A 1 681 ? -28.524 -44.069 77.605 1.00 92.06 681 TYR A N 1
ATOM 5613 C CA . TYR A 1 681 ? -29.957 -43.882 77.839 1.00 92.06 681 TYR A CA 1
ATOM 5614 C C . TYR A 1 681 ? -30.721 -45.194 77.649 1.00 92.06 681 TYR A C 1
ATOM 5616 O O . TYR A 1 681 ? -31.437 -45.612 78.555 1.00 92.06 681 TYR A O 1
ATOM 5624 N N . ASN A 1 682 ? -30.509 -45.887 76.526 1.00 91.94 682 ASN A N 1
ATOM 5625 C CA . ASN A 1 682 ? -31.135 -47.176 76.231 1.00 91.94 682 ASN A CA 1
ATOM 5626 C C . ASN A 1 682 ? -30.762 -48.232 77.281 1.00 91.94 682 ASN A C 1
ATOM 5628 O O . ASN A 1 682 ? -31.614 -49.014 77.700 1.00 91.94 682 ASN A O 1
ATOM 5632 N N . LYS A 1 683 ? -29.510 -48.228 77.760 1.00 91.38 683 LYS A N 1
ATOM 5633 C CA . LYS A 1 683 ? -29.089 -49.079 78.876 1.00 91.38 683 LYS A CA 1
ATOM 5634 C C . LYS A 1 683 ? -29.817 -48.709 80.172 1.00 91.38 683 LYS A C 1
ATOM 5636 O O . LYS A 1 683 ? -30.393 -49.589 80.794 1.00 91.38 683 LYS A O 1
ATOM 5641 N N . SER A 1 684 ? -29.869 -47.429 80.545 1.00 90.00 684 SER A N 1
ATOM 5642 C CA . SER A 1 684 ? -30.582 -46.971 81.749 1.00 90.00 684 SER A CA 1
ATOM 5643 C C . SER A 1 684 ? -32.091 -47.238 81.684 1.00 90.00 684 SER A C 1
ATOM 5645 O O . SER A 1 684 ? -32.707 -47.544 82.705 1.00 90.00 684 SER A O 1
ATOM 5647 N N . GLN A 1 685 ? -32.697 -47.152 80.498 1.00 91.00 685 GLN A N 1
ATOM 5648 C CA . GLN A 1 685 ? -34.082 -47.552 80.268 1.00 91.00 685 GLN A CA 1
ATOM 5649 C C . GLN A 1 685 ? -34.247 -49.059 80.485 1.00 91.00 685 GLN A C 1
ATOM 5651 O O . GLN A 1 685 ? -35.115 -49.455 81.259 1.00 91.00 685 GLN A O 1
ATOM 5656 N N . LYS A 1 686 ? -33.378 -49.890 79.901 1.00 92.44 686 LYS A N 1
ATOM 5657 C CA . LYS A 1 686 ? -33.407 -51.339 80.122 1.00 92.44 686 LYS A CA 1
ATOM 5658 C C . LYS A 1 686 ? -33.202 -51.707 81.596 1.00 92.44 686 LYS A C 1
ATOM 5660 O O . LYS A 1 686 ? -33.961 -52.507 82.128 1.00 92.44 686 LYS A O 1
ATOM 5665 N N . ASP A 1 687 ? -32.249 -51.079 82.284 1.00 89.62 687 ASP A N 1
ATOM 5666 C CA . ASP A 1 687 ? -31.998 -51.303 83.713 1.00 89.62 687 ASP A CA 1
ATOM 5667 C C . ASP A 1 687 ? -33.244 -50.944 84.565 1.00 89.62 687 ASP A C 1
ATOM 5669 O O . ASP A 1 687 ? -33.524 -51.595 85.576 1.00 89.62 687 ASP A O 1
ATOM 5673 N N . LYS A 1 688 ? -34.047 -49.949 84.143 1.00 89.31 688 LYS A N 1
ATOM 5674 C CA . LYS A 1 688 ? -35.357 -49.623 84.746 1.00 89.31 688 LYS A CA 1
ATOM 5675 C C . LYS A 1 688 ? -36.438 -50.645 84.394 1.00 89.31 688 LYS A C 1
ATOM 5677 O O . LYS A 1 688 ? -37.212 -51.005 85.276 1.00 89.31 688 LYS A O 1
ATOM 5682 N N . GLU A 1 689 ? -36.498 -51.125 83.155 1.00 91.31 689 GLU A N 1
ATOM 5683 C CA . GLU A 1 689 ? -37.435 -52.171 82.716 1.00 91.31 689 GLU A CA 1
ATOM 5684 C C . GLU A 1 689 ? -37.183 -53.490 83.466 1.00 91.31 689 GLU A C 1
ATOM 5686 O O . GLU A 1 689 ? -38.112 -54.047 84.054 1.00 91.31 689 GLU A O 1
ATOM 5691 N N . ASP A 1 690 ? -35.923 -53.924 83.571 1.00 91.44 690 ASP A N 1
ATOM 5692 C CA . ASP A 1 690 ? -35.501 -55.077 84.376 1.00 91.44 690 ASP A CA 1
ATOM 5693 C C . ASP A 1 690 ? -35.784 -54.852 85.880 1.00 91.44 690 ASP A C 1
ATOM 5695 O O . ASP A 1 690 ? -36.166 -55.783 86.596 1.00 91.44 690 ASP A O 1
ATOM 5699 N N . SER A 1 691 ? -35.668 -53.617 86.386 1.00 87.38 691 SER A N 1
ATOM 5700 C CA . SER A 1 691 ? -36.037 -53.275 87.773 1.00 87.38 691 SER A CA 1
ATOM 5701 C C . SER A 1 691 ? -37.550 -53.330 88.024 1.00 87.38 691 SER A C 1
ATOM 5703 O O . SER A 1 691 ? -37.979 -53.851 89.056 1.00 87.38 691 SER A O 1
ATOM 5705 N N . LEU A 1 692 ? -38.366 -52.842 87.085 1.00 87.75 692 LEU A N 1
ATOM 5706 C CA . LEU A 1 692 ? -39.832 -52.897 87.136 1.00 87.75 692 LEU A CA 1
ATOM 5707 C C . LEU A 1 692 ? -40.343 -54.336 87.033 1.00 87.75 692 LEU A C 1
ATOM 5709 O O . LEU A 1 692 ? -41.218 -54.736 87.796 1.00 87.75 692 LEU A O 1
ATOM 5713 N N . GLU A 1 693 ? -39.764 -55.140 86.147 1.00 91.06 693 GLU A N 1
ATOM 5714 C CA . GLU A 1 693 ? -40.081 -56.561 86.004 1.00 91.06 693 GLU A CA 1
ATOM 5715 C C . GLU A 1 693 ? -39.668 -57.355 87.263 1.00 91.06 693 GLU A C 1
ATOM 5717 O O . GLU A 1 693 ? -40.414 -58.221 87.722 1.00 91.06 693 GLU A O 1
ATOM 5722 N N . ASN A 1 694 ? -38.552 -57.012 87.917 1.00 88.00 694 ASN A N 1
ATOM 5723 C CA . ASN A 1 694 ? -38.194 -57.593 89.218 1.00 88.00 694 ASN A CA 1
ATOM 5724 C C . ASN A 1 694 ? -39.105 -57.124 90.372 1.00 88.00 694 ASN A C 1
ATOM 5726 O O . ASN A 1 694 ? -39.433 -57.931 91.244 1.00 88.00 694 ASN A O 1
ATOM 5730 N N . LEU A 1 695 ? -39.561 -55.867 90.381 1.00 87.12 695 LEU A N 1
ATOM 5731 C CA . LEU A 1 695 ? -40.587 -55.379 91.318 1.00 87.12 695 LEU A CA 1
ATOM 5732 C C . LEU A 1 695 ? -41.919 -56.109 91.121 1.00 87.12 695 LEU A C 1
ATOM 5734 O O . LEU A 1 695 ? -42.514 -56.578 92.086 1.00 87.12 695 LEU A O 1
ATOM 5738 N N . LYS A 1 696 ? -42.345 -56.291 89.872 1.00 89.56 696 LYS A N 1
ATOM 5739 C CA . LYS A 1 696 ? -43.544 -57.046 89.498 1.00 89.56 696 LYS A CA 1
ATOM 5740 C C . LYS A 1 696 ? -43.458 -58.510 89.938 1.00 89.56 696 LYS A C 1
ATOM 5742 O O . LYS A 1 696 ? -44.414 -59.019 90.510 1.00 89.56 696 LYS A O 1
ATOM 5747 N N . ARG A 1 697 ? -42.304 -59.172 89.774 1.00 88.56 697 ARG A N 1
ATOM 5748 C CA . ARG A 1 697 ? -42.064 -60.534 90.301 1.00 88.56 697 ARG A CA 1
ATOM 5749 C C . ARG A 1 697 ? -42.119 -60.602 91.829 1.00 88.56 697 ARG A C 1
ATOM 5751 O O . ARG A 1 697 ? -42.615 -61.593 92.360 1.00 88.56 697 ARG A O 1
ATOM 5758 N N . LYS A 1 698 ? -41.634 -59.575 92.541 1.00 87.25 698 LYS A N 1
ATOM 5759 C CA . LYS A 1 698 ? -41.796 -59.473 94.004 1.00 87.25 698 LYS A CA 1
ATOM 5760 C C . LYS A 1 698 ? -43.268 -59.328 94.384 1.00 87.25 698 LYS A C 1
ATOM 5762 O O . LYS A 1 698 ? -43.739 -60.126 95.183 1.00 87.25 698 LYS A O 1
ATOM 5767 N N . LEU A 1 699 ? -43.993 -58.412 93.741 1.00 87.88 699 LEU A N 1
ATOM 5768 C CA . LEU A 1 699 ? -45.421 -58.181 93.974 1.00 87.88 699 LEU A CA 1
ATOM 5769 C C . LEU A 1 699 ? -46.263 -59.437 93.690 1.00 87.88 699 LEU A C 1
ATOM 5771 O O . LEU A 1 699 ? -47.131 -59.786 94.480 1.00 87.88 699 LEU A O 1
ATOM 5775 N N . GLU A 1 700 ? -45.992 -60.159 92.597 1.00 89.00 700 GLU A N 1
ATOM 5776 C CA . GLU A 1 700 ? -46.695 -61.409 92.274 1.00 89.00 700 GLU A CA 1
ATOM 5777 C C . GLU A 1 700 ? -46.394 -62.506 93.313 1.00 89.00 700 GLU A C 1
ATOM 5779 O O . GLU A 1 700 ? -47.289 -63.264 93.686 1.00 89.00 700 GLU A O 1
ATOM 5784 N N . LYS A 1 701 ? -45.161 -62.554 93.846 1.00 89.56 701 LYS A N 1
ATOM 5785 C CA . LYS A 1 701 ? -44.768 -63.472 94.928 1.00 89.56 701 LYS A CA 1
ATOM 5786 C C . LYS A 1 701 ? -45.409 -63.103 96.271 1.00 89.56 701 LYS A C 1
ATOM 5788 O O . LYS A 1 701 ? -45.848 -63.993 97.001 1.00 89.56 701 LYS A O 1
ATOM 5793 N N . GLU A 1 702 ? -45.476 -61.818 96.604 1.00 86.75 702 GLU A N 1
ATOM 5794 C CA . GLU A 1 702 ? -46.164 -61.306 97.796 1.00 86.75 702 GLU A CA 1
ATOM 5795 C C . GLU A 1 702 ? -47.658 -61.616 97.709 1.00 86.75 702 GLU A C 1
ATOM 5797 O O . GLU A 1 702 ? -48.182 -62.294 98.584 1.00 86.75 702 GLU A O 1
ATOM 5802 N N . LYS A 1 703 ? -48.302 -61.291 96.588 1.00 88.44 703 LYS A N 1
ATOM 5803 C CA . LYS A 1 703 ? -49.694 -61.646 96.286 1.00 88.44 703 LYS A CA 1
ATOM 5804 C C . LYS A 1 703 ? -49.950 -63.157 96.320 1.00 88.44 703 LYS A C 1
ATOM 5806 O O . LYS A 1 703 ? -50.999 -63.569 96.804 1.00 88.44 703 LYS A O 1
ATOM 5811 N N . SER A 1 704 ? -49.018 -64.006 95.864 1.00 86.00 704 SER A N 1
ATOM 5812 C CA . SER A 1 704 ? -49.157 -65.463 96.032 1.00 86.00 704 SER A CA 1
ATOM 5813 C C . SER A 1 704 ? -49.023 -65.899 97.493 1.00 86.00 704 SER A C 1
ATOM 5815 O O . SER A 1 704 ? -49.772 -66.763 97.931 1.00 86.00 704 SER A O 1
ATOM 5817 N N . SER A 1 705 ? -48.134 -65.265 98.265 1.00 87.69 705 SER A N 1
ATOM 5818 C CA . SER A 1 705 ? -47.969 -65.511 99.706 1.00 87.69 705 SER A CA 1
ATOM 5819 C C . SER A 1 705 ? -49.200 -65.065 100.501 1.00 87.69 705 SER A C 1
ATOM 5821 O O . SER A 1 705 ? -49.660 -65.790 101.376 1.00 87.69 705 SER A O 1
ATOM 5823 N N . GLU A 1 706 ? -49.788 -63.914 100.170 1.00 87.88 706 GLU A N 1
ATOM 5824 C CA . GLU A 1 706 ? -51.054 -63.450 100.740 1.00 87.88 706 GLU A CA 1
ATOM 5825 C C . GLU A 1 706 ? -52.212 -64.370 100.360 1.00 87.88 706 GLU A C 1
ATOM 5827 O O . GLU A 1 706 ? -52.991 -64.744 101.232 1.00 87.88 706 GLU A O 1
ATOM 5832 N N . LEU A 1 707 ? -52.304 -64.788 99.092 1.00 87.56 707 LEU A N 1
ATOM 5833 C CA . LEU A 1 707 ? -53.311 -65.742 98.625 1.00 87.56 707 LEU A CA 1
ATOM 5834 C C . LEU A 1 707 ? -53.181 -67.087 99.352 1.00 87.56 707 LEU A C 1
ATOM 5836 O O . LEU A 1 707 ? -54.190 -67.650 99.766 1.00 87.56 707 LEU A O 1
ATOM 5840 N N . ASP A 1 708 ? -51.963 -67.595 99.536 1.00 85.88 708 ASP A N 1
ATOM 5841 C CA . ASP A 1 708 ? -51.711 -68.849 100.247 1.00 85.88 708 ASP A CA 1
ATOM 5842 C C . ASP A 1 708 ? -51.951 -68.706 101.755 1.00 85.88 708 ASP A C 1
ATOM 5844 O O . ASP A 1 708 ? -52.569 -69.588 102.344 1.00 85.88 708 ASP A O 1
ATOM 5848 N N . GLN A 1 709 ? -51.619 -67.567 102.372 1.00 87.12 709 GLN A N 1
ATOM 5849 C CA . GLN A 1 709 ? -52.058 -67.240 103.735 1.00 87.12 709 GLN A CA 1
ATOM 5850 C C . GLN A 1 709 ? -53.581 -67.116 103.850 1.00 87.12 709 GLN A C 1
ATOM 5852 O O . GLN A 1 709 ? -54.126 -67.424 104.911 1.00 87.12 709 GLN A O 1
ATOM 5857 N N . LEU A 1 710 ? -54.277 -66.654 102.805 1.00 85.56 710 LEU A N 1
ATOM 5858 C CA . LEU A 1 710 ? -55.738 -66.582 102.767 1.00 85.56 710 LEU A CA 1
ATOM 5859 C C . LEU A 1 710 ? -56.345 -67.979 102.642 1.00 85.56 710 LEU A C 1
ATOM 5861 O O . LEU A 1 710 ? -57.272 -68.289 103.382 1.00 85.56 710 LEU A O 1
ATOM 5865 N N . LYS A 1 711 ? -55.789 -68.842 101.778 1.00 84.88 711 LYS A N 1
ATOM 5866 C CA . LYS A 1 711 ? -56.138 -70.270 101.704 1.00 84.88 711 LYS A CA 1
ATOM 5867 C C . LYS A 1 711 ? -55.886 -70.955 103.039 1.00 84.88 711 LYS A C 1
ATOM 5869 O O . LYS A 1 711 ? -56.730 -71.716 103.482 1.00 84.88 711 LYS A O 1
ATOM 5874 N N . GLU A 1 712 ? -54.764 -70.684 103.700 1.00 85.50 712 GLU A N 1
ATOM 5875 C CA . GLU A 1 712 ? -54.430 -71.301 104.983 1.00 85.50 712 GLU A CA 1
ATOM 5876 C C . GLU A 1 712 ? -55.347 -70.793 106.108 1.00 85.50 712 GLU A C 1
ATOM 5878 O O . GLU A 1 712 ? -55.821 -71.591 106.913 1.00 85.50 712 GLU A O 1
ATOM 5883 N N . ARG A 1 713 ? -55.689 -69.494 106.126 1.00 84.25 713 ARG A N 1
ATOM 5884 C CA . ARG A 1 713 ? -56.732 -68.942 107.012 1.00 84.25 713 ARG A CA 1
ATOM 5885 C C . ARG A 1 713 ? -58.084 -69.589 106.745 1.00 84.25 713 ARG A C 1
ATOM 5887 O O . ARG A 1 713 ? -58.704 -70.051 107.693 1.00 84.25 713 ARG A O 1
ATOM 5894 N N . LEU A 1 714 ? -58.496 -69.679 105.482 1.00 85.56 714 LEU A N 1
ATOM 5895 C CA . LEU A 1 714 ? -59.744 -70.311 105.064 1.00 85.56 714 LEU A CA 1
ATOM 5896 C C . LEU A 1 714 ? -59.756 -71.802 105.411 1.00 85.56 714 LEU A C 1
ATOM 5898 O O . LEU A 1 714 ? -60.777 -72.298 105.852 1.00 85.56 714 LEU A O 1
ATOM 5902 N N . VAL A 1 715 ? -58.635 -72.518 105.297 1.00 84.19 715 VAL A N 1
ATOM 5903 C CA . VAL A 1 715 ? -58.507 -73.920 105.721 1.00 84.19 715 VAL A CA 1
ATOM 5904 C C . VAL A 1 715 ? -58.570 -74.038 107.243 1.00 84.19 715 VAL A C 1
ATOM 5906 O O . VAL A 1 715 ? -59.287 -74.900 107.733 1.00 84.19 715 VAL A O 1
ATOM 5909 N N . ARG A 1 716 ? -57.914 -73.163 108.017 1.00 82.31 716 ARG A N 1
ATOM 5910 C CA . ARG A 1 716 ? -58.052 -73.131 109.489 1.00 82.31 716 ARG A CA 1
ATOM 5911 C C . ARG A 1 716 ? -59.480 -72.780 109.928 1.00 82.31 716 ARG A C 1
ATOM 5913 O O . ARG A 1 716 ? -59.988 -73.346 110.898 1.00 82.31 716 ARG A O 1
ATOM 5920 N N . GLU A 1 717 ? -60.145 -71.884 109.209 1.00 79.06 717 GLU A N 1
ATOM 5921 C CA . GLU A 1 717 ? -61.538 -71.501 109.437 1.00 79.06 717 GLU A CA 1
ATOM 5922 C C . GLU A 1 717 ? -62.503 -72.623 109.035 1.00 79.06 717 GLU A C 1
ATOM 5924 O O . GLU A 1 717 ? -63.394 -72.961 109.802 1.00 79.06 717 GLU A O 1
ATOM 5929 N N . HIS A 1 718 ? -62.271 -73.299 107.911 1.00 78.62 718 HIS A N 1
ATOM 5930 C CA . HIS A 1 718 ? -63.055 -74.451 107.470 1.00 78.62 718 HIS A CA 1
ATOM 5931 C C . HIS A 1 718 ? -62.799 -75.686 108.348 1.00 78.62 718 HIS A C 1
ATOM 5933 O O . HIS A 1 718 ? -63.722 -76.448 108.586 1.00 78.62 718 HIS A O 1
ATOM 5939 N N . ILE A 1 719 ? -61.603 -75.850 108.928 1.00 82.44 719 ILE A N 1
ATOM 5940 C CA . ILE A 1 719 ? -61.311 -76.849 109.971 1.00 82.44 719 ILE A CA 1
ATOM 5941 C C . ILE A 1 719 ? -62.034 -76.500 111.277 1.00 82.44 719 ILE A C 1
ATOM 5943 O O . ILE A 1 719 ? -62.595 -77.383 111.916 1.00 82.44 719 ILE A O 1
ATOM 5947 N N . THR A 1 720 ? -62.085 -75.230 111.692 1.00 79.25 720 THR A N 1
ATOM 5948 C CA . THR A 1 720 ? -62.840 -74.846 112.902 1.00 79.25 720 THR A CA 1
ATOM 5949 C C . THR A 1 720 ? -64.355 -74.849 112.685 1.00 79.25 720 THR A C 1
ATOM 5951 O O . THR A 1 720 ? -65.089 -75.178 113.615 1.00 79.25 720 THR A O 1
ATOM 5954 N N . GLN A 1 721 ? -64.838 -74.601 111.466 1.00 77.06 721 GLN A N 1
ATOM 5955 C CA . GLN A 1 721 ? -66.220 -74.862 111.057 1.00 77.06 721 GLN A CA 1
ATOM 5956 C C . GLN A 1 721 ? -66.501 -76.368 110.996 1.00 77.06 721 GLN A C 1
ATOM 5958 O O . GLN A 1 721 ? -67.495 -76.794 111.565 1.00 77.06 721 GLN A O 1
ATOM 5963 N N . MET A 1 722 ? -65.612 -77.192 110.433 1.00 69.56 722 MET A N 1
ATOM 5964 C CA . MET A 1 722 ? -65.705 -78.658 110.477 1.00 69.56 722 MET A CA 1
ATOM 5965 C C . MET A 1 722 ? -65.672 -79.199 111.906 1.00 69.56 722 MET A C 1
ATOM 5967 O O . MET A 1 722 ? -66.359 -80.170 112.172 1.00 69.56 722 MET A O 1
ATOM 5971 N N . ASN A 1 723 ? -64.946 -78.577 112.839 1.00 72.31 723 ASN A N 1
ATOM 5972 C CA . ASN A 1 723 ? -64.945 -78.975 114.250 1.00 72.31 723 ASN A CA 1
ATOM 5973 C C . ASN A 1 723 ? -66.217 -78.508 114.982 1.00 72.31 723 ASN A C 1
ATOM 5975 O O . ASN A 1 723 ? -66.734 -79.235 115.826 1.00 72.31 723 ASN A O 1
ATOM 5979 N N . ARG A 1 724 ? -66.775 -77.335 114.641 1.00 69.31 724 ARG A N 1
ATOM 5980 C CA . ARG A 1 724 ? -68.113 -76.913 115.105 1.00 69.31 724 ARG A CA 1
ATOM 5981 C C . ARG A 1 724 ? -69.197 -77.854 114.582 1.00 69.31 724 ARG A C 1
ATOM 5983 O O . ARG A 1 724 ? -70.016 -78.315 115.366 1.00 69.31 724 ARG A O 1
ATOM 5990 N N . LEU A 1 725 ? -69.147 -78.184 113.293 1.00 63.62 725 LEU A N 1
ATOM 5991 C CA . LEU A 1 725 ? -70.033 -79.146 112.651 1.00 63.62 725 LEU A CA 1
ATOM 5992 C C . LEU A 1 725 ? -69.832 -80.539 113.247 1.00 63.62 725 LEU A C 1
ATOM 5994 O O . LEU A 1 725 ? -70.817 -81.134 113.635 1.00 63.62 725 LEU A O 1
ATOM 5998 N N . ALA A 1 726 ? -68.612 -81.039 113.446 1.00 55.81 726 ALA A N 1
ATOM 5999 C CA . ALA A 1 726 ? -68.365 -82.321 114.114 1.00 55.81 726 ALA A CA 1
ATOM 6000 C C . ALA A 1 726 ? -68.969 -82.354 115.528 1.00 55.81 726 ALA A C 1
ATOM 6002 O O . ALA A 1 726 ? -69.619 -83.329 115.889 1.00 55.81 726 ALA A O 1
ATOM 6003 N N . ASN A 1 727 ? -68.866 -81.259 116.286 1.00 55.22 727 ASN A N 1
ATOM 6004 C CA . ASN A 1 727 ? -69.521 -81.131 117.590 1.00 55.22 727 ASN A CA 1
ATOM 6005 C C . ASN A 1 727 ? -71.062 -81.045 117.506 1.00 55.22 727 ASN A C 1
ATOM 6007 O O . ASN A 1 727 ? -71.725 -81.334 118.496 1.00 55.22 727 ASN A O 1
ATOM 6011 N N . GLN A 1 728 ? -71.644 -80.700 116.350 1.00 54.19 728 GLN A N 1
ATOM 6012 C CA . GLN A 1 728 ? -73.085 -80.829 116.070 1.00 54.19 728 GLN A CA 1
ATOM 6013 C C . GLN A 1 728 ? -73.457 -82.218 115.506 1.00 54.19 728 GLN A C 1
ATOM 6015 O O . GLN A 1 728 ? -74.534 -82.726 115.807 1.00 54.19 728 GLN A O 1
ATOM 6020 N N . TYR A 1 729 ? -72.560 -82.870 114.763 1.00 45.88 729 TYR A N 1
ATOM 6021 C CA . TYR A 1 729 ? -72.717 -84.203 114.164 1.00 45.88 729 TYR A CA 1
ATOM 6022 C C . TYR A 1 729 ? -72.413 -85.357 115.143 1.00 45.88 729 TYR A C 1
ATOM 6024 O O . TYR A 1 729 ? -72.640 -86.524 114.832 1.00 45.88 729 TYR A O 1
ATOM 6032 N N . ILE A 1 730 ? -71.956 -85.050 116.362 1.00 45.66 730 ILE A N 1
ATOM 6033 C CA . ILE A 1 730 ? -72.001 -85.975 117.508 1.00 45.66 730 ILE A CA 1
ATOM 6034 C C . ILE A 1 730 ? -73.453 -86.170 118.009 1.00 45.66 730 ILE A C 1
ATOM 6036 O O . ILE A 1 730 ? -73.721 -87.137 118.718 1.00 45.66 730 ILE A O 1
ATOM 6040 N N . SER A 1 731 ? -74.402 -85.315 117.594 1.00 43.19 731 SER A N 1
ATOM 6041 C CA . SER A 1 731 ? -75.843 -85.482 117.870 1.00 43.19 731 SER A CA 1
ATOM 6042 C C . SER A 1 731 ? -76.575 -86.343 116.829 1.00 43.19 731 SER A C 1
ATOM 6044 O O . SER A 1 731 ? -77.497 -87.058 117.198 1.00 43.19 731 SER A O 1
ATOM 6046 N N . GLU A 1 732 ? -76.191 -86.270 115.548 1.00 35.28 732 GLU A N 1
ATOM 6047 C CA . GLU A 1 732 ? -76.826 -86.954 114.401 1.00 35.28 732 GLU A CA 1
ATOM 6048 C C . GLU A 1 732 ? -75.823 -87.037 113.228 1.00 35.28 732 GLU A C 1
ATOM 6050 O O . GLU A 1 732 ? -75.014 -86.130 113.060 1.00 35.28 732 GLU A O 1
ATOM 6055 N N . GLY A 1 733 ? -75.804 -88.126 112.443 1.00 30.94 733 GLY A N 1
ATOM 6056 C CA . GLY A 1 733 ? -74.584 -88.545 111.722 1.00 30.94 733 GLY A CA 1
ATOM 6057 C C . GLY A 1 733 ? -74.601 -88.653 110.182 1.00 30.94 733 GLY A C 1
ATOM 6058 O O . GLY A 1 733 ? -75.644 -88.677 109.541 1.00 30.94 733 GLY A O 1
ATOM 6059 N N . ASN A 1 734 ? -73.386 -88.889 109.655 1.00 31.86 734 ASN A N 1
ATOM 6060 C CA . ASN A 1 734 ? -73.000 -89.535 108.378 1.00 31.86 734 ASN A CA 1
ATOM 6061 C C . ASN A 1 734 ? -72.912 -88.774 107.014 1.00 31.86 734 ASN A C 1
ATOM 6063 O O . ASN A 1 734 ? -73.901 -88.381 106.414 1.00 31.86 734 ASN A O 1
ATOM 6067 N N . HIS A 1 735 ? -71.682 -88.846 106.455 1.00 34.78 735 HIS A N 1
ATOM 6068 C CA . HIS A 1 735 ? -71.278 -89.090 105.041 1.00 34.78 735 HIS A CA 1
ATOM 6069 C C . HIS A 1 735 ? -70.928 -87.961 104.014 1.00 34.78 735 HIS A C 1
ATOM 6071 O O . HIS A 1 735 ? -71.764 -87.478 103.261 1.00 34.78 735 HIS A O 1
ATOM 6077 N N . SER A 1 736 ? -69.604 -87.851 103.766 1.00 32.59 736 SER A N 1
ATOM 6078 C CA . SER A 1 736 ? -68.889 -87.852 102.448 1.00 32.59 736 SER A CA 1
ATOM 6079 C C . SER A 1 736 ? -68.671 -86.581 101.569 1.00 32.59 736 SER A C 1
ATOM 6081 O O . SER A 1 736 ? -69.401 -85.603 101.626 1.00 32.59 736 SER A O 1
ATOM 6083 N N . LEU A 1 737 ? -67.569 -86.640 100.786 1.00 36.16 737 LEU A N 1
ATOM 6084 C CA . LEU A 1 737 ? -66.907 -85.652 99.877 1.00 36.16 737 LEU A CA 1
ATOM 6085 C C . LEU A 1 737 ? -67.153 -86.069 98.371 1.00 36.16 737 LEU A C 1
ATOM 6087 O O . LEU A 1 737 ? -68.073 -86.876 98.223 1.00 36.16 737 LEU A O 1
ATOM 6091 N N . PRO A 1 738 ? -66.412 -85.708 97.258 1.00 45.94 738 PRO A N 1
ATOM 6092 C CA . PRO A 1 738 ? -65.182 -84.878 97.043 1.00 45.94 738 PRO A CA 1
ATOM 6093 C C . PRO A 1 738 ? -64.981 -84.099 95.664 1.00 45.94 738 PRO A C 1
ATOM 6095 O O . PRO A 1 738 ? -65.829 -84.147 94.786 1.00 45.94 738 PRO A O 1
ATOM 6098 N N . THR A 1 739 ? -63.819 -83.404 95.499 1.00 37.84 739 THR A N 1
ATOM 6099 C CA . THR A 1 739 ? -62.867 -83.177 94.325 1.00 37.84 739 THR A CA 1
ATOM 6100 C C . THR A 1 739 ? -63.290 -83.147 92.814 1.00 37.84 739 THR A C 1
ATOM 6102 O O . THR A 1 739 ? -64.139 -83.938 92.440 1.00 37.84 739 THR A O 1
ATOM 6105 N N . GLU A 1 740 ? -62.647 -82.475 91.809 1.00 34.91 740 GLU A N 1
ATOM 6106 C CA . GLU A 1 740 ? -61.573 -81.427 91.649 1.00 34.91 740 GLU A CA 1
ATOM 6107 C C . GLU A 1 740 ? -61.242 -81.050 90.142 1.00 34.91 740 GLU A C 1
ATOM 6109 O O . GLU A 1 740 ? -61.552 -81.823 89.243 1.00 34.91 740 GLU A O 1
ATOM 6114 N N . LYS A 1 741 ? -60.433 -79.973 89.917 1.00 34.94 741 LYS A N 1
ATOM 6115 C CA . LYS A 1 741 ? -59.343 -79.770 88.880 1.00 34.94 741 LYS A CA 1
ATOM 6116 C C . LYS A 1 741 ? -59.581 -79.323 87.394 1.00 34.94 741 LYS A C 1
ATOM 6118 O O . LYS A 1 741 ? -60.699 -79.221 86.908 1.00 34.94 741 LYS A O 1
ATOM 6123 N N . THR A 1 742 ? -58.455 -78.949 86.733 1.00 43.69 742 THR A N 1
ATOM 6124 C CA . THR A 1 742 ? -58.176 -78.299 85.395 1.00 43.69 742 THR A CA 1
ATOM 6125 C C . THR A 1 742 ? -56.705 -78.657 84.936 1.00 43.69 742 THR A C 1
ATOM 6127 O O . THR A 1 742 ? -56.209 -79.596 85.570 1.00 43.69 742 THR A O 1
ATOM 6130 N N . PRO A 1 743 ? -55.914 -78.033 83.982 1.00 55.75 743 PRO A N 1
ATOM 6131 C CA . PRO A 1 743 ? -56.075 -76.908 82.999 1.00 55.75 743 PRO A CA 1
ATOM 6132 C C . PRO A 1 743 ? -55.329 -77.019 81.592 1.00 55.75 743 PRO A C 1
ATOM 6134 O O . PRO A 1 743 ? -54.728 -78.038 81.289 1.00 55.75 743 PRO A O 1
ATOM 6137 N N . ASN A 1 744 ? -55.316 -75.922 80.785 1.00 42.50 744 ASN A N 1
ATOM 6138 C CA . ASN A 1 744 ? -54.308 -75.354 79.807 1.00 42.50 744 ASN A CA 1
ATOM 6139 C C . ASN A 1 744 ? -53.414 -76.189 78.820 1.00 42.50 744 ASN A C 1
ATOM 6141 O O . ASN A 1 744 ? -52.792 -77.141 79.265 1.00 42.50 744 ASN A O 1
ATOM 6145 N N . PHE A 1 745 ? -53.126 -75.675 77.581 1.00 33.28 745 PHE A N 1
ATOM 6146 C CA . PHE A 1 745 ? -51.764 -75.269 77.050 1.00 33.28 745 PHE A CA 1
ATOM 6147 C C . PHE A 1 745 ? -51.724 -74.615 75.611 1.00 33.28 745 PHE A C 1
ATOM 6149 O O . PHE A 1 745 ? -52.782 -74.312 75.069 1.00 33.28 745 PHE A O 1
ATOM 6156 N N . TRP A 1 746 ? -50.530 -74.330 75.016 1.00 41.12 746 TRP A N 1
ATOM 6157 C CA . TRP A 1 746 ? -50.259 -73.432 73.839 1.00 41.12 746 TRP A CA 1
ATOM 6158 C C . TRP A 1 746 ? -49.137 -73.865 72.813 1.00 41.12 746 TRP A C 1
ATOM 6160 O O . TRP A 1 746 ? -48.196 -74.544 73.210 1.00 41.12 746 TRP A O 1
ATOM 6170 N N . LYS A 1 747 ? -49.145 -73.244 71.593 1.00 40.28 747 LYS A N 1
ATOM 6171 C CA . LYS A 1 747 ? -48.013 -72.684 70.742 1.00 40.28 747 LYS A CA 1
ATOM 6172 C C . LYS A 1 747 ? -47.106 -73.516 69.767 1.00 40.28 747 LYS A C 1
ATOM 6174 O O . LYS A 1 747 ? -46.454 -74.448 70.213 1.00 40.28 747 LYS A O 1
ATOM 6179 N N . ASN A 1 748 ? -46.915 -73.032 68.501 1.00 39.16 748 ASN A N 1
ATOM 6180 C CA . ASN A 1 748 ? -45.626 -72.609 67.825 1.00 39.16 748 ASN A CA 1
ATOM 6181 C C . ASN A 1 748 ? -45.522 -72.734 66.260 1.00 39.16 748 ASN A C 1
ATOM 6183 O O . ASN A 1 748 ? -45.999 -73.722 65.713 1.00 39.16 748 ASN A O 1
ATOM 6187 N N . ASN A 1 749 ? -44.789 -71.796 65.595 1.00 39.00 749 ASN A N 1
ATOM 6188 C CA . ASN A 1 749 ? -43.740 -71.953 64.521 1.00 39.00 749 ASN A CA 1
ATOM 6189 C C . ASN A 1 749 ? -43.685 -70.896 63.369 1.00 39.00 749 ASN A C 1
ATOM 6191 O O . ASN A 1 749 ? -44.687 -70.272 63.037 1.00 39.00 749 ASN A O 1
ATOM 6195 N N . LEU A 1 750 ? -42.482 -70.717 62.774 1.00 42.62 750 LEU A N 1
ATOM 6196 C CA . LEU A 1 750 ? -42.092 -69.794 61.672 1.00 42.62 750 LEU A CA 1
ATOM 6197 C C . LEU A 1 750 ? -40.842 -70.355 60.913 1.00 42.62 750 LEU A C 1
ATOM 6199 O O . LEU A 1 750 ? -40.164 -71.208 61.491 1.00 42.62 750 LEU A O 1
ATOM 6203 N N . ARG A 1 751 ? -40.512 -69.926 59.670 1.00 40.53 751 ARG A N 1
ATOM 6204 C CA . ARG A 1 751 ? -39.273 -70.326 58.929 1.00 40.53 751 ARG A CA 1
ATOM 6205 C C . ARG A 1 751 ? -38.883 -69.418 57.733 1.00 40.53 751 ARG A C 1
ATOM 6207 O O . ARG A 1 751 ? -39.706 -68.622 57.294 1.00 40.53 751 ARG A O 1
ATOM 6214 N N . ASP A 1 752 ? -37.649 -69.576 57.231 1.00 42.78 752 ASP A N 1
ATOM 6215 C CA . ASP A 1 752 ? -36.895 -68.645 56.350 1.00 42.78 752 ASP A CA 1
ATOM 6216 C C . ASP A 1 752 ? -36.720 -69.075 54.865 1.00 42.78 752 ASP A C 1
ATOM 6218 O O . ASP A 1 752 ? -36.847 -70.256 54.541 1.00 42.78 752 ASP A O 1
ATOM 6222 N N . GLU A 1 753 ? -36.301 -68.136 53.991 1.00 41.91 753 GLU A N 1
ATOM 6223 C CA . GLU A 1 753 ? -35.800 -68.363 52.609 1.00 41.91 753 GLU A CA 1
ATOM 6224 C C . GLU A 1 753 ? -34.547 -67.492 52.273 1.00 41.91 753 GLU A C 1
ATOM 6226 O O . GLU A 1 753 ? -34.137 -66.656 53.077 1.00 41.91 753 GLU A O 1
ATOM 6231 N N . SER A 1 754 ? -33.880 -67.727 51.124 1.00 45.66 754 SER A N 1
ATOM 6232 C CA . SER A 1 754 ? -32.426 -67.475 50.918 1.00 45.66 754 SER A CA 1
ATOM 6233 C C . SER A 1 754 ? -32.035 -66.358 49.903 1.00 45.66 754 SER A C 1
ATOM 6235 O O . SER A 1 754 ? -32.771 -66.135 48.939 1.00 45.66 754 SER A O 1
ATOM 6237 N N . PRO A 1 755 ? -30.863 -65.674 50.029 1.00 55.22 755 PRO A N 1
ATOM 6238 C CA . PRO A 1 755 ? -30.555 -64.443 49.271 1.00 55.22 755 PRO A CA 1
ATOM 6239 C C . PRO A 1 755 ? -30.122 -64.563 47.794 1.00 55.22 755 PRO A C 1
ATOM 6241 O O . PRO A 1 755 ? -30.127 -63.547 47.095 1.00 55.22 755 PRO A O 1
ATOM 6244 N N . GLU A 1 756 ? -29.721 -65.738 47.289 1.00 49.72 756 GLU A N 1
ATOM 6245 C CA . GLU A 1 756 ? -29.086 -65.869 45.952 1.00 49.72 756 GLU A CA 1
ATOM 6246 C C . GLU A 1 756 ? -29.959 -65.372 44.780 1.00 49.72 756 GLU A C 1
ATOM 6248 O O . GLU A 1 756 ? -29.447 -64.978 43.729 1.00 49.72 756 GLU A O 1
ATOM 6253 N N . PHE A 1 757 ? -31.281 -65.335 44.970 1.00 65.19 757 PHE A N 1
ATOM 6254 C CA . PHE A 1 757 ? -32.261 -64.917 43.966 1.00 65.19 757 PHE A CA 1
ATOM 6255 C C . PHE A 1 757 ? -32.052 -63.481 43.443 1.00 65.19 757 PHE A C 1
ATOM 6257 O O . PHE A 1 757 ? -32.368 -63.189 42.288 1.00 65.19 757 PHE A O 1
ATOM 6264 N N . TYR A 1 758 ? -31.502 -62.577 44.262 1.00 60.91 758 TYR A N 1
ATOM 6265 C CA . TYR A 1 758 ? -31.389 -61.156 43.911 1.00 60.91 758 TYR A CA 1
ATOM 6266 C C . TYR A 1 758 ? -30.234 -60.839 42.950 1.00 60.91 758 TYR A C 1
ATOM 6268 O O . TYR A 1 758 ? -30.382 -59.968 42.091 1.00 60.91 758 TYR A O 1
ATOM 6276 N N . ILE A 1 759 ? -29.109 -61.557 43.042 1.00 68.81 759 ILE A N 1
ATOM 6277 C CA . ILE A 1 759 ? -27.896 -61.267 42.252 1.00 68.81 759 ILE A CA 1
ATOM 6278 C C . ILE A 1 759 ? -28.165 -61.490 40.757 1.00 68.81 759 ILE A C 1
ATOM 6280 O O . ILE A 1 759 ? -27.938 -60.607 39.930 1.00 68.81 759 ILE A O 1
ATOM 6284 N N . LYS A 1 760 ? -28.762 -62.640 40.422 1.00 64.31 760 LYS A N 1
ATOM 6285 C CA . LYS A 1 760 ? -29.033 -63.073 39.041 1.00 64.31 760 LYS A CA 1
ATOM 6286 C C . LYS A 1 760 ? -30.034 -62.180 38.290 1.00 64.31 760 LYS A C 1
ATOM 6288 O O . LYS A 1 760 ? -30.105 -62.224 37.064 1.00 64.31 760 LYS A O 1
ATOM 6293 N N . ARG A 1 761 ? -30.810 -61.366 39.016 1.00 69.19 761 ARG A N 1
ATOM 6294 C CA . ARG A 1 761 ? -31.734 -60.374 38.445 1.00 69.19 761 ARG A CA 1
ATOM 6295 C C . ARG A 1 761 ? -31.002 -59.104 37.999 1.00 69.19 761 ARG A C 1
ATOM 6297 O O . ARG A 1 761 ? -31.295 -58.588 36.925 1.00 69.19 761 ARG A O 1
ATOM 6304 N N . TYR A 1 762 ? -30.012 -58.656 38.772 1.00 67.81 762 TYR A N 1
ATOM 6305 C CA . TYR A 1 762 ? -29.251 -57.428 38.506 1.00 67.81 762 TYR A CA 1
ATOM 6306 C C . TYR A 1 762 ? -28.399 -57.522 37.225 1.00 67.81 762 TYR A C 1
ATOM 6308 O O . TYR A 1 762 ? -28.337 -56.578 36.436 1.00 67.81 762 TYR A O 1
ATOM 6316 N N . GLU A 1 763 ? -27.801 -58.688 36.959 1.00 67.19 763 GLU A N 1
ATOM 6317 C CA . GLU A 1 763 ? -26.994 -58.932 35.750 1.00 67.19 763 GLU A CA 1
ATOM 6318 C C . GLU A 1 763 ? -27.813 -58.882 34.445 1.00 67.19 763 GLU A C 1
ATOM 6320 O O . GLU A 1 763 ? -27.289 -58.524 33.384 1.00 67.19 763 GLU A O 1
ATOM 6325 N N . GLN A 1 764 ? -29.110 -59.210 34.502 1.00 70.62 764 GLN A N 1
ATOM 6326 C CA . GLN A 1 764 ? -30.011 -59.119 33.347 1.00 70.62 764 GLN A CA 1
ATOM 6327 C C . GLN A 1 764 ? -30.460 -57.681 33.050 1.00 70.62 764 GLN A C 1
ATOM 6329 O O . GLN A 1 764 ? -30.831 -57.381 31.914 1.00 70.62 764 GLN A O 1
ATOM 6334 N N . GLU A 1 765 ? -30.421 -56.794 34.045 1.00 69.12 765 GLU A N 1
ATOM 6335 C CA . GLU A 1 765 ? -30.819 -55.390 33.910 1.00 69.12 765 GLU A CA 1
ATOM 6336 C C . GLU A 1 765 ? -29.717 -54.589 33.186 1.00 69.12 765 GLU A C 1
ATOM 6338 O O . GLU A 1 765 ? -29.973 -53.958 32.160 1.00 69.12 765 GLU A O 1
ATOM 6343 N N . ILE A 1 766 ? -28.456 -54.728 33.623 1.00 65.81 766 ILE A N 1
ATOM 6344 C CA . ILE A 1 766 ? -27.286 -54.027 33.047 1.00 65.81 766 ILE A CA 1
ATOM 6345 C C . ILE A 1 766 ? -27.092 -54.340 31.550 1.00 65.81 766 ILE A C 1
ATOM 6347 O O . ILE A 1 766 ? -26.730 -53.463 30.761 1.00 65.81 766 ILE A O 1
ATOM 6351 N N . ASN A 1 767 ? -27.359 -55.580 31.131 1.00 62.56 767 ASN A N 1
ATOM 6352 C CA . ASN A 1 767 ? -27.218 -55.981 29.729 1.00 62.56 767 ASN A CA 1
ATOM 6353 C C . ASN A 1 767 ? -28.327 -55.430 28.810 1.00 62.56 767 ASN A C 1
ATOM 6355 O O . ASN A 1 767 ? -28.113 -55.349 27.600 1.00 62.56 767 ASN A O 1
ATOM 6359 N N . LYS A 1 768 ? -29.481 -54.998 29.343 1.00 64.75 768 LYS A N 1
ATOM 6360 C CA . LYS A 1 768 ? -30.560 -54.400 28.532 1.00 64.75 768 LYS A CA 1
ATOM 6361 C C . LYS A 1 768 ? -30.281 -52.960 28.111 1.00 64.75 768 LYS A C 1
ATOM 6363 O O . LYS A 1 768 ? -30.702 -52.570 27.024 1.00 64.75 768 LYS A O 1
ATOM 6368 N N . ASP A 1 769 ? -29.570 -52.177 28.920 1.00 58.03 769 ASP A N 1
ATOM 6369 C CA . ASP A 1 769 ? -29.307 -50.770 28.588 1.00 58.03 769 ASP A CA 1
ATOM 6370 C C . ASP A 1 769 ? -28.104 -50.585 27.656 1.00 58.03 769 ASP A C 1
ATOM 6372 O O . ASP A 1 769 ? -28.125 -49.691 26.807 1.00 58.03 769 ASP A O 1
ATOM 6376 N N . ARG A 1 770 ? -27.119 -51.497 27.677 1.00 54.12 770 ARG A N 1
ATOM 6377 C CA . ARG A 1 770 ? -26.041 -51.518 26.665 1.00 54.12 770 ARG A CA 1
ATOM 6378 C C . ARG A 1 770 ? -26.556 -51.688 25.229 1.00 54.12 770 ARG A C 1
ATOM 6380 O O . ARG A 1 770 ? -25.908 -51.213 24.303 1.00 54.12 770 ARG A O 1
ATOM 6387 N N . ALA A 1 771 ? -27.723 -52.306 25.040 1.00 53.50 771 ALA A N 1
ATOM 6388 C CA . ALA A 1 771 ? -28.327 -52.512 23.723 1.00 53.50 771 ALA A CA 1
ATOM 6389 C C . ALA A 1 771 ? -29.037 -51.269 23.141 1.00 53.50 771 ALA A C 1
ATOM 6391 O O . ALA A 1 771 ? -29.386 -51.277 21.964 1.00 53.50 771 ALA A O 1
ATOM 6392 N N . LYS A 1 772 ? -29.271 -50.203 23.926 1.00 53.50 772 LYS A N 1
ATOM 6393 C CA . LYS A 1 772 ? -30.070 -49.037 23.487 1.00 53.50 772 LYS A CA 1
ATOM 6394 C C . LYS A 1 772 ? -29.261 -47.899 22.860 1.00 53.50 772 LYS A C 1
ATOM 6396 O O . LYS A 1 772 ? -29.846 -47.045 22.197 1.00 53.50 772 LYS A O 1
ATOM 6401 N N . HIS A 1 773 ? -27.946 -47.852 23.083 1.00 51.56 773 HIS A N 1
ATOM 6402 C CA . HIS A 1 773 ? -27.074 -46.740 22.667 1.00 51.56 773 HIS A CA 1
ATOM 6403 C C . HIS A 1 773 ? -25.811 -47.207 21.910 1.00 51.56 773 HIS A C 1
ATOM 6405 O O . HIS A 1 773 ? -24.760 -46.573 21.981 1.00 51.56 773 HIS A O 1
ATOM 6411 N N . GLY A 1 774 ? -25.915 -48.313 21.164 1.00 41.19 774 GLY A N 1
ATOM 6412 C CA . GLY A 1 774 ? -24.941 -48.670 20.126 1.00 41.19 774 GLY A CA 1
ATOM 6413 C C . GLY A 1 774 ? -25.112 -47.776 18.892 1.00 41.19 774 GLY A C 1
ATOM 6414 O O . GLY A 1 774 ? -26.238 -47.497 18.488 1.00 41.19 774 GLY A O 1
ATOM 6415 N N . VAL A 1 775 ? -24.007 -47.298 18.312 1.00 48.53 775 VAL A N 1
ATOM 6416 C CA . VAL A 1 775 ? -24.021 -46.319 17.211 1.00 48.53 775 VAL A CA 1
ATOM 6417 C C . VAL A 1 775 ? -23.707 -46.991 15.877 1.00 48.53 775 VAL A C 1
ATOM 6419 O O . VAL A 1 775 ? -22.550 -47.309 15.619 1.00 48.53 775 VAL A O 1
ATOM 6422 N N . ASP A 1 776 ? -24.707 -47.081 15.000 1.00 42.38 776 ASP A N 1
ATOM 6423 C CA . ASP A 1 776 ? -24.519 -47.298 13.561 1.00 42.38 776 ASP A CA 1
ATOM 6424 C C . ASP A 1 776 ? -24.850 -46.011 12.793 1.00 42.38 776 ASP A C 1
ATOM 6426 O O . ASP A 1 776 ? -25.979 -45.516 12.817 1.00 42.38 776 ASP A O 1
ATOM 6430 N N . ARG A 1 777 ? -23.856 -45.444 12.098 1.00 45.78 777 ARG A N 1
ATOM 6431 C CA . ARG A 1 777 ? -24.038 -44.260 11.242 1.00 45.78 777 ARG A CA 1
ATOM 6432 C C . ARG A 1 777 ? -24.336 -44.675 9.802 1.00 45.78 777 ARG A C 1
ATOM 6434 O O . ARG A 1 777 ? -23.423 -44.774 8.986 1.00 45.78 777 ARG A O 1
ATOM 6441 N N . CYS A 1 778 ? -25.613 -44.834 9.464 1.00 45.16 778 CYS A N 1
ATOM 6442 C CA . CYS A 1 778 ? -26.024 -44.766 8.059 1.00 45.16 778 CYS A CA 1
ATOM 6443 C C . CYS A 1 778 ? -25.862 -43.321 7.530 1.00 45.16 778 CYS A C 1
ATOM 6445 O O . CYS A 1 778 ? -26.214 -42.380 8.247 1.00 45.16 778 CYS A O 1
ATOM 6447 N N . PRO A 1 779 ? -25.348 -43.109 6.304 1.00 49.50 779 PRO A N 1
ATOM 6448 C CA . PRO A 1 779 ? -25.307 -41.783 5.686 1.00 49.50 779 PRO A CA 1
ATOM 6449 C C . PRO A 1 779 ? -26.714 -41.316 5.271 1.00 49.50 779 PRO A C 1
ATOM 6451 O O . PRO A 1 779 ? -27.536 -42.127 4.844 1.00 49.50 779 PRO A O 1
ATOM 6454 N N . SER A 1 780 ? -26.984 -40.006 5.359 1.00 56.88 780 SER A N 1
ATOM 6455 C CA . SER A 1 780 ? -28.244 -39.425 4.858 1.00 56.88 780 SER A CA 1
ATOM 6456 C C . SER A 1 780 ? -28.385 -39.647 3.341 1.00 56.88 780 SER A C 1
ATOM 6458 O O . SER A 1 780 ? -27.387 -39.492 2.626 1.00 56.88 780 SER A O 1
ATOM 6460 N N . PRO A 1 781 ? -29.599 -39.926 2.814 1.00 64.06 781 PRO A N 1
ATOM 6461 C CA . PRO A 1 781 ? -29.863 -39.968 1.372 1.00 64.06 781 PRO A CA 1
ATOM 6462 C C . PRO A 1 781 ? -29.374 -38.724 0.611 1.00 64.06 781 PRO A C 1
ATOM 6464 O O . PRO A 1 781 ? -28.916 -38.834 -0.526 1.00 64.06 781 PRO A O 1
ATOM 6467 N N . GLU A 1 782 ? -29.407 -37.555 1.254 1.00 59.66 782 GLU A N 1
ATOM 6468 C CA . GLU A 1 782 ? -28.971 -36.268 0.691 1.00 59.66 782 GLU A CA 1
ATOM 6469 C C . GLU A 1 782 ? -27.483 -36.282 0.305 1.00 59.66 782 GLU A C 1
ATOM 6471 O O . GLU A 1 782 ? -27.097 -35.772 -0.746 1.00 59.66 782 GLU A O 1
ATOM 6476 N N . PHE A 1 783 ? -26.645 -36.934 1.119 1.00 59.44 783 PHE A N 1
ATOM 6477 C CA . PHE A 1 783 ? -25.200 -37.018 0.889 1.00 59.44 783 PHE A CA 1
ATOM 6478 C C . PHE A 1 783 ? -24.839 -37.894 -0.314 1.00 59.44 783 PHE A C 1
ATOM 6480 O O . PHE A 1 783 ? -23.781 -37.706 -0.914 1.00 59.44 783 PHE A O 1
ATOM 6487 N N . LYS A 1 784 ? -25.714 -38.838 -0.684 1.00 70.44 784 LYS A N 1
ATOM 6488 C CA . LYS A 1 784 ? -25.534 -39.638 -1.896 1.00 70.44 784 LYS A CA 1
ATOM 6489 C C . LYS A 1 784 ? -25.863 -38.813 -3.142 1.00 70.44 784 LYS A C 1
ATOM 6491 O O . LYS A 1 784 ? -25.041 -38.738 -4.045 1.00 70.44 784 LYS A O 1
ATOM 6496 N N . HIS A 1 785 ? -27.000 -38.114 -3.132 1.00 77.12 785 HIS A N 1
ATOM 6497 C CA . HIS A 1 785 ? -27.444 -37.294 -4.262 1.00 77.12 785 HIS A CA 1
ATOM 6498 C C . HIS A 1 785 ? -26.445 -36.181 -4.635 1.00 77.12 785 HIS A C 1
ATOM 6500 O O . HIS A 1 785 ? -26.215 -35.937 -5.817 1.00 77.12 785 HIS A O 1
ATOM 6506 N N . ILE A 1 786 ? -25.810 -35.546 -3.641 1.00 74.88 786 ILE A N 1
ATOM 6507 C CA . ILE A 1 786 ? -24.763 -34.532 -3.868 1.00 74.88 786 ILE A CA 1
ATOM 6508 C C . ILE A 1 786 ? -23.528 -35.138 -4.558 1.00 74.88 786 ILE A C 1
ATOM 6510 O O . ILE A 1 786 ? -22.961 -34.509 -5.448 1.00 74.88 786 ILE A O 1
ATOM 6514 N N . ASN A 1 787 ? -23.131 -36.355 -4.179 1.00 73.06 787 ASN A N 1
ATOM 6515 C CA . ASN A 1 787 ? -21.983 -37.051 -4.765 1.00 73.06 787 ASN A CA 1
ATOM 6516 C C . ASN A 1 787 ? -22.277 -37.489 -6.213 1.00 73.06 787 ASN A C 1
ATOM 6518 O O . ASN A 1 787 ? -21.484 -37.225 -7.115 1.00 73.06 787 ASN A O 1
ATOM 6522 N N . ASP A 1 788 ? -23.468 -38.051 -6.454 1.00 84.12 788 ASP A N 1
ATOM 6523 C CA . ASP A 1 788 ? -23.933 -38.431 -7.794 1.00 84.12 788 ASP A CA 1
ATOM 6524 C C . ASP A 1 788 ? -23.930 -37.208 -8.752 1.00 84.12 788 ASP A C 1
ATOM 6526 O O . ASP A 1 788 ? -23.403 -37.286 -9.863 1.00 84.12 788 ASP A O 1
ATOM 6530 N N . LEU A 1 789 ? -24.417 -36.042 -8.295 1.00 85.56 789 LEU A N 1
ATOM 6531 C CA . LEU A 1 789 ? -24.393 -34.780 -9.059 1.00 85.56 789 LEU A CA 1
ATOM 6532 C C . LEU A 1 789 ? -22.975 -34.246 -9.331 1.00 85.56 789 LEU A C 1
ATOM 6534 O O . LEU A 1 789 ? -22.721 -33.697 -10.404 1.00 85.56 789 LEU A O 1
ATOM 6538 N N . GLN A 1 790 ? -22.049 -34.384 -8.378 1.00 75.25 790 GLN A N 1
ATOM 6539 C CA . GLN A 1 790 ? -20.654 -33.969 -8.564 1.00 75.25 790 GLN A CA 1
ATOM 6540 C C . GLN A 1 790 ? -19.942 -34.838 -9.608 1.00 75.25 790 GLN A C 1
ATOM 6542 O O . GLN A 1 790 ? -19.181 -34.315 -10.426 1.00 75.25 790 GLN A O 1
ATOM 6547 N N . GLN A 1 791 ? -20.223 -36.143 -9.630 1.00 81.81 791 GLN A N 1
ATOM 6548 C CA . GLN A 1 791 ? -19.619 -37.061 -10.592 1.00 81.81 791 GLN A CA 1
ATOM 6549 C C . GLN A 1 791 ? -20.097 -36.799 -12.032 1.00 81.81 791 GLN A C 1
ATOM 6551 O O . GLN A 1 791 ? -19.293 -36.878 -12.962 1.00 81.81 791 GLN A O 1
ATOM 6556 N N . ASP A 1 792 ? -21.366 -36.430 -12.232 1.00 90.19 792 ASP A N 1
ATOM 6557 C CA . ASP A 1 792 ? -21.901 -36.130 -13.568 1.00 90.19 792 ASP A CA 1
ATOM 6558 C C . ASP A 1 792 ? -21.338 -34.839 -14.189 1.00 90.19 792 ASP A C 1
ATOM 6560 O O . ASP A 1 792 ? -21.096 -34.800 -15.401 1.00 90.19 792 ASP A O 1
ATOM 6564 N N . GLU A 1 793 ? -21.055 -33.803 -13.392 1.00 88.69 793 GLU A N 1
ATOM 6565 C CA . GLU A 1 793 ? -20.421 -32.575 -13.903 1.00 88.69 793 GLU A CA 1
ATOM 6566 C C . GLU A 1 793 ? -18.943 -32.808 -14.271 1.00 88.69 793 GLU A C 1
ATOM 6568 O O . GLU A 1 793 ? -18.485 -32.325 -15.310 1.00 88.69 793 GLU A O 1
ATOM 6573 N N . ILE A 1 794 ? -18.213 -33.639 -13.512 1.00 85.31 794 ILE A N 1
ATOM 6574 C CA . ILE A 1 794 ? -16.866 -34.112 -13.896 1.00 85.31 794 ILE A CA 1
ATOM 6575 C C . ILE A 1 794 ? -16.938 -34.829 -15.254 1.00 85.31 794 ILE A C 1
ATOM 6577 O O . ILE A 1 794 ? -16.255 -34.440 -16.207 1.00 85.31 794 ILE A O 1
ATOM 6581 N N . ASN A 1 795 ? -17.856 -35.794 -15.383 1.00 87.06 795 ASN A N 1
ATOM 6582 C CA . ASN A 1 795 ? -18.095 -36.540 -16.622 1.00 87.06 795 ASN A CA 1
ATOM 6583 C C . ASN A 1 795 ? -18.518 -35.634 -17.799 1.00 87.06 795 ASN A C 1
ATOM 6585 O O . ASN A 1 795 ? -18.474 -36.064 -18.957 1.00 87.06 795 ASN A O 1
ATOM 6589 N N . ARG A 1 796 ? -19.002 -34.407 -17.561 1.00 94.62 796 ARG A N 1
ATOM 6590 C CA . ARG A 1 796 ? -19.318 -33.419 -18.606 1.00 94.62 796 ARG A CA 1
ATOM 6591 C C . ARG A 1 796 ? -18.074 -32.637 -19.032 1.00 94.62 796 ARG A C 1
ATOM 6593 O O . ARG A 1 796 ? -17.813 -32.558 -20.234 1.00 94.62 796 ARG A O 1
ATOM 6600 N N . LEU A 1 797 ? -17.315 -32.094 -18.082 1.00 84.00 797 LEU A N 1
ATOM 6601 C CA . LEU A 1 797 ? -16.163 -31.221 -18.347 1.00 84.00 797 LEU A CA 1
ATOM 6602 C C . LEU A 1 797 ? -15.057 -31.933 -19.146 1.00 84.00 797 LEU A C 1
ATOM 6604 O O . LEU A 1 797 ? -14.510 -31.360 -20.091 1.00 84.00 797 LEU A O 1
ATOM 6608 N N . GLU A 1 798 ? -14.791 -33.211 -18.865 1.00 82.06 798 GLU A N 1
ATOM 6609 C CA . GLU A 1 798 ? -13.809 -34.013 -19.618 1.00 82.06 798 GLU A CA 1
ATOM 6610 C C . GLU A 1 798 ? -14.146 -34.119 -21.121 1.00 82.06 798 GLU A C 1
ATOM 6612 O O . GLU A 1 798 ? -13.263 -34.023 -21.981 1.00 82.06 798 GLU A O 1
ATOM 6617 N N . ARG A 1 799 ? -15.439 -34.234 -21.461 1.00 86.62 799 ARG A N 1
ATOM 6618 C CA . ARG A 1 799 ? -15.931 -34.277 -22.854 1.00 86.62 799 ARG A CA 1
ATOM 6619 C C . ARG A 1 799 ? -15.875 -32.920 -23.561 1.00 86.62 799 ARG A C 1
ATOM 6621 O O . ARG A 1 799 ? -15.966 -32.872 -24.789 1.00 86.62 799 ARG A O 1
ATOM 6628 N N . GLU A 1 800 ? -15.744 -31.824 -22.820 1.00 79.00 800 GLU A N 1
ATOM 6629 C CA . GLU A 1 800 ? -15.601 -30.472 -23.366 1.00 79.00 800 GLU A CA 1
ATOM 6630 C C . GLU A 1 800 ? -14.125 -30.158 -23.667 1.00 79.00 800 GLU A C 1
ATOM 6632 O O . GLU A 1 800 ? -13.801 -29.714 -24.773 1.00 79.00 800 GLU A O 1
ATOM 6637 N N . ILE A 1 801 ? -13.215 -30.545 -22.765 1.00 73.75 801 ILE A N 1
ATOM 6638 C CA . ILE A 1 801 ? -11.755 -30.463 -22.956 1.00 73.75 801 ILE A CA 1
ATOM 6639 C C . ILE A 1 801 ? -11.314 -31.216 -24.226 1.00 73.75 801 ILE A C 1
ATOM 6641 O O . ILE A 1 801 ? -10.582 -30.663 -25.051 1.00 73.75 801 ILE A O 1
ATOM 6645 N N . GLN A 1 802 ? -11.818 -32.438 -24.450 1.00 72.88 802 GLN A N 1
ATOM 6646 C CA . GLN A 1 802 ? -11.493 -33.223 -25.653 1.00 72.88 802 GLN A CA 1
ATOM 6647 C C . GLN A 1 802 ? -11.920 -32.554 -26.976 1.00 72.88 802 GLN A C 1
ATOM 6649 O O . GLN A 1 802 ? -11.268 -32.760 -28.000 1.00 72.88 802 GLN A O 1
ATOM 6654 N N . LYS A 1 803 ? -12.978 -31.729 -26.987 1.00 69.44 803 LYS A N 1
ATOM 6655 C CA . LYS A 1 803 ? -13.425 -31.016 -28.202 1.00 69.44 803 LYS A CA 1
ATOM 6656 C C . LYS A 1 803 ? -12.533 -29.823 -28.544 1.00 69.44 803 LYS A C 1
ATOM 6658 O O . LYS A 1 803 ? -12.277 -29.561 -29.723 1.00 69.44 803 LYS A O 1
ATOM 6663 N N . LEU A 1 804 ? -12.066 -29.104 -27.522 1.00 63.50 804 LEU A N 1
ATOM 6664 C CA . LEU A 1 804 ? -11.245 -27.901 -27.682 1.00 63.50 804 LEU A CA 1
ATOM 6665 C C . LEU A 1 804 ? -9.839 -28.225 -28.211 1.00 63.50 804 LEU A C 1
ATOM 6667 O O . LEU A 1 804 ? -9.312 -27.478 -29.037 1.00 63.50 804 LEU A O 1
ATOM 6671 N N . ALA A 1 805 ? -9.275 -29.374 -27.823 1.00 55.97 805 ALA A N 1
ATOM 6672 C CA . ALA A 1 805 ? -7.962 -29.840 -28.279 1.00 55.97 805 ALA A CA 1
ATOM 6673 C C . ALA A 1 805 ? -7.843 -29.999 -29.813 1.00 55.97 805 ALA A C 1
ATOM 6675 O O . ALA A 1 805 ? -6.755 -29.854 -30.366 1.00 55.97 805 ALA A O 1
ATOM 6676 N N . LEU A 1 806 ? -8.950 -30.256 -30.520 1.00 56.53 806 LEU A N 1
ATOM 6677 C CA . LEU A 1 806 ? -8.957 -30.525 -31.966 1.00 56.53 806 LEU A CA 1
ATOM 6678 C C . LEU A 1 806 ? -8.963 -29.266 -32.860 1.00 56.53 806 LEU A C 1
ATOM 6680 O O . LEU A 1 806 ? -8.874 -29.393 -34.079 1.00 56.53 806 LEU A O 1
ATOM 6684 N N . HIS A 1 807 ? -9.080 -28.058 -32.294 1.00 46.12 807 HIS A N 1
ATOM 6685 C CA . HIS A 1 807 ? -9.447 -26.847 -33.051 1.00 46.12 807 HIS A CA 1
ATOM 6686 C C . HIS A 1 807 ? -8.339 -25.789 -33.241 1.00 46.12 807 HIS A C 1
ATOM 6688 O O . HIS A 1 807 ? -8.618 -24.708 -33.764 1.00 46.12 807 HIS A O 1
ATOM 6694 N N . ARG A 1 808 ? -7.078 -26.057 -32.865 1.00 43.28 808 ARG A N 1
ATOM 6695 C CA . ARG A 1 808 ? -5.962 -25.097 -33.032 1.00 43.28 808 ARG A CA 1
ATOM 6696 C C . ARG A 1 808 ? -4.801 -25.654 -33.861 1.00 43.28 808 ARG A C 1
ATOM 6698 O O . ARG A 1 808 ? -3.854 -26.215 -33.324 1.00 43.28 808 ARG A O 1
ATOM 6705 N N . GLY A 1 809 ? -4.835 -25.410 -35.173 1.00 36.19 809 GLY A N 1
ATOM 6706 C CA . GLY A 1 809 ? -3.714 -25.682 -36.078 1.00 36.19 809 GLY A CA 1
ATOM 6707 C C . GLY A 1 809 ? -3.720 -24.808 -37.340 1.00 36.19 809 GLY A C 1
ATOM 6708 O O . GLY A 1 809 ? -4.738 -24.712 -38.016 1.00 36.19 809 GLY A O 1
ATOM 6709 N N . ASN A 1 810 ? -2.546 -24.250 -37.677 1.00 39.97 810 ASN A N 1
ATOM 6710 C CA . ASN A 1 810 ? -2.170 -23.489 -38.891 1.00 39.97 810 ASN A CA 1
ATOM 6711 C C . ASN A 1 810 ? -2.412 -21.962 -38.947 1.00 39.97 810 ASN A C 1
ATOM 6713 O O . ASN A 1 810 ? -3.501 -21.500 -39.283 1.00 39.97 810 ASN A O 1
ATOM 6717 N N . ARG A 1 811 ? -1.308 -21.197 -38.837 1.00 35.31 811 ARG A N 1
ATOM 6718 C CA . ARG A 1 811 ? -0.870 -20.104 -39.751 1.00 35.31 811 ARG A CA 1
ATOM 6719 C C . ARG A 1 811 ? 0.568 -19.659 -39.399 1.00 35.31 811 ARG A C 1
ATOM 6721 O O . ARG A 1 811 ? 0.967 -19.766 -38.246 1.00 35.31 811 ARG A O 1
ATOM 6728 N N . LYS A 1 812 ? 1.351 -19.176 -40.378 1.00 43.19 812 LYS A N 1
ATOM 6729 C CA . LYS A 1 812 ? 2.733 -18.656 -40.208 1.00 43.19 812 LYS A CA 1
ATOM 6730 C C . LYS A 1 812 ? 2.942 -17.335 -40.977 1.00 43.19 812 LYS A C 1
ATOM 6732 O O . LYS A 1 812 ? 2.588 -17.300 -42.155 1.00 43.19 812 LYS A O 1
ATOM 6737 N N . PRO A 1 813 ? 3.560 -16.302 -40.370 1.00 40.38 813 PRO A N 1
ATOM 6738 C CA . PRO A 1 813 ? 4.140 -15.136 -41.063 1.00 40.38 813 PRO A CA 1
ATOM 6739 C C . PRO A 1 813 ? 5.694 -15.198 -41.195 1.00 40.38 813 PRO A C 1
ATOM 6741 O O . PRO A 1 813 ? 6.304 -16.134 -40.673 1.00 40.38 813 PRO A O 1
ATOM 6744 N N . PRO A 1 814 ? 6.348 -14.250 -41.912 1.00 38.50 814 PRO A N 1
ATOM 6745 C CA . PRO A 1 814 ? 7.748 -14.368 -42.371 1.00 38.50 814 PRO A CA 1
ATOM 6746 C C . PRO A 1 814 ? 8.833 -13.636 -41.532 1.00 38.50 814 PRO A C 1
ATOM 6748 O O . PRO A 1 814 ? 8.539 -12.867 -40.621 1.00 38.50 814 PRO A O 1
ATOM 6751 N N . ARG A 1 815 ? 10.114 -13.869 -41.885 1.00 41.53 815 ARG A N 1
ATOM 6752 C CA . ARG A 1 815 ? 11.346 -13.310 -41.270 1.00 41.53 815 ARG A CA 1
ATOM 6753 C C . ARG A 1 815 ? 11.789 -11.939 -41.835 1.00 41.53 815 ARG A C 1
ATOM 6755 O O . ARG A 1 815 ? 11.744 -11.764 -43.052 1.00 41.53 815 ARG A O 1
ATOM 6762 N N . PRO A 1 816 ? 12.424 -11.079 -41.011 1.00 35.97 816 PRO A N 1
ATOM 6763 C CA . PRO A 1 816 ? 13.472 -10.129 -41.410 1.00 35.97 816 PRO A CA 1
ATOM 6764 C C . PRO A 1 816 ? 14.905 -10.650 -41.097 1.00 35.97 816 PRO A C 1
ATOM 6766 O O . PRO A 1 816 ? 15.078 -11.788 -40.654 1.00 35.97 816 PRO A O 1
ATOM 6769 N N . LYS A 1 817 ? 15.945 -9.851 -41.398 1.00 33.53 817 LYS A N 1
ATOM 6770 C CA . LYS A 1 817 ? 17.379 -10.245 -41.431 1.00 33.53 817 LYS A CA 1
ATOM 6771 C C . LYS A 1 817 ? 18.184 -9.841 -40.172 1.00 33.53 817 LYS A C 1
ATOM 6773 O O . LYS A 1 817 ? 17.666 -9.145 -39.307 1.00 33.53 817 LYS A O 1
ATOM 6778 N N . ARG A 1 818 ? 19.443 -10.307 -40.085 1.00 38.34 818 ARG A N 1
ATOM 6779 C CA . ARG A 1 818 ? 20.441 -10.034 -39.025 1.00 38.34 818 ARG A CA 1
ATOM 6780 C C . ARG A 1 818 ? 21.661 -9.293 -39.596 1.00 38.34 818 ARG A C 1
ATOM 6782 O O . ARG A 1 818 ? 22.081 -9.664 -40.684 1.00 38.34 818 ARG A O 1
ATOM 6789 N N . ASP A 1 819 ? 22.299 -8.468 -38.764 1.00 31.78 819 ASP A N 1
ATOM 6790 C CA . ASP A 1 819 ? 23.735 -8.121 -38.764 1.00 31.78 819 ASP A CA 1
ATOM 6791 C C . ASP A 1 819 ? 24.157 -8.103 -37.267 1.00 31.78 819 ASP A C 1
ATOM 6793 O O . ASP A 1 819 ? 23.418 -7.576 -36.439 1.00 31.78 819 ASP A O 1
ATOM 6797 N N . ILE A 1 820 ? 25.094 -8.923 -36.766 1.00 40.19 820 ILE A N 1
ATOM 6798 C CA . ILE A 1 820 ? 26.571 -8.827 -36.848 1.00 40.19 820 ILE A CA 1
ATOM 6799 C C . ILE A 1 820 ? 27.071 -7.531 -36.171 1.00 40.19 820 ILE A C 1
ATOM 6801 O O . ILE A 1 820 ? 27.092 -6.477 -36.787 1.00 40.19 820 ILE A O 1
ATOM 6805 N N . LYS A 1 821 ? 27.248 -7.509 -34.839 1.00 40.19 821 LYS A N 1
ATOM 6806 C CA . LYS A 1 821 ? 28.387 -8.019 -34.024 1.00 40.19 821 LYS A CA 1
ATOM 6807 C C . LYS A 1 821 ? 29.727 -7.287 -34.216 1.00 40.19 821 LYS A C 1
ATOM 6809 O O . LYS A 1 821 ? 30.406 -7.486 -35.217 1.00 40.19 821 LYS A O 1
ATOM 6814 N N . THR A 1 822 ? 30.180 -6.633 -33.148 1.00 30.11 822 THR A N 1
ATOM 6815 C CA . THR A 1 822 ? 31.599 -6.485 -32.765 1.00 30.11 822 THR A CA 1
ATOM 6816 C C . THR A 1 822 ? 31.940 -7.476 -31.633 1.00 30.11 822 THR A C 1
ATOM 6818 O O . THR A 1 822 ? 31.044 -8.146 -31.114 1.00 30.11 822 THR A O 1
ATOM 6821 N N . VAL A 1 823 ? 33.230 -7.660 -31.322 1.00 37.00 823 VAL A N 1
ATOM 6822 C CA . VAL A 1 823 ? 33.756 -8.767 -30.490 1.00 37.00 823 VAL A CA 1
ATOM 6823 C C . VAL A 1 823 ? 34.692 -8.250 -29.388 1.00 37.00 823 VAL A C 1
ATOM 6825 O O . VAL A 1 823 ? 35.276 -7.176 -29.516 1.00 37.00 823 VAL A O 1
ATOM 6828 N N . ASP A 1 824 ? 34.794 -9.033 -28.314 1.00 39.00 824 ASP A N 1
ATOM 6829 C CA . ASP A 1 824 ? 35.590 -8.828 -27.100 1.00 39.00 824 ASP A CA 1
ATOM 6830 C C . ASP A 1 824 ? 37.098 -8.600 -27.333 1.00 39.00 824 ASP A C 1
ATOM 6832 O O . ASP A 1 824 ? 37.663 -8.981 -28.359 1.00 39.00 824 ASP A O 1
ATOM 6836 N N . GLY A 1 825 ? 37.773 -8.040 -26.321 1.00 30.27 825 GLY A N 1
ATOM 6837 C CA . GLY A 1 825 ? 39.203 -7.712 -26.376 1.00 30.27 825 GLY A CA 1
ATOM 6838 C C . GLY A 1 825 ? 39.895 -7.591 -25.013 1.00 30.27 825 GLY A C 1
ATOM 6839 O O . GLY A 1 825 ? 40.735 -6.714 -24.843 1.00 30.27 825 GLY A O 1
ATOM 6840 N N . ASP A 1 826 ? 39.546 -8.438 -24.040 1.00 32.59 826 ASP A N 1
ATOM 6841 C CA . ASP A 1 826 ? 40.176 -8.464 -22.709 1.00 32.59 826 ASP A CA 1
ATOM 6842 C C . ASP A 1 826 ? 40.948 -9.773 -22.465 1.00 32.59 826 ASP A C 1
ATOM 6844 O O . ASP A 1 826 ? 40.324 -10.839 -22.422 1.00 32.59 826 ASP A O 1
ATOM 6848 N N . LYS A 1 827 ? 42.285 -9.687 -22.281 1.00 38.41 827 LYS A N 1
ATOM 6849 C CA . LYS A 1 827 ? 43.028 -10.356 -21.182 1.00 38.41 827 LYS A CA 1
ATOM 6850 C C . LYS A 1 827 ? 44.564 -10.253 -21.209 1.00 38.41 827 LYS A C 1
ATOM 6852 O O . LYS A 1 827 ? 45.216 -10.406 -22.233 1.00 38.41 827 LYS A O 1
ATOM 6857 N N . LEU A 1 828 ? 45.077 -10.241 -19.973 1.00 34.00 828 LEU A N 1
ATOM 6858 C CA . LEU A 1 828 ? 46.355 -10.766 -19.455 1.00 34.00 828 LEU A CA 1
ATOM 6859 C C . LEU A 1 828 ? 47.684 -10.004 -19.645 1.00 34.00 828 LEU A C 1
ATOM 6861 O O . LEU A 1 828 ? 48.228 -9.820 -20.727 1.00 34.00 828 LEU A O 1
ATOM 6865 N N . SER A 1 829 ? 48.262 -9.690 -18.484 1.00 33.41 829 SER A N 1
ATOM 6866 C CA . SER A 1 829 ? 49.584 -9.118 -18.229 1.00 33.41 829 SER A CA 1
ATOM 6867 C C . SER A 1 829 ? 50.701 -10.169 -18.131 1.00 33.41 829 SER A C 1
ATOM 6869 O O . SER A 1 829 ? 50.443 -11.306 -17.735 1.00 33.41 829 SER A O 1
ATOM 6871 N N . ARG A 1 830 ? 51.957 -9.727 -18.330 1.00 34.19 830 ARG A N 1
ATOM 6872 C CA . ARG A 1 830 ? 53.131 -9.864 -17.415 1.00 34.19 830 ARG A CA 1
ATOM 6873 C C . ARG A 1 830 ? 54.366 -9.219 -18.086 1.00 34.19 830 ARG A C 1
ATOM 6875 O O . ARG A 1 830 ? 54.594 -9.451 -19.261 1.00 34.19 830 ARG A O 1
ATOM 6882 N N . GLN A 1 831 ? 55.039 -8.224 -17.496 1.00 34.16 831 GLN A N 1
ATOM 6883 C CA . GLN A 1 831 ? 55.906 -8.226 -16.295 1.00 34.16 831 GLN A CA 1
ATOM 6884 C C . GLN A 1 831 ? 57.375 -8.594 -16.603 1.00 34.16 831 GLN A C 1
ATOM 6886 O O . GLN A 1 831 ? 57.716 -9.769 -16.568 1.00 34.16 831 GLN A O 1
ATOM 6891 N N . THR A 1 832 ? 58.235 -7.575 -16.758 1.00 29.91 832 THR A N 1
ATOM 6892 C CA . THR A 1 832 ? 59.670 -7.555 -16.363 1.00 29.91 832 THR A CA 1
ATOM 6893 C C . THR A 1 832 ? 60.187 -6.104 -16.326 1.00 29.91 832 THR A C 1
ATOM 6895 O O . THR A 1 832 ? 59.467 -5.185 -16.715 1.00 29.91 832 THR A O 1
ATOM 6898 N N . THR A 1 833 ? 61.397 -5.886 -15.801 1.00 34.41 833 THR A N 1
ATOM 6899 C CA . THR A 1 833 ? 61.962 -4.580 -15.395 1.00 34.41 833 THR A CA 1
ATOM 6900 C C . THR A 1 833 ? 63.419 -4.393 -15.871 1.00 34.41 833 THR A C 1
ATOM 6902 O O . THR A 1 833 ? 64.028 -5.363 -16.305 1.00 34.41 833 THR A O 1
ATOM 6905 N N . VAL A 1 834 ? 63.979 -3.183 -15.659 1.00 32.47 834 VAL A N 1
ATOM 6906 C CA . VAL A 1 834 ? 65.427 -2.815 -15.640 1.00 32.47 834 VAL A CA 1
ATOM 6907 C C . VAL A 1 834 ? 66.089 -2.325 -16.959 1.00 32.47 834 VAL A C 1
ATOM 6909 O O . VAL A 1 834 ? 66.361 -3.095 -17.869 1.00 32.47 834 VAL A O 1
ATOM 6912 N N . ASP A 1 835 ? 66.385 -1.015 -16.956 1.00 32.06 835 ASP A N 1
ATOM 6913 C CA . ASP A 1 835 ? 67.583 -0.252 -17.389 1.00 32.06 835 ASP A CA 1
ATOM 6914 C C . ASP A 1 835 ? 68.200 -0.184 -18.819 1.00 32.06 835 ASP A C 1
ATOM 6916 O O . ASP A 1 835 ? 68.599 -1.161 -19.437 1.00 32.06 835 ASP A O 1
ATOM 6920 N N . TYR A 1 836 ? 68.492 1.088 -19.166 1.00 33.56 836 TYR A N 1
ATOM 6921 C CA . TYR A 1 836 ? 69.719 1.666 -19.770 1.00 33.56 836 TYR A CA 1
ATOM 6922 C C . TYR A 1 836 ? 70.008 1.691 -21.299 1.00 33.56 836 TYR A C 1
ATOM 6924 O O . TYR A 1 836 ? 70.147 0.679 -21.970 1.00 33.56 836 TYR A O 1
ATOM 6932 N N . GLN A 1 837 ? 70.339 2.924 -21.735 1.00 32.97 837 GLN A N 1
ATOM 6933 C CA . GLN A 1 837 ? 71.248 3.367 -22.822 1.00 32.97 837 GLN A CA 1
ATOM 6934 C C . GLN A 1 837 ? 70.867 3.188 -24.320 1.00 32.97 837 GLN A C 1
ATOM 6936 O O . GLN A 1 837 ? 70.505 2.098 -24.750 1.00 32.97 837 GLN A O 1
ATOM 6941 N N . PRO A 1 838 ? 71.047 4.239 -25.162 1.00 59.94 838 PRO A N 1
ATOM 6942 C CA . PRO A 1 838 ? 70.897 4.169 -26.622 1.00 59.94 838 PRO A CA 1
ATOM 6943 C C . PRO A 1 838 ? 72.245 4.244 -27.380 1.00 59.94 838 PRO A C 1
ATOM 6945 O O . PRO A 1 838 ? 72.906 5.281 -27.363 1.00 59.94 838 PRO A O 1
ATOM 6948 N N . ILE A 1 839 ? 72.642 3.190 -28.113 1.00 31.75 839 ILE A N 1
ATOM 6949 C CA . ILE A 1 839 ? 73.834 3.197 -28.998 1.00 31.75 839 ILE A CA 1
ATOM 6950 C C . ILE A 1 839 ? 73.548 2.514 -30.355 1.00 31.75 839 ILE A C 1
ATOM 6952 O O . ILE A 1 839 ? 72.729 1.607 -30.462 1.00 31.75 839 ILE A O 1
ATOM 6956 N N . HIS A 1 840 ? 74.231 2.993 -31.402 1.00 33.72 840 HIS A N 1
ATOM 6957 C CA . HIS A 1 840 ? 74.129 2.593 -32.813 1.00 33.72 840 HIS A CA 1
ATOM 6958 C C . HIS A 1 840 ? 74.478 1.127 -33.150 1.00 33.72 840 HIS A C 1
ATOM 6960 O O . HIS A 1 840 ? 75.465 0.582 -32.661 1.00 33.72 840 HIS A O 1
ATOM 6966 N N . SER A 1 841 ? 73.830 0.581 -34.186 1.00 32.97 841 SER A N 1
ATOM 6967 C CA . SER A 1 841 ? 74.463 0.142 -35.461 1.00 32.97 841 SER A CA 1
ATOM 6968 C C . SER A 1 841 ? 73.352 -0.182 -36.490 1.00 32.97 841 SER A C 1
ATOM 6970 O O . SER A 1 841 ? 72.284 -0.612 -36.075 1.00 32.97 841 SER A O 1
ATOM 6972 N N . ASN A 1 842 ? 73.390 0.134 -37.796 1.00 32.69 842 ASN A N 1
ATOM 6973 C CA . ASN A 1 842 ? 74.427 0.280 -38.846 1.00 32.69 842 ASN A CA 1
ATOM 6974 C C . ASN A 1 842 ? 74.640 -1.007 -39.688 1.00 32.69 842 ASN A C 1
ATOM 6976 O O . ASN A 1 842 ? 74.393 -2.096 -39.178 1.00 32.69 842 ASN A O 1
ATOM 6980 N N . ASN A 1 843 ? 75.139 -0.847 -40.931 1.00 34.81 843 ASN A N 1
ATOM 6981 C CA . ASN A 1 843 ? 75.467 -1.844 -41.984 1.00 34.81 843 ASN A CA 1
ATOM 6982 C C . ASN A 1 843 ? 74.345 -2.104 -43.026 1.00 34.81 843 ASN A C 1
ATOM 6984 O O . ASN A 1 843 ? 73.199 -2.295 -42.642 1.00 34.81 843 ASN A O 1
ATOM 6988 N N . PHE A 1 844 ? 74.596 -2.197 -44.348 1.00 32.94 844 PHE A N 1
ATOM 6989 C CA . PHE A 1 844 ? 75.763 -1.806 -45.181 1.00 32.94 844 PHE A CA 1
ATOM 6990 C C . PHE A 1 844 ? 75.361 -1.726 -46.688 1.00 32.94 844 PHE A C 1
ATOM 6992 O O . PHE A 1 844 ? 74.249 -2.099 -47.042 1.00 32.94 844 PHE A O 1
ATOM 6999 N N . TYR A 1 845 ? 76.308 -1.316 -47.550 1.00 34.09 845 TYR A N 1
ATOM 7000 C CA . TYR A 1 845 ? 76.278 -1.184 -49.028 1.00 34.09 845 TYR A CA 1
ATOM 7001 C C . TYR A 1 845 ? 75.352 -0.079 -49.571 1.00 34.09 845 TYR A C 1
ATOM 7003 O O . TYR A 1 845 ? 74.137 -0.191 -49.496 1.00 34.09 845 TYR A O 1
ATOM 7011 N N . THR A 1 846 ? 75.818 1.101 -50.010 1.00 36.75 846 THR A N 1
ATOM 7012 C CA . THR A 1 846 ? 76.949 1.539 -50.879 1.00 36.75 846 THR A CA 1
ATOM 7013 C C . THR A 1 846 ? 76.744 1.319 -52.387 1.00 36.75 846 THR A C 1
ATOM 7015 O O . THR A 1 846 ? 76.519 0.212 -52.864 1.00 36.75 846 THR A O 1
ATOM 7018 N N . GLY A 1 847 ? 76.853 2.422 -53.135 1.00 31.38 847 GLY A N 1
ATOM 7019 C CA . GLY A 1 847 ? 76.793 2.522 -54.595 1.00 31.38 847 GLY A CA 1
ATOM 7020 C C . GLY A 1 847 ? 77.168 3.955 -54.991 1.00 31.38 847 GLY A C 1
ATOM 7021 O O . GLY A 1 847 ? 76.603 4.903 -54.449 1.00 31.38 847 GLY A O 1
ATOM 7022 N N . SER A 1 848 ? 78.198 4.120 -55.821 1.00 39.00 848 SER A N 1
ATOM 7023 C CA . SER A 1 848 ? 78.962 5.377 -55.901 1.00 39.00 848 SER A CA 1
ATOM 7024 C C . SER A 1 848 ? 78.306 6.489 -56.725 1.00 39.00 848 SER A C 1
ATOM 7026 O O . SER A 1 848 ? 77.698 6.240 -57.764 1.00 39.00 848 SER A O 1
ATOM 7028 N N . VAL A 1 849 ? 78.545 7.737 -56.310 1.00 43.31 849 VAL A N 1
ATOM 7029 C CA . VAL A 1 849 ? 78.350 8.935 -57.143 1.00 43.31 849 VAL A CA 1
ATOM 7030 C C . VAL A 1 849 ? 79.472 9.001 -58.195 1.00 43.31 849 VAL A C 1
ATOM 7032 O O . VAL A 1 849 ? 80.637 8.879 -57.809 1.00 43.31 849 VAL A O 1
ATOM 7035 N N . PRO A 1 850 ? 79.175 9.198 -59.494 1.00 45.00 850 PRO A N 1
ATOM 7036 C CA . PRO A 1 850 ? 80.196 9.460 -60.509 1.00 45.00 850 PRO A CA 1
ATOM 7037 C C . PRO A 1 850 ? 80.770 10.880 -60.413 1.00 45.00 850 PRO A C 1
ATOM 7039 O O . PRO A 1 850 ? 80.037 11.844 -60.192 1.00 45.00 850 PRO A O 1
ATOM 7042 N N . ASP A 1 851 ? 82.078 11.000 -60.633 1.00 39.06 851 ASP A N 1
ATOM 7043 C CA . ASP A 1 851 ? 82.799 12.272 -60.743 1.00 39.06 851 ASP A CA 1
ATOM 7044 C C . ASP A 1 851 ? 82.421 13.020 -62.046 1.00 39.06 851 ASP A C 1
ATOM 7046 O O . ASP A 1 851 ? 82.125 12.396 -63.068 1.00 39.06 851 ASP A O 1
ATOM 7050 N N . LEU A 1 852 ? 82.431 14.357 -62.025 1.00 47.62 852 LEU A N 1
ATOM 7051 C CA . LEU A 1 852 ? 82.025 15.237 -63.134 1.00 47.62 852 LEU A CA 1
ATOM 7052 C C . LEU A 1 852 ? 83.228 15.882 -63.854 1.00 47.62 852 LEU A C 1
ATOM 7054 O O . LEU A 1 852 ? 83.156 17.023 -64.310 1.00 47.62 852 LEU A O 1
ATOM 7058 N N . THR A 1 853 ? 84.343 15.158 -63.967 1.00 46.56 853 THR A N 1
ATOM 7059 C CA . THR A 1 853 ? 85.637 15.684 -64.446 1.00 46.56 853 THR A CA 1
ATOM 7060 C C . THR A 1 853 ? 86.184 15.002 -65.714 1.00 46.56 853 THR A C 1
ATOM 7062 O O . THR A 1 853 ? 87.380 14.750 -65.830 1.00 46.56 853 THR A O 1
ATOM 7065 N N . ASN A 1 854 ? 85.338 14.748 -66.725 1.00 40.09 854 ASN A N 1
ATOM 7066 C CA . ASN A 1 854 ? 85.815 14.392 -68.075 1.00 40.09 854 ASN A CA 1
ATOM 7067 C C . ASN A 1 854 ? 84.879 14.914 -69.202 1.00 40.09 854 ASN A C 1
ATOM 7069 O O . ASN A 1 854 ? 83.732 14.468 -69.273 1.00 40.09 854 ASN A O 1
ATOM 7073 N N . PRO A 1 855 ? 85.321 15.851 -70.073 1.00 52.09 855 PRO A N 1
ATOM 7074 C CA . PRO A 1 855 ? 84.439 16.558 -71.012 1.00 52.09 855 PRO A CA 1
ATOM 7075 C C . PRO A 1 855 ? 84.282 15.936 -72.421 1.00 52.09 855 PRO A C 1
ATOM 7077 O O . PRO A 1 855 ? 83.493 16.454 -73.210 1.00 52.09 855 PRO A O 1
ATOM 7080 N N . ASP A 1 856 ? 84.982 14.848 -72.767 1.00 47.09 856 ASP A N 1
ATOM 7081 C CA . ASP A 1 856 ? 85.202 14.449 -74.178 1.00 47.09 856 ASP A CA 1
ATOM 7082 C C . ASP A 1 856 ? 84.223 13.415 -74.797 1.00 47.09 856 ASP A C 1
ATOM 7084 O O . ASP A 1 856 ? 84.476 12.903 -75.888 1.00 47.09 856 ASP A O 1
ATOM 7088 N N . LEU A 1 857 ? 83.083 13.094 -74.163 1.00 43.56 857 LEU A N 1
ATOM 7089 C CA . LEU A 1 857 ? 82.172 12.025 -74.645 1.00 43.56 857 LEU A CA 1
ATOM 7090 C C . LEU A 1 857 ? 80.762 12.447 -75.110 1.00 43.56 857 LEU A C 1
ATOM 7092 O O . LEU A 1 857 ? 79.964 11.585 -75.480 1.00 43.56 857 LEU A O 1
ATOM 7096 N N . TYR A 1 858 ? 80.451 13.744 -75.206 1.00 43.38 858 TYR A N 1
ATOM 7097 C CA . TYR A 1 858 ? 79.173 14.225 -75.768 1.00 43.38 858 TYR A CA 1
ATOM 7098 C C . TYR A 1 858 ? 79.298 14.757 -77.205 1.00 43.38 858 TYR A C 1
ATOM 7100 O O . TYR A 1 858 ? 79.176 15.954 -77.466 1.00 43.38 858 TYR A O 1
ATOM 7108 N N . ARG A 1 859 ? 79.484 13.848 -78.176 1.00 46.28 859 ARG A N 1
ATOM 7109 C CA . ARG A 1 859 ? 79.394 14.182 -79.614 1.00 46.28 859 ARG A CA 1
ATOM 7110 C C . ARG A 1 859 ? 78.791 13.067 -80.479 1.00 46.28 859 ARG A C 1
ATOM 7112 O O . ARG A 1 859 ? 79.444 12.546 -81.379 1.00 46.28 859 ARG A O 1
ATOM 7119 N N . GLN A 1 860 ? 77.519 12.735 -80.246 1.00 40.84 860 GLN A N 1
ATOM 7120 C CA . GLN A 1 860 ? 76.711 11.939 -81.183 1.00 40.84 860 GLN A CA 1
ATOM 7121 C C . GLN A 1 860 ? 75.466 12.699 -81.662 1.00 40.84 860 GLN A C 1
ATOM 7123 O O . GLN A 1 860 ? 74.932 13.564 -80.969 1.00 40.84 860 GLN A O 1
ATOM 7128 N N . VAL A 1 861 ? 75.054 12.406 -82.897 1.00 46.69 861 VAL A N 1
ATOM 7129 C CA . VAL A 1 861 ? 74.069 13.180 -83.669 1.00 46.69 861 VAL A CA 1
ATOM 7130 C C . VAL A 1 861 ? 72.635 12.724 -83.353 1.00 46.69 861 VAL A C 1
ATOM 7132 O O . VAL A 1 861 ? 72.376 11.520 -83.380 1.00 46.69 861 VAL A O 1
ATOM 7135 N N . PRO A 1 862 ? 71.668 13.637 -83.125 1.00 45.81 862 PRO A N 1
ATOM 7136 C CA . PRO A 1 862 ? 70.270 13.260 -82.918 1.00 45.81 862 PRO A CA 1
ATOM 7137 C C . PRO A 1 862 ? 69.598 12.720 -84.195 1.00 45.81 862 PRO A C 1
ATOM 7139 O O . PRO A 1 862 ? 69.060 13.475 -85.005 1.00 45.81 862 PRO A O 1
ATOM 7142 N N . LEU A 1 863 ? 69.543 11.394 -84.352 1.00 49.00 863 LEU A N 1
ATOM 7143 C CA . LEU A 1 863 ? 68.671 10.733 -85.334 1.00 49.00 863 LEU A CA 1
ATOM 7144 C C . LEU A 1 863 ? 67.198 10.821 -84.890 1.00 49.00 863 LEU A C 1
ATOM 7146 O O . LEU A 1 863 ? 66.618 9.855 -84.397 1.00 49.00 863 LEU A O 1
ATOM 7150 N N . ARG A 1 864 ? 66.580 11.997 -85.057 1.00 46.31 864 ARG A N 1
ATOM 7151 C CA . ARG A 1 864 ? 65.180 12.260 -84.668 1.00 46.31 864 ARG A CA 1
ATOM 7152 C C . ARG A 1 864 ? 64.291 12.715 -85.832 1.00 46.31 864 ARG A C 1
ATOM 7154 O O . ARG A 1 864 ? 63.460 13.600 -85.672 1.00 46.31 864 ARG A O 1
ATOM 7161 N N . ALA A 1 865 ? 64.454 12.082 -86.995 1.00 47.91 865 ALA A N 1
ATOM 7162 C CA . ALA A 1 865 ? 63.751 12.425 -88.235 1.00 47.91 865 ALA A CA 1
ATOM 7163 C C . ALA A 1 865 ? 63.173 11.192 -88.967 1.00 47.91 865 ALA A C 1
ATOM 7165 O O . ALA A 1 865 ? 63.457 10.975 -90.143 1.00 47.91 865 ALA A O 1
ATOM 7166 N N . ARG A 1 866 ? 62.386 10.347 -88.273 1.00 46.16 866 ARG A N 1
ATOM 7167 C CA . ARG A 1 866 ? 61.612 9.263 -88.929 1.00 46.16 866 ARG A CA 1
ATOM 7168 C C . ARG A 1 866 ? 60.364 8.733 -88.193 1.00 46.16 866 ARG A C 1
ATOM 7170 O O . ARG A 1 866 ? 59.875 7.676 -88.558 1.00 46.16 866 ARG A O 1
ATOM 7177 N N . LEU A 1 867 ? 59.845 9.446 -87.182 1.00 47.94 867 LEU A N 1
ATOM 7178 C CA . LEU A 1 867 ? 58.689 9.012 -86.360 1.00 47.94 867 LEU A CA 1
ATOM 7179 C C . LEU A 1 867 ? 57.607 10.104 -86.154 1.00 47.94 867 LEU A C 1
ATOM 7181 O O . LEU A 1 867 ? 56.846 10.054 -85.189 1.00 47.94 867 LEU A O 1
ATOM 7185 N N . SER A 1 868 ? 57.539 11.113 -87.031 1.00 48.44 868 SER A N 1
ATOM 7186 C CA . SER A 1 868 ? 56.459 12.121 -87.034 1.00 48.44 868 SER A CA 1
ATOM 7187 C C . SER A 1 868 ? 55.281 11.728 -87.935 1.00 48.44 868 SER A C 1
ATOM 7189 O O . SER A 1 868 ? 54.134 11.831 -87.508 1.00 48.44 868 SER A O 1
ATOM 7191 N N . ALA A 1 869 ? 55.560 11.209 -89.137 1.00 49.91 869 ALA A N 1
ATOM 7192 C CA . ALA A 1 869 ? 54.563 10.971 -90.188 1.00 49.91 869 ALA A CA 1
ATOM 7193 C C . ALA A 1 869 ? 53.393 10.049 -89.776 1.00 49.91 869 ALA A C 1
ATOM 7195 O O . ALA A 1 869 ? 52.249 10.282 -90.163 1.00 49.91 869 ALA A O 1
ATOM 7196 N N . GLU A 1 870 ? 53.643 9.028 -88.949 1.00 50.94 870 GLU A N 1
ATOM 7197 C CA . GLU A 1 870 ? 52.587 8.115 -88.477 1.00 50.94 870 GLU A CA 1
ATOM 7198 C C . GLU A 1 870 ? 51.621 8.771 -87.474 1.00 50.94 870 GLU A C 1
ATOM 7200 O O . GLU A 1 870 ? 50.479 8.329 -87.337 1.00 50.94 870 GLU A O 1
ATOM 7205 N N . ARG A 1 871 ? 52.036 9.846 -86.787 1.00 56.38 871 ARG A N 1
ATOM 7206 C CA . ARG A 1 871 ? 51.182 10.550 -85.815 1.00 56.38 871 ARG A CA 1
ATOM 7207 C C . ARG A 1 871 ? 50.226 11.541 -86.470 1.00 56.38 871 ARG A C 1
ATOM 7209 O O . ARG A 1 871 ? 49.101 11.674 -85.997 1.00 56.38 871 ARG A O 1
ATOM 7216 N N . GLU A 1 872 ? 50.630 12.193 -87.557 1.00 54.62 872 GLU A N 1
ATOM 7217 C CA . GLU A 1 872 ? 49.756 13.125 -88.285 1.00 54.62 872 GLU A CA 1
ATOM 7218 C C . GLU A 1 872 ? 48.618 12.383 -89.001 1.00 54.62 872 GLU A C 1
ATOM 7220 O O . GLU A 1 872 ? 47.461 12.781 -88.880 1.00 54.62 872 GLU A O 1
ATOM 7225 N N . SER A 1 873 ? 48.912 11.237 -89.628 1.00 53.56 873 SER A N 1
ATOM 7226 C CA . SER A 1 873 ? 47.899 10.363 -90.246 1.00 53.56 873 SER A CA 1
ATOM 7227 C C . SER A 1 873 ? 46.793 9.949 -89.256 1.00 53.56 873 SER A C 1
ATOM 7229 O O . SER A 1 873 ? 45.598 10.046 -89.549 1.00 53.56 873 SER A O 1
ATOM 7231 N N . MET A 1 874 ? 47.176 9.571 -88.031 1.00 57.81 874 MET A N 1
ATOM 7232 C CA . MET A 1 874 ? 46.228 9.162 -86.989 1.00 57.81 874 MET A CA 1
ATOM 7233 C C . MET A 1 874 ? 45.441 10.345 -86.391 1.00 57.81 874 MET A C 1
ATOM 7235 O O . MET A 1 874 ? 44.274 10.189 -86.032 1.00 57.81 874 MET A O 1
ATOM 7239 N N . ALA A 1 875 ? 46.044 11.537 -86.318 1.00 60.12 875 ALA A N 1
ATOM 7240 C CA . ALA A 1 875 ? 45.373 12.751 -85.850 1.00 60.12 875 ALA A CA 1
ATOM 7241 C C . ALA A 1 875 ? 44.304 13.254 -86.839 1.00 60.12 875 ALA A C 1
ATOM 7243 O O . ALA A 1 875 ? 43.218 13.654 -86.415 1.00 60.12 875 ALA A O 1
ATOM 7244 N N . ILE A 1 876 ? 44.576 13.185 -88.147 1.00 64.12 876 ILE A N 1
ATOM 7245 C CA . ILE A 1 876 ? 43.621 13.577 -89.198 1.00 64.12 876 ILE A CA 1
ATOM 7246 C C . ILE A 1 876 ? 42.380 12.670 -89.157 1.00 64.12 876 ILE A C 1
ATOM 7248 O O . ILE A 1 876 ? 41.260 13.176 -89.084 1.00 64.12 876 ILE A O 1
ATOM 7252 N N . SER A 1 877 ? 42.571 11.347 -89.072 1.00 57.84 877 SER A N 1
ATOM 7253 C CA . SER A 1 877 ? 41.468 10.373 -88.997 1.00 57.84 877 SER A CA 1
ATOM 7254 C C . SER A 1 877 ? 40.540 10.575 -87.784 1.00 57.84 877 SER A C 1
ATOM 7256 O O . SER A 1 877 ? 39.329 10.364 -87.883 1.00 57.84 877 SER A O 1
ATOM 7258 N N . LEU A 1 878 ? 41.075 11.031 -86.645 1.00 60.59 878 LEU A N 1
ATOM 7259 C CA . LEU A 1 878 ? 40.267 11.386 -85.471 1.00 60.59 878 LEU A CA 1
ATOM 7260 C C . LEU A 1 878 ? 39.531 12.726 -85.643 1.00 60.59 878 LEU A C 1
ATOM 7262 O O . LEU A 1 878 ? 38.398 12.863 -85.181 1.00 60.59 878 LEU A O 1
ATOM 7266 N N . SER A 1 879 ? 40.138 13.699 -86.328 1.00 59.84 879 SER A N 1
ATOM 7267 C CA . SER A 1 879 ? 39.537 15.021 -86.556 1.00 59.84 879 SER A CA 1
ATOM 7268 C C . SER A 1 879 ? 38.357 14.979 -87.538 1.00 59.84 879 SER A C 1
ATOM 7270 O O . SER A 1 879 ? 37.376 15.698 -87.343 1.00 59.84 879 SER A O 1
ATOM 7272 N N . GLU A 1 880 ? 38.398 14.102 -88.546 1.00 56.91 880 GLU A N 1
ATOM 7273 C CA . GLU A 1 880 ? 37.270 13.901 -89.470 1.00 56.91 880 GLU A CA 1
ATOM 7274 C C . GLU A 1 880 ? 36.072 13.201 -88.812 1.00 56.91 880 GLU A C 1
ATOM 7276 O O . GLU A 1 880 ? 34.933 13.557 -89.111 1.00 56.91 880 GLU A O 1
ATOM 7281 N N . ARG A 1 881 ? 36.290 12.277 -87.860 1.00 54.94 881 ARG A N 1
ATOM 7282 C CA . ARG A 1 881 ? 35.180 11.670 -87.097 1.00 54.94 881 ARG A CA 1
ATOM 7283 C C . ARG A 1 881 ? 34.439 12.686 -86.232 1.00 54.94 881 ARG A C 1
ATOM 7285 O O . ARG A 1 881 ? 33.216 12.728 -86.271 1.00 54.94 881 ARG A O 1
ATOM 7292 N N . ILE A 1 882 ? 35.163 13.533 -85.498 1.00 57.75 882 ILE A N 1
ATOM 7293 C CA . ILE A 1 882 ? 34.549 14.511 -84.582 1.00 57.75 882 ILE A CA 1
ATOM 7294 C C . ILE A 1 882 ? 33.656 15.516 -85.336 1.00 57.75 882 ILE A C 1
ATOM 7296 O O . ILE A 1 882 ? 32.641 15.952 -84.803 1.00 57.75 882 ILE A O 1
ATOM 7300 N N . LYS A 1 883 ? 33.971 15.831 -86.600 1.00 51.09 883 LYS A N 1
ATOM 7301 C CA . LYS A 1 883 ? 33.172 16.742 -87.441 1.00 51.09 883 LYS A CA 1
ATOM 7302 C C . LYS A 1 883 ? 31.909 16.125 -88.059 1.00 51.09 883 LYS A C 1
ATOM 7304 O O . LYS A 1 883 ? 31.164 16.850 -88.713 1.00 51.09 883 LYS A O 1
ATOM 7309 N N . MET A 1 884 ? 31.660 14.827 -87.879 1.00 49.88 884 MET A N 1
ATOM 7310 C CA . MET A 1 884 ? 30.458 14.154 -88.398 1.00 49.88 884 MET A CA 1
ATOM 7311 C C . MET A 1 884 ? 29.328 14.021 -87.366 1.00 49.88 884 MET A C 1
ATOM 7313 O O . MET A 1 884 ? 28.169 13.940 -87.767 1.00 49.88 884 MET A O 1
ATOM 7317 N N . ASP A 1 885 ? 29.637 14.069 -86.067 1.00 46.88 885 ASP A N 1
ATOM 7318 C CA . ASP A 1 885 ? 28.653 13.848 -84.992 1.00 46.88 885 ASP A CA 1
ATOM 7319 C C . ASP A 1 885 ? 27.955 15.143 -84.504 1.00 46.88 885 ASP A C 1
ATOM 7321 O O . ASP A 1 885 ? 26.986 15.084 -83.750 1.00 46.88 885 ASP A O 1
ATOM 7325 N N . GLU A 1 886 ? 28.388 16.331 -84.948 1.00 46.66 886 GLU A N 1
ATOM 7326 C CA . GLU A 1 886 ? 27.908 17.634 -84.434 1.00 46.66 886 GLU A CA 1
ATOM 7327 C C . GLU A 1 886 ? 26.562 18.115 -85.044 1.00 46.66 886 GLU A C 1
ATOM 7329 O O . GLU A 1 886 ? 26.160 19.264 -84.858 1.00 46.66 886 GLU A O 1
ATOM 7334 N N . GLN A 1 887 ? 25.831 17.255 -85.772 1.00 48.91 887 GLN A N 1
ATOM 7335 C CA . GLN A 1 887 ? 24.514 17.575 -86.363 1.00 48.91 887 GLN A CA 1
ATOM 7336 C C . GLN A 1 887 ? 23.452 16.465 -86.220 1.00 48.91 887 GLN A C 1
ATOM 7338 O O . GLN A 1 887 ? 22.690 16.197 -87.151 1.00 48.91 887 GLN A O 1
ATOM 7343 N N . GLN A 1 888 ? 23.322 15.857 -85.037 1.00 45.84 888 GLN A N 1
ATOM 7344 C CA . GLN A 1 888 ? 22.090 15.144 -84.662 1.00 45.84 888 GLN A CA 1
ATOM 7345 C C . GLN A 1 888 ? 21.539 15.625 -83.314 1.00 45.84 888 GLN A C 1
ATOM 7347 O O . GLN A 1 888 ? 22.280 15.983 -82.401 1.00 45.84 888 GLN A O 1
ATOM 7352 N N . ALA A 1 889 ? 20.207 15.683 -83.215 1.00 50.84 889 ALA A N 1
ATOM 7353 C CA . ALA A 1 889 ? 19.509 16.097 -82.001 1.00 50.84 889 ALA A CA 1
ATOM 7354 C C . ALA A 1 889 ? 19.700 15.055 -80.877 1.00 50.84 889 ALA A C 1
ATOM 7356 O O . ALA A 1 889 ? 19.806 13.864 -81.175 1.00 50.84 889 ALA A O 1
ATOM 7357 N N . PRO A 1 890 ? 19.730 15.466 -79.594 1.00 50.00 890 PRO A N 1
ATOM 7358 C CA . PRO A 1 890 ? 20.044 14.562 -78.493 1.00 50.00 890 PRO A CA 1
ATOM 7359 C C . PRO A 1 890 ? 18.989 13.461 -78.332 1.00 50.00 890 PRO A C 1
ATOM 7361 O O . PRO A 1 890 ? 17.819 13.736 -78.060 1.00 50.00 890 PRO A O 1
ATOM 7364 N N . ASP A 1 891 ? 19.434 12.211 -78.455 1.00 50.47 891 ASP A N 1
ATOM 7365 C CA . ASP A 1 891 ? 18.616 11.017 -78.250 1.00 50.47 891 ASP A CA 1
ATOM 7366 C C . ASP A 1 891 ? 18.080 10.960 -76.796 1.00 50.47 891 ASP A C 1
ATOM 7368 O O . ASP A 1 891 ? 18.870 11.015 -75.838 1.00 50.47 891 ASP A O 1
ATOM 7372 N N . PRO A 1 892 ? 16.752 10.847 -76.583 1.00 56.34 892 PRO A N 1
ATOM 7373 C CA . PRO A 1 892 ? 16.175 10.780 -75.244 1.00 56.34 892 PRO A CA 1
ATOM 7374 C C . PRO A 1 892 ? 16.635 9.564 -74.417 1.00 56.34 892 PRO A C 1
ATOM 7376 O O . PRO A 1 892 ? 16.602 9.646 -73.183 1.00 56.34 892 PRO A O 1
ATOM 7379 N N . GLU A 1 893 ? 17.109 8.466 -75.021 1.00 53.00 893 GLU A N 1
ATOM 7380 C CA . GLU A 1 893 ? 17.602 7.305 -74.262 1.00 53.00 893 GLU A CA 1
ATOM 7381 C C . GLU A 1 893 ? 18.918 7.596 -73.523 1.00 53.00 893 GLU A C 1
ATOM 7383 O O . GLU A 1 893 ? 19.072 7.217 -72.355 1.00 53.00 893 GLU A O 1
ATOM 7388 N N . LEU A 1 894 ? 19.840 8.355 -74.127 1.00 53.25 894 LEU A N 1
ATOM 7389 C CA . LEU A 1 894 ? 21.110 8.742 -73.491 1.00 53.25 894 LEU A CA 1
ATOM 7390 C C . LEU A 1 894 ? 20.898 9.582 -72.220 1.00 53.25 894 LEU A C 1
ATOM 7392 O O . LEU A 1 894 ? 21.648 9.453 -71.247 1.00 53.25 894 LEU A O 1
ATOM 7396 N N . THR A 1 895 ? 19.814 10.360 -72.159 1.00 54.91 895 THR A N 1
ATOM 7397 C CA . THR A 1 895 ? 19.434 11.118 -70.952 1.00 54.91 895 THR A CA 1
ATOM 7398 C C . THR A 1 895 ? 19.045 10.197 -69.781 1.00 54.91 895 THR A C 1
ATOM 7400 O O . THR A 1 895 ? 19.294 10.527 -68.614 1.00 54.91 895 THR A O 1
ATOM 7403 N N . GLN A 1 896 ? 18.520 8.991 -70.044 1.00 56.19 896 GLN A N 1
ATOM 7404 C CA . GLN A 1 896 ? 18.321 7.987 -68.988 1.00 56.19 896 GLN A CA 1
ATOM 7405 C C . GLN A 1 896 ? 19.636 7.374 -68.483 1.00 56.19 896 GLN A C 1
ATOM 7407 O O . GLN A 1 896 ? 19.703 6.917 -67.339 1.00 56.19 896 GLN A O 1
ATOM 7412 N N . ILE A 1 897 ? 20.678 7.333 -69.316 1.00 57.47 897 ILE A N 1
ATOM 7413 C CA . ILE A 1 897 ? 21.970 6.731 -68.957 1.00 57.47 897 ILE A CA 1
ATOM 7414 C C . ILE A 1 897 ? 22.740 7.637 -67.985 1.00 57.47 897 ILE A C 1
ATOM 7416 O O . ILE A 1 897 ? 23.358 7.123 -67.057 1.00 57.47 897 ILE A O 1
ATOM 7420 N N . PHE A 1 898 ? 22.631 8.966 -68.106 1.00 51.12 898 PHE A N 1
ATOM 7421 C CA . PHE A 1 898 ? 23.272 9.917 -67.180 1.00 51.12 898 PHE A CA 1
ATOM 7422 C C . PHE A 1 898 ? 22.459 10.247 -65.915 1.00 51.12 898 PHE A C 1
ATOM 7424 O O . PHE A 1 898 ? 23.035 10.641 -64.898 1.00 51.12 898 PHE A O 1
ATOM 7431 N N . THR A 1 899 ? 21.140 10.035 -65.911 1.00 55.88 899 THR A N 1
ATOM 7432 C CA . THR A 1 899 ? 20.319 10.207 -64.695 1.00 55.88 899 THR A CA 1
ATOM 7433 C C . THR A 1 899 ? 20.469 9.041 -63.711 1.00 55.88 899 THR A C 1
ATOM 7435 O O . THR A 1 899 ? 20.580 9.281 -62.507 1.00 55.88 899 THR A O 1
ATOM 7438 N N . LYS A 1 900 ? 20.577 7.791 -64.190 1.00 57.50 900 LYS A N 1
ATOM 7439 C CA . LYS A 1 900 ? 20.730 6.586 -63.341 1.00 57.50 900 LYS A CA 1
ATOM 7440 C C . LYS A 1 900 ? 21.944 6.637 -62.375 1.00 57.50 900 LYS A C 1
ATOM 7442 O O . LYS A 1 900 ? 21.765 6.279 -61.209 1.00 57.50 900 LYS A O 1
ATOM 7447 N N . PRO A 1 901 ? 23.149 7.113 -62.760 1.00 59.94 901 PRO A N 1
ATOM 7448 C CA . PRO A 1 901 ? 24.274 7.325 -61.839 1.00 59.94 901 PRO A CA 1
ATOM 7449 C C . PRO A 1 901 ? 24.014 8.388 -60.764 1.00 59.94 901 PRO A C 1
ATOM 7451 O O . PRO A 1 901 ? 24.335 8.162 -59.599 1.00 59.94 901 PRO A O 1
ATOM 7454 N N . ASN A 1 902 ? 23.394 9.519 -61.119 1.00 61.84 902 ASN A N 1
ATOM 7455 C CA . ASN A 1 902 ? 23.041 10.566 -60.153 1.00 61.84 902 ASN A CA 1
ATOM 7456 C C . ASN A 1 902 ? 21.959 10.096 -59.171 1.00 61.84 902 ASN A C 1
ATOM 7458 O O . ASN A 1 902 ? 22.038 10.382 -57.976 1.00 61.84 902 ASN A O 1
ATOM 7462 N N . GLN A 1 903 ? 20.992 9.309 -59.646 1.00 67.88 903 GLN A N 1
ATOM 7463 C CA . GLN A 1 903 ? 19.990 8.672 -58.797 1.00 67.88 903 GLN A CA 1
ATOM 7464 C C . GLN A 1 903 ? 20.642 7.677 -57.823 1.00 67.88 903 GLN A C 1
ATOM 7466 O O . GLN A 1 903 ? 20.409 7.775 -56.618 1.00 67.88 903 GLN A O 1
ATOM 7471 N N . LYS A 1 904 ? 21.574 6.835 -58.299 1.00 75.38 904 LYS A N 1
ATOM 7472 C CA . LYS A 1 904 ? 22.396 5.969 -57.435 1.00 75.38 904 LYS A CA 1
ATOM 7473 C C . LYS A 1 904 ? 23.253 6.746 -56.431 1.00 75.38 904 LYS A C 1
ATOM 7475 O O . LYS A 1 904 ? 23.356 6.305 -55.293 1.00 75.38 904 LYS A O 1
ATOM 7480 N N . MET A 1 905 ? 23.836 7.896 -56.785 1.00 70.00 905 MET A N 1
ATOM 7481 C CA . MET A 1 905 ? 24.534 8.746 -55.804 1.00 70.00 905 MET A CA 1
ATOM 7482 C C . MET A 1 905 ? 23.573 9.367 -54.781 1.00 70.00 905 MET A C 1
ATOM 7484 O O . MET A 1 905 ? 23.924 9.468 -53.607 1.00 70.00 905 MET A O 1
ATOM 7488 N N . SER A 1 906 ? 22.358 9.756 -55.175 1.00 74.38 906 SER A N 1
ATOM 7489 C CA . SER A 1 906 ? 21.337 10.240 -54.235 1.00 74.38 906 SER A CA 1
ATOM 7490 C C . SER A 1 906 ? 20.906 9.139 -53.260 1.00 74.38 906 SER A C 1
ATOM 7492 O O . SER A 1 906 ? 20.826 9.374 -52.055 1.00 74.38 906 SER A O 1
ATOM 7494 N N . GLU A 1 907 ? 20.691 7.920 -53.755 1.00 77.19 907 GLU A N 1
ATOM 7495 C CA . GLU A 1 907 ? 20.353 6.741 -52.949 1.00 77.19 907 GLU A CA 1
ATOM 7496 C C . GLU A 1 907 ? 21.514 6.308 -52.043 1.00 77.19 907 GLU A C 1
ATOM 7498 O O . GLU A 1 907 ? 21.291 6.040 -50.865 1.00 77.19 907 GLU A O 1
ATOM 7503 N N . MET A 1 908 ? 22.757 6.340 -52.532 1.00 82.00 908 MET A N 1
ATOM 7504 C CA . MET A 1 908 ? 23.959 6.066 -51.737 1.00 82.00 908 MET A CA 1
ATOM 7505 C C . MET A 1 908 ? 24.139 7.088 -50.606 1.00 82.00 908 MET A C 1
ATOM 7507 O O . MET A 1 908 ? 24.373 6.690 -49.470 1.00 82.00 908 MET A O 1
ATOM 7511 N N . ASN A 1 909 ? 23.946 8.386 -50.871 1.00 78.38 909 ASN A N 1
ATOM 7512 C CA . ASN A 1 909 ? 23.981 9.424 -49.833 1.00 78.38 909 ASN A CA 1
ATOM 7513 C C . ASN A 1 909 ? 22.832 9.269 -48.816 1.00 78.38 909 ASN A C 1
ATOM 7515 O O . ASN A 1 909 ? 23.038 9.460 -47.618 1.00 78.38 909 ASN A O 1
ATOM 7519 N N . LYS A 1 910 ? 21.625 8.878 -49.254 1.00 80.75 910 LYS A N 1
ATOM 7520 C CA . LYS A 1 910 ? 20.503 8.563 -48.347 1.00 80.75 910 LYS A CA 1
ATOM 7521 C C . LYS A 1 910 ? 20.811 7.353 -47.463 1.00 80.75 910 LYS A C 1
ATOM 7523 O O . LYS A 1 910 ? 20.581 7.417 -46.256 1.00 80.75 910 LYS A O 1
ATOM 7528 N N . LEU A 1 911 ? 21.363 6.283 -48.037 1.00 84.56 911 LEU A N 1
ATOM 7529 C CA . LEU A 1 911 ? 21.810 5.097 -47.303 1.00 84.56 911 LEU A CA 1
ATOM 7530 C C . LEU A 1 911 ? 22.922 5.447 -46.309 1.00 84.56 911 LEU A C 1
ATOM 7532 O O . LEU A 1 911 ? 22.828 5.059 -45.152 1.00 84.56 911 LEU A O 1
ATOM 7536 N N . GLN A 1 912 ? 23.915 6.245 -46.709 1.00 85.38 912 GLN A N 1
ATOM 7537 C CA . GLN A 1 912 ? 24.996 6.703 -45.833 1.00 85.38 912 GLN A CA 1
ATOM 7538 C C . GLN A 1 912 ? 24.471 7.545 -44.657 1.00 85.38 912 GLN A C 1
ATOM 7540 O O . GLN A 1 912 ? 24.882 7.327 -43.516 1.00 85.38 912 GLN A O 1
ATOM 7545 N N . ASN A 1 913 ? 23.522 8.454 -44.900 1.00 84.06 913 ASN A N 1
ATOM 7546 C CA . ASN A 1 913 ? 22.878 9.235 -43.839 1.00 84.06 913 ASN A CA 1
ATOM 7547 C C . ASN A 1 913 ? 22.040 8.349 -42.900 1.00 84.06 913 ASN A C 1
ATOM 7549 O O . ASN A 1 913 ? 22.111 8.511 -41.684 1.00 84.06 913 ASN A O 1
ATOM 7553 N N . THR A 1 914 ? 21.308 7.372 -43.445 1.00 84.00 914 THR A N 1
ATOM 7554 C CA . THR A 1 914 ? 20.521 6.405 -42.656 1.00 84.00 914 THR A CA 1
ATOM 7555 C C . THR A 1 914 ? 21.428 5.538 -41.780 1.00 84.00 914 THR A C 1
ATOM 7557 O O . THR A 1 914 ? 21.200 5.443 -40.578 1.00 84.00 914 THR A O 1
ATOM 7560 N N . LEU A 1 915 ? 22.513 4.998 -42.344 1.00 85.25 915 LEU A N 1
ATOM 7561 C CA . LEU A 1 915 ? 23.525 4.221 -41.623 1.00 85.25 915 LEU A CA 1
ATOM 7562 C C . LEU A 1 915 ? 24.197 5.057 -40.519 1.00 85.25 915 LEU A C 1
ATOM 7564 O O . LEU A 1 915 ? 24.491 4.554 -39.438 1.00 85.25 915 LEU A O 1
ATOM 7568 N N . THR A 1 916 ? 24.405 6.354 -40.763 1.00 85.56 916 THR A N 1
ATOM 7569 C CA . THR A 1 916 ? 24.950 7.288 -39.765 1.00 85.56 916 THR A CA 1
ATOM 7570 C C . THR A 1 916 ? 23.958 7.544 -38.621 1.00 85.56 916 THR A C 1
ATOM 7572 O O . THR A 1 916 ? 24.382 7.586 -37.466 1.00 85.56 916 THR A O 1
ATOM 7575 N N . SER A 1 917 ? 22.651 7.649 -38.903 1.00 86.06 917 SER A N 1
ATOM 7576 C CA . SER A 1 917 ? 21.605 7.735 -37.864 1.00 86.06 917 SER A CA 1
ATOM 7577 C C . SER A 1 917 ? 21.536 6.453 -37.035 1.00 86.06 917 SER A C 1
ATOM 7579 O O . SER A 1 917 ? 21.645 6.503 -35.814 1.00 86.06 917 SER A O 1
ATOM 7581 N N . GLN A 1 918 ? 21.488 5.294 -37.695 1.00 83.69 918 GLN A N 1
ATOM 7582 C CA . GLN A 1 918 ? 21.420 3.987 -37.035 1.00 83.69 918 GLN A CA 1
ATOM 7583 C C . GLN A 1 918 ? 22.646 3.716 -36.150 1.00 83.69 918 GLN A C 1
ATOM 7585 O O . GLN A 1 918 ? 22.501 3.222 -35.035 1.00 83.69 918 GLN A O 1
ATOM 7590 N N . ASN A 1 919 ? 23.849 4.115 -36.580 1.00 86.00 919 ASN A N 1
ATOM 7591 C CA . ASN A 1 919 ? 25.050 4.052 -35.741 1.00 86.00 919 ASN A CA 1
ATOM 7592 C C . ASN A 1 919 ? 24.992 5.012 -34.534 1.00 86.00 919 ASN A C 1
ATOM 7594 O O . ASN A 1 919 ? 25.535 4.693 -33.475 1.00 86.00 919 ASN A O 1
ATOM 7598 N N . LYS A 1 920 ? 24.330 6.172 -34.652 1.00 86.56 920 LYS A N 1
ATOM 7599 C CA . LYS A 1 920 ? 24.099 7.086 -33.518 1.00 86.56 920 LYS A CA 1
ATOM 7600 C C . LYS A 1 920 ? 23.107 6.489 -32.516 1.00 86.56 920 LYS A C 1
ATOM 7602 O O . LYS A 1 920 ? 23.391 6.489 -31.321 1.00 86.56 920 LYS A O 1
ATOM 7607 N N . GLU A 1 921 ? 22.000 5.936 -33.004 1.00 84.75 921 GLU A N 1
ATOM 7608 C CA . GLU A 1 921 ? 20.981 5.246 -32.202 1.00 84.75 921 GLU A CA 1
ATOM 7609 C C . GLU A 1 921 ? 21.568 4.019 -31.479 1.00 84.75 921 GLU A C 1
ATOM 7611 O O . GLU A 1 921 ? 21.328 3.839 -30.285 1.00 84.75 921 GLU A O 1
ATOM 7616 N N . LEU A 1 922 ? 22.423 3.231 -32.146 1.00 88.81 922 LEU A N 1
ATOM 7617 C CA . LEU A 1 922 ? 23.166 2.124 -31.530 1.00 88.81 922 LEU A CA 1
ATOM 7618 C C . LEU A 1 922 ? 24.092 2.593 -30.399 1.00 88.81 922 LEU A C 1
ATOM 7620 O O . LEU A 1 922 ? 24.052 2.012 -29.318 1.00 88.81 922 LEU A O 1
ATOM 7624 N N . MET A 1 923 ? 24.872 3.663 -30.596 1.00 84.31 923 MET A N 1
ATOM 7625 C CA . MET A 1 923 ? 25.713 4.230 -29.527 1.00 84.31 923 MET A CA 1
ATOM 7626 C C . MET A 1 923 ? 24.897 4.802 -28.356 1.00 84.31 923 MET A C 1
ATOM 7628 O O . MET A 1 923 ? 25.381 4.847 -27.225 1.00 84.31 923 MET A O 1
ATOM 7632 N N . GLU A 1 924 ? 23.676 5.279 -28.597 1.00 85.44 924 GLU A N 1
ATOM 7633 C CA . GLU A 1 924 ? 22.782 5.775 -27.544 1.00 85.44 924 GLU A CA 1
ATOM 7634 C C . GLU A 1 924 ? 22.150 4.615 -26.754 1.00 85.44 924 GLU A C 1
ATOM 7636 O O . GLU A 1 924 ? 22.153 4.651 -25.520 1.00 85.44 924 GLU A O 1
ATOM 7641 N N . LEU A 1 925 ? 21.747 3.536 -27.432 1.00 84.88 925 LEU A N 1
ATOM 7642 C CA . LEU A 1 925 ? 21.318 2.278 -26.807 1.00 84.88 925 LEU A CA 1
ATOM 7643 C C . LEU A 1 925 ? 22.446 1.599 -26.015 1.00 84.88 925 LEU A C 1
ATOM 7645 O O . LEU A 1 925 ? 22.215 1.140 -24.898 1.00 84.88 925 LEU A O 1
ATOM 7649 N N . GLU A 1 926 ? 23.670 1.573 -26.540 1.00 85.75 926 GLU A N 1
ATOM 7650 C CA . GLU A 1 926 ? 24.840 1.007 -25.859 1.00 85.75 926 GLU A CA 1
ATOM 7651 C C . GLU A 1 926 ? 25.161 1.769 -24.563 1.00 85.75 926 GLU A C 1
ATOM 7653 O O . GLU A 1 926 ? 25.440 1.155 -23.530 1.00 85.75 926 GLU A O 1
ATOM 7658 N N . ARG A 1 927 ? 25.052 3.106 -24.561 1.00 87.25 927 ARG A N 1
ATOM 7659 C CA . ARG A 1 927 ? 25.182 3.910 -23.330 1.00 87.25 927 ARG A CA 1
ATOM 7660 C C . ARG A 1 927 ? 24.064 3.613 -22.334 1.00 87.25 927 ARG A C 1
ATOM 7662 O O . ARG A 1 927 ? 24.360 3.458 -21.151 1.00 87.25 927 ARG A O 1
ATOM 7669 N N . ALA A 1 928 ? 22.816 3.509 -22.791 1.00 85.81 928 ALA A N 1
ATOM 7670 C CA . ALA A 1 928 ? 21.679 3.185 -21.929 1.00 85.81 928 ALA A CA 1
ATOM 7671 C C . ALA A 1 928 ? 21.820 1.786 -21.297 1.00 85.81 928 ALA A C 1
ATOM 7673 O O . ALA A 1 928 ? 21.610 1.629 -20.095 1.00 85.81 928 ALA A O 1
ATOM 7674 N N . TYR A 1 929 ? 22.265 0.791 -22.070 1.00 86.62 929 TYR A N 1
ATOM 7675 C CA . TYR A 1 929 ? 22.551 -0.558 -21.577 1.00 86.62 929 TYR A CA 1
ATOM 7676 C C . TYR A 1 929 ? 23.682 -0.562 -20.536 1.00 86.62 929 TYR A C 1
ATOM 7678 O O . TYR A 1 929 ? 23.535 -1.135 -19.458 1.00 86.62 929 TYR A O 1
ATOM 7686 N N . ASN A 1 930 ? 24.784 0.148 -20.801 1.00 82.81 930 ASN A N 1
ATOM 7687 C CA . ASN A 1 930 ? 25.895 0.275 -19.852 1.00 82.81 930 ASN A CA 1
ATOM 7688 C C . ASN A 1 930 ? 25.509 1.026 -18.560 1.00 82.81 930 ASN A C 1
ATOM 7690 O O . ASN A 1 930 ? 26.023 0.705 -17.488 1.00 82.81 930 ASN A O 1
ATOM 7694 N N . GLN A 1 931 ? 24.596 2.002 -18.625 1.00 80.31 931 GLN A N 1
ATOM 7695 C CA . GLN A 1 931 ? 24.014 2.630 -17.430 1.00 80.31 931 GLN A CA 1
ATOM 7696 C C . GLN A 1 931 ? 23.133 1.646 -16.650 1.00 80.31 931 GLN A C 1
ATOM 7698 O O . GLN A 1 931 ? 23.254 1.556 -15.428 1.00 80.31 931 GLN A O 1
ATOM 7703 N N . LEU A 1 932 ? 22.293 0.870 -17.344 1.00 81.62 932 LEU A N 1
ATOM 7704 C CA . LEU A 1 932 ? 21.441 -0.144 -16.723 1.00 81.62 932 LEU A CA 1
ATOM 7705 C C . LEU A 1 932 ? 22.273 -1.217 -16.002 1.00 81.62 932 LEU A C 1
ATOM 7707 O O . LEU A 1 932 ? 21.948 -1.557 -14.867 1.00 81.62 932 LEU A O 1
ATOM 7711 N N . ASN A 1 933 ? 23.369 -1.690 -16.610 1.00 78.50 933 ASN A N 1
ATOM 7712 C CA . ASN A 1 933 ? 24.253 -2.691 -16.003 1.00 78.50 933 ASN A CA 1
ATOM 7713 C C . ASN A 1 933 ? 24.889 -2.175 -14.705 1.00 78.50 933 ASN A C 1
ATOM 7715 O O . ASN A 1 933 ? 24.775 -2.831 -13.676 1.00 78.50 933 ASN A O 1
ATOM 7719 N N . ARG A 1 934 ? 25.455 -0.956 -14.712 1.00 75.44 934 ARG A N 1
ATOM 7720 C CA . ARG A 1 934 ? 26.029 -0.328 -13.503 1.00 75.44 934 ARG A CA 1
ATOM 7721 C C . ARG A 1 934 ? 25.002 -0.183 -12.376 1.00 75.44 934 ARG A C 1
ATOM 7723 O O . ARG A 1 934 ? 25.313 -0.438 -11.216 1.00 75.44 934 ARG A O 1
ATOM 7730 N N . ASN A 1 935 ? 23.766 0.183 -12.715 1.00 76.62 935 ASN A N 1
ATOM 7731 C CA . ASN A 1 935 ? 22.674 0.271 -11.743 1.00 76.62 935 ASN A CA 1
ATOM 7732 C C . ASN A 1 935 ? 22.261 -1.111 -11.197 1.00 76.62 935 ASN A C 1
ATOM 7734 O O . ASN A 1 935 ? 21.784 -1.204 -10.065 1.00 76.62 935 ASN A O 1
ATOM 7738 N N . TYR A 1 936 ? 22.459 -2.180 -11.973 1.00 74.94 936 TYR A N 1
ATOM 7739 C CA . TYR A 1 936 ? 22.240 -3.562 -11.544 1.00 74.94 936 TYR A CA 1
ATOM 7740 C C . TYR A 1 936 ? 23.350 -4.041 -10.594 1.00 74.94 936 TYR A C 1
ATOM 7742 O O . TYR A 1 936 ? 23.054 -4.540 -9.508 1.00 74.94 936 TYR A O 1
ATOM 7750 N N . ASP A 1 937 ? 24.616 -3.792 -10.944 1.00 66.31 937 ASP A N 1
ATOM 7751 C CA . ASP A 1 937 ? 25.787 -4.120 -10.118 1.00 66.31 937 ASP A CA 1
ATOM 7752 C C . ASP A 1 937 ? 25.705 -3.443 -8.737 1.00 66.31 937 ASP A C 1
ATOM 7754 O O . ASP A 1 937 ? 25.920 -4.086 -7.706 1.00 66.31 937 ASP A O 1
ATOM 7758 N N . HIS A 1 938 ? 25.284 -2.173 -8.682 1.00 59.25 938 HIS A N 1
ATOM 7759 C CA . HIS A 1 938 ? 25.088 -1.452 -7.420 1.00 59.25 938 HIS A CA 1
ATOM 7760 C C . HIS A 1 938 ? 23.912 -1.974 -6.574 1.00 59.25 938 HIS A C 1
ATOM 7762 O O . HIS A 1 938 ? 23.952 -1.849 -5.350 1.00 59.25 938 HIS A O 1
ATOM 7768 N N . ARG A 1 939 ? 22.897 -2.620 -7.170 1.00 53.47 939 ARG A N 1
ATOM 7769 C CA . ARG A 1 939 ? 21.825 -3.292 -6.404 1.00 53.47 939 ARG A CA 1
ATOM 7770 C C . ARG A 1 939 ? 22.258 -4.612 -5.759 1.00 53.47 939 ARG A C 1
ATOM 7772 O O . ARG A 1 939 ? 21.595 -5.063 -4.831 1.00 53.47 939 ARG A O 1
ATOM 7779 N N . SER A 1 940 ? 23.365 -5.214 -6.194 1.00 50.53 940 SER A N 1
ATOM 7780 C CA . SER A 1 940 ? 23.884 -6.464 -5.614 1.00 50.53 940 SER A CA 1
ATOM 7781 C C . SER A 1 940 ? 24.658 -6.281 -4.294 1.00 50.53 940 SER A C 1
ATOM 7783 O O . SER A 1 940 ? 25.053 -7.267 -3.678 1.00 50.53 940 SER A O 1
ATOM 7785 N N . GLN A 1 941 ? 24.856 -5.035 -3.840 1.00 47.84 941 GLN A N 1
ATOM 7786 C CA . GLN A 1 941 ? 25.652 -4.695 -2.648 1.00 47.84 941 GLN A CA 1
ATOM 7787 C C . GLN A 1 941 ? 24.833 -4.099 -1.482 1.00 47.84 941 GLN A C 1
ATOM 7789 O O . GLN A 1 941 ? 25.390 -3.436 -0.607 1.00 47.84 941 GLN A O 1
ATOM 7794 N N . SER A 1 942 ? 23.519 -4.343 -1.416 1.00 39.88 942 SER A N 1
ATOM 7795 C CA . SER A 1 942 ? 22.756 -4.053 -0.191 1.00 39.88 942 SER A CA 1
ATOM 7796 C C . SER A 1 942 ? 23.183 -4.988 0.957 1.00 39.88 942 SER A C 1
ATOM 7798 O O . SER A 1 942 ? 23.266 -6.199 0.741 1.00 39.88 942 SER A O 1
ATOM 7800 N N . PRO A 1 943 ? 23.420 -4.484 2.187 1.00 46.00 943 PRO A N 1
ATOM 7801 C CA . PRO A 1 943 ? 23.805 -5.331 3.314 1.00 46.00 943 PRO A CA 1
ATOM 7802 C C . PRO A 1 943 ? 22.718 -6.349 3.676 1.00 46.00 943 PRO A C 1
ATOM 7804 O O . PRO A 1 943 ? 21.556 -5.992 3.869 1.00 46.00 943 PRO A O 1
ATOM 7807 N N . SER A 1 944 ? 23.100 -7.616 3.841 1.00 41.75 944 SER A N 1
ATOM 7808 C CA . SER A 1 944 ? 22.198 -8.656 4.340 1.00 41.75 944 SER A CA 1
ATOM 7809 C C . SER A 1 944 ? 21.856 -8.405 5.813 1.00 41.75 944 SER A C 1
ATOM 7811 O O . SER A 1 944 ? 22.691 -8.645 6.691 1.00 41.75 944 SER A O 1
ATOM 7813 N N . LEU A 1 945 ? 20.629 -7.953 6.088 1.00 46.50 945 LEU A N 1
ATOM 7814 C CA . LEU A 1 945 ? 20.105 -7.802 7.447 1.00 46.50 945 LEU A CA 1
ATOM 7815 C C . LEU A 1 945 ? 20.195 -9.132 8.210 1.00 46.50 945 LEU A C 1
ATOM 7817 O O . LEU A 1 945 ? 19.460 -10.078 7.932 1.00 46.50 945 LEU A O 1
ATOM 7821 N N . HIS A 1 946 ? 21.093 -9.193 9.195 1.00 45.53 946 HIS A N 1
ATOM 7822 C CA . HIS A 1 946 ? 21.099 -10.255 10.195 1.00 45.53 946 HIS A CA 1
ATOM 7823 C C . HIS A 1 946 ? 19.910 -10.056 11.138 1.00 45.53 946 HIS A C 1
ATOM 7825 O O . HIS A 1 946 ? 19.974 -9.241 12.056 1.00 45.53 946 HIS A O 1
ATOM 7831 N N . PHE A 1 947 ? 18.838 -10.818 10.925 1.00 37.88 947 PHE A N 1
ATOM 7832 C CA . PHE A 1 947 ? 17.817 -11.022 11.949 1.00 37.88 947 PHE A CA 1
ATOM 7833 C C . PHE A 1 947 ? 18.313 -12.031 12.991 1.00 37.88 947 PHE A C 1
ATOM 7835 O O . PHE A 1 947 ? 18.880 -13.069 12.636 1.00 37.88 947 PHE A O 1
ATOM 7842 N N . ARG A 1 948 ? 18.086 -11.724 14.269 1.00 36.75 948 ARG A N 1
ATOM 7843 C CA . ARG A 1 948 ? 18.337 -12.594 15.421 1.00 36.75 948 ARG A CA 1
ATOM 7844 C C . ARG A 1 948 ? 17.341 -12.281 16.532 1.00 36.75 948 ARG A C 1
ATOM 7846 O O . ARG A 1 948 ? 16.941 -11.099 16.605 1.00 36.75 948 ARG A O 1
#

Sequence (948 aa):
MDINSGEKTKSVMFETDSVDETCREIERESARIQLEMGRERRANSPTRISNRPEYTSPSPVKTSTMPSSELLSVTEDDDEKQAIEREVKLLREALHCSRLELRECQTNLKETREKAENARTQLMLTEFKRNNADKDLTRLTEELEKQKNQNQTFDHQLQGKLKDVQEFRSLGMTVPEVINMKEEYNKLKMKSRNYETVELERDELVRQLNLGKDDLFHEQKQARIHKEELQLELESITSQLEEVQSCRDELQQALSQLQSNYSRLEMEKNDILQKKSQEFDVLSNSRRCYDKEMVDLQQEVHESKIKMADLQERNSEKDELNLKLKDQNIELQQLLAKEEESREVILQDHKRLLLNFRKETDSAMMQLRESLFLEKQTALENLRDEIENDRRESVKRNDEKLAQILTENAKIISSKNDEITQIQTLLTNQEDERRQMEQKLQEEIQRQVSQAVTRERNLLETEKDWAIRRERDNLITENNRKVEEMSAILQQERNMKEDLQQQIKNTQKELEEQRNHNRQASKDKMVAVARAKEMMREQTNGEIERIKDKVKEDNKREIEELKETVKNLEEEIQKLRSDKQQLCRVEREVNSTLDRTERTVINEINEECRRSASVLGISPRKVHLASFRAESPVAMGGSPTSSKYRTPVTSSLANLRACNEELRTHLYELKQELDSQKSLYNKSQKDKEDSLENLKRKLEKEKSSELDQLKERLVREHITQMNRLANQYISEGNHSLPTEKTPNFWKNNLRDESPEFYIKRYEQEINKDRAKHGVDRCPSPEFKHINDLQQDEINRLEREIQKLALHRGNRKPPRPKRDIKTVDGDKLSRQTTVDYQPIHSNNFYTGSVPDLTNPDLYRQVPLRARLSAERESMAISLSERIKMDEQQAPDPELTQIFTKPNQKMSEMNKLQNTLTSQNKELMELERAYNQLNRNYDHRSQSPSLHFR

Radius of gyration: 96.99 Å; chains: 1; bounding box: 213×130×306 Å

pLDDT: mean 73.73, std 19.2, range [29.91, 94.62]

Foldseek 3Di:
DDDDDDDDDDDDDDDPVVVVVVVVVVVVVVVVVVVVVVVVVVVPDDDDDDDDDDDDDDDDDDDDDDDDDDDDDDDDCPVVVVVVVVVVVVVVVVVVVVVVVVVVVVVVVVVVVVVVVVVVVVVVVVVVVVVVVVVVVVVVVVVVVVVVVVVVVVVVVVVVVVVVVVVVPPPPDDDVVVVVVVVVVVVVVVVVVVVVVVVVVVVVVVVVVVVVVVVVVVVVVVVVVVVVVVVVVVVVVVVVVVVVVVVVVVVVVVVVVVVVVVVVVVVVVVVVVVVVVVVVVVVVVVVVVVVVVVVVVVVVVVVVVVVVVVVVVVVVVVVVVVVVVVVVVVVVVVVVVVVVVVVVVVVVVVVVVVVVVVVVVVVVVVVVVVVVVVVVVVVVVVVVVVVVVVVVVVVVVVVVVVVVVVVVVVVVVVVVVVVVVVCVVVVVVCVVVVVPPVPPDPPDPPPPPVPPPVPPVVVVVVVVVVVVVVVVVVVVVVVVVVVVVVVVVVVVVVVVVVVVVVVVVVVVVVVVVVVVVVVVVVVVVVVVVVVVVVVVVVVVVVVVVVVVVVVVVVVVVVVVVVVVVVVVVVVVVVVVVVVVVVVVVVVVVVVVVVVVVLVVLLVVLQVLQVVLCVVLVHDRDHQDPVVPPPDDPDDDDDDDPDPDDDDSNNSSVVSSVVSVVSVVVVVVVVVVVVVVVVVVVVVVVVVVVVVVVVVVVVVVVVVVVVVVVVVVVVVVVVVVVVVVVVVVCVVPHDDDDDDDDDDDDDYDDDDDDDDPVPPVVVVVVVVVVVVVDDDDDDDDPVVVVVVVVVVVVVVVVVVVVVVVVVPDDDDDDDDDDDDDDDDDDDDDDDDDDDDDDDDDDDDDDDDDDDDPPDDPPPDDDDPPPDPPVVVVVVVVVVVVVVVVPPPDDDDPVVVVVVVVVVVVVVVVVVVVVVVVVVVVVVVVVVVVVVVVVVVVVVVVPDDDDDDD